Protein 2RO9 (pdb70)

Nearest PDB structures (foldseek):
  2ro9-assembly1_A  TM=9.911E-01  e=2.272E-11  Glycine max
  5hit-assembly1_A  TM=9.517E-01  e=1.088E-09  Gallus gallus
  1j7p-assembly1_A  TM=9.341E-01  e=1.721E-09  Homo sapiens
  1xa5-assembly1_A  TM=9.546E-01  e=4.602E-09  Bos taurus
  2rob-assembly1_A  TM=9.254E-01  e=3.316E-09  Glycine max

Structure (mmCIF, N/CA/C/O backbone):
data_2RO9
#
_entry.id   2RO9
#
loop_
_entity.id
_entity.type
_entity.pdbx_description
1 polymer Calmodulin-2
2 non-polymer 'CALCIUM ION'
#
loop_
_atom_site.group_PDB
_atom_site.id
_atom_site.type_symbol
_atom_site.label_atom_id
_atom_site.label_alt_id
_atom_site.label_comp_id
_atom_site.label_asym_id
_atom_site.label_entity_id
_atom_site.label_seq_id
_atom_site.pdbx_PDB_ins_code
_atom_site.Cartn_x
_atom_site.Cartn_y
_atom_site.Cartn_z
_atom_site.occupancy
_atom_site.B_iso_or_equiv
_atom_site.auth_seq_id
_atom_site.auth_comp_id
_atom_site.auth_asym_id
_atom_site.auth_atom_id
_atom_site.pdbx_PDB_model_num
ATOM 1 N N . ASP A 1 1 ? -20.153 -5.609 0.113 1.00 0.00 80 ASP A N 1
ATOM 2 C CA . ASP A 1 1 ? -19.672 -4.610 -0.882 1.00 0.00 80 ASP A CA 1
ATOM 3 C C . ASP A 1 1 ? -18.187 -4.832 -1.151 1.00 0.00 80 ASP A C 1
ATOM 4 O O . ASP A 1 1 ? -17.352 -4.658 -0.264 1.00 0.00 80 ASP A O 1
ATOM 15 N N . SER A 1 2 ? -17.866 -5.223 -2.381 1.00 0.00 81 SER A N 1
ATOM 16 C CA . SER A 1 2 ? -16.477 -5.470 -2.746 1.00 0.00 81 SER A CA 1
ATOM 17 C C . SER A 1 2 ? -15.638 -4.226 -2.475 1.00 0.00 81 SER A C 1
ATOM 18 O O . SER A 1 2 ? -14.538 -4.316 -1.928 1.00 0.00 81 SER A O 1
ATOM 26 N N . GLU A 1 3 ? -16.159 -3.069 -2.864 1.00 0.00 82 GLU A N 1
ATOM 27 C CA . GLU A 1 3 ? -15.444 -1.815 -2.657 1.00 0.00 82 GLU A CA 1
ATOM 28 C C . GLU A 1 3 ? -15.135 -1.616 -1.174 1.00 0.00 82 GLU A C 1
ATOM 29 O O . GLU A 1 3 ? -14.043 -1.176 -0.813 1.00 0.00 82 GLU A O 1
ATOM 41 N N . GLU A 1 4 ? -16.094 -1.944 -0.317 1.00 0.00 83 GLU A N 1
ATOM 42 C CA . GLU A 1 4 ? -15.892 -1.793 1.118 1.00 0.00 83 GLU A CA 1
ATOM 43 C C . GLU A 1 4 ? -14.752 -2.697 1.579 1.00 0.00 83 GLU A C 1
ATOM 44 O O . GLU A 1 4 ? -13.936 -2.311 2.417 1.00 0.00 83 GLU A O 1
ATOM 56 N N . GLU A 1 5 ? -14.694 -3.894 1.005 1.00 0.00 84 GLU A N 1
ATOM 57 C CA . GLU A 1 5 ? -13.645 -4.845 1.341 1.00 0.00 84 GLU A CA 1
ATOM 58 C C . GLU A 1 5 ? -12.282 -4.292 0.923 1.00 0.00 84 GLU A C 1
ATOM 59 O O . GLU A 1 5 ? -11.285 -4.467 1.624 1.00 0.00 84 GLU A O 1
ATOM 71 N N . LEU A 1 6 ? -12.249 -3.623 -0.216 1.00 0.00 85 LEU A N 1
ATOM 72 C CA . LEU A 1 6 ? -11.008 -3.043 -0.715 1.00 0.00 85 LEU A CA 1
ATOM 73 C C . LEU A 1 6 ? -10.476 -2.019 0.278 1.00 0.00 85 LEU A C 1
ATOM 74 O O . LEU A 1 6 ? -9.285 -1.997 0.592 1.00 0.00 85 LEU A O 1
ATOM 90 N N . LYS A 1 7 ? -11.375 -1.185 0.781 1.00 0.00 86 LYS A N 1
ATOM 91 C CA . LYS A 1 7 ? -11.004 -0.166 1.758 1.00 0.00 86 LYS A CA 1
ATOM 92 C C . LYS A 1 7 ? -10.500 -0.815 3.039 1.00 0.00 86 LYS A C 1
ATOM 93 O O . LYS A 1 7 ? -9.587 -0.301 3.685 1.00 0.00 86 LYS A O 1
ATOM 112 N N . GLU A 1 8 ? -11.058 -1.974 3.383 1.00 0.00 87 GLU A N 1
ATOM 113 C CA . GLU A 1 8 ? -10.585 -2.681 4.567 1.00 0.00 87 GLU A CA 1
ATOM 114 C C . GLU A 1 8 ? -9.135 -3.081 4.329 1.00 0.00 87 GLU A C 1
ATOM 115 O O . GLU A 1 8 ? -8.279 -2.916 5.198 1.00 0.00 87 GLU A O 1
ATOM 127 N N . ALA A 1 9 ? -8.871 -3.583 3.126 1.00 0.00 88 ALA A N 1
ATOM 128 C CA . ALA A 1 9 ? -7.519 -3.980 2.753 1.00 0.00 88 ALA A CA 1
ATOM 129 C C . ALA A 1 9 ? -6.596 -2.767 2.832 1.00 0.00 88 ALA A C 1
ATOM 130 O O . ALA A 1 9 ? -5.479 -2.852 3.337 1.00 0.00 88 ALA A O 1
ATOM 137 N N . PHE A 1 10 ? -7.084 -1.633 2.338 1.00 0.00 89 PHE A N 1
ATOM 138 C CA . PHE A 1 10 ? -6.314 -0.397 2.371 1.00 0.00 89 PHE A CA 1
ATOM 139 C C . PHE A 1 10 ? -5.964 -0.035 3.812 1.00 0.00 89 PHE A C 1
ATOM 140 O O . PHE A 1 10 ? -4.823 0.315 4.118 1.00 0.00 89 PHE A O 1
ATOM 157 N N . ARG A 1 11 ? -6.951 -0.138 4.692 1.00 0.00 90 ARG A N 1
ATOM 158 C CA . ARG A 1 11 ? -6.755 0.155 6.095 1.00 0.00 90 ARG A CA 1
ATOM 159 C C . ARG A 1 11 ? -5.741 -0.804 6.715 1.00 0.00 90 ARG A C 1
ATOM 160 O O . ARG A 1 11 ? -4.963 -0.422 7.590 1.00 0.00 90 ARG A O 1
ATOM 181 N N . VAL A 1 12 ? -5.738 -2.044 6.237 1.00 0.00 91 VAL A N 1
ATOM 182 C CA . VAL A 1 12 ? -4.795 -3.045 6.730 1.00 0.00 91 VAL A CA 1
ATOM 183 C C . VAL A 1 12 ? -3.368 -2.667 6.325 1.00 0.00 91 VAL A C 1
ATOM 184 O O . VAL A 1 12 ? -2.436 -2.766 7.120 1.00 0.00 91 VAL A O 1
ATOM 197 N N . PHE A 1 13 ? -3.214 -2.251 5.070 1.00 0.00 92 PHE A N 1
ATOM 198 C CA . PHE A 1 13 ? -1.906 -1.876 4.540 1.00 0.00 92 PHE A CA 1
ATOM 199 C C . PHE A 1 13 ? -1.331 -0.635 5.235 1.00 0.00 92 PHE A C 1
ATOM 200 O O . PHE A 1 13 ? -0.122 -0.549 5.454 1.00 0.00 92 PHE A O 1
ATOM 217 N N . ASP A 1 14 ? -2.188 0.339 5.537 1.00 0.00 93 ASP A N 1
ATOM 218 C CA . ASP A 1 14 ? -1.728 1.589 6.156 1.00 0.00 93 ASP A CA 1
ATOM 219 C C . ASP A 1 14 ? -1.606 1.485 7.677 1.00 0.00 93 ASP A C 1
ATOM 220 O O . ASP A 1 14 ? -2.543 1.812 8.410 1.00 0.00 93 ASP A O 1
ATOM 229 N N . LYS A 1 15 ? -0.439 1.048 8.149 1.00 0.00 94 LYS A N 1
ATOM 230 C CA . LYS A 1 15 ? -0.200 0.925 9.571 1.00 0.00 94 LYS A CA 1
ATOM 231 C C . LYS A 1 15 ? -0.308 2.294 10.247 1.00 0.00 94 LYS A C 1
ATOM 232 O O . LYS A 1 15 ? -0.973 2.441 11.268 1.00 0.00 94 LYS A O 1
ATOM 251 N N . ASP A 1 16 ? 0.342 3.291 9.656 1.00 0.00 95 ASP A N 1
ATOM 252 C CA . ASP A 1 16 ? 0.308 4.649 10.188 1.00 0.00 95 ASP A CA 1
ATOM 253 C C . ASP A 1 16 ? -1.135 5.116 10.241 1.00 0.00 95 ASP A C 1
ATOM 254 O O . ASP A 1 16 ? -1.532 5.878 11.122 1.00 0.00 95 ASP A O 1
ATOM 263 N N . GLN A 1 17 ? -1.917 4.609 9.301 1.00 0.00 96 GLN A N 1
ATOM 264 C CA . GLN A 1 17 ? -3.332 4.923 9.244 1.00 0.00 96 GLN A CA 1
ATOM 265 C C . GLN A 1 17 ? -3.571 6.430 9.033 1.00 0.00 96 GLN A C 1
ATOM 266 O O . GLN A 1 17 ? -4.438 7.037 9.683 1.00 0.00 96 GLN A O 1
ATOM 280 N N . ASN A 1 18 ? -2.837 7.020 8.094 1.00 0.00 97 ASN A N 1
ATOM 281 C CA . ASN A 1 18 ? -2.998 8.446 7.782 1.00 0.00 97 ASN A CA 1
ATOM 282 C C . ASN A 1 18 ? -3.605 8.638 6.395 1.00 0.00 97 ASN A C 1
ATOM 283 O O . ASN A 1 18 ? -3.690 9.757 5.897 1.00 0.00 97 ASN A O 1
ATOM 294 N N . GLY A 1 19 ? -4.013 7.536 5.779 1.00 0.00 98 GLY A N 1
ATOM 295 C CA . GLY A 1 19 ? -4.601 7.588 4.444 1.00 0.00 98 GLY A CA 1
ATOM 296 C C . GLY A 1 19 ? -3.517 7.472 3.374 1.00 0.00 98 GLY A C 1
ATOM 297 O O . GLY A 1 19 ? -3.703 7.904 2.237 1.00 0.00 98 GLY A O 1
ATOM 301 N N . PHE A 1 20 ? -2.389 6.873 3.750 1.00 0.00 99 PHE A N 1
ATOM 302 C CA . PHE A 1 20 ? -1.271 6.678 2.826 1.00 0.00 99 PHE A CA 1
ATOM 303 C C . PHE A 1 20 ? -0.535 5.389 3.153 1.00 0.00 99 PHE A C 1
ATOM 304 O O . PHE A 1 20 ? -0.422 5.011 4.316 1.00 0.00 99 PHE A O 1
ATOM 321 N N . ILE A 1 21 ? 0.009 4.741 2.124 1.00 0.00 100 ILE A N 1
ATOM 322 C CA . ILE A 1 21 ? 0.786 3.519 2.319 1.00 0.00 100 ILE A CA 1
ATOM 323 C C . ILE A 1 21 ? 2.229 3.804 1.943 1.00 0.00 100 ILE A C 1
ATOM 324 O O . ILE A 1 21 ? 2.517 4.282 0.846 1.00 0.00 100 ILE A O 1
ATOM 340 N N . SER A 1 22 ? 3.126 3.523 2.874 1.00 0.00 101 SER A N 1
ATOM 341 C CA . SER A 1 22 ? 4.551 3.766 2.668 1.00 0.00 101 SER A CA 1
ATOM 342 C C . SER A 1 22 ? 5.283 2.448 2.472 1.00 0.00 101 SER A C 1
ATOM 343 O O . SER A 1 22 ? 4.838 1.406 2.951 1.00 0.00 101 SER A O 1
ATOM 351 N N . ALA A 1 23 ? 6.419 2.500 1.786 1.00 0.00 102 ALA A N 1
ATOM 352 C CA . ALA A 1 23 ? 7.193 1.290 1.573 1.00 0.00 102 ALA A CA 1
ATOM 353 C C . ALA A 1 23 ? 7.502 0.682 2.932 1.00 0.00 102 ALA A C 1
ATOM 354 O O . ALA A 1 23 ? 7.393 -0.528 3.124 1.00 0.00 102 ALA A O 1
ATOM 361 N N . ALA A 1 24 ? 7.866 1.542 3.878 1.00 0.00 103 ALA A N 1
ATOM 362 C CA . ALA A 1 24 ? 8.167 1.097 5.229 1.00 0.00 103 ALA A CA 1
ATOM 363 C C . ALA A 1 24 ? 6.953 0.391 5.823 1.00 0.00 103 ALA A C 1
ATOM 364 O O . ALA A 1 24 ? 7.064 -0.712 6.358 1.00 0.00 103 ALA A O 1
ATOM 371 N N . GLU A 1 25 ? 5.793 1.033 5.717 1.00 0.00 104 GLU A N 1
ATOM 372 C CA . GLU A 1 25 ? 4.563 0.469 6.234 1.00 0.00 104 GLU A CA 1
ATOM 373 C C . GLU A 1 25 ? 4.210 -0.795 5.460 1.00 0.00 104 GLU A C 1
ATOM 374 O O . GLU A 1 25 ? 3.836 -1.813 6.041 1.00 0.00 104 GLU A O 1
ATOM 386 N N . LEU A 1 26 ? 4.352 -0.718 4.142 1.00 0.00 105 LEU A N 1
ATOM 387 C CA . LEU A 1 26 ? 4.066 -1.854 3.276 1.00 0.00 105 LEU A CA 1
ATOM 388 C C . LEU A 1 26 ? 5.054 -2.983 3.567 1.00 0.00 105 LEU A C 1
ATOM 389 O O . LEU A 1 26 ? 4.694 -4.160 3.557 1.00 0.00 105 LEU A O 1
ATOM 405 N N . ARG A 1 27 ? 6.299 -2.602 3.834 1.00 0.00 106 ARG A N 1
ATOM 406 C CA . ARG A 1 27 ? 7.340 -3.578 4.139 1.00 0.00 106 ARG A CA 1
ATOM 407 C C . ARG A 1 27 ? 6.974 -4.351 5.404 1.00 0.00 106 ARG A C 1
ATOM 408 O O . ARG A 1 27 ? 7.131 -5.571 5.466 1.00 0.00 106 ARG A O 1
ATOM 429 N N . HIS A 1 28 ? 6.491 -3.628 6.410 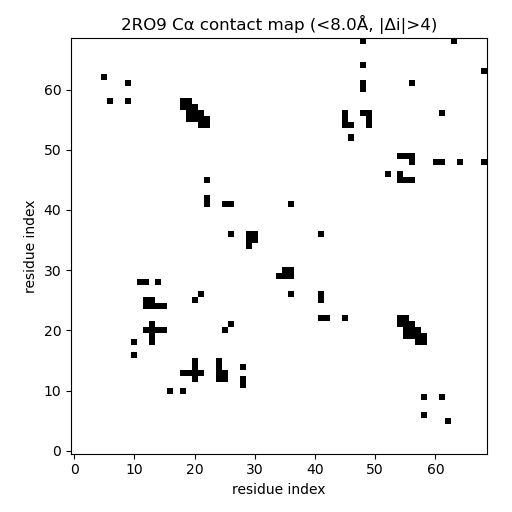1.00 0.00 107 HIS A N 1
ATOM 430 C CA . HIS A 1 28 ? 6.107 -4.247 7.676 1.00 0.00 107 HIS A CA 1
ATOM 431 C C . HIS A 1 28 ? 4.906 -5.170 7.486 1.00 0.00 107 HIS A C 1
ATOM 432 O O . HIS A 1 28 ? 4.862 -6.267 8.044 1.00 0.00 107 HIS A O 1
ATOM 446 N N . VAL A 1 29 ? 3.939 -4.719 6.698 1.00 0.00 108 VAL A N 1
ATOM 447 C CA . VAL A 1 29 ? 2.740 -5.509 6.441 1.00 0.00 108 VAL A CA 1
ATOM 448 C C . VAL A 1 29 ? 3.109 -6.814 5.740 1.00 0.00 108 VAL A C 1
ATOM 449 O O . VAL A 1 29 ? 2.614 -7.883 6.099 1.00 0.00 108 VAL A O 1
ATOM 462 N N . MET A 1 30 ? 3.994 -6.722 4.755 1.00 0.00 109 MET A N 1
ATOM 463 C CA . MET A 1 30 ? 4.448 -7.902 4.023 1.00 0.00 109 MET A CA 1
ATOM 464 C C . MET A 1 30 ? 5.235 -8.817 4.962 1.00 0.00 109 MET A C 1
ATOM 465 O O . MET A 1 30 ? 5.177 -10.037 4.854 1.00 0.00 109 MET A O 1
ATOM 479 N N . THR A 1 31 ? 5.970 -8.211 5.889 1.00 0.00 110 THR A N 1
ATOM 480 C CA . THR A 1 31 ? 6.752 -8.984 6.850 1.00 0.00 110 THR A CA 1
ATOM 481 C C . THR A 1 31 ? 5.824 -9.791 7.759 1.00 0.00 110 THR A C 1
ATOM 482 O O . THR A 1 31 ? 6.047 -10.977 7.997 1.00 0.00 110 THR A O 1
ATOM 493 N N . ASN A 1 32 ? 4.772 -9.135 8.246 1.00 0.00 111 ASN A N 1
ATOM 494 C CA . ASN A 1 32 ? 3.791 -9.792 9.109 1.00 0.00 111 ASN A CA 1
ATOM 495 C C . ASN A 1 32 ? 3.072 -10.878 8.321 1.00 0.00 111 ASN A C 1
ATOM 496 O O . ASN A 1 32 ? 2.786 -11.963 8.828 1.00 0.00 111 ASN A O 1
ATOM 507 N N . LEU A 1 33 ? 2.792 -10.550 7.070 1.00 0.00 112 LEU A N 1
ATOM 508 C CA . LEU A 1 33 ? 2.109 -11.447 6.150 1.00 0.00 112 LEU A CA 1
ATOM 509 C C . LEU A 1 33 ? 2.740 -12.838 6.165 1.00 0.00 112 LEU A C 1
ATOM 510 O O . LEU A 1 33 ? 2.109 -13.819 5.771 1.00 0.00 112 LEU A O 1
ATOM 526 N N . GLY A 1 34 ? 4.002 -12.910 6.578 1.00 0.00 113 GLY A N 1
ATOM 527 C CA . GLY A 1 34 ? 4.723 -14.179 6.587 1.00 0.00 113 GLY A CA 1
ATOM 528 C C . GLY A 1 34 ? 5.428 -14.329 5.252 1.00 0.00 113 GLY A C 1
ATOM 529 O O . GLY A 1 34 ? 5.934 -15.394 4.900 1.00 0.00 113 GLY A O 1
ATOM 533 N N . GLU A 1 35 ? 5.457 -13.214 4.527 1.00 0.00 114 GLU A N 1
ATOM 534 C CA . GLU A 1 35 ? 6.099 -13.133 3.224 1.00 0.00 114 GLU A CA 1
ATOM 535 C C . GLU A 1 35 ? 7.348 -12.274 3.356 1.00 0.00 114 GLU A C 1
ATOM 536 O O . GLU A 1 35 ? 7.341 -11.287 4.091 1.00 0.00 114 GLU A O 1
ATOM 548 N N . LYS A 1 36 ? 8.426 -12.649 2.666 1.00 0.00 115 LYS A N 1
ATOM 549 C CA . LYS A 1 36 ? 9.681 -11.891 2.751 1.00 0.00 115 LYS A CA 1
ATOM 550 C C . LYS A 1 36 ? 10.125 -11.399 1.378 1.00 0.00 115 LYS A C 1
ATOM 551 O O . LYS A 1 36 ? 10.738 -12.138 0.607 1.00 0.00 115 LYS A O 1
ATOM 570 N N . LEU A 1 37 ? 9.817 -10.136 1.088 1.00 0.00 116 LEU A N 1
ATOM 571 C CA . LEU A 1 37 ? 10.188 -9.522 -0.186 1.00 0.00 116 LEU A CA 1
ATOM 572 C C . LEU A 1 37 ? 11.462 -8.703 -0.018 1.00 0.00 116 LEU A C 1
ATOM 573 O O . LEU A 1 37 ? 11.764 -8.226 1.077 1.00 0.00 116 LEU A O 1
ATOM 589 N N . THR A 1 38 ? 12.191 -8.518 -1.111 1.00 0.00 117 THR A N 1
ATOM 590 C CA . THR A 1 38 ? 13.410 -7.736 -1.080 1.00 0.00 117 THR A CA 1
ATOM 591 C C . THR A 1 38 ? 13.063 -6.251 -1.119 1.00 0.00 117 THR A C 1
ATOM 592 O O . THR A 1 38 ? 11.929 -5.881 -1.422 1.00 0.00 117 THR A O 1
ATOM 603 N N . ASP A 1 39 ? 14.039 -5.402 -0.823 1.00 0.00 118 ASP A N 1
ATOM 604 C CA . ASP A 1 39 ? 13.813 -3.969 -0.841 1.00 0.00 118 ASP A CA 1
ATOM 605 C C . ASP A 1 39 ? 13.468 -3.514 -2.252 1.00 0.00 118 ASP A C 1
ATOM 606 O O . ASP A 1 39 ? 12.609 -2.654 -2.449 1.00 0.00 118 ASP A O 1
ATOM 615 N N . GLU A 1 40 ? 14.158 -4.087 -3.229 1.00 0.00 119 GLU A N 1
ATOM 616 C CA . GLU A 1 40 ? 13.944 -3.735 -4.624 1.00 0.00 119 GLU A CA 1
ATOM 617 C C . GLU A 1 40 ? 12.546 -4.128 -5.091 1.00 0.00 119 GLU A C 1
ATOM 618 O O . GLU A 1 40 ? 11.896 -3.370 -5.811 1.00 0.00 119 GLU A O 1
ATOM 630 N N . GLU A 1 41 ? 12.067 -5.299 -4.672 1.00 0.00 120 GLU A N 1
ATOM 631 C CA . GLU A 1 41 ? 10.729 -5.723 -5.066 1.00 0.00 120 GLU A CA 1
ATOM 632 C C . GLU A 1 41 ? 9.711 -4.793 -4.431 1.00 0.00 120 GLU A C 1
ATOM 633 O O . GLU A 1 41 ? 8.756 -4.352 -5.073 1.00 0.00 120 GLU A O 1
ATOM 645 N N . VAL A 1 42 ? 9.937 -4.496 -3.158 1.00 0.00 121 VAL A N 1
ATOM 646 C CA . VAL A 1 42 ? 9.060 -3.610 -2.412 1.00 0.00 121 VAL A CA 1
ATOM 647 C C . VAL A 1 42 ? 9.059 -2.220 -3.045 1.00 0.00 121 VAL A C 1
ATOM 648 O O . VAL A 1 42 ? 8.002 -1.632 -3.272 1.00 0.00 121 VAL A O 1
ATOM 661 N N . ASP A 1 43 ? 10.252 -1.705 -3.334 1.00 0.00 122 ASP A N 1
ATOM 662 C CA . ASP A 1 43 ? 10.382 -0.388 -3.948 1.00 0.00 122 ASP A CA 1
ATOM 663 C C . ASP A 1 43 ? 9.777 -0.377 -5.354 1.00 0.00 122 ASP A C 1
ATOM 664 O O . ASP A 1 43 ? 8.995 0.510 -5.693 1.00 0.00 122 ASP A O 1
ATOM 673 N N . GLU A 1 44 ? 10.157 -1.359 -6.171 1.00 0.00 123 GLU A N 1
ATOM 674 C CA . GLU A 1 44 ? 9.660 -1.439 -7.544 1.00 0.00 123 GLU A CA 1
ATOM 675 C C . GLU A 1 44 ? 8.137 -1.456 -7.565 1.00 0.00 123 GLU A C 1
ATOM 676 O O . GLU A 1 44 ? 7.511 -0.755 -8.361 1.00 0.00 123 GLU A O 1
ATOM 688 N N . MET A 1 45 ? 7.546 -2.242 -6.676 1.00 0.00 124 MET A N 1
ATOM 689 C CA . MET A 1 45 ? 6.096 -2.325 -6.587 1.00 0.00 124 MET A CA 1
ATOM 690 C C . MET A 1 45 ? 5.524 -0.973 -6.187 1.00 0.00 124 MET A C 1
ATOM 691 O O . MET A 1 45 ? 4.513 -0.517 -6.724 1.00 0.00 124 MET A O 1
ATOM 705 N N . ILE A 1 46 ? 6.200 -0.341 -5.246 1.00 0.00 125 ILE A N 1
ATOM 706 C CA . ILE A 1 46 ? 5.797 0.968 -4.757 1.00 0.00 125 ILE A CA 1
ATOM 707 C C . ILE A 1 46 ? 5.964 2.024 -5.854 1.00 0.00 125 ILE A C 1
ATOM 708 O O . ILE A 1 46 ? 5.060 2.819 -6.090 1.00 0.00 125 ILE A O 1
ATOM 724 N N . ARG A 1 47 ? 7.115 2.020 -6.530 1.00 0.00 126 ARG A N 1
ATOM 725 C CA . ARG A 1 47 ? 7.367 2.985 -7.602 1.00 0.00 126 ARG A CA 1
ATOM 726 C C . ARG A 1 47 ? 6.453 2.720 -8.790 1.00 0.00 126 ARG A C 1
ATOM 727 O O . ARG A 1 47 ? 5.962 3.646 -9.433 1.00 0.00 126 ARG A O 1
ATOM 748 N N . GLU A 1 48 ? 6.211 1.443 -9.054 1.00 0.00 127 GLU A N 1
ATOM 749 C CA . GLU A 1 48 ? 5.331 1.064 -10.151 1.00 0.00 127 GLU A CA 1
ATOM 750 C C . GLU A 1 48 ? 3.922 1.551 -9.838 1.00 0.00 127 GLU A C 1
ATOM 751 O O . GLU A 1 48 ? 3.167 1.940 -10.729 1.00 0.00 127 GLU A O 1
ATOM 763 N N . ALA A 1 49 ? 3.596 1.544 -8.540 1.00 0.00 128 ALA A N 1
ATOM 764 C CA . ALA A 1 49 ? 2.292 2.008 -8.072 1.00 0.00 128 ALA A CA 1
ATOM 765 C C . ALA A 1 49 ? 2.339 3.500 -7.765 1.00 0.00 128 ALA A C 1
ATOM 766 O O . ALA A 1 49 ? 1.295 4.117 -7.523 1.00 0.00 128 ALA A O 1
ATOM 773 N N . ASP A 1 50 ? 3.549 4.095 -7.780 1.00 0.00 129 ASP A N 1
ATOM 774 C CA . ASP A 1 50 ? 3.677 5.538 -7.507 1.00 0.00 129 ASP A CA 1
ATOM 775 C C . ASP A 1 50 ? 3.777 6.306 -8.810 1.00 0.00 129 ASP A C 1
ATOM 776 O O . ASP A 1 50 ? 4.783 6.258 -9.525 1.00 0.00 129 ASP A O 1
ATOM 785 N N . VAL A 1 51 ? 2.680 6.944 -9.079 1.00 0.00 130 VAL A N 1
ATOM 786 C CA . VAL A 1 51 ? 2.407 7.712 -10.277 1.00 0.00 130 VAL A CA 1
ATOM 787 C C . VAL A 1 51 ? 2.752 9.167 -10.059 1.00 0.00 130 VAL A C 1
ATOM 788 O O . VAL A 1 51 ? 3.296 9.851 -10.936 1.00 0.00 130 VAL A O 1
ATOM 801 N N . ASP A 1 52 ? 2.506 9.634 -8.872 1.00 0.00 131 ASP A N 1
ATOM 802 C CA . ASP A 1 52 ? 2.838 10.995 -8.558 1.00 0.00 131 ASP A CA 1
ATOM 803 C C . ASP A 1 52 ? 4.220 10.993 -7.983 1.00 0.00 131 ASP A C 1
ATOM 804 O O . ASP A 1 52 ? 4.746 12.032 -7.598 1.00 0.00 131 ASP A O 1
ATOM 813 N N . GLY A 1 53 ? 4.802 9.793 -7.948 1.00 0.00 132 GLY A N 1
ATOM 814 C CA . GLY A 1 53 ? 6.143 9.619 -7.428 1.00 0.00 132 GLY A CA 1
ATOM 815 C C . GLY A 1 53 ? 6.260 10.136 -5.987 1.00 0.00 132 GLY A C 1
ATOM 816 O O . GLY A 1 53 ? 7.326 10.056 -5.381 1.00 0.00 132 GLY A O 1
ATOM 820 N N . ASP A 1 54 ? 5.163 10.692 -5.456 1.00 0.00 133 ASP A N 1
ATOM 821 C CA . ASP A 1 54 ? 5.165 11.250 -4.096 1.00 0.00 133 ASP A CA 1
ATOM 822 C C . ASP A 1 54 ? 5.881 10.328 -3.109 1.00 0.00 133 ASP A C 1
ATOM 823 O O . ASP A 1 54 ? 6.302 10.766 -2.038 1.00 0.00 133 ASP A O 1
ATOM 832 N N . GLY A 1 55 ? 6.022 9.056 -3.469 1.00 0.00 134 GLY A N 1
ATOM 833 C CA . GLY A 1 55 ? 6.694 8.081 -2.606 1.00 0.00 134 GLY A CA 1
ATOM 834 C C . GLY A 1 55 ? 5.697 7.365 -1.703 1.00 0.00 134 GLY A C 1
ATOM 835 O O . GLY A 1 55 ? 6.065 6.490 -0.919 1.00 0.00 134 GLY A O 1
ATOM 839 N N . GLN A 1 56 ? 4.429 7.739 -1.830 1.00 0.00 135 GLN A N 1
ATOM 840 C CA . GLN A 1 56 ? 3.363 7.137 -1.040 1.00 0.00 135 GLN A CA 1
ATOM 841 C C . GLN A 1 56 ? 2.174 6.872 -1.927 1.00 0.00 135 GLN A C 1
ATOM 842 O O . GLN A 1 56 ? 1.995 7.528 -2.955 1.00 0.00 135 GLN A O 1
ATOM 856 N N . ILE A 1 57 ? 1.363 5.906 -1.533 1.00 0.00 136 ILE A N 1
ATOM 857 C CA . ILE A 1 57 ? 0.185 5.552 -2.304 1.00 0.00 136 ILE A CA 1
ATOM 858 C C . ILE A 1 57 ? -1.057 5.894 -1.503 1.00 0.00 136 ILE A C 1
ATOM 859 O O . ILE A 1 57 ? -1.286 5.338 -0.430 1.00 0.00 136 ILE A O 1
ATOM 875 N N . ASN A 1 58 ? -1.870 6.796 -2.037 1.00 0.00 137 ASN A N 1
ATOM 876 C CA . ASN A 1 58 ? -3.098 7.186 -1.366 1.00 0.00 137 ASN A CA 1
ATOM 877 C C . ASN A 1 58 ? -4.178 6.172 -1.711 1.00 0.00 137 ASN A C 1
ATOM 878 O O . ASN A 1 58 ? -3.968 5.314 -2.567 1.00 0.00 137 ASN A O 1
ATOM 889 N N . TYR A 1 59 ? -5.318 6.245 -1.047 1.00 0.00 138 TYR A N 1
ATOM 890 C CA . TYR A 1 59 ? -6.378 5.287 -1.324 1.00 0.00 138 TYR A CA 1
ATOM 891 C C . TYR A 1 59 ? -6.811 5.350 -2.788 1.00 0.00 138 TYR A C 1
ATOM 892 O O . TYR A 1 59 ? -6.898 4.322 -3.454 1.00 0.00 138 TYR A O 1
ATOM 910 N N . GLU A 1 60 ? -7.087 6.551 -3.287 1.00 0.00 139 GLU A N 1
ATOM 911 C CA . GLU A 1 60 ? -7.525 6.700 -4.673 1.00 0.00 139 GLU A CA 1
ATOM 912 C C . GLU A 1 60 ? -6.578 5.956 -5.599 1.00 0.00 139 GLU A C 1
ATOM 913 O O . GLU A 1 60 ? -6.995 5.204 -6.479 1.00 0.00 139 GLU A O 1
ATOM 925 N N . GLU A 1 61 ? -5.298 6.185 -5.388 1.00 0.00 140 GLU A N 1
ATOM 926 C CA . GLU A 1 61 ? -4.258 5.555 -6.180 1.00 0.00 140 GLU A CA 1
ATOM 927 C C . GLU A 1 61 ? -4.209 4.061 -5.910 1.00 0.00 140 GLU A C 1
ATOM 928 O O . GLU A 1 61 ? -4.014 3.257 -6.821 1.00 0.00 140 GLU A O 1
ATOM 940 N N . PHE A 1 62 ? -4.414 3.702 -4.653 1.00 0.00 141 PHE A N 1
ATOM 941 C CA . PHE A 1 62 ? -4.412 2.304 -4.272 1.00 0.00 141 PHE A CA 1
ATOM 942 C C . PHE A 1 62 ? -5.519 1.604 -5.037 1.00 0.00 141 PHE A C 1
ATOM 943 O O . PHE A 1 62 ? -5.344 0.500 -5.553 1.00 0.00 141 PHE A O 1
ATOM 960 N N . VAL A 1 63 ? -6.656 2.281 -5.115 1.00 0.00 142 VAL A N 1
ATOM 961 C CA . VAL A 1 63 ? -7.801 1.753 -5.829 1.00 0.00 142 VAL A CA 1
ATOM 962 C C . VAL A 1 63 ? -7.436 1.533 -7.296 1.00 0.00 142 VAL A C 1
ATOM 963 O O . VAL A 1 63 ? -7.757 0.491 -7.868 1.00 0.00 142 VAL A O 1
ATOM 976 N N . LYS A 1 64 ? -6.758 2.505 -7.904 1.00 0.00 143 LYS A N 1
ATOM 977 C CA . LYS A 1 64 ? -6.361 2.368 -9.301 1.00 0.00 143 LYS A CA 1
ATOM 978 C C . LYS A 1 64 ? -5.386 1.200 -9.475 1.00 0.00 143 LYS A C 1
ATOM 979 O O . LYS A 1 64 ? -5.520 0.409 -10.411 1.00 0.00 143 LYS A O 1
ATOM 998 N N . VAL A 1 65 ? -4.405 1.093 -8.575 1.00 0.00 144 VAL A N 1
ATOM 999 C CA . VAL A 1 65 ? -3.426 0.016 -8.646 1.00 0.00 144 VAL A CA 1
ATOM 1000 C C . VAL A 1 65 ? -4.072 -1.334 -8.324 1.00 0.00 144 VAL A C 1
ATOM 1001 O O . VAL A 1 65 ? -3.825 -2.334 -9.001 1.00 0.00 144 VAL A O 1
ATOM 1014 N N . MET A 1 66 ? -4.897 -1.351 -7.278 1.00 0.00 145 MET A N 1
ATOM 1015 C CA . MET A 1 66 ? -5.579 -2.575 -6.856 1.00 0.00 145 MET A CA 1
ATOM 1016 C C . MET A 1 66 ? -6.592 -3.033 -7.901 1.00 0.00 145 MET A C 1
ATOM 1017 O O . MET A 1 66 ? -6.719 -4.228 -8.172 1.00 0.00 145 MET A O 1
ATOM 1031 N N . MET A 1 67 ? -7.317 -2.082 -8.482 1.00 0.00 146 MET A N 1
ATOM 1032 C CA . MET A 1 67 ? -8.317 -2.411 -9.489 1.00 0.00 146 MET A CA 1
ATOM 1033 C C . MET A 1 67 ? -7.656 -2.991 -10.737 1.00 0.00 146 MET A C 1
ATOM 1034 O O . MET A 1 67 ? -8.136 -3.972 -11.305 1.00 0.00 146 MET A O 1
ATOM 1048 N N . ALA A 1 68 ? -6.549 -2.378 -11.161 1.00 0.00 147 ALA A N 1
ATOM 1049 C CA . ALA A 1 68 ? -5.822 -2.837 -12.350 1.00 0.00 147 ALA A CA 1
ATOM 1050 C C . ALA A 1 68 ? -4.534 -3.551 -11.951 1.00 0.00 147 ALA A C 1
ATOM 1051 O O . ALA A 1 68 ? -4.551 -4.726 -11.586 1.00 0.00 147 ALA A O 1
ATOM 1058 N N . LYS A 1 69 ? -3.418 -2.830 -12.023 1.00 0.00 148 LYS A N 1
ATOM 1059 C CA . LYS A 1 69 ? -2.121 -3.397 -11.670 1.00 0.00 148 LYS A CA 1
ATOM 1060 C C . LYS A 1 69 ? -1.145 -2.289 -11.288 1.00 0.00 148 LYS A C 1
ATOM 1061 O O . LYS A 1 69 ? -0.303 -2.534 -10.438 1.00 0.00 148 LYS A O 1
ATOM 1083 N N . ASP A 1 1 ? -20.419 -2.278 -0.834 1.00 0.00 80 ASP A N 2
ATOM 1084 C CA . ASP A 1 1 ? -20.121 -3.697 -0.492 1.00 0.00 80 ASP A CA 2
ATOM 1085 C C . ASP A 1 1 ? -18.691 -4.031 -0.906 1.00 0.00 80 ASP A C 2
ATOM 1086 O O . ASP A 1 1 ? -17.802 -4.156 -0.060 1.00 0.00 80 ASP A O 2
ATOM 1097 N N . SER A 1 2 ? -18.471 -4.168 -2.209 1.00 0.00 81 SER A N 2
ATOM 1098 C CA . SER A 1 2 ? -17.138 -4.484 -2.708 1.00 0.00 81 SER A CA 2
ATOM 1099 C C . SER A 1 2 ? -16.154 -3.402 -2.285 1.00 0.00 81 SER A C 2
ATOM 1100 O O . SER A 1 2 ? -15.064 -3.696 -1.799 1.00 0.00 81 SER A O 2
ATOM 1108 N N . GLU A 1 3 ? -16.543 -2.147 -2.472 1.00 0.00 82 GLU A N 2
ATOM 1109 C CA . GLU A 1 3 ? -15.679 -1.034 -2.105 1.00 0.00 82 GLU A CA 2
ATOM 1110 C C . GLU A 1 3 ? -15.342 -1.096 -0.618 1.00 0.00 82 GLU A C 2
ATOM 1111 O O . GLU A 1 3 ? -14.211 -0.823 -0.221 1.00 0.00 82 GLU A O 2
ATOM 1123 N N . GLU A 1 4 ? -16.323 -1.459 0.200 1.00 0.00 83 GLU A N 2
ATOM 1124 C CA . GLU A 1 4 ? -16.095 -1.548 1.634 1.00 0.00 83 GLU A CA 2
ATOM 1125 C C . GLU A 1 4 ? -14.993 -2.559 1.927 1.00 0.00 83 GLU A C 2
ATOM 1126 O O . GLU A 1 4 ? -14.135 -2.328 2.778 1.00 0.00 83 GLU A O 2
ATOM 1138 N N . GLU A 1 5 ? -15.003 -3.667 1.197 1.00 0.00 84 GLU A N 2
ATOM 1139 C CA . GLU A 1 5 ? -13.990 -4.696 1.374 1.00 0.00 84 GLU A CA 2
ATOM 1140 C C . GLU A 1 5 ? -12.613 -4.162 0.980 1.00 0.00 84 GLU A C 2
ATOM 1141 O O . GLU A 1 5 ? -11.633 -4.351 1.697 1.00 0.00 84 GLU A O 2
ATOM 1153 N N . LEU A 1 6 ? -12.546 -3.509 -0.169 1.00 0.00 85 LEU A N 2
ATOM 1154 C CA . LEU A 1 6 ? -11.277 -2.966 -0.648 1.00 0.00 85 LEU A CA 2
ATOM 1155 C C . LEU A 1 6 ? -10.692 -2.006 0.382 1.00 0.00 85 LEU A C 2
ATOM 1156 O O . LEU A 1 6 ? -9.503 -2.063 0.696 1.00 0.00 85 LEU A O 2
ATOM 1172 N N . LYS A 1 7 ? -11.534 -1.126 0.896 1.00 0.00 86 LYS A N 2
ATOM 1173 C CA . LYS A 1 7 ? -11.100 -0.150 1.888 1.00 0.00 86 LYS A CA 2
ATOM 1174 C C . LYS A 1 7 ? -10.632 -0.847 3.160 1.00 0.00 86 LYS A C 2
ATOM 1175 O O . LYS A 1 7 ? -9.711 -0.375 3.828 1.00 0.00 86 LYS A O 2
ATOM 1194 N N . GLU A 1 8 ? -11.224 -1.998 3.465 1.00 0.00 87 GLU A N 2
ATOM 1195 C CA . GLU A 1 8 ? -10.786 -2.751 4.635 1.00 0.00 87 GLU A CA 2
ATOM 1196 C C . GLU A 1 8 ? -9.364 -3.245 4.382 1.00 0.00 87 GLU A C 2
ATOM 1197 O O . GLU A 1 8 ? -8.497 -3.161 5.253 1.00 0.00 87 GLU A O 2
ATOM 1209 N N . ALA A 1 9 ? -9.131 -3.729 3.163 1.00 0.00 88 ALA A N 2
ATOM 1210 C CA . ALA A 1 9 ? -7.805 -4.203 2.780 1.00 0.00 88 ALA A CA 2
ATOM 1211 C C . ALA A 1 9 ? -6.812 -3.049 2.875 1.00 0.00 88 ALA A C 2
ATOM 1212 O O . ALA A 1 9 ? -5.705 -3.196 3.386 1.00 0.00 88 ALA A O 2
ATOM 1219 N N . PHE A 1 10 ? -7.227 -1.891 2.383 1.00 0.00 89 PHE A N 2
ATOM 1220 C CA . PHE A 1 10 ? -6.386 -0.705 2.426 1.00 0.00 89 PHE A CA 2
ATOM 1221 C C . PHE A 1 10 ? -6.073 -0.337 3.877 1.00 0.00 89 PHE A C 2
ATOM 1222 O O . PHE A 1 10 ? -4.932 -0.028 4.222 1.00 0.00 89 PHE A O 2
ATOM 1239 N N . ARG A 1 11 ? -7.101 -0.370 4.717 1.00 0.00 90 ARG A N 2
ATOM 1240 C CA . ARG A 1 11 ? -6.952 -0.034 6.129 1.00 0.00 90 ARG A CA 2
ATOM 1241 C C . ARG A 1 11 ? -5.942 -0.971 6.792 1.00 0.00 90 ARG A C 2
ATOM 1242 O O . ARG A 1 11 ? -5.199 -0.566 7.687 1.00 0.00 90 ARG A O 2
ATOM 1263 N N . VAL A 1 12 ? -5.900 -2.217 6.323 1.00 0.00 91 VAL A N 2
ATOM 1264 C CA . VAL A 1 12 ? -4.953 -3.192 6.857 1.00 0.00 91 VAL A CA 2
ATOM 1265 C C . VAL A 1 12 ? -3.530 -2.769 6.502 1.00 0.00 91 VAL A C 2
ATOM 1266 O O . VAL A 1 12 ? -2.623 -2.819 7.333 1.00 0.00 91 VAL A O 2
ATOM 1279 N N . PHE A 1 13 ? -3.352 -2.370 5.247 1.00 0.00 92 PHE A N 2
ATOM 1280 C CA . PHE A 1 13 ? -2.047 -1.954 4.749 1.00 0.00 92 PHE A CA 2
ATOM 1281 C C . PHE A 1 13 ? -1.514 -0.710 5.463 1.00 0.00 92 PHE A C 2
ATOM 1282 O O . PHE A 1 13 ? -0.320 -0.616 5.747 1.00 0.00 92 PHE A O 2
ATOM 1299 N N . ASP A 1 14 ? -2.388 0.258 5.708 1.00 0.00 93 ASP A N 2
ATOM 1300 C CA . ASP A 1 14 ? -1.963 1.510 6.333 1.00 0.00 93 ASP A CA 2
ATOM 1301 C C . ASP A 1 14 ? -1.922 1.406 7.856 1.00 0.00 93 ASP A C 2
ATOM 1302 O O . ASP A 1 14 ? -2.887 1.739 8.541 1.00 0.00 93 ASP A O 2
ATOM 1311 N N . LYS A 1 15 ? -0.788 0.941 8.372 1.00 0.00 94 LYS A N 2
ATOM 1312 C CA . LYS A 1 15 ? -0.631 0.804 9.817 1.00 0.00 94 LYS A CA 2
ATOM 1313 C C . LYS A 1 15 ? -0.778 2.169 10.481 1.00 0.00 94 LYS A C 2
ATOM 1314 O O . LYS A 1 15 ? -1.505 2.324 11.459 1.00 0.00 94 LYS A O 2
ATOM 1333 N N . ASP A 1 16 ? -0.108 3.166 9.907 1.00 0.00 95 ASP A N 2
ATOM 1334 C CA . ASP A 1 16 ? -0.188 4.527 10.422 1.00 0.00 95 ASP A CA 2
ATOM 1335 C C . ASP A 1 16 ? -1.641 5.044 10.317 1.00 0.00 95 ASP A C 2
ATOM 1336 O O . ASP A 1 16 ? -2.165 5.621 11.268 1.00 0.00 95 ASP A O 2
ATOM 1345 N N . GLN A 1 17 ? -2.271 4.800 9.139 1.00 0.00 96 GLN A N 2
ATOM 1346 C CA . GLN A 1 17 ? -3.679 5.210 8.861 1.00 0.00 96 GLN A CA 2
ATOM 1347 C C . GLN A 1 17 ? -3.772 6.721 8.626 1.00 0.00 96 GLN A C 2
ATOM 1348 O O . GLN A 1 17 ? -4.604 7.395 9.225 1.00 0.00 96 GLN A O 2
ATOM 1362 N N . ASN A 1 18 ? -2.925 7.265 7.748 1.00 0.00 97 ASN A N 2
ATOM 1363 C CA . ASN A 1 18 ? -2.964 8.701 7.450 1.00 0.00 97 ASN A CA 2
ATOM 1364 C C . ASN A 1 18 ? -3.590 8.917 6.076 1.00 0.00 97 ASN A C 2
ATOM 1365 O O . ASN A 1 18 ? -3.604 10.031 5.553 1.00 0.00 97 ASN A O 2
ATOM 1376 N N . GLY A 1 19 ? -4.108 7.830 5.494 1.00 0.00 98 GLY A N 2
ATOM 1377 C CA . GLY A 1 19 ? -4.735 7.881 4.170 1.00 0.00 98 GLY A CA 2
ATOM 1378 C C . GLY A 1 19 ? -3.748 7.432 3.100 1.00 0.00 98 GLY A C 2
ATOM 1379 O O . GLY A 1 19 ? -4.115 7.232 1.940 1.00 0.00 98 GLY A O 2
ATOM 1383 N N . PHE A 1 20 ? -2.493 7.280 3.505 1.00 0.00 99 PHE A N 2
ATOM 1384 C CA . PHE A 1 20 ? -1.421 6.857 2.603 1.00 0.00 99 PHE A CA 2
ATOM 1385 C C . PHE A 1 20 ? -0.721 5.622 3.149 1.00 0.00 99 PHE A C 2
ATOM 1386 O O . PHE A 1 20 ? -0.750 5.361 4.353 1.00 0.00 99 PHE A O 2
ATOM 1403 N N . ILE A 1 21 ? -0.058 4.889 2.259 1.00 0.00 100 ILE A N 2
ATOM 1404 C CA . ILE A 1 21 ? 0.698 3.702 2.651 1.00 0.00 100 ILE A CA 2
ATOM 1405 C C . ILE A 1 21 ? 2.160 3.929 2.306 1.00 0.00 100 ILE A C 2
ATOM 1406 O O . ILE A 1 21 ? 2.500 4.283 1.176 1.00 0.00 100 ILE A O 2
ATOM 1422 N N . SER A 1 22 ? 3.013 3.736 3.295 1.00 0.00 101 SER A N 2
ATOM 1423 C CA . SER A 1 22 ? 4.448 3.932 3.115 1.00 0.00 101 SER A CA 2
ATOM 1424 C C . SER A 1 22 ? 5.143 2.597 2.901 1.00 0.00 101 SER A C 2
ATOM 1425 O O . SER A 1 22 ? 4.675 1.563 3.380 1.00 0.00 101 SER A O 2
ATOM 1433 N N . ALA A 1 23 ? 6.275 2.620 2.205 1.00 0.00 102 ALA A N 2
ATOM 1434 C CA . ALA A 1 23 ? 7.020 1.394 1.978 1.00 0.00 102 ALA A CA 2
ATOM 1435 C C . ALA A 1 23 ? 7.304 0.761 3.329 1.00 0.00 102 ALA A C 2
ATOM 1436 O O . ALA A 1 23 ? 7.156 -0.448 3.513 1.00 0.00 102 ALA A O 2
ATOM 1443 N N . ALA A 1 24 ? 7.690 1.605 4.281 1.00 0.00 103 ALA A N 2
ATOM 1444 C CA . ALA A 1 24 ? 7.974 1.152 5.633 1.00 0.00 103 ALA A CA 2
ATOM 1445 C C . ALA A 1 24 ? 6.777 0.382 6.184 1.00 0.00 103 ALA A C 2
ATOM 1446 O O . ALA A 1 24 ? 6.915 -0.744 6.660 1.00 0.00 103 ALA A O 2
ATOM 1453 N N . GLU A 1 25 ? 5.600 0.999 6.108 1.00 0.00 104 GLU A N 2
ATOM 1454 C CA . GLU A 1 25 ? 4.386 0.374 6.590 1.00 0.00 104 GLU A CA 2
ATOM 1455 C C . GLU A 1 25 ? 4.089 -0.875 5.771 1.00 0.00 104 GLU A C 2
ATOM 1456 O O . GLU A 1 25 ? 3.701 -1.910 6.308 1.00 0.00 104 GLU A O 2
ATOM 1468 N N . LEU A 1 26 ? 4.289 -0.764 4.464 1.00 0.00 105 LEU A N 2
ATOM 1469 C CA . LEU A 1 26 ? 4.054 -1.882 3.561 1.00 0.00 105 LEU A CA 2
ATOM 1470 C C . LEU A 1 26 ? 5.031 -3.019 3.860 1.00 0.00 105 LEU A C 2
ATOM 1471 O O . LEU A 1 26 ? 4.665 -4.194 3.823 1.00 0.00 105 LEU A O 2
ATOM 1487 N N . ARG A 1 27 ? 6.275 -2.658 4.168 1.00 0.00 106 ARG A N 2
ATOM 1488 C CA . ARG A 1 27 ? 7.290 -3.644 4.484 1.00 0.00 106 ARG A CA 2
ATOM 1489 C C . ARG A 1 27 ? 6.884 -4.436 5.721 1.00 0.00 106 ARG A C 2
ATOM 1490 O O . ARG A 1 27 ? 7.035 -5.658 5.771 1.00 0.00 106 ARG A O 2
ATOM 1511 N N . HIS A 1 28 ? 6.376 -3.725 6.721 1.00 0.00 107 HIS A N 2
ATOM 1512 C CA . HIS A 1 28 ? 5.953 -4.354 7.965 1.00 0.00 107 HIS A CA 2
ATOM 1513 C C . HIS A 1 28 ? 4.758 -5.276 7.731 1.00 0.00 107 HIS A C 2
ATOM 1514 O O . HIS A 1 28 ? 4.696 -6.377 8.275 1.00 0.00 107 HIS A O 2
ATOM 1528 N N . VAL A 1 29 ? 3.814 -4.817 6.916 1.00 0.00 108 VAL A N 2
ATOM 1529 C CA . VAL A 1 29 ? 2.624 -5.608 6.612 1.00 0.00 108 VAL A CA 2
ATOM 1530 C C . VAL A 1 29 ? 3.020 -6.895 5.896 1.00 0.00 108 VAL A C 2
ATOM 1531 O O . VAL A 1 29 ? 2.516 -7.974 6.211 1.00 0.00 108 VAL A O 2
ATOM 1544 N N . MET A 1 30 ? 3.944 -6.777 4.950 1.00 0.00 109 MET A N 2
ATOM 1545 C CA . MET A 1 30 ? 4.422 -7.940 4.215 1.00 0.00 109 MET A CA 2
ATOM 1546 C C . MET A 1 30 ? 5.128 -8.900 5.172 1.00 0.00 109 MET A C 2
ATOM 1547 O O . MET A 1 30 ? 5.020 -10.117 5.040 1.00 0.00 109 MET A O 2
ATOM 1561 N N . THR A 1 31 ? 5.841 -8.339 6.143 1.00 0.00 110 THR A N 2
ATOM 1562 C CA . THR A 1 31 ? 6.546 -9.152 7.129 1.00 0.00 110 THR A CA 2
ATOM 1563 C C . THR A 1 31 ? 5.545 -9.961 7.955 1.00 0.00 110 THR A C 2
ATOM 1564 O O . THR A 1 31 ? 5.742 -11.151 8.203 1.00 0.00 110 THR A O 2
ATOM 1575 N N . ASN A 1 32 ? 4.464 -9.300 8.367 1.00 0.00 111 ASN A N 2
ATOM 1576 C CA . ASN A 1 32 ? 3.418 -9.953 9.151 1.00 0.00 111 ASN A CA 2
ATOM 1577 C C . ASN A 1 32 ? 2.825 -11.095 8.338 1.00 0.00 111 ASN A C 2
ATOM 1578 O O . ASN A 1 32 ? 2.446 -12.140 8.867 1.00 0.00 111 ASN A O 2
ATOM 1589 N N . LEU A 1 33 ? 2.752 -10.854 7.040 1.00 0.00 112 LEU A N 2
ATOM 1590 C CA . LEU A 1 33 ? 2.206 -11.809 6.088 1.00 0.00 112 LEU A CA 2
ATOM 1591 C C . LEU A 1 33 ? 3.011 -13.110 6.127 1.00 0.00 112 LEU A C 2
ATOM 1592 O O . LEU A 1 33 ? 2.464 -14.209 6.039 1.00 0.00 112 LEU A O 2
ATOM 1608 N N . GLY A 1 34 ? 4.325 -12.955 6.215 1.00 0.00 113 GLY A N 2
ATOM 1609 C CA . GLY A 1 34 ? 5.239 -14.089 6.202 1.00 0.00 113 GLY A CA 2
ATOM 1610 C C . GLY A 1 34 ? 5.878 -14.145 4.826 1.00 0.00 113 GLY A C 2
ATOM 1611 O O . GLY A 1 34 ? 6.492 -15.138 4.435 1.00 0.00 113 GLY A O 2
ATOM 1615 N N . GLU A 1 35 ? 5.744 -13.024 4.116 1.00 0.00 114 GLU A N 2
ATOM 1616 C CA . GLU A 1 35 ? 6.319 -12.866 2.788 1.00 0.00 114 GLU A CA 2
ATOM 1617 C C . GLU A 1 35 ? 7.635 -12.112 2.934 1.00 0.00 114 GLU A C 2
ATOM 1618 O O . GLU A 1 35 ? 7.707 -11.134 3.680 1.00 0.00 114 GLU A O 2
ATOM 1630 N N . LYS A 1 36 ? 8.681 -12.569 2.247 1.00 0.00 115 LYS A N 2
ATOM 1631 C CA . LYS A 1 36 ? 9.994 -11.926 2.343 1.00 0.00 115 LYS A CA 2
ATOM 1632 C C . LYS A 1 36 ? 10.430 -11.345 1.005 1.00 0.00 115 LYS A C 2
ATOM 1633 O O . LYS A 1 36 ? 11.081 -12.019 0.206 1.00 0.00 115 LYS A O 2
ATOM 1652 N N . LEU A 1 37 ? 10.076 -10.084 0.774 1.00 0.00 116 LEU A N 2
ATOM 1653 C CA . LEU A 1 37 ? 10.441 -9.401 -0.464 1.00 0.00 116 LEU A CA 2
ATOM 1654 C C . LEU A 1 37 ? 11.730 -8.616 -0.262 1.00 0.00 116 LEU A C 2
ATOM 1655 O O . LEU A 1 37 ? 12.044 -8.191 0.851 1.00 0.00 116 LEU A O 2
ATOM 1671 N N . THR A 1 38 ? 12.456 -8.401 -1.347 1.00 0.00 117 THR A N 2
ATOM 1672 C CA . THR A 1 38 ? 13.693 -7.635 -1.285 1.00 0.00 117 THR A CA 2
ATOM 1673 C C . THR A 1 38 ? 13.380 -6.152 -1.330 1.00 0.00 117 THR A C 2
ATOM 1674 O O . THR A 1 38 ? 12.251 -5.755 -1.620 1.00 0.00 117 THR A O 2
ATOM 1685 N N . ASP A 1 39 ? 14.382 -5.340 -1.058 1.00 0.00 118 ASP A N 2
ATOM 1686 C CA . ASP A 1 39 ? 14.204 -3.901 -1.084 1.00 0.00 118 ASP A CA 2
ATOM 1687 C C . ASP A 1 39 ? 13.820 -3.459 -2.489 1.00 0.00 118 ASP A C 2
ATOM 1688 O O . ASP A 1 39 ? 12.979 -2.580 -2.670 1.00 0.00 118 ASP A O 2
ATOM 1697 N N . GLU A 1 40 ? 14.460 -4.069 -3.481 1.00 0.00 119 GLU A N 2
ATOM 1698 C CA . GLU A 1 40 ? 14.204 -3.732 -4.873 1.00 0.00 119 GLU A CA 2
ATOM 1699 C C . GLU A 1 40 ? 12.783 -4.104 -5.296 1.00 0.00 119 GLU A C 2
ATOM 1700 O O . GLU A 1 40 ? 12.131 -3.340 -6.008 1.00 0.00 119 GLU A O 2
ATOM 1712 N N . GLU A 1 41 ? 12.283 -5.257 -4.849 1.00 0.00 120 GLU A N 2
ATOM 1713 C CA . GLU A 1 41 ? 10.923 -5.643 -5.206 1.00 0.00 120 GLU A CA 2
ATOM 1714 C C . GLU A 1 41 ? 9.953 -4.665 -4.576 1.00 0.00 120 GLU A C 2
ATOM 1715 O O . GLU A 1 41 ? 9.015 -4.189 -5.215 1.00 0.00 120 GLU A O 2
ATOM 1727 N N . VAL A 1 42 ? 10.207 -4.365 -3.309 1.00 0.00 121 VAL A N 2
ATOM 1728 C CA . VAL A 1 42 ? 9.382 -3.436 -2.562 1.00 0.00 121 VAL A CA 2
ATOM 1729 C C . VAL A 1 42 ? 9.416 -2.060 -3.219 1.00 0.00 121 VAL A C 2
ATOM 1730 O O . VAL A 1 42 ? 8.376 -1.444 -3.442 1.00 0.00 121 VAL A O 2
ATOM 1743 N N . ASP A 1 43 ? 10.618 -1.582 -3.533 1.00 0.00 122 ASP A N 2
ATOM 1744 C CA . ASP A 1 43 ? 10.765 -0.278 -4.171 1.00 0.00 122 ASP A CA 2
ATOM 1745 C C . ASP A 1 43 ? 10.138 -0.269 -5.567 1.00 0.00 122 ASP A C 2
ATOM 1746 O O . ASP A 1 43 ? 9.369 0.630 -5.901 1.00 0.00 122 ASP A O 2
ATOM 1755 N N . GLU A 1 44 ? 10.484 -1.264 -6.383 1.00 0.00 123 GLU A N 2
ATOM 1756 C CA . GLU A 1 44 ? 9.959 -1.343 -7.747 1.00 0.00 123 GLU A CA 2
ATOM 1757 C C . GLU A 1 44 ? 8.437 -1.313 -7.750 1.00 0.00 123 GLU A C 2
ATOM 1758 O O . GLU A 1 44 ? 7.823 -0.607 -8.549 1.00 0.00 123 GLU A O 2
ATOM 1770 N N . MET A 1 45 ? 7.835 -2.073 -6.848 1.00 0.00 124 MET A N 2
ATOM 1771 C CA . MET A 1 45 ? 6.385 -2.116 -6.747 1.00 0.00 124 MET A CA 2
ATOM 1772 C C . MET A 1 45 ? 5.845 -0.757 -6.325 1.00 0.00 124 MET A C 2
ATOM 1773 O O . MET A 1 45 ? 4.842 -0.272 -6.847 1.00 0.00 124 MET A O 2
ATOM 1787 N N . ILE A 1 46 ? 6.539 -0.157 -5.375 1.00 0.00 125 ILE A N 2
ATOM 1788 C CA . ILE A 1 46 ? 6.172 1.152 -4.851 1.00 0.00 125 ILE A CA 2
ATOM 1789 C C . ILE A 1 46 ? 6.336 2.238 -5.921 1.00 0.00 125 ILE A C 2
ATOM 1790 O O . ILE A 1 46 ? 5.452 3.075 -6.104 1.00 0.00 125 ILE A O 2
ATOM 1806 N N . ARG A 1 47 ? 7.460 2.217 -6.632 1.00 0.00 126 ARG A N 2
ATOM 1807 C CA . ARG A 1 47 ? 7.706 3.203 -7.684 1.00 0.00 126 ARG A CA 2
ATOM 1808 C C . ARG A 1 47 ? 6.733 2.982 -8.837 1.00 0.00 126 ARG A C 2
ATOM 1809 O O . ARG A 1 47 ? 6.268 3.930 -9.471 1.00 0.00 126 ARG A O 2
ATOM 1830 N N . GLU A 1 48 ? 6.432 1.715 -9.091 1.00 0.00 127 GLU A N 2
ATOM 1831 C CA . GLU A 1 48 ? 5.512 1.345 -10.160 1.00 0.00 127 GLU A CA 2
ATOM 1832 C C . GLU A 1 48 ? 4.087 1.774 -9.814 1.00 0.00 127 GLU A C 2
ATOM 1833 O O . GLU A 1 48 ? 3.345 2.250 -10.670 1.00 0.00 127 GLU A O 2
ATOM 1845 N N . ALA A 1 49 ? 3.721 1.606 -8.548 1.00 0.00 128 ALA A N 2
ATOM 1846 C CA . ALA A 1 49 ? 2.385 1.989 -8.097 1.00 0.00 128 ALA A CA 2
ATOM 1847 C C . ALA A 1 49 ? 2.290 3.501 -7.931 1.00 0.00 128 ALA A C 2
ATOM 1848 O O . ALA A 1 49 ? 1.196 4.059 -7.938 1.00 0.00 128 ALA A O 2
ATOM 1855 N N . ASP A 1 50 ? 3.442 4.162 -7.797 1.00 0.00 129 ASP A N 2
ATOM 1856 C CA . ASP A 1 50 ? 3.483 5.619 -7.638 1.00 0.00 129 ASP A CA 2
ATOM 1857 C C . ASP A 1 50 ? 3.757 6.292 -8.978 1.00 0.00 129 ASP A C 2
ATOM 1858 O O . ASP A 1 50 ? 4.726 5.966 -9.665 1.00 0.00 129 ASP A O 2
ATOM 1867 N N . VAL A 1 51 ? 2.874 7.212 -9.353 1.00 0.00 130 VAL A N 2
ATOM 1868 C CA . VAL A 1 51 ? 2.981 7.923 -10.622 1.00 0.00 130 VAL A CA 2
ATOM 1869 C C . VAL A 1 51 ? 2.886 9.413 -10.391 1.00 0.00 130 VAL A C 2
ATOM 1870 O O . VAL A 1 51 ? 3.329 10.213 -11.217 1.00 0.00 130 VAL A O 2
ATOM 1883 N N . ASP A 1 52 ? 2.347 9.783 -9.242 1.00 0.00 131 ASP A N 2
ATOM 1884 C CA . ASP A 1 52 ? 2.246 11.182 -8.895 1.00 0.00 131 ASP A CA 2
ATOM 1885 C C . ASP A 1 52 ? 3.619 11.641 -8.449 1.00 0.00 131 ASP A C 2
ATOM 1886 O O . ASP A 1 52 ? 3.886 12.833 -8.303 1.00 0.00 131 ASP A O 2
ATOM 1895 N N . GLY A 1 53 ? 4.489 10.653 -8.240 1.00 0.00 132 GLY A N 2
ATOM 1896 C CA . GLY A 1 53 ? 5.847 10.928 -7.809 1.00 0.00 132 GLY A CA 2
ATOM 1897 C C . GLY A 1 53 ? 5.881 11.403 -6.357 1.00 0.00 132 GLY A C 2
ATOM 1898 O O . GLY A 1 53 ? 6.119 12.579 -6.082 1.00 0.00 132 GLY A O 2
ATOM 1902 N N . ASP A 1 54 ? 5.645 10.473 -5.429 1.00 0.00 133 ASP A N 2
ATOM 1903 C CA . ASP A 1 54 ? 5.653 10.800 -3.998 1.00 0.00 133 ASP A CA 2
ATOM 1904 C C . ASP A 1 54 ? 6.252 9.658 -3.178 1.00 0.00 133 ASP A C 2
ATOM 1905 O O . ASP A 1 54 ? 6.779 9.880 -2.088 1.00 0.00 133 ASP A O 2
ATOM 1914 N N . GLY A 1 55 ? 6.161 8.440 -3.701 1.00 0.00 134 GLY A N 2
ATOM 1915 C CA . GLY A 1 55 ? 6.695 7.274 -2.996 1.00 0.00 134 GLY A CA 2
ATOM 1916 C C . GLY A 1 55 ? 5.686 6.747 -1.982 1.00 0.00 134 GLY A C 2
ATOM 1917 O O . GLY A 1 55 ? 5.977 5.829 -1.217 1.00 0.00 134 GLY A O 2
ATOM 1921 N N . GLN A 1 56 ? 4.488 7.326 -2.001 1.00 0.00 135 GLN A N 2
ATOM 1922 C CA . GLN A 1 56 ? 3.410 6.914 -1.102 1.00 0.00 135 GLN A CA 2
ATOM 1923 C C . GLN A 1 56 ? 2.188 6.544 -1.917 1.00 0.00 135 GLN A C 2
ATOM 1924 O O . GLN A 1 56 ? 1.869 7.203 -2.905 1.00 0.00 135 GLN A O 2
ATOM 1938 N N . ILE A 1 57 ? 1.495 5.494 -1.498 1.00 0.00 136 ILE A N 2
ATOM 1939 C CA . ILE A 1 57 ? 0.300 5.062 -2.204 1.00 0.00 136 ILE A CA 2
ATOM 1940 C C . ILE A 1 57 ? -0.915 5.614 -1.477 1.00 0.00 136 ILE A C 2
ATOM 1941 O O . ILE A 1 57 ? -1.239 5.182 -0.370 1.00 0.00 136 ILE A O 2
ATOM 1957 N N . ASN A 1 58 ? -1.608 6.538 -2.122 1.00 0.00 137 ASN A N 2
ATOM 1958 C CA . ASN A 1 58 ? -2.809 7.103 -1.545 1.00 0.00 137 ASN A CA 2
ATOM 1959 C C . ASN A 1 58 ? -3.943 6.130 -1.815 1.00 0.00 137 ASN A C 2
ATOM 1960 O O . ASN A 1 58 ? -3.797 5.230 -2.643 1.00 0.00 137 ASN A O 2
ATOM 1971 N N . TYR A 1 59 ? -5.054 6.271 -1.118 1.00 0.00 138 TYR A N 2
ATOM 1972 C CA . TYR A 1 59 ? -6.153 5.341 -1.323 1.00 0.00 138 TYR A CA 2
ATOM 1973 C C . TYR A 1 59 ? -6.540 5.271 -2.800 1.00 0.00 138 TYR A C 2
ATOM 1974 O O . TYR A 1 59 ? -6.723 4.184 -3.344 1.00 0.00 138 TYR A O 2
ATOM 1992 N N . GLU A 1 60 ? -6.672 6.422 -3.447 1.00 0.00 139 GLU A N 2
ATOM 1993 C CA . GLU A 1 60 ? -7.049 6.440 -4.856 1.00 0.00 139 GLU A CA 2
ATOM 1994 C C . GLU A 1 60 ? -6.065 5.623 -5.693 1.00 0.00 139 GLU A C 2
ATOM 1995 O O . GLU A 1 60 ? -6.466 4.870 -6.580 1.00 0.00 139 GLU A O 2
ATOM 2007 N N . GLU A 1 61 ? -4.778 5.775 -5.407 1.00 0.00 140 GLU A N 2
ATOM 2008 C CA . GLU A 1 61 ? -3.751 5.045 -6.141 1.00 0.00 140 GLU A CA 2
ATOM 2009 C C . GLU A 1 61 ? -3.825 3.560 -5.804 1.00 0.00 140 GLU A C 2
ATOM 2010 O O . GLU A 1 61 ? -3.668 2.702 -6.674 1.00 0.00 140 GLU A O 2
ATOM 2022 N N . PHE A 1 62 ? -4.099 3.266 -4.536 1.00 0.00 141 PHE A N 2
ATOM 2023 C CA . PHE A 1 62 ? -4.233 1.886 -4.088 1.00 0.00 141 PHE A CA 2
ATOM 2024 C C . PHE A 1 62 ? -5.353 1.226 -4.879 1.00 0.00 141 PHE A C 2
ATOM 2025 O O . PHE A 1 62 ? -5.265 0.068 -5.286 1.00 0.00 141 PHE A O 2
ATOM 2042 N N . VAL A 1 63 ? -6.409 1.991 -5.091 1.00 0.00 142 VAL A N 2
ATOM 2043 C CA . VAL A 1 63 ? -7.558 1.521 -5.843 1.00 0.00 142 VAL A CA 2
ATOM 2044 C C . VAL A 1 63 ? -7.163 1.267 -7.303 1.00 0.00 142 VAL A C 2
ATOM 2045 O O . VAL A 1 63 ? -7.586 0.282 -7.907 1.00 0.00 142 VAL A O 2
ATOM 2058 N N . LYS A 1 64 ? -6.359 2.174 -7.863 1.00 0.00 143 LYS A N 2
ATOM 2059 C CA . LYS A 1 64 ? -5.915 2.062 -9.255 1.00 0.00 143 LYS A CA 2
ATOM 2060 C C . LYS A 1 64 ? -5.101 0.783 -9.485 1.00 0.00 143 LYS A C 2
ATOM 2061 O O . LYS A 1 64 ? -5.350 0.050 -10.442 1.00 0.00 143 LYS A O 2
ATOM 2080 N N . VAL A 1 65 ? -4.126 0.521 -8.614 1.00 0.00 144 VAL A N 2
ATOM 2081 C CA . VAL A 1 65 ? -3.290 -0.671 -8.751 1.00 0.00 144 VAL A CA 2
ATOM 2082 C C . VAL A 1 65 ? -4.058 -1.943 -8.393 1.00 0.00 144 VAL A C 2
ATOM 2083 O O . VAL A 1 65 ? -3.909 -2.974 -9.047 1.00 0.00 144 VAL A O 2
ATOM 2096 N N . MET A 1 66 ? -4.867 -1.862 -7.343 1.00 0.00 145 MET A N 2
ATOM 2097 C CA . MET A 1 66 ? -5.641 -3.017 -6.899 1.00 0.00 145 MET A CA 2
ATOM 2098 C C . MET A 1 66 ? -6.749 -3.347 -7.887 1.00 0.00 145 MET A C 2
ATOM 2099 O O . MET A 1 66 ? -6.953 -4.506 -8.248 1.00 0.00 145 MET A O 2
ATOM 2113 N N . MET A 1 67 ? -7.459 -2.316 -8.314 1.00 0.00 146 MET A N 2
ATOM 2114 C CA . MET A 1 67 ? -8.553 -2.498 -9.263 1.00 0.00 146 MET A CA 2
ATOM 2115 C C . MET A 1 67 ? -8.018 -2.955 -10.617 1.00 0.00 146 MET A C 2
ATOM 2116 O O . MET A 1 67 ? -8.594 -3.835 -11.257 1.00 0.00 146 MET A O 2
ATOM 2130 N N . ALA A 1 68 ? -6.916 -2.350 -11.054 1.00 0.00 147 ALA A N 2
ATOM 2131 C CA . ALA A 1 68 ? -6.320 -2.705 -12.339 1.00 0.00 147 ALA A CA 2
ATOM 2132 C C . ALA A 1 68 ? -5.662 -4.081 -12.268 1.00 0.00 147 ALA A C 2
ATOM 2133 O O . ALA A 1 68 ? -6.063 -5.007 -12.972 1.00 0.00 147 ALA A O 2
ATOM 2140 N N . LYS A 1 69 ? -4.654 -4.201 -11.404 1.00 0.00 148 LYS A N 2
ATOM 2141 C CA . LYS A 1 69 ? -3.927 -5.464 -11.223 1.00 0.00 148 LYS A CA 2
ATOM 2142 C C . LYS A 1 69 ? -3.809 -6.241 -12.533 1.00 0.00 148 LYS A C 2
ATOM 2143 O O . LYS A 1 69 ? -3.700 -5.606 -13.570 1.00 0.00 148 LYS A O 2
ATOM 2165 N N . ASP A 1 1 ? -20.302 -3.923 -1.907 1.00 0.00 80 ASP A N 3
ATOM 2166 C CA . ASP A 1 1 ? -19.626 -4.413 -0.673 1.00 0.00 80 ASP A CA 3
ATOM 2167 C C . ASP A 1 1 ? -18.158 -4.699 -0.975 1.00 0.00 80 ASP A C 3
ATOM 2168 O O . ASP A 1 1 ? -17.310 -4.643 -0.084 1.00 0.00 80 ASP A O 3
ATOM 2179 N N . SER A 1 2 ? -17.860 -5.007 -2.235 1.00 0.00 81 SER A N 3
ATOM 2180 C CA . SER A 1 2 ? -16.485 -5.298 -2.624 1.00 0.00 81 SER A CA 3
ATOM 2181 C C . SER A 1 2 ? -15.592 -4.103 -2.309 1.00 0.00 81 SER A C 3
ATOM 2182 O O . SER A 1 2 ? -14.507 -4.259 -1.749 1.00 0.00 81 SER A O 3
ATOM 2190 N N . GLU A 1 3 ? -16.052 -2.911 -2.678 1.00 0.00 82 GLU A N 3
ATOM 2191 C CA . GLU A 1 3 ? -15.284 -1.698 -2.434 1.00 0.00 82 GLU A CA 3
ATOM 2192 C C . GLU A 1 3 ? -15.004 -1.540 -0.943 1.00 0.00 82 GLU A C 3
ATOM 2193 O O . GLU A 1 3 ? -13.913 -1.127 -0.549 1.00 0.00 82 GLU A O 3
ATOM 2205 N N . GLU A 1 4 ? -15.990 -1.872 -0.113 1.00 0.00 83 GLU A N 3
ATOM 2206 C CA . GLU A 1 4 ? -15.829 -1.763 1.330 1.00 0.00 83 GLU A CA 3
ATOM 2207 C C . GLU A 1 4 ? -14.721 -2.704 1.804 1.00 0.00 83 GLU A C 3
ATOM 2208 O O . GLU A 1 4 ? -13.916 -2.356 2.671 1.00 0.00 83 GLU A O 3
ATOM 2220 N N . GLU A 1 5 ? -14.680 -3.891 1.209 1.00 0.00 84 GLU A N 3
ATOM 2221 C CA . GLU A 1 5 ? -13.665 -4.878 1.548 1.00 0.00 84 GLU A CA 3
ATOM 2222 C C . GLU A 1 5 ? -12.279 -4.363 1.158 1.00 0.00 84 GLU A C 3
ATOM 2223 O O . GLU A 1 5 ? -11.306 -4.546 1.890 1.00 0.00 84 GLU A O 3
ATOM 2235 N N . LEU A 1 6 ? -12.198 -3.721 0.006 1.00 0.00 85 LEU A N 3
ATOM 2236 C CA . LEU A 1 6 ? -10.932 -3.182 -0.471 1.00 0.00 85 LEU A CA 3
ATOM 2237 C C . LEU A 1 6 ? -10.403 -2.140 0.507 1.00 0.00 85 LEU A C 3
ATOM 2238 O O . LEU A 1 6 ? -9.219 -2.123 0.842 1.00 0.00 85 LEU A O 3
ATOM 2254 N N . LYS A 1 7 ? -11.301 -1.279 0.962 1.00 0.00 86 LYS A N 3
ATOM 2255 C CA . LYS A 1 7 ? -10.943 -0.228 1.908 1.00 0.00 86 LYS A CA 3
ATOM 2256 C C . LYS A 1 7 ? -10.476 -0.834 3.225 1.00 0.00 86 LYS A C 3
ATOM 2257 O O . LYS A 1 7 ? -9.595 -0.288 3.890 1.00 0.00 86 LYS A O 3
ATOM 2276 N N . GLU A 1 8 ? -11.033 -1.989 3.578 1.00 0.00 87 GLU A N 3
ATOM 2277 C CA . GLU A 1 8 ? -10.615 -2.665 4.794 1.00 0.00 87 GLU A CA 3
ATOM 2278 C C . GLU A 1 8 ? -9.155 -3.089 4.626 1.00 0.00 87 GLU A C 3
ATOM 2279 O O . GLU A 1 8 ? -8.331 -2.888 5.516 1.00 0.00 87 GLU A O 3
ATOM 2291 N N . ALA A 1 9 ? -8.847 -3.657 3.464 1.00 0.00 88 ALA A N 3
ATOM 2292 C CA . ALA A 1 9 ? -7.483 -4.091 3.172 1.00 0.00 88 ALA A CA 3
ATOM 2293 C C . ALA A 1 9 ? -6.536 -2.895 3.220 1.00 0.00 88 ALA A C 3
ATOM 2294 O O . ALA A 1 9 ? -5.452 -2.965 3.797 1.00 0.00 88 ALA A O 3
ATOM 2301 N N . PHE A 1 10 ? -6.970 -1.792 2.621 1.00 0.00 89 PHE A N 3
ATOM 2302 C CA . PHE A 1 10 ? -6.180 -0.567 2.611 1.00 0.00 89 PHE A CA 3
ATOM 2303 C C . PHE A 1 10 ? -5.968 -0.056 4.038 1.00 0.00 89 PHE A C 3
ATOM 2304 O O . PHE A 1 10 ? -4.860 0.323 4.412 1.00 0.00 89 PHE A O 3
ATOM 2321 N N . ARG A 1 11 ? -7.038 -0.053 4.831 1.00 0.00 90 ARG A N 3
ATOM 2322 C CA . ARG A 1 11 ? -6.966 0.400 6.203 1.00 0.00 90 ARG A CA 3
ATOM 2323 C C . ARG A 1 11 ? -6.011 -0.479 7.003 1.00 0.00 90 ARG A C 3
ATOM 2324 O O . ARG A 1 11 ? -5.290 -0.001 7.877 1.00 0.00 90 ARG A O 3
ATOM 2345 N N . VAL A 1 12 ? -5.991 -1.761 6.665 1.00 0.00 91 VAL A N 3
ATOM 2346 C CA . VAL A 1 12 ? -5.094 -2.708 7.315 1.00 0.00 91 VAL A CA 3
ATOM 2347 C C . VAL A 1 12 ? -3.651 -2.379 6.944 1.00 0.00 91 VAL A C 3
ATOM 2348 O O . VAL A 1 12 ? -2.748 -2.429 7.778 1.00 0.00 91 VAL A O 3
ATOM 2361 N N . PHE A 1 13 ? -3.450 -2.065 5.669 1.00 0.00 92 PHE A N 3
ATOM 2362 C CA . PHE A 1 13 ? -2.128 -1.749 5.143 1.00 0.00 92 PHE A CA 3
ATOM 2363 C C . PHE A 1 13 ? -1.510 -0.523 5.819 1.00 0.00 92 PHE A C 3
ATOM 2364 O O . PHE A 1 13 ? -0.306 -0.492 6.075 1.00 0.00 92 PHE A O 3
ATOM 2381 N N . ASP A 1 14 ? -2.321 0.499 6.067 1.00 0.00 93 ASP A N 3
ATOM 2382 C CA . ASP A 1 14 ? -1.812 1.735 6.664 1.00 0.00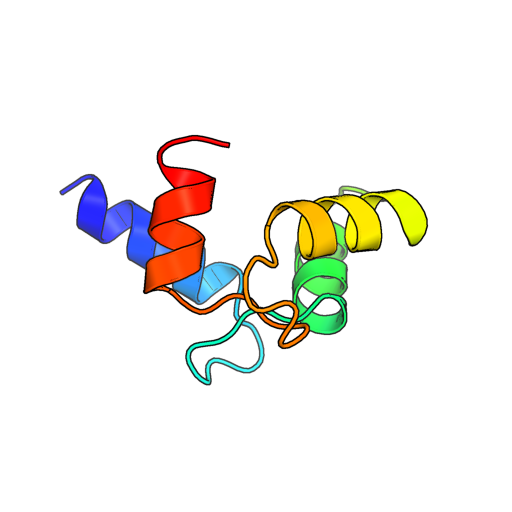 93 ASP A CA 3
ATOM 2383 C C . ASP A 1 14 ? -1.711 1.642 8.186 1.00 0.00 93 ASP A C 3
ATOM 2384 O O . ASP A 1 14 ? -2.667 1.940 8.900 1.00 0.00 93 ASP A O 3
ATOM 2393 N N . LYS A 1 15 ? -0.541 1.240 8.672 1.00 0.00 94 LYS A N 3
ATOM 2394 C CA . LYS A 1 15 ? -0.321 1.120 10.101 1.00 0.00 94 LYS A CA 3
ATOM 2395 C C . LYS A 1 15 ? -0.488 2.487 10.788 1.00 0.00 94 LYS A C 3
ATOM 2396 O O . LYS A 1 15 ? -1.155 2.594 11.814 1.00 0.00 94 LYS A O 3
ATOM 2415 N N . ASP A 1 16 ? 0.146 3.520 10.223 1.00 0.00 95 ASP A N 3
ATOM 2416 C CA . ASP A 1 16 ? 0.092 4.883 10.786 1.00 0.00 95 ASP A CA 3
ATOM 2417 C C . ASP A 1 16 ? -1.328 5.496 10.695 1.00 0.00 95 ASP A C 3
ATOM 2418 O O . ASP A 1 16 ? -1.760 6.235 11.585 1.00 0.00 95 ASP A O 3
ATOM 2427 N N . GLN A 1 17 ? -2.018 5.176 9.593 1.00 0.00 96 GLN A N 3
ATOM 2428 C CA . GLN A 1 17 ? -3.395 5.666 9.313 1.00 0.00 96 GLN A CA 3
ATOM 2429 C C . GLN A 1 17 ? -3.394 7.160 8.881 1.00 0.00 96 GLN A C 3
ATOM 2430 O O . GLN A 1 17 ? -4.226 7.943 9.338 1.00 0.00 96 GLN A O 3
ATOM 2444 N N . ASN A 1 18 ? -2.459 7.557 7.999 1.00 0.00 97 ASN A N 3
ATOM 2445 C CA . ASN A 1 18 ? -2.391 8.961 7.540 1.00 0.00 97 ASN A CA 3
ATOM 2446 C C . ASN A 1 18 ? -3.112 9.137 6.204 1.00 0.00 97 ASN A C 3
ATOM 2447 O O . ASN A 1 18 ? -3.071 10.212 5.605 1.00 0.00 97 ASN A O 3
ATOM 2458 N N . GLY A 1 19 ? -3.772 8.076 5.741 1.00 0.00 98 GLY A N 3
ATOM 2459 C CA . GLY A 1 19 ? -4.497 8.121 4.473 1.00 0.00 98 GLY A CA 3
ATOM 2460 C C . GLY A 1 19 ? -3.598 7.668 3.329 1.00 0.00 98 GLY A C 3
ATOM 2461 O O . GLY A 1 19 ? -4.034 7.558 2.182 1.00 0.00 98 GLY A O 3
ATOM 2465 N N . PHE A 1 20 ? -2.332 7.421 3.656 1.00 0.00 99 PHE A N 3
ATOM 2466 C CA . PHE A 1 20 ? -1.340 6.989 2.674 1.00 0.00 99 PHE A CA 3
ATOM 2467 C C . PHE A 1 20 ? -0.656 5.721 3.152 1.00 0.00 99 PHE A C 3
ATOM 2468 O O . PHE A 1 20 ? -0.629 5.431 4.347 1.00 0.00 99 PHE A O 3
ATOM 2485 N N . ILE A 1 21 ? -0.067 4.989 2.211 1.00 0.00 100 ILE A N 3
ATOM 2486 C CA . ILE A 1 21 ? 0.664 3.771 2.537 1.00 0.00 100 ILE A CA 3
ATOM 2487 C C . ILE A 1 21 ? 2.130 3.976 2.199 1.00 0.00 100 ILE A C 3
ATOM 2488 O O . ILE A 1 21 ? 2.474 4.372 1.085 1.00 0.00 100 ILE A O 3
ATOM 2504 N N . SER A 1 22 ? 2.984 3.715 3.174 1.00 0.00 101 SER A N 3
ATOM 2505 C CA . SER A 1 22 ? 4.425 3.880 2.998 1.00 0.00 101 SER A CA 3
ATOM 2506 C C . SER A 1 22 ? 5.090 2.527 2.830 1.00 0.00 101 SER A C 3
ATOM 2507 O O . SER A 1 22 ? 4.607 1.525 3.358 1.00 0.00 101 SER A O 3
ATOM 2515 N N . ALA A 1 23 ? 6.206 2.494 2.111 1.00 0.00 102 ALA A N 3
ATOM 2516 C CA . ALA A 1 23 ? 6.914 1.237 1.921 1.00 0.00 102 ALA A CA 3
ATOM 2517 C C . ALA A 1 23 ? 7.131 0.605 3.287 1.00 0.00 102 ALA A C 3
ATOM 2518 O O . ALA A 1 23 ? 7.015 -0.608 3.454 1.00 0.00 102 ALA A O 3
ATOM 2525 N N . ALA A 1 24 ? 7.420 1.458 4.267 1.00 0.00 103 ALA A N 3
ATOM 2526 C CA . ALA A 1 24 ? 7.622 0.999 5.631 1.00 0.00 103 ALA A CA 3
ATOM 2527 C C . ALA A 1 24 ? 6.382 0.246 6.105 1.00 0.00 103 ALA A C 3
ATOM 2528 O O . ALA A 1 24 ? 6.479 -0.859 6.634 1.00 0.00 103 ALA A O 3
ATOM 2535 N N . GLU A 1 25 ? 5.215 0.853 5.894 1.00 0.00 104 GLU A N 3
ATOM 2536 C CA . GLU A 1 25 ? 3.964 0.234 6.283 1.00 0.00 104 GLU A CA 3
ATOM 2537 C C . GLU A 1 25 ? 3.709 -1.002 5.429 1.00 0.00 104 GLU A C 3
ATOM 2538 O O . GLU A 1 25 ? 3.333 -2.059 5.938 1.00 0.00 104 GLU A O 3
ATOM 2550 N N . LEU A 1 26 ? 3.927 -0.857 4.126 1.00 0.00 105 LEU A N 3
ATOM 2551 C CA . LEU A 1 26 ? 3.731 -1.960 3.195 1.00 0.00 105 LEU A CA 3
ATOM 2552 C C . LEU A 1 26 ? 4.676 -3.105 3.549 1.00 0.00 105 LEU A C 3
ATOM 2553 O O . LEU A 1 26 ? 4.302 -4.276 3.500 1.00 0.00 105 LEU A O 3
ATOM 2569 N N . ARG A 1 27 ? 5.898 -2.746 3.922 1.00 0.00 106 ARG A N 3
ATOM 2570 C CA . ARG A 1 27 ? 6.890 -3.740 4.306 1.00 0.00 106 ARG A CA 3
ATOM 2571 C C . ARG A 1 27 ? 6.422 -4.483 5.556 1.00 0.00 106 ARG A C 3
ATOM 2572 O O . ARG A 1 27 ? 6.552 -5.701 5.650 1.00 0.00 106 ARG A O 3
ATOM 2593 N N . HIS A 1 28 ? 5.888 -3.731 6.514 1.00 0.00 107 HIS A N 3
ATOM 2594 C CA . HIS A 1 28 ? 5.414 -4.317 7.765 1.00 0.00 107 HIS A CA 3
ATOM 2595 C C . HIS A 1 28 ? 4.243 -5.264 7.520 1.00 0.00 107 HIS A C 3
ATOM 2596 O O . HIS A 1 28 ? 4.207 -6.372 8.055 1.00 0.00 107 HIS A O 3
ATOM 2610 N N . VAL A 1 29 ? 3.285 -4.823 6.712 1.00 0.00 108 VAL A N 3
ATOM 2611 C CA . VAL A 1 29 ? 2.119 -5.645 6.409 1.00 0.00 108 VAL A CA 3
ATOM 2612 C C . VAL A 1 29 ? 2.541 -6.871 5.606 1.00 0.00 108 VAL A C 3
ATOM 2613 O O . VAL A 1 29 ? 2.069 -7.983 5.852 1.00 0.00 108 VAL A O 3
ATOM 2626 N N . MET A 1 30 ? 3.457 -6.667 4.665 1.00 0.00 109 MET A N 3
ATOM 2627 C CA . MET A 1 30 ? 3.957 -7.768 3.856 1.00 0.00 109 MET A CA 3
ATOM 2628 C C . MET A 1 30 ? 4.701 -8.765 4.745 1.00 0.00 109 MET A C 3
ATOM 2629 O O . MET A 1 30 ? 4.587 -9.975 4.567 1.00 0.00 109 MET A O 3
ATOM 2643 N N . THR A 1 31 ? 5.451 -8.246 5.715 1.00 0.00 110 THR A N 3
ATOM 2644 C CA . THR A 1 31 ? 6.191 -9.101 6.639 1.00 0.00 110 THR A CA 3
ATOM 2645 C C . THR A 1 31 ? 5.222 -9.957 7.454 1.00 0.00 110 THR A C 3
ATOM 2646 O O . THR A 1 31 ? 5.455 -11.147 7.669 1.00 0.00 110 THR A O 3
ATOM 2657 N N . ASN A 1 32 ? 4.121 -9.343 7.882 1.00 0.00 111 ASN A N 3
ATOM 2658 C CA . ASN A 1 32 ? 3.101 -10.050 8.651 1.00 0.00 111 ASN A CA 3
ATOM 2659 C C . ASN A 1 32 ? 2.520 -11.173 7.805 1.00 0.00 111 ASN A C 3
ATOM 2660 O O . ASN A 1 32 ? 2.106 -12.215 8.311 1.00 0.00 111 ASN A O 3
ATOM 2671 N N . LEU A 1 33 ? 2.497 -10.924 6.506 1.00 0.00 112 LEU A N 3
ATOM 2672 C CA . LEU A 1 33 ? 1.969 -11.873 5.532 1.00 0.00 112 LEU A CA 3
ATOM 2673 C C . LEU A 1 33 ? 2.745 -13.189 5.607 1.00 0.00 112 LEU A C 3
ATOM 2674 O O . LEU A 1 33 ? 2.183 -14.277 5.480 1.00 0.00 112 LEU A O 3
ATOM 2690 N N . GLY A 1 34 ? 4.052 -13.060 5.779 1.00 0.00 113 GLY A N 3
ATOM 2691 C CA . GLY A 1 34 ? 4.942 -14.213 5.820 1.00 0.00 113 GLY A CA 3
ATOM 2692 C C . GLY A 1 34 ? 5.656 -14.290 4.483 1.00 0.00 113 GLY A C 3
ATOM 2693 O O . GLY A 1 34 ? 6.272 -15.297 4.132 1.00 0.00 113 GLY A O 3
ATOM 2697 N N . GLU A 1 35 ? 5.580 -13.171 3.764 1.00 0.00 114 GLU A N 3
ATOM 2698 C CA . GLU A 1 35 ? 6.227 -13.020 2.470 1.00 0.00 114 GLU A CA 3
ATOM 2699 C C . GLU A 1 35 ? 7.479 -12.177 2.659 1.00 0.00 114 GLU A C 3
ATOM 2700 O O . GLU A 1 35 ? 7.434 -11.152 3.340 1.00 0.00 114 GLU A O 3
ATOM 2712 N N . LYS A 1 36 ? 8.599 -12.606 2.080 1.00 0.00 115 LYS A N 3
ATOM 2713 C CA . LYS A 1 36 ? 9.858 -11.868 2.229 1.00 0.00 115 LYS A CA 3
ATOM 2714 C C . LYS A 1 36 ? 10.286 -11.250 0.904 1.00 0.00 115 LYS A C 3
ATOM 2715 O O . LYS A 1 36 ? 10.976 -11.881 0.106 1.00 0.00 115 LYS A O 3
ATOM 2734 N N . LEU A 1 37 ? 9.879 -10.001 0.691 1.00 0.00 116 LEU A N 3
ATOM 2735 C CA . LEU A 1 37 ? 10.232 -9.284 -0.530 1.00 0.00 116 LEU A CA 3
ATOM 2736 C C . LEU A 1 37 ? 11.546 -8.540 -0.334 1.00 0.00 116 LEU A C 3
ATOM 2737 O O . LEU A 1 37 ? 11.841 -8.063 0.762 1.00 0.00 116 LEU A O 3
ATOM 2753 N N . THR A 1 38 ? 12.317 -8.424 -1.401 1.00 0.00 117 THR A N 3
ATOM 2754 C CA . THR A 1 38 ? 13.580 -7.719 -1.341 1.00 0.00 117 THR A CA 3
ATOM 2755 C C . THR A 1 38 ? 13.325 -6.216 -1.347 1.00 0.00 117 THR A C 3
ATOM 2756 O O . THR A 1 38 ? 12.212 -5.773 -1.626 1.00 0.00 117 THR A O 3
ATOM 2767 N N . ASP A 1 39 ? 14.354 -5.435 -1.052 1.00 0.00 118 ASP A N 3
ATOM 2768 C CA . ASP A 1 39 ? 14.210 -3.986 -1.044 1.00 0.00 118 ASP A CA 3
ATOM 2769 C C . ASP A 1 39 ? 13.846 -3.504 -2.440 1.00 0.00 118 ASP A C 3
ATOM 2770 O O . ASP A 1 39 ? 13.024 -2.602 -2.605 1.00 0.00 118 ASP A O 3
ATOM 2779 N N . GLU A 1 40 ? 14.472 -4.109 -3.439 1.00 0.00 119 GLU A N 3
ATOM 2780 C CA . GLU A 1 40 ? 14.229 -3.743 -4.826 1.00 0.00 119 GLU A CA 3
ATOM 2781 C C . GLU A 1 40 ? 12.809 -4.103 -5.258 1.00 0.00 119 GLU A C 3
ATOM 2782 O O . GLU A 1 40 ? 12.179 -3.351 -6.002 1.00 0.00 119 GLU A O 3
ATOM 2794 N N . GLU A 1 41 ? 12.290 -5.236 -4.785 1.00 0.00 120 GLU A N 3
ATOM 2795 C CA . GLU A 1 41 ? 10.933 -5.620 -5.147 1.00 0.00 120 GLU A CA 3
ATOM 2796 C C . GLU A 1 41 ? 9.963 -4.637 -4.522 1.00 0.00 120 GLU A C 3
ATOM 2797 O O . GLU A 1 41 ? 9.028 -4.160 -5.167 1.00 0.00 120 GLU A O 3
ATOM 2809 N N . VAL A 1 42 ? 10.203 -4.338 -3.252 1.00 0.00 121 VAL A N 3
ATOM 2810 C CA . VAL A 1 42 ? 9.365 -3.409 -2.519 1.00 0.00 121 VAL A CA 3
ATOM 2811 C C . VAL A 1 42 ? 9.405 -2.032 -3.174 1.00 0.00 121 VAL A C 3
ATOM 2812 O O . VAL A 1 42 ? 8.367 -1.436 -3.440 1.00 0.00 121 VAL A O 3
ATOM 2825 N N . ASP A 1 43 ? 10.606 -1.538 -3.449 1.00 0.00 122 ASP A N 3
ATOM 2826 C CA . ASP A 1 43 ? 10.761 -0.237 -4.085 1.00 0.00 122 ASP A CA 3
ATOM 2827 C C . ASP A 1 43 ? 10.137 -0.235 -5.482 1.00 0.00 122 ASP A C 3
ATOM 2828 O O . ASP A 1 43 ? 9.385 0.675 -5.832 1.00 0.00 122 ASP A O 3
ATOM 2837 N N . GLU A 1 44 ? 10.469 -1.246 -6.282 1.00 0.00 123 GLU A N 3
ATOM 2838 C CA . GLU A 1 44 ? 9.951 -1.336 -7.645 1.00 0.00 123 GLU A CA 3
ATOM 2839 C C . GLU A 1 44 ? 8.429 -1.323 -7.646 1.00 0.00 123 GLU A C 3
ATOM 2840 O O . GLU A 1 44 ? 7.807 -0.658 -8.476 1.00 0.00 123 GLU A O 3
ATOM 2852 N N . MET A 1 45 ? 7.831 -2.040 -6.705 1.00 0.00 124 MET A N 3
ATOM 2853 C CA . MET A 1 45 ? 6.381 -2.083 -6.598 1.00 0.00 124 MET A CA 3
ATOM 2854 C C . MET A 1 45 ? 5.842 -0.706 -6.234 1.00 0.00 124 MET A C 3
ATOM 2855 O O . MET A 1 45 ? 4.849 -0.236 -6.791 1.00 0.00 124 MET A O 3
ATOM 2869 N N . ILE A 1 46 ? 6.529 -0.069 -5.300 1.00 0.00 125 ILE A N 3
ATOM 2870 C CA . ILE A 1 46 ? 6.168 1.268 -4.840 1.00 0.00 125 ILE A CA 3
ATOM 2871 C C . ILE A 1 46 ? 6.350 2.310 -5.948 1.00 0.00 125 ILE A C 3
ATOM 2872 O O . ILE A 1 46 ? 5.478 3.154 -6.159 1.00 0.00 125 ILE A O 3
ATOM 2888 N N . ARG A 1 47 ? 7.472 2.245 -6.664 1.00 0.00 126 ARG A N 3
ATOM 2889 C CA . ARG A 1 47 ? 7.726 3.186 -7.756 1.00 0.00 126 ARG A CA 3
ATOM 2890 C C . ARG A 1 47 ? 6.756 2.912 -8.903 1.00 0.00 126 ARG A C 3
ATOM 2891 O O . ARG A 1 47 ? 6.320 3.824 -9.594 1.00 0.00 126 ARG A O 3
ATOM 2912 N N . GLU A 1 48 ? 6.429 1.643 -9.090 1.00 0.00 127 GLU A N 3
ATOM 2913 C CA . GLU A 1 48 ? 5.505 1.249 -10.144 1.00 0.00 127 GLU A CA 3
ATOM 2914 C C . GLU A 1 48 ? 4.085 1.695 -9.793 1.00 0.00 127 GLU A C 3
ATOM 2915 O O . GLU A 1 48 ? 3.348 2.188 -10.649 1.00 0.00 127 GLU A O 3
ATOM 2927 N N . ALA A 1 49 ? 3.712 1.524 -8.524 1.00 0.00 128 ALA A N 3
ATOM 2928 C CA . ALA A 1 49 ? 2.379 1.915 -8.066 1.00 0.00 128 ALA A CA 3
ATOM 2929 C C . ALA A 1 49 ? 2.309 3.422 -7.848 1.00 0.00 128 ALA A C 3
ATOM 2930 O O . ALA A 1 49 ? 1.231 4.011 -7.899 1.00 0.00 128 ALA A O 3
ATOM 2937 N N . ASP A 1 50 ? 3.474 4.043 -7.678 1.00 0.00 129 ASP A N 3
ATOM 2938 C CA . ASP A 1 50 ? 3.574 5.485 -7.530 1.00 0.00 129 ASP A CA 3
ATOM 2939 C C . ASP A 1 50 ? 4.001 6.055 -8.872 1.00 0.00 129 ASP A C 3
ATOM 2940 O O . ASP A 1 50 ? 5.035 5.662 -9.397 1.00 0.00 129 ASP A O 3
ATOM 2949 N N . VAL A 1 51 ? 3.238 6.991 -9.392 1.00 0.00 130 VAL A N 3
ATOM 2950 C CA . VAL A 1 51 ? 3.568 7.648 -10.643 1.00 0.00 130 VAL A CA 3
ATOM 2951 C C . VAL A 1 51 ? 3.410 9.156 -10.427 1.00 0.00 130 VAL A C 3
ATOM 2952 O O . VAL A 1 51 ? 3.898 9.944 -11.248 1.00 0.00 130 VAL A O 3
ATOM 2965 N N . ASP A 1 52 ? 2.794 9.551 -9.284 1.00 0.00 131 ASP A N 3
ATOM 2966 C CA . ASP A 1 52 ? 2.663 10.989 -8.918 1.00 0.00 131 ASP A CA 3
ATOM 2967 C C . ASP A 1 52 ? 3.979 11.350 -8.250 1.00 0.00 131 ASP A C 3
ATOM 2968 O O . ASP A 1 52 ? 4.309 12.518 -8.017 1.00 0.00 131 ASP A O 3
ATOM 2977 N N . GLY A 1 53 ? 4.720 10.276 -7.958 1.00 0.00 132 GLY A N 3
ATOM 2978 C CA . GLY A 1 53 ? 6.034 10.345 -7.324 1.00 0.00 132 GLY A CA 3
ATOM 2979 C C . GLY A 1 53 ? 5.967 10.764 -5.857 1.00 0.00 132 GLY A C 3
ATOM 2980 O O . GLY A 1 53 ? 6.992 10.842 -5.178 1.00 0.00 132 GLY A O 3
ATOM 2984 N N . ASP A 1 54 ? 4.766 11.036 -5.374 1.00 0.00 133 ASP A N 3
ATOM 2985 C CA . ASP A 1 54 ? 4.584 11.456 -3.985 1.00 0.00 133 ASP A CA 3
ATOM 2986 C C . ASP A 1 54 ? 5.456 10.626 -3.040 1.00 0.00 133 ASP A C 3
ATOM 2987 O O . ASP A 1 54 ? 5.830 11.091 -1.964 1.00 0.00 133 ASP A O 3
ATOM 2996 N N . GLY A 1 55 ? 5.775 9.398 -3.449 1.00 0.00 134 GLY A N 3
ATOM 2997 C CA . GLY A 1 55 ? 6.602 8.508 -2.628 1.00 0.00 134 GLY A CA 3
ATOM 2998 C C . GLY A 1 55 ? 5.729 7.631 -1.741 1.00 0.00 134 GLY A C 3
ATOM 2999 O O . GLY A 1 55 ? 6.226 6.810 -0.970 1.00 0.00 134 GLY A O 3
ATOM 3003 N N . GLN A 1 56 ? 4.419 7.800 -1.882 1.00 0.00 135 GLN A N 3
ATOM 3004 C CA . GLN A 1 56 ? 3.450 7.017 -1.119 1.00 0.00 135 GLN A CA 3
ATOM 3005 C C . GLN A 1 56 ? 2.276 6.654 -2.005 1.00 0.00 135 GLN A C 3
ATOM 3006 O O . GLN A 1 56 ? 2.027 7.303 -3.023 1.00 0.00 135 GLN A O 3
ATOM 3020 N N . ILE A 1 57 ? 1.539 5.627 -1.603 1.00 0.00 136 ILE A N 3
ATOM 3021 C CA . ILE A 1 57 ? 0.370 5.200 -2.358 1.00 0.00 136 ILE A CA 3
ATOM 3022 C C . ILE A 1 57 ? -0.872 5.672 -1.618 1.00 0.00 136 ILE A C 3
ATOM 3023 O O . ILE A 1 57 ? -1.162 5.215 -0.514 1.00 0.00 136 ILE A O 3
ATOM 3039 N N . ASN A 1 58 ? -1.615 6.570 -2.249 1.00 0.00 137 ASN A N 3
ATOM 3040 C CA . ASN A 1 58 ? -2.838 7.074 -1.658 1.00 0.00 137 ASN A CA 3
ATOM 3041 C C . ASN A 1 58 ? -3.940 6.065 -1.935 1.00 0.00 137 ASN A C 3
ATOM 3042 O O . ASN A 1 58 ? -3.746 5.144 -2.728 1.00 0.00 137 ASN A O 3
ATOM 3053 N N . TYR A 1 59 ? -5.077 6.201 -1.279 1.00 0.00 138 TYR A N 3
ATOM 3054 C CA . TYR A 1 59 ? -6.149 5.239 -1.489 1.00 0.00 138 TYR A CA 3
ATOM 3055 C C . TYR A 1 59 ? -6.520 5.159 -2.970 1.00 0.00 138 TYR A C 3
ATOM 3056 O O . TYR A 1 59 ? -6.621 4.068 -3.527 1.00 0.00 138 TYR A O 3
ATOM 3074 N N . GLU A 1 60 ? -6.720 6.307 -3.606 1.00 0.00 139 GLU A N 3
ATOM 3075 C CA . GLU A 1 60 ? -7.085 6.319 -5.020 1.00 0.00 139 GLU A CA 3
ATOM 3076 C C . GLU A 1 60 ? -6.072 5.524 -5.841 1.00 0.00 139 GLU A C 3
ATOM 3077 O O . GLU A 1 60 ? -6.447 4.722 -6.697 1.00 0.00 139 GLU A O 3
ATOM 3089 N N . GLU A 1 61 ? -4.790 5.747 -5.572 1.00 0.00 140 GLU A N 3
ATOM 3090 C CA . GLU A 1 61 ? -3.737 5.038 -6.288 1.00 0.00 140 GLU A CA 3
ATOM 3091 C C . GLU A 1 61 ? -3.751 3.562 -5.899 1.00 0.00 140 GLU A C 3
ATOM 3092 O O . GLU A 1 61 ? -3.530 2.685 -6.735 1.00 0.00 140 GLU A O 3
ATOM 3104 N N . PHE A 1 62 ? -4.040 3.298 -4.625 1.00 0.00 141 PHE A N 3
ATOM 3105 C CA . PHE A 1 62 ? -4.110 1.924 -4.136 1.00 0.00 141 PHE A CA 3
ATOM 3106 C C . PHE A 1 62 ? -5.190 1.186 -4.907 1.00 0.00 141 PHE A C 3
ATOM 3107 O O . PHE A 1 62 ? -5.018 0.041 -5.323 1.00 0.00 141 PHE A O 3
ATOM 3124 N N . VAL A 1 63 ? -6.306 1.875 -5.098 1.00 0.00 142 VAL A N 3
ATOM 3125 C CA . VAL A 1 63 ? -7.433 1.323 -5.828 1.00 0.00 142 VAL A CA 3
ATOM 3126 C C . VAL A 1 63 ? -7.031 1.058 -7.277 1.00 0.00 142 VAL A C 3
ATOM 3127 O O . VAL A 1 63 ? -7.422 0.048 -7.862 1.00 0.00 142 VAL A O 3
ATOM 3140 N N . LYS A 1 64 ? -6.258 1.975 -7.854 1.00 0.00 143 LYS A N 3
ATOM 3141 C CA . LYS A 1 64 ? -5.820 1.836 -9.239 1.00 0.00 143 LYS A CA 3
ATOM 3142 C C . LYS A 1 64 ? -5.036 0.540 -9.451 1.00 0.00 143 LYS A C 3
ATOM 3143 O O . LYS A 1 64 ? -5.311 -0.208 -10.389 1.00 0.00 143 LYS A O 3
ATOM 3162 N N . VAL A 1 65 ? -4.061 0.274 -8.581 1.00 0.00 144 VAL A N 3
ATOM 3163 C CA . VAL A 1 65 ? -3.261 -0.941 -8.705 1.00 0.00 144 VAL A CA 3
ATOM 3164 C C . VAL A 1 65 ? -4.063 -2.177 -8.304 1.00 0.00 144 VAL A C 3
ATOM 3165 O O . VAL A 1 65 ? -3.953 -3.231 -8.930 1.00 0.00 144 VAL A O 3
ATOM 3178 N N . MET A 1 66 ? -4.866 -2.041 -7.255 1.00 0.00 145 MET A N 3
ATOM 3179 C CA . MET A 1 66 ? -5.677 -3.159 -6.783 1.00 0.00 145 MET A CA 3
ATOM 3180 C C . MET A 1 66 ? -6.799 -3.473 -7.771 1.00 0.00 145 MET A C 3
ATOM 3181 O O . MET A 1 66 ? -7.035 -4.635 -8.103 1.00 0.00 145 MET A O 3
ATOM 3195 N N . MET A 1 67 ? -7.486 -2.437 -8.234 1.00 0.00 146 MET A N 3
ATOM 3196 C CA . MET A 1 67 ? -8.580 -2.625 -9.180 1.00 0.00 146 MET A CA 3
ATOM 3197 C C . MET A 1 67 ? -8.051 -3.133 -10.519 1.00 0.00 146 MET A C 3
ATOM 3198 O O . MET A 1 67 ? -8.663 -3.993 -11.152 1.00 0.00 146 MET A O 3
ATOM 3212 N N . ALA A 1 68 ? -6.912 -2.595 -10.944 1.00 0.00 147 ALA A N 3
ATOM 3213 C CA . ALA A 1 68 ? -6.313 -3.001 -12.211 1.00 0.00 147 ALA A CA 3
ATOM 3214 C C . ALA A 1 68 ? -5.965 -4.486 -12.185 1.00 0.00 147 ALA A C 3
ATOM 3215 O O . ALA A 1 68 ? -6.507 -5.273 -12.962 1.00 0.00 147 ALA A O 3
ATOM 3222 N N . LYS A 1 69 ? -5.057 -4.859 -11.285 1.00 0.00 148 LYS A N 3
ATOM 3223 C CA . LYS A 1 69 ? -4.632 -6.247 -11.153 1.00 0.00 148 LYS A CA 3
ATOM 3224 C C . LYS A 1 69 ? -4.002 -6.747 -12.450 1.00 0.00 148 LYS A C 3
ATOM 3225 O O . LYS A 1 69 ? -4.612 -6.567 -13.491 1.00 0.00 148 LYS A O 3
ATOM 3247 N N . ASP A 1 1 ? -20.489 -3.390 -1.828 1.00 0.00 80 ASP A N 4
ATOM 3248 C CA . ASP A 1 1 ? -19.829 -3.915 -0.600 1.00 0.00 80 ASP A CA 4
ATOM 3249 C C . ASP A 1 1 ? -18.361 -4.208 -0.898 1.00 0.00 80 ASP A C 4
ATOM 3250 O O . ASP A 1 1 ? -17.507 -4.116 -0.015 1.00 0.00 80 ASP A O 4
ATOM 3261 N N . SER A 1 2 ? -18.073 -4.555 -2.148 1.00 0.00 81 SER A N 4
ATOM 3262 C CA . SER A 1 2 ? -16.702 -4.856 -2.542 1.00 0.00 81 SER A CA 4
ATOM 3263 C C . SER A 1 2 ? -15.807 -3.660 -2.248 1.00 0.00 81 SER A C 4
ATOM 3264 O O . SER A 1 2 ? -14.704 -3.809 -1.724 1.00 0.00 81 SER A O 4
ATOM 3272 N N . GLU A 1 3 ? -16.284 -2.472 -2.594 1.00 0.00 82 GLU A N 4
ATOM 3273 C CA . GLU A 1 3 ? -15.515 -1.259 -2.367 1.00 0.00 82 GLU A CA 4
ATOM 3274 C C . GLU A 1 3 ? -15.161 -1.125 -0.886 1.00 0.00 82 GLU A C 4
ATOM 3275 O O . GLU A 1 3 ? -14.047 -0.730 -0.542 1.00 0.00 82 GLU A O 4
ATOM 3287 N N . GLU A 1 4 ? -16.108 -1.465 -0.014 1.00 0.00 83 GLU A N 4
ATOM 3288 C CA . GLU A 1 4 ? -15.867 -1.382 1.424 1.00 0.00 83 GLU A CA 4
ATOM 3289 C C . GLU A 1 4 ? -14.768 -2.364 1.824 1.00 0.00 83 GLU A C 4
ATOM 3290 O O . GLU A 1 4 ? -13.929 -2.066 2.678 1.00 0.00 83 GLU A O 4
ATOM 3302 N N . GLU A 1 5 ? -14.770 -3.527 1.182 1.00 0.00 84 GLU A N 4
ATOM 3303 C CA . GLU A 1 5 ? -13.767 -4.545 1.455 1.00 0.00 84 GLU A CA 4
ATOM 3304 C C . GLU A 1 5 ? -12.381 -4.052 1.029 1.00 0.00 84 GLU A C 4
ATOM 3305 O O . GLU A 1 5 ? -11.395 -4.260 1.734 1.00 0.00 84 GLU A O 4
ATOM 3317 N N . LEU A 1 6 ? -12.320 -3.393 -0.117 1.00 0.00 85 LEU A N 4
ATOM 3318 C CA . LEU A 1 6 ? -11.052 -2.871 -0.617 1.00 0.00 85 LEU A CA 4
ATOM 3319 C C . LEU A 1 6 ? -10.481 -1.862 0.374 1.00 0.00 85 LEU A C 4
ATOM 3320 O O . LEU A 1 6 ? -9.290 -1.883 0.686 1.00 0.00 85 LEU A O 4
ATOM 3336 N N . LYS A 1 7 ? -11.349 -0.993 0.868 1.00 0.00 86 LYS A N 4
ATOM 3337 C CA . LYS A 1 7 ? -10.946 0.025 1.835 1.00 0.00 86 LYS A CA 4
ATOM 3338 C C . LYS A 1 7 ? -10.469 -0.622 3.130 1.00 0.00 86 LYS A C 4
ATOM 3339 O O . LYS A 1 7 ? -9.567 -0.107 3.791 1.00 0.00 86 LYS A O 4
ATOM 3358 N N . GLU A 1 8 ? -11.041 -1.773 3.469 1.00 0.00 87 GLU A N 4
ATOM 3359 C CA . GLU A 1 8 ? -10.611 -2.478 4.655 1.00 0.00 87 GLU A CA 4
ATOM 3360 C C . GLU A 1 8 ? -9.167 -2.919 4.445 1.00 0.00 87 GLU A C 4
ATOM 3361 O O . GLU A 1 8 ? -8.319 -2.766 5.321 1.00 0.00 87 GLU A O 4
ATOM 3373 N N . ALA A 1 9 ? -8.901 -3.447 3.251 1.00 0.00 88 ALA A N 4
ATOM 3374 C CA . ALA A 1 9 ? -7.558 -3.889 2.898 1.00 0.00 88 ALA A CA 4
ATOM 3375 C C . ALA A 1 9 ? -6.601 -2.703 2.954 1.00 0.00 88 ALA A C 4
ATOM 3376 O O . ALA A 1 9 ? -5.488 -2.806 3.457 1.00 0.00 88 ALA A O 4
ATOM 3383 N N . PHE A 1 10 ? -7.060 -1.572 2.440 1.00 0.00 89 PHE A N 4
ATOM 3384 C CA . PHE A 1 10 ? -6.258 -0.358 2.442 1.00 0.00 89 PHE A CA 4
ATOM 3385 C C . PHE A 1 10 ? -5.881 0.024 3.868 1.00 0.00 89 PHE A C 4
ATOM 3386 O O . PHE A 1 10 ? -4.728 0.350 4.154 1.00 0.00 89 PHE A O 4
ATOM 3403 N N . ARG A 1 11 ? -6.865 -0.010 4.752 1.00 0.00 90 ARG A N 4
ATOM 3404 C CA . ARG A 1 11 ? -6.645 0.333 6.146 1.00 0.00 90 ARG A CA 4
ATOM 3405 C C . ARG A 1 11 ? -5.691 -0.662 6.804 1.00 0.00 90 ARG A C 4
ATOM 3406 O O . ARG A 1 11 ? -4.909 -0.299 7.684 1.00 0.00 90 ARG A O 4
ATOM 3427 N N . VAL A 1 12 ? -5.740 -1.911 6.347 1.00 0.00 91 VAL A N 4
ATOM 3428 C CA . VAL A 1 12 ? -4.854 -2.946 6.870 1.00 0.00 91 VAL A CA 4
ATOM 3429 C C . VAL A 1 12 ? -3.411 -2.639 6.474 1.00 0.00 91 VAL A C 4
ATOM 3430 O O . VAL A 1 12 ? -2.488 -2.761 7.279 1.00 0.00 91 VAL A O 4
ATOM 3443 N N . PHE A 1 13 ? -3.238 -2.258 5.212 1.00 0.00 92 PHE A N 4
ATOM 3444 C CA . PHE A 1 13 ? -1.920 -1.952 4.666 1.00 0.00 92 PHE A CA 4
ATOM 3445 C C . PHE A 1 13 ? -1.273 -0.748 5.350 1.00 0.00 92 PHE A C 4
ATOM 3446 O O . PHE A 1 13 ? -0.059 -0.721 5.550 1.00 0.00 92 PHE A O 4
ATOM 3463 N N . ASP A 1 14 ? -2.078 0.255 5.674 1.00 0.00 93 ASP A N 4
ATOM 3464 C CA . ASP A 1 14 ? -1.560 1.477 6.297 1.00 0.00 93 ASP A CA 4
ATOM 3465 C C . ASP A 1 14 ? -1.746 1.469 7.810 1.00 0.00 93 ASP A C 4
ATOM 3466 O O . ASP A 1 14 ? -2.676 2.082 8.336 1.00 0.00 93 ASP A O 4
ATOM 3475 N N . LYS A 1 15 ? -0.851 0.779 8.506 1.00 0.00 94 LYS A N 4
ATOM 3476 C CA . LYS A 1 15 ? -0.932 0.715 9.961 1.00 0.00 94 LYS A CA 4
ATOM 3477 C C . LYS A 1 15 ? -0.827 2.127 10.539 1.00 0.00 94 LYS A C 4
ATOM 3478 O O . LYS A 1 15 ? -1.490 2.466 11.522 1.00 0.00 94 LYS A O 4
ATOM 3497 N N . ASP A 1 16 ? 0.043 2.934 9.916 1.00 0.00 95 ASP A N 4
ATOM 3498 C CA . ASP A 1 16 ? 0.295 4.315 10.346 1.00 0.00 95 ASP A CA 4
ATOM 3499 C C . ASP A 1 16 ? -0.972 5.110 10.397 1.00 0.00 95 ASP A C 4
ATOM 3500 O O . ASP A 1 16 ? -1.065 6.077 11.149 1.00 0.00 95 ASP A O 4
ATOM 3509 N N . GLN A 1 17 ? -1.963 4.681 9.644 1.00 0.00 96 GLN A N 4
ATOM 3510 C CA . GLN A 1 17 ? -3.262 5.341 9.691 1.00 0.00 96 GLN A CA 4
ATOM 3511 C C . GLN A 1 17 ? -3.248 6.791 9.276 1.00 0.00 96 GLN A C 4
ATOM 3512 O O . GLN A 1 17 ? -4.049 7.585 9.761 1.00 0.00 96 GLN A O 4
ATOM 3526 N N . ASN A 1 18 ? -2.369 7.131 8.379 1.00 0.00 97 ASN A N 4
ATOM 3527 C CA . ASN A 1 18 ? -2.281 8.492 7.908 1.00 0.00 97 ASN A CA 4
ATOM 3528 C C . ASN A 1 18 ? -3.020 8.621 6.571 1.00 0.00 97 ASN A C 4
ATOM 3529 O O . ASN A 1 18 ? -3.138 9.715 6.022 1.00 0.00 97 ASN A O 4
ATOM 3540 N N . GLY A 1 19 ? -3.512 7.496 6.052 1.00 0.00 98 GLY A N 4
ATOM 3541 C CA . GLY A 1 19 ? -4.224 7.510 4.775 1.00 0.00 98 GLY A CA 4
ATOM 3542 C C . GLY A 1 19 ? -3.241 7.361 3.619 1.00 0.00 98 GLY A C 4
ATOM 3543 O O . GLY A 1 19 ? -3.488 7.836 2.510 1.00 0.00 98 GLY A O 4
ATOM 3547 N N . PHE A 1 20 ? -2.130 6.687 3.891 1.00 0.00 99 PHE A N 4
ATOM 3548 C CA . PHE A 1 20 ? -1.105 6.452 2.879 1.00 0.00 99 PHE A CA 4
ATOM 3549 C C . PHE A 1 20 ? -0.339 5.176 3.190 1.00 0.00 99 PHE A C 4
ATOM 3550 O O . PHE A 1 20 ? 0.108 4.973 4.317 1.00 0.00 99 PHE A O 4
ATOM 3567 N N . ILE A 1 21 ? -0.153 4.332 2.184 1.00 0.00 100 ILE A N 4
ATOM 3568 C CA . ILE A 1 21 ? 0.606 3.107 2.383 1.00 0.00 100 ILE A CA 4
ATOM 3569 C C . ILE A 1 21 ? 2.061 3.399 2.054 1.00 0.00 100 ILE A C 4
ATOM 3570 O O . ILE A 1 21 ? 2.384 3.862 0.958 1.00 0.00 100 ILE A O 4
ATOM 3586 N N . SER A 1 22 ? 2.927 3.147 3.024 1.00 0.00 101 SER A N 4
ATOM 3587 C CA . SER A 1 22 ? 4.357 3.402 2.858 1.00 0.00 101 SER A CA 4
ATOM 3588 C C . SER A 1 22 ? 5.113 2.090 2.735 1.00 0.00 101 SER A C 4
ATOM 3589 O O . SER A 1 22 ? 4.642 1.047 3.191 1.00 0.00 101 SER A O 4
ATOM 3597 N N . ALA A 1 23 ? 6.300 2.146 2.146 1.00 0.00 102 ALA A N 4
ATOM 3598 C CA . ALA A 1 23 ? 7.106 0.948 2.014 1.00 0.00 102 ALA A CA 4
ATOM 3599 C C . ALA A 1 23 ? 7.329 0.379 3.401 1.00 0.00 102 ALA A C 4
ATOM 3600 O O . ALA A 1 23 ? 7.234 -0.827 3.620 1.00 0.00 102 ALA A O 4
ATOM 3607 N N . ALA A 1 24 ? 7.606 1.277 4.340 1.00 0.00 103 ALA A N 4
ATOM 3608 C CA . ALA A 1 24 ? 7.822 0.889 5.722 1.00 0.00 103 ALA A CA 4
ATOM 3609 C C . ALA A 1 24 ? 6.599 0.152 6.250 1.00 0.00 103 ALA A C 4
ATOM 3610 O O . ALA A 1 24 ? 6.708 -0.942 6.802 1.00 0.00 103 ALA A O 4
ATOM 3617 N N . GLU A 1 25 ? 5.431 0.759 6.068 1.00 0.00 104 GLU A N 4
ATOM 3618 C CA . GLU A 1 25 ? 4.192 0.165 6.514 1.00 0.00 104 GLU A CA 4
ATOM 3619 C C . GLU A 1 25 ? 3.925 -1.107 5.723 1.00 0.00 104 GLU A C 4
ATOM 3620 O O . GLU A 1 25 ? 3.526 -2.129 6.278 1.00 0.00 104 GLU A O 4
ATOM 3632 N N . LEU A 1 26 ? 4.173 -1.033 4.422 1.00 0.00 105 LEU A N 4
ATOM 3633 C CA . LEU A 1 26 ? 3.983 -2.180 3.543 1.00 0.00 105 LEU A CA 4
ATOM 3634 C C . LEU A 1 26 ? 4.966 -3.297 3.911 1.00 0.00 105 LEU A C 4
ATOM 3635 O O . LEU A 1 26 ? 4.626 -4.480 3.869 1.00 0.00 105 LEU A O 4
ATOM 3651 N N . ARG A 1 27 ? 6.180 -2.900 4.289 1.00 0.00 106 ARG A N 4
ATOM 3652 C CA . ARG A 1 27 ? 7.202 -3.854 4.677 1.00 0.00 106 ARG A CA 4
ATOM 3653 C C . ARG A 1 27 ? 6.765 -4.607 5.930 1.00 0.00 106 ARG A C 4
ATOM 3654 O O . ARG A 1 27 ? 6.929 -5.822 6.029 1.00 0.00 106 ARG A O 4
ATOM 3675 N N . HIS A 1 28 ? 6.208 -3.868 6.884 1.00 0.00 107 HIS A N 4
ATOM 3676 C CA . HIS A 1 28 ? 5.752 -4.460 8.138 1.00 0.00 107 HIS A CA 4
ATOM 3677 C C . HIS A 1 28 ? 4.586 -5.420 7.895 1.00 0.00 107 HIS A C 4
ATOM 3678 O O . HIS A 1 28 ? 4.522 -6.497 8.489 1.00 0.00 107 HIS A O 4
ATOM 3692 N N . VAL A 1 29 ? 3.669 -5.022 7.025 1.00 0.00 108 VAL A N 4
ATOM 3693 C CA . VAL A 1 29 ? 2.509 -5.851 6.707 1.00 0.00 108 VAL A CA 4
ATOM 3694 C C . VAL A 1 29 ? 2.943 -7.110 5.956 1.00 0.00 108 VAL A C 4
ATOM 3695 O O . VAL A 1 29 ? 2.442 -8.205 6.214 1.00 0.00 108 VAL A O 4
ATOM 3708 N N . MET A 1 30 ? 3.891 -6.943 5.037 1.00 0.00 109 MET A N 4
ATOM 3709 C CA . MET A 1 30 ? 4.410 -8.063 4.256 1.00 0.00 109 MET A CA 4
ATOM 3710 C C . MET A 1 30 ? 5.177 -9.032 5.160 1.00 0.00 109 MET A C 4
ATOM 3711 O O . MET A 1 30 ? 5.188 -10.238 4.920 1.00 0.00 109 MET A O 4
ATOM 3725 N N . THR A 1 31 ? 5.804 -8.498 6.208 1.00 0.00 110 THR A N 4
ATOM 3726 C CA . THR A 1 31 ? 6.549 -9.322 7.145 1.00 0.00 110 THR A CA 4
ATOM 3727 C C . THR A 1 31 ? 5.591 -10.091 8.057 1.00 0.00 110 THR A C 4
ATOM 3728 O O . THR A 1 31 ? 5.818 -11.259 8.373 1.00 0.00 110 THR A O 4
ATOM 3739 N N . ASN A 1 32 ? 4.508 -9.428 8.454 1.00 0.00 111 ASN A N 4
ATOM 3740 C CA . ASN A 1 32 ? 3.495 -10.050 9.306 1.00 0.00 111 ASN A CA 4
ATOM 3741 C C . ASN A 1 32 ? 2.832 -11.183 8.536 1.00 0.00 111 ASN A C 4
ATOM 3742 O O . ASN A 1 32 ? 2.508 -12.239 9.079 1.00 0.00 111 ASN A O 4
ATOM 3753 N N . LEU A 1 33 ? 2.638 -10.910 7.260 1.00 0.00 112 LEU A N 4
ATOM 3754 C CA . LEU A 1 33 ? 2.018 -11.832 6.323 1.00 0.00 112 LEU A CA 4
ATOM 3755 C C . LEU A 1 33 ? 2.838 -13.115 6.196 1.00 0.00 112 LEU A C 4
ATOM 3756 O O . LEU A 1 33 ? 2.291 -14.211 6.061 1.00 0.00 112 LEU A O 4
ATOM 3772 N N . GLY A 1 34 ? 4.154 -12.958 6.213 1.00 0.00 113 GLY A N 4
ATOM 3773 C CA . GLY A 1 34 ? 5.073 -14.086 6.066 1.00 0.00 113 GLY A CA 4
ATOM 3774 C C . GLY A 1 34 ? 5.692 -14.021 4.682 1.00 0.00 113 GLY A C 4
ATOM 3775 O O . GLY A 1 34 ? 6.254 -14.992 4.176 1.00 0.00 113 GLY A O 4
ATOM 3779 N N . GLU A 1 35 ? 5.605 -12.826 4.108 1.00 0.00 114 GLU A N 4
ATOM 3780 C CA . GLU A 1 35 ? 6.174 -12.536 2.803 1.00 0.00 114 GLU A CA 4
ATOM 3781 C C . GLU A 1 35 ? 7.497 -11.821 3.014 1.00 0.00 114 GLU A C 4
ATOM 3782 O O . GLU A 1 35 ? 7.574 -10.894 3.820 1.00 0.00 114 GLU A O 4
ATOM 3794 N N . LYS A 1 36 ? 8.540 -12.254 2.312 1.00 0.00 115 LYS A N 4
ATOM 3795 C CA . LYS A 1 36 ? 9.861 -11.636 2.463 1.00 0.00 115 LYS A CA 4
ATOM 3796 C C . LYS A 1 36 ? 10.323 -11.013 1.154 1.00 0.00 115 LYS A C 4
ATOM 3797 O O . LYS A 1 36 ? 10.952 -11.670 0.326 1.00 0.00 115 LYS A O 4
ATOM 3816 N N . LEU A 1 37 ? 10.010 -9.730 0.983 1.00 0.00 116 LEU A N 4
ATOM 3817 C CA . LEU A 1 37 ? 10.400 -8.999 -0.221 1.00 0.00 116 LEU A CA 4
ATOM 3818 C C . LEU A 1 37 ? 11.646 -8.172 0.056 1.00 0.00 116 LEU A C 4
ATOM 3819 O O . LEU A 1 37 ? 11.867 -7.714 1.177 1.00 0.00 116 LEU A O 4
ATOM 3835 N N . THR A 1 38 ? 12.439 -7.963 -0.981 1.00 0.00 117 THR A N 4
ATOM 3836 C CA . THR A 1 38 ? 13.649 -7.162 -0.862 1.00 0.00 117 THR A CA 4
ATOM 3837 C C . THR A 1 38 ? 13.301 -5.690 -0.974 1.00 0.00 117 THR A C 4
ATOM 3838 O O . THR A 1 38 ? 12.165 -5.332 -1.282 1.00 0.00 117 THR A O 4
ATOM 3849 N N . ASP A 1 39 ? 14.285 -4.843 -0.740 1.00 0.00 118 ASP A N 4
ATOM 3850 C CA . ASP A 1 39 ? 14.076 -3.411 -0.837 1.00 0.00 118 ASP A CA 4
ATOM 3851 C C . ASP A 1 39 ? 13.700 -3.040 -2.265 1.00 0.00 118 ASP A C 4
ATOM 3852 O O . ASP A 1 39 ? 12.883 -2.148 -2.494 1.00 0.00 118 ASP A O 4
ATOM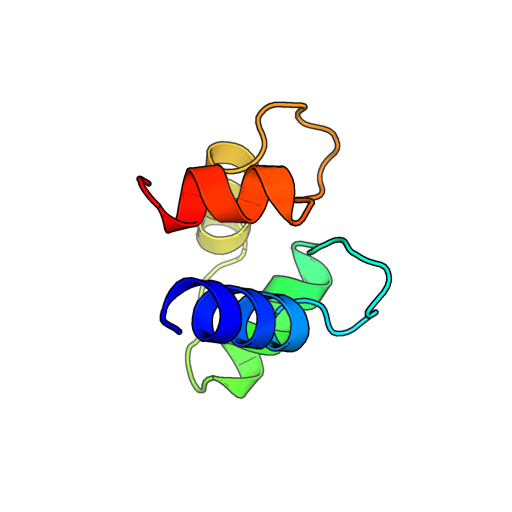 3861 N N . GLU A 1 40 ? 14.322 -3.722 -3.221 1.00 0.00 119 GLU A N 4
ATOM 3862 C CA . GLU A 1 40 ? 14.071 -3.460 -4.632 1.00 0.00 119 GLU A CA 4
ATOM 3863 C C . GLU A 1 40 ? 12.664 -3.883 -5.054 1.00 0.00 119 GLU A C 4
ATOM 3864 O O . GLU A 1 40 ? 12.005 -3.170 -5.813 1.00 0.00 119 GLU A O 4
ATOM 3876 N N . GLU A 1 41 ? 12.184 -5.022 -4.551 1.00 0.00 120 GLU A N 4
ATOM 3877 C CA . GLU A 1 41 ? 10.839 -5.461 -4.900 1.00 0.00 120 GLU A CA 4
ATOM 3878 C C . GLU A 1 41 ? 9.843 -4.474 -4.324 1.00 0.00 120 GLU A C 4
ATOM 3879 O O . GLU A 1 41 ? 8.891 -4.060 -4.985 1.00 0.00 120 GLU A O 4
ATOM 3891 N N . VAL A 1 42 ? 10.089 -4.101 -3.075 1.00 0.00 121 VAL A N 4
ATOM 3892 C CA . VAL A 1 42 ? 9.237 -3.157 -2.377 1.00 0.00 121 VAL A CA 4
ATOM 3893 C C . VAL A 1 42 ? 9.224 -1.818 -3.111 1.00 0.00 121 VAL A C 4
ATOM 3894 O O . VAL A 1 42 ? 8.160 -1.260 -3.385 1.00 0.00 121 VAL A O 4
ATOM 3907 N N . ASP A 1 43 ? 10.410 -1.317 -3.438 1.00 0.00 122 ASP A N 4
ATOM 3908 C CA . ASP A 1 43 ? 10.524 -0.050 -4.151 1.00 0.00 122 ASP A CA 4
ATOM 3909 C C . ASP A 1 43 ? 9.925 -0.157 -5.555 1.00 0.00 122 ASP A C 4
ATOM 3910 O O . ASP A 1 43 ? 9.141 0.698 -5.968 1.00 0.00 122 ASP A O 4
ATOM 3919 N N . GLU A 1 44 ? 10.305 -1.204 -6.288 1.00 0.00 123 GLU A N 4
ATOM 3920 C CA . GLU A 1 44 ? 9.804 -1.396 -7.648 1.00 0.00 123 GLU A CA 4
ATOM 3921 C C . GLU A 1 44 ? 8.282 -1.427 -7.665 1.00 0.00 123 GLU A C 4
ATOM 3922 O O . GLU A 1 44 ? 7.648 -0.788 -8.502 1.00 0.00 123 GLU A O 4
ATOM 3934 N N . MET A 1 45 ? 7.699 -2.156 -6.726 1.00 0.00 124 MET A N 4
ATOM 3935 C CA . MET A 1 45 ? 6.250 -2.245 -6.632 1.00 0.00 124 MET A CA 4
ATOM 3936 C C . MET A 1 45 ? 5.658 -0.878 -6.311 1.00 0.00 124 MET A C 4
ATOM 3937 O O . MET A 1 45 ? 4.649 -0.463 -6.882 1.00 0.00 124 MET A O 4
ATOM 3951 N N . ILE A 1 46 ? 6.315 -0.191 -5.396 1.00 0.00 125 ILE A N 4
ATOM 3952 C CA . ILE A 1 46 ? 5.903 1.140 -4.970 1.00 0.00 125 ILE A CA 4
ATOM 3953 C C . ILE A 1 46 ? 6.090 2.175 -6.089 1.00 0.00 125 ILE A C 4
ATOM 3954 O O . ILE A 1 46 ? 5.212 3.004 -6.329 1.00 0.00 125 ILE A O 4
ATOM 3970 N N . ARG A 1 47 ? 7.229 2.117 -6.773 1.00 0.00 126 ARG A N 4
ATOM 3971 C CA . ARG A 1 47 ? 7.504 3.054 -7.866 1.00 0.00 126 ARG A CA 4
ATOM 3972 C C . ARG A 1 47 ? 6.524 2.813 -9.013 1.00 0.00 126 ARG A C 4
ATOM 3973 O O . ARG A 1 47 ? 6.095 3.747 -9.690 1.00 0.00 126 ARG A O 4
ATOM 3994 N N . GLU A 1 48 ? 6.170 1.547 -9.204 1.00 0.00 127 GLU A N 4
ATOM 3995 C CA . GLU A 1 48 ? 5.229 1.163 -10.249 1.00 0.00 127 GLU A CA 4
ATOM 3996 C C . GLU A 1 48 ? 3.815 1.631 -9.903 1.00 0.00 127 GLU A C 4
ATOM 3997 O O . GLU A 1 48 ? 3.080 2.106 -10.766 1.00 0.00 127 GLU A O 4
ATOM 4009 N N . ALA A 1 49 ? 3.450 1.497 -8.631 1.00 0.00 128 ALA A N 4
ATOM 4010 C CA . ALA A 1 49 ? 2.122 1.916 -8.183 1.00 0.00 128 ALA A CA 4
ATOM 4011 C C . ALA A 1 49 ? 2.068 3.431 -8.014 1.00 0.00 128 ALA A C 4
ATOM 4012 O O . ALA A 1 49 ? 0.987 4.013 -7.913 1.00 0.00 128 ALA A O 4
ATOM 4019 N N . ASP A 1 50 ? 3.239 4.070 -7.992 1.00 0.00 129 ASP A N 4
ATOM 4020 C CA . ASP A 1 50 ? 3.321 5.528 -7.846 1.00 0.00 129 ASP A CA 4
ATOM 4021 C C . ASP A 1 50 ? 3.490 6.189 -9.210 1.00 0.00 129 ASP A C 4
ATOM 4022 O O . ASP A 1 50 ? 4.495 5.971 -9.887 1.00 0.00 129 ASP A O 4
ATOM 4031 N N . VAL A 1 51 ? 2.509 7.005 -9.609 1.00 0.00 130 VAL A N 4
ATOM 4032 C CA . VAL A 1 51 ? 2.570 7.702 -10.898 1.00 0.00 130 VAL A CA 4
ATOM 4033 C C . VAL A 1 51 ? 2.779 9.188 -10.683 1.00 0.00 130 VAL A C 4
ATOM 4034 O O . VAL A 1 51 ? 3.296 9.886 -11.556 1.00 0.00 130 VAL A O 4
ATOM 4047 N N . ASP A 1 52 ? 2.423 9.655 -9.500 1.00 0.00 131 ASP A N 4
ATOM 4048 C CA . ASP A 1 52 ? 2.625 11.047 -9.153 1.00 0.00 131 ASP A CA 4
ATOM 4049 C C . ASP A 1 52 ? 3.946 11.129 -8.421 1.00 0.00 131 ASP A C 4
ATOM 4050 O O . ASP A 1 52 ? 4.410 12.202 -8.038 1.00 0.00 131 ASP A O 4
ATOM 4059 N N . GLY A 1 53 ? 4.547 9.953 -8.251 1.00 0.00 132 GLY A N 4
ATOM 4060 C CA . GLY A 1 53 ? 5.829 9.842 -7.581 1.00 0.00 132 GLY A CA 4
ATOM 4061 C C . GLY A 1 53 ? 5.753 10.359 -6.147 1.00 0.00 132 GLY A C 4
ATOM 4062 O O . GLY A 1 53 ? 6.776 10.538 -5.485 1.00 0.00 132 GLY A O 4
ATOM 4066 N N . ASP A 1 54 ? 4.535 10.615 -5.682 1.00 0.00 133 ASP A N 4
ATOM 4067 C CA . ASP A 1 54 ? 4.338 11.131 -4.327 1.00 0.00 133 ASP A CA 4
ATOM 4068 C C . ASP A 1 54 ? 5.220 10.375 -3.333 1.00 0.00 133 ASP A C 4
ATOM 4069 O O . ASP A 1 54 ? 5.502 10.866 -2.241 1.00 0.00 133 ASP A O 4
ATOM 4078 N N . GLY A 1 55 ? 5.653 9.178 -3.724 1.00 0.00 134 GLY A N 4
ATOM 4079 C CA . GLY A 1 55 ? 6.505 8.356 -2.864 1.00 0.00 134 GLY A CA 4
ATOM 4080 C C . GLY A 1 55 ? 5.666 7.504 -1.920 1.00 0.00 134 GLY A C 4
ATOM 4081 O O . GLY A 1 55 ? 6.195 6.717 -1.138 1.00 0.00 134 GLY A O 4
ATOM 4085 N N . GLN A 1 56 ? 4.352 7.660 -2.019 1.00 0.00 135 GLN A N 4
ATOM 4086 C CA . GLN A 1 56 ? 3.418 6.902 -1.193 1.00 0.00 135 GLN A CA 4
ATOM 4087 C C . GLN A 1 56 ? 2.216 6.511 -2.024 1.00 0.00 135 GLN A C 4
ATOM 4088 O O . GLN A 1 56 ? 1.921 7.146 -3.037 1.00 0.00 135 GLN A O 4
ATOM 4102 N N . ILE A 1 57 ? 1.514 5.472 -1.593 1.00 0.00 136 ILE A N 4
ATOM 4103 C CA . ILE A 1 57 ? 0.331 5.024 -2.310 1.00 0.00 136 ILE A CA 4
ATOM 4104 C C . ILE A 1 57 ? -0.892 5.497 -1.545 1.00 0.00 136 ILE A C 4
ATOM 4105 O O . ILE A 1 57 ? -1.195 4.991 -0.463 1.00 0.00 136 ILE A O 4
ATOM 4121 N N . ASN A 1 58 ? -1.612 6.442 -2.125 1.00 0.00 137 ASN A N 4
ATOM 4122 C CA . ASN A 1 58 ? -2.819 6.941 -1.502 1.00 0.00 137 ASN A CA 4
ATOM 4123 C C . ASN A 1 58 ? -3.931 5.958 -1.822 1.00 0.00 137 ASN A C 4
ATOM 4124 O O . ASN A 1 58 ? -3.781 5.128 -2.718 1.00 0.00 137 ASN A O 4
ATOM 4135 N N . TYR A 1 59 ? -5.027 6.015 -1.092 1.00 0.00 138 TYR A N 4
ATOM 4136 C CA . TYR A 1 59 ? -6.107 5.074 -1.338 1.00 0.00 138 TYR A CA 4
ATOM 4137 C C . TYR A 1 59 ? -6.504 5.075 -2.815 1.00 0.00 138 TYR A C 4
ATOM 4138 O O . TYR A 1 59 ? -6.665 4.014 -3.414 1.00 0.00 138 TYR A O 4
ATOM 4156 N N . GLU A 1 60 ? -6.668 6.255 -3.393 1.00 0.00 139 GLU A N 4
ATOM 4157 C CA . GLU A 1 60 ? -7.059 6.351 -4.797 1.00 0.00 139 GLU A CA 4
ATOM 4158 C C . GLU A 1 60 ? -6.062 5.627 -5.702 1.00 0.00 139 GLU A C 4
ATOM 4159 O O . GLU A 1 60 ? -6.455 4.916 -6.624 1.00 0.00 139 GLU A O 4
ATOM 4171 N N . GLU A 1 61 ? -4.777 5.819 -5.445 1.00 0.00 140 GLU A N 4
ATOM 4172 C CA . GLU A 1 61 ? -3.748 5.184 -6.253 1.00 0.00 140 GLU A CA 4
ATOM 4173 C C . GLU A 1 61 ? -3.792 3.674 -6.056 1.00 0.00 140 GLU A C 4
ATOM 4174 O O . GLU A 1 61 ? -3.623 2.906 -7.003 1.00 0.00 140 GLU A O 4
ATOM 4186 N N . PHE A 1 62 ? -4.042 3.263 -4.816 1.00 0.00 141 PHE A N 4
ATOM 4187 C CA . PHE A 1 62 ? -4.137 1.848 -4.488 1.00 0.00 141 PHE A CA 4
ATOM 4188 C C . PHE A 1 62 ? -5.296 1.231 -5.258 1.00 0.00 141 PHE A C 4
ATOM 4189 O O . PHE A 1 62 ? -5.230 0.096 -5.731 1.00 0.00 141 PHE A O 4
ATOM 4206 N N . VAL A 1 63 ? -6.362 2.007 -5.377 1.00 0.00 142 VAL A N 4
ATOM 4207 C CA . VAL A 1 63 ? -7.549 1.575 -6.094 1.00 0.00 142 VAL A CA 4
ATOM 4208 C C . VAL A 1 63 ? -7.228 1.425 -7.581 1.00 0.00 142 VAL A C 4
ATOM 4209 O O . VAL A 1 63 ? -7.661 0.470 -8.227 1.00 0.00 142 VAL A O 4
ATOM 4222 N N . LYS A 1 64 ? -6.472 2.381 -8.119 1.00 0.00 143 LYS A N 4
ATOM 4223 C CA . LYS A 1 64 ? -6.102 2.364 -9.534 1.00 0.00 143 LYS A CA 4
ATOM 4224 C C . LYS A 1 64 ? -5.258 1.132 -9.886 1.00 0.00 143 LYS A C 4
ATOM 4225 O O . LYS A 1 64 ? -5.532 0.450 -10.875 1.00 0.00 143 LYS A O 4
ATOM 4244 N N . VAL A 1 65 ? -4.235 0.855 -9.080 1.00 0.00 144 VAL A N 4
ATOM 4245 C CA . VAL A 1 65 ? -3.361 -0.295 -9.325 1.00 0.00 144 VAL A CA 4
ATOM 4246 C C . VAL A 1 65 ? -4.058 -1.610 -8.987 1.00 0.00 144 VAL A C 4
ATOM 4247 O O . VAL A 1 65 ? -3.980 -2.578 -9.743 1.00 0.00 144 VAL A O 4
ATOM 4260 N N . MET A 1 66 ? -4.725 -1.641 -7.839 1.00 0.00 145 MET A N 4
ATOM 4261 C CA . MET A 1 66 ? -5.416 -2.850 -7.398 1.00 0.00 145 MET A CA 4
ATOM 4262 C C . MET A 1 66 ? -6.542 -3.207 -8.354 1.00 0.00 145 MET A C 4
ATOM 4263 O O . MET A 1 66 ? -6.693 -4.362 -8.754 1.00 0.00 145 MET A O 4
ATOM 4277 N N . MET A 1 67 ? -7.329 -2.206 -8.715 1.00 0.00 146 MET A N 4
ATOM 4278 C CA . MET A 1 67 ? -8.447 -2.421 -9.629 1.00 0.00 146 MET A CA 4
ATOM 4279 C C . MET A 1 67 ? -7.936 -2.831 -11.009 1.00 0.00 146 MET A C 4
ATOM 4280 O O . MET A 1 67 ? -8.498 -3.717 -11.652 1.00 0.00 146 MET A O 4
ATOM 4294 N N . ALA A 1 68 ? -6.864 -2.181 -11.456 1.00 0.00 147 ALA A N 4
ATOM 4295 C CA . ALA A 1 68 ? -6.283 -2.487 -12.761 1.00 0.00 147 ALA A CA 4
ATOM 4296 C C . ALA A 1 68 ? -5.748 -3.917 -12.785 1.00 0.00 147 ALA A C 4
ATOM 4297 O O . ALA A 1 68 ? -6.142 -4.750 -11.970 1.00 0.00 147 ALA A O 4
ATOM 4304 N N . LYS A 1 69 ? -4.847 -4.195 -13.725 1.00 0.00 148 LYS A N 4
ATOM 4305 C CA . LYS A 1 69 ? -4.263 -5.528 -13.844 1.00 0.00 148 LYS A CA 4
ATOM 4306 C C . LYS A 1 69 ? -5.338 -6.604 -13.703 1.00 0.00 148 LYS A C 4
ATOM 4307 O O . LYS A 1 69 ? -6.288 -6.569 -14.465 1.00 0.00 148 LYS A O 4
ATOM 4329 N N . ASP A 1 1 ? -20.254 -3.633 -1.748 1.00 0.00 80 ASP A N 5
ATOM 4330 C CA . ASP A 1 1 ? -19.596 -4.328 -0.606 1.00 0.00 80 ASP A CA 5
ATOM 4331 C C . ASP A 1 1 ? -18.117 -4.530 -0.916 1.00 0.00 80 ASP A C 5
ATOM 4332 O O . ASP A 1 1 ? -17.273 -4.476 -0.021 1.00 0.00 80 ASP A O 5
ATOM 4343 N N . SER A 1 2 ? -17.807 -4.768 -2.187 1.00 0.00 81 SER A N 5
ATOM 4344 C CA . SER A 1 2 ? -16.420 -4.980 -2.588 1.00 0.00 81 SER A CA 5
ATOM 4345 C C . SER A 1 2 ? -15.582 -3.765 -2.217 1.00 0.00 81 SER A C 5
ATOM 4346 O O . SER A 1 2 ? -14.494 -3.894 -1.654 1.00 0.00 81 SER A O 5
ATOM 4354 N N . GLU A 1 3 ? -16.096 -2.583 -2.542 1.00 0.00 82 GLU A N 5
ATOM 4355 C CA . GLU A 1 3 ? -15.388 -1.345 -2.250 1.00 0.00 82 GLU A CA 5
ATOM 4356 C C . GLU A 1 3 ? -15.119 -1.231 -0.753 1.00 0.00 82 GLU A C 5
ATOM 4357 O O . GLU A 1 3 ? -14.036 -0.815 -0.339 1.00 0.00 82 GLU A O 5
ATOM 4369 N N . GLU A 1 4 ? -16.103 -1.607 0.057 1.00 0.00 83 GLU A N 5
ATOM 4370 C CA . GLU A 1 4 ? -15.946 -1.545 1.504 1.00 0.00 83 GLU A CA 5
ATOM 4371 C C . GLU A 1 4 ? -14.818 -2.474 1.944 1.00 0.00 83 GLU A C 5
ATOM 4372 O O . GLU A 1 4 ? -14.008 -2.127 2.805 1.00 0.00 83 GLU A O 5
ATOM 4384 N N . GLU A 1 5 ? -14.759 -3.648 1.325 1.00 0.00 84 GLU A N 5
ATOM 4385 C CA . GLU A 1 5 ? -13.722 -4.622 1.637 1.00 0.00 84 GLU A CA 5
ATOM 4386 C C . GLU A 1 5 ? -12.355 -4.065 1.245 1.00 0.00 84 GLU A C 5
ATOM 4387 O O . GLU A 1 5 ? -11.381 -4.184 1.983 1.00 0.00 84 GLU A O 5
ATOM 4399 N N . LEU A 1 6 ? -12.295 -3.469 0.070 1.00 0.00 85 LEU A N 5
ATOM 4400 C CA . LEU A 1 6 ? -11.045 -2.906 -0.419 1.00 0.00 85 LEU A CA 5
ATOM 4401 C C . LEU A 1 6 ? -10.516 -1.882 0.576 1.00 0.00 85 LEU A C 5
ATOM 4402 O O . LEU A 1 6 ? -9.328 -1.868 0.901 1.00 0.00 85 LEU A O 5
ATOM 4418 N N . LYS A 1 7 ? -11.412 -1.037 1.064 1.00 0.00 86 LYS A N 5
ATOM 4419 C CA . LYS A 1 7 ? -11.042 -0.017 2.037 1.00 0.00 86 LYS A CA 5
ATOM 4420 C C . LYS A 1 7 ? -10.565 -0.663 3.334 1.00 0.00 86 LYS A C 5
ATOM 4421 O O . LYS A 1 7 ? -9.676 -0.136 4.005 1.00 0.00 86 LYS A O 5
ATOM 4440 N N . GLU A 1 8 ? -11.113 -1.831 3.657 1.00 0.00 87 GLU A N 5
ATOM 4441 C CA . GLU A 1 8 ? -10.662 -2.540 4.850 1.00 0.00 87 GLU A CA 5
ATOM 4442 C C . GLU A 1 8 ? -9.220 -2.981 4.625 1.00 0.00 87 GLU A C 5
ATOM 4443 O O . GLU A 1 8 ? -8.371 -2.854 5.505 1.00 0.00 87 GLU A O 5
ATOM 4455 N N . ALA A 1 9 ? -8.952 -3.477 3.417 1.00 0.00 88 ALA A N 5
ATOM 4456 C CA . ALA A 1 9 ? -7.606 -3.910 3.054 1.00 0.00 88 ALA A CA 5
ATOM 4457 C C . ALA A 1 9 ? -6.653 -2.721 3.122 1.00 0.00 88 ALA A C 5
ATOM 4458 O O . ALA A 1 9 ? -5.552 -2.817 3.660 1.00 0.00 88 ALA A O 5
ATOM 4465 N N . PHE A 1 10 ? -7.096 -1.594 2.579 1.00 0.00 89 PHE A N 5
ATOM 4466 C CA . PHE A 1 10 ? -6.297 -0.378 2.590 1.00 0.00 89 PHE A CA 5
ATOM 4467 C C . PHE A 1 10 ? -6.003 0.055 4.024 1.00 0.00 89 PHE A C 5
ATOM 4468 O O . PHE A 1 10 ? -4.865 0.366 4.374 1.00 0.00 89 PHE A O 5
ATOM 4485 N N . ARG A 1 11 ? -7.045 0.074 4.843 1.00 0.00 90 ARG A N 5
ATOM 4486 C CA . ARG A 1 11 ? -6.909 0.471 6.237 1.00 0.00 90 ARG A CA 5
ATOM 4487 C C . ARG A 1 11 ? -5.960 -0.477 6.963 1.00 0.00 90 ARG A C 5
ATOM 4488 O O . ARG A 1 11 ? -5.204 -0.069 7.845 1.00 0.00 90 ARG A O 5
ATOM 4509 N N . VAL A 1 12 ? -5.982 -1.740 6.550 1.00 0.00 91 VAL A N 5
ATOM 4510 C CA . VAL A 1 12 ? -5.097 -2.751 7.126 1.00 0.00 91 VAL A CA 5
ATOM 4511 C C . VAL A 1 12 ? -3.647 -2.464 6.729 1.00 0.00 91 VAL A C 5
ATOM 4512 O O . VAL A 1 12 ? -2.734 -2.553 7.552 1.00 0.00 91 VAL A O 5
ATOM 4525 N N . PHE A 1 13 ? -3.452 -2.139 5.454 1.00 0.00 92 PHE A N 5
ATOM 4526 C CA . PHE A 1 13 ? -2.121 -1.861 4.923 1.00 0.00 92 PHE A CA 5
ATOM 4527 C C . PHE A 1 13 ? -1.476 -0.646 5.592 1.00 0.00 92 PHE A C 5
ATOM 4528 O O . PHE A 1 13 ? -0.274 -0.645 5.859 1.00 0.00 92 PHE A O 5
ATOM 4545 N N . ASP A 1 14 ? -2.265 0.399 5.829 1.00 0.00 93 ASP A N 5
ATOM 4546 C CA . ASP A 1 14 ? -1.732 1.626 6.430 1.00 0.00 93 ASP A CA 5
ATOM 4547 C C . ASP A 1 14 ? -1.821 1.610 7.953 1.00 0.00 93 ASP A C 5
ATOM 4548 O O . ASP A 1 14 ? -2.808 2.058 8.535 1.00 0.00 93 ASP A O 5
ATOM 4557 N N . LYS A 1 15 ? -0.775 1.093 8.586 1.00 0.00 94 LYS A N 5
ATOM 4558 C CA . LYS A 1 15 ? -0.739 1.027 10.046 1.00 0.00 94 LYS A CA 5
ATOM 4559 C C . LYS A 1 15 ? -0.926 2.425 10.635 1.00 0.00 94 LYS A C 5
ATOM 4560 O O . LYS A 1 15 ? -1.647 2.613 11.615 1.00 0.00 94 LYS A O 5
ATOM 4579 N N . ASP A 1 16 ? -0.265 3.401 10.018 1.00 0.00 95 ASP A N 5
ATOM 4580 C CA . ASP A 1 16 ? -0.354 4.783 10.464 1.00 0.00 95 ASP A CA 5
ATOM 4581 C C . ASP A 1 16 ? -1.775 5.307 10.245 1.00 0.00 95 ASP A C 5
ATOM 4582 O O . ASP A 1 16 ? -2.213 6.252 10.900 1.00 0.00 95 ASP A O 5
ATOM 4591 N N . GLN A 1 17 ? -2.473 4.680 9.304 1.00 0.00 96 GLN A N 5
ATOM 4592 C CA . GLN A 1 17 ? -3.842 5.059 8.946 1.00 0.00 96 GLN A CA 5
ATOM 4593 C C . GLN A 1 17 ? -3.998 6.576 8.791 1.00 0.00 96 GLN A C 5
ATOM 4594 O O . GLN A 1 17 ? -4.941 7.181 9.297 1.00 0.00 96 GLN A O 5
ATOM 4608 N N . ASN A 1 18 ? -3.085 7.173 8.025 1.00 0.00 97 ASN A N 5
ATOM 4609 C CA . ASN A 1 18 ? -3.131 8.611 7.745 1.00 0.00 97 ASN A CA 5
ATOM 4610 C C . ASN A 1 18 ? -3.746 8.847 6.370 1.00 0.00 97 ASN A C 5
ATOM 4611 O O . ASN A 1 18 ? -3.854 9.980 5.905 1.00 0.00 97 ASN A O 5
ATOM 4622 N N . GLY A 1 19 ? -4.138 7.751 5.729 1.00 0.00 98 GLY A N 5
ATOM 4623 C CA . GLY A 1 19 ? -4.737 7.813 4.397 1.00 0.00 98 GLY A CA 5
ATOM 46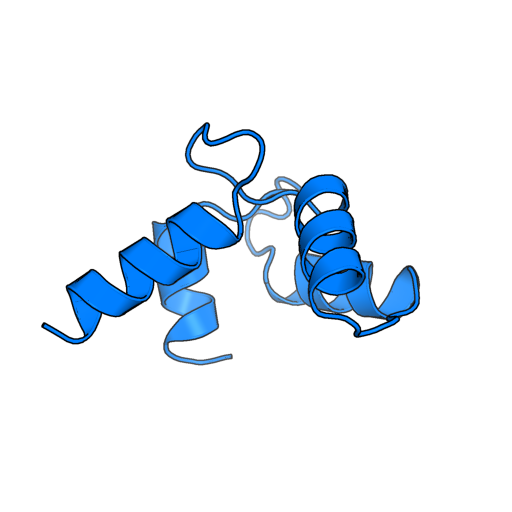24 C C . GLY A 1 19 ? -3.672 7.650 3.317 1.00 0.00 98 GLY A C 5
ATOM 4625 O O . GLY A 1 19 ? -3.831 8.128 2.194 1.00 0.00 98 GLY A O 5
ATOM 4629 N N . PHE A 1 20 ? -2.590 6.956 3.665 1.00 0.00 99 PHE A N 5
ATOM 4630 C CA . PHE A 1 20 ? -1.499 6.710 2.723 1.00 0.00 99 PHE A CA 5
ATOM 4631 C C . PHE A 1 20 ? -0.790 5.403 3.052 1.00 0.00 99 PHE A C 5
ATOM 4632 O O . PHE A 1 20 ? -0.711 5.008 4.213 1.00 0.00 99 PHE A O 5
ATOM 4649 N N . ILE A 1 21 ? -0.230 4.760 2.028 1.00 0.00 100 ILE A N 5
ATOM 4650 C CA . ILE A 1 21 ? 0.527 3.524 2.225 1.00 0.00 100 ILE A CA 5
ATOM 4651 C C . ILE A 1 21 ? 1.971 3.790 1.842 1.00 0.00 100 ILE A C 5
ATOM 4652 O O . ILE A 1 21 ? 2.251 4.334 0.774 1.00 0.00 100 ILE A O 5
ATOM 4668 N N . SER A 1 22 ? 2.882 3.422 2.729 1.00 0.00 101 SER A N 5
ATOM 4669 C CA . SER A 1 22 ? 4.308 3.640 2.497 1.00 0.00 101 SER A CA 5
ATOM 4670 C C . SER A 1 22 ? 5.030 2.310 2.410 1.00 0.00 101 SER A C 5
ATOM 4671 O O . SER A 1 22 ? 4.580 1.315 2.977 1.00 0.00 101 SER A O 5
ATOM 4679 N N . ALA A 1 23 ? 6.165 2.293 1.719 1.00 0.00 102 ALA A N 5
ATOM 4680 C CA . ALA A 1 23 ? 6.932 1.063 1.605 1.00 0.00 102 ALA A CA 5
ATOM 4681 C C . ALA A 1 23 ? 7.157 0.519 3.006 1.00 0.00 102 ALA A C 5
ATOM 4682 O O . ALA A 1 23 ? 7.051 -0.682 3.247 1.00 0.00 102 ALA A O 5
ATOM 4689 N N . ALA A 1 24 ? 7.442 1.432 3.928 1.00 0.00 103 ALA A N 5
ATOM 4690 C CA . ALA A 1 24 ? 7.658 1.059 5.315 1.00 0.00 103 ALA A CA 5
ATOM 4691 C C . ALA A 1 24 ? 6.487 0.218 5.808 1.00 0.00 103 ALA A C 5
ATOM 4692 O O . ALA A 1 24 ? 6.670 -0.901 6.282 1.00 0.00 103 ALA A O 5
ATOM 4699 N N . GLU A 1 25 ? 5.283 0.763 5.682 1.00 0.00 104 GLU A N 5
ATOM 4700 C CA . GLU A 1 25 ? 4.092 0.061 6.108 1.00 0.00 104 GLU A CA 5
ATOM 4701 C C . GLU A 1 25 ? 3.922 -1.210 5.292 1.00 0.00 104 GLU A C 5
ATOM 4702 O O . GLU A 1 25 ? 3.583 -2.267 5.825 1.00 0.00 104 GLU A O 5
ATOM 4714 N N . LEU A 1 26 ? 4.166 -1.097 3.995 1.00 0.00 105 LEU A N 5
ATOM 4715 C CA . LEU A 1 26 ? 4.046 -2.236 3.101 1.00 0.00 105 LEU A CA 5
ATOM 4716 C C . LEU A 1 26 ? 5.051 -3.315 3.505 1.00 0.00 105 LEU A C 5
ATOM 4717 O O . LEU A 1 26 ? 4.739 -4.503 3.507 1.00 0.00 105 LEU A O 5
ATOM 4733 N N . ARG A 1 27 ? 6.252 -2.879 3.863 1.00 0.00 106 ARG A N 5
ATOM 4734 C CA . ARG A 1 27 ? 7.295 -3.810 4.286 1.00 0.00 106 ARG A CA 5
ATOM 4735 C C . ARG A 1 27 ? 6.895 -4.485 5.596 1.00 0.00 106 ARG A C 5
ATOM 4736 O O . ARG A 1 27 ? 7.061 -5.692 5.759 1.00 0.00 106 ARG A O 5
ATOM 4757 N N . HIS A 1 28 ? 6.370 -3.692 6.525 1.00 0.00 107 HIS A N 5
ATOM 4758 C CA . HIS A 1 28 ? 5.950 -4.215 7.822 1.00 0.00 107 HIS A CA 5
ATOM 4759 C C . HIS A 1 28 ? 4.751 -5.151 7.678 1.00 0.00 107 HIS A C 5
ATOM 4760 O O . HIS A 1 28 ? 4.720 -6.228 8.271 1.00 0.00 107 HIS A O 5
ATOM 4774 N N . VAL A 1 29 ? 3.767 -4.736 6.886 1.00 0.00 108 VAL A N 5
ATOM 4775 C CA . VAL A 1 29 ? 2.574 -5.549 6.674 1.00 0.00 108 VAL A CA 5
ATOM 4776 C C . VAL A 1 29 ? 2.943 -6.849 5.966 1.00 0.00 108 VAL A C 5
ATOM 4777 O O . VAL A 1 29 ? 2.486 -7.926 6.347 1.00 0.00 108 VAL A O 5
ATOM 4790 N N . MET A 1 30 ? 3.788 -6.742 4.946 1.00 0.00 109 MET A N 5
ATOM 4791 C CA . MET A 1 30 ? 4.231 -7.914 4.208 1.00 0.00 109 MET A CA 5
ATOM 4792 C C . MET A 1 30 ? 5.058 -8.820 5.119 1.00 0.00 109 MET A C 5
ATOM 4793 O O . MET A 1 30 ? 4.991 -10.046 5.022 1.00 0.00 109 MET A O 5
ATOM 4807 N N . THR A 1 31 ? 5.822 -8.205 6.020 1.00 0.00 110 THR A N 5
ATOM 4808 C CA . THR A 1 31 ? 6.643 -8.962 6.962 1.00 0.00 110 THR A CA 5
ATOM 4809 C C . THR A 1 31 ? 5.748 -9.799 7.872 1.00 0.00 110 THR A C 5
ATOM 4810 O O . THR A 1 31 ? 6.002 -10.983 8.095 1.00 0.00 110 THR A O 5
ATOM 4821 N N . ASN A 1 32 ? 4.683 -9.178 8.374 1.00 0.00 111 ASN A N 5
ATOM 4822 C CA . ASN A 1 32 ? 3.731 -9.869 9.239 1.00 0.00 111 ASN A CA 5
ATOM 4823 C C . ASN A 1 32 ? 3.113 -11.025 8.464 1.00 0.00 111 ASN A C 5
ATOM 4824 O O . ASN A 1 32 ? 2.852 -12.100 9.003 1.00 0.00 111 ASN A O 5
ATOM 4835 N N . LEU A 1 33 ? 2.884 -10.761 7.189 1.00 0.00 112 LEU A N 5
ATOM 4836 C CA . LEU A 1 33 ? 2.289 -11.725 6.274 1.00 0.00 112 LEU A CA 5
ATOM 4837 C C . LEU A 1 33 ? 3.178 -12.968 6.166 1.00 0.00 112 LEU A C 5
ATOM 4838 O O . LEU A 1 33 ? 2.696 -14.100 6.117 1.00 0.00 112 LEU A O 5
ATOM 4854 N N . GLY A 1 34 ? 4.482 -12.728 6.092 1.00 0.00 113 GLY A N 5
ATOM 4855 C CA . GLY A 1 34 ? 5.455 -13.805 5.932 1.00 0.00 113 GLY A CA 5
ATOM 4856 C C . GLY A 1 34 ? 5.800 -13.896 4.456 1.00 0.00 113 GLY A C 5
ATOM 4857 O O . GLY A 1 34 ? 6.532 -14.780 4.010 1.00 0.00 113 GLY A O 5
ATOM 4861 N N . GLU A 1 35 ? 5.270 -12.921 3.722 1.00 0.00 114 GLU A N 5
ATOM 4862 C CA . GLU A 1 35 ? 5.496 -12.786 2.290 1.00 0.00 114 GLU A CA 5
ATOM 4863 C C . GLU A 1 35 ? 6.351 -11.550 2.051 1.00 0.00 114 GLU A C 5
ATOM 4864 O O . GLU A 1 35 ? 5.847 -10.507 1.638 1.00 0.00 114 GLU A O 5
ATOM 4876 N N . LYS A 1 36 ? 7.648 -11.666 2.330 1.00 0.00 115 LYS A N 5
ATOM 4877 C CA . LYS A 1 36 ? 8.570 -10.540 2.158 1.00 0.00 115 LYS A CA 5
ATOM 4878 C C . LYS A 1 36 ? 9.420 -10.726 0.913 1.00 0.00 115 LYS A C 5
ATOM 4879 O O . LYS A 1 36 ? 9.875 -11.831 0.613 1.00 0.00 115 LYS A O 5
ATOM 4898 N N . LEU A 1 37 ? 9.636 -9.630 0.189 1.00 0.00 116 LEU A N 5
ATOM 4899 C CA . LEU A 1 37 ? 10.433 -9.653 -1.038 1.00 0.00 116 LEU A CA 5
ATOM 4900 C C . LEU A 1 37 ? 11.735 -8.894 -0.818 1.00 0.00 116 LEU A C 5
ATOM 4901 O O . LEU A 1 37 ? 12.024 -8.436 0.287 1.00 0.00 116 LEU A O 5
ATOM 4917 N N . THR A 1 38 ? 12.504 -8.745 -1.888 1.00 0.00 117 THR A N 5
ATOM 4918 C CA . THR A 1 38 ? 13.756 -8.016 -1.812 1.00 0.00 117 THR A CA 5
ATOM 4919 C C . THR A 1 38 ? 13.473 -6.528 -1.718 1.00 0.00 117 THR A C 5
ATOM 4920 O O . THR A 1 38 ? 12.344 -6.086 -1.930 1.00 0.00 117 THR A O 5
ATOM 4931 N N . ASP A 1 39 ? 14.499 -5.761 -1.407 1.00 0.00 118 ASP A N 5
ATOM 4932 C CA . ASP A 1 39 ? 14.352 -4.322 -1.300 1.00 0.00 118 ASP A CA 5
ATOM 4933 C C . ASP A 1 39 ? 13.943 -3.746 -2.647 1.00 0.00 118 ASP A C 5
ATOM 4934 O O . ASP A 1 39 ? 13.114 -2.838 -2.723 1.00 0.00 118 ASP A O 5
ATOM 4943 N N . GLU A 1 40 ? 14.544 -4.272 -3.704 1.00 0.00 119 GLU A N 5
ATOM 4944 C CA . GLU A 1 40 ? 14.262 -3.806 -5.052 1.00 0.00 119 GLU A CA 5
ATOM 4945 C C . GLU A 1 40 ? 12.837 -4.147 -5.486 1.00 0.00 119 GLU A C 5
ATOM 4946 O O . GLU A 1 40 ? 12.193 -3.353 -6.171 1.00 0.00 119 GLU A O 5
ATOM 4958 N N . GLU A 1 41 ? 12.328 -5.307 -5.074 1.00 0.00 120 GLU A N 5
ATOM 4959 C CA . GLU A 1 41 ? 10.963 -5.678 -5.433 1.00 0.00 120 GLU A CA 5
ATOM 4960 C C . GLU A 1 41 ? 9.995 -4.768 -4.702 1.00 0.00 120 GLU A C 5
ATOM 4961 O O . GLU A 1 41 ? 9.045 -4.244 -5.285 1.00 0.00 120 GLU A O 5
ATOM 4973 N N . VAL A 1 42 ? 10.252 -4.587 -3.413 1.00 0.00 121 VAL A N 5
ATOM 4974 C CA . VAL A 1 42 ? 9.415 -3.742 -2.586 1.00 0.00 121 VAL A CA 5
ATOM 4975 C C . VAL A 1 42 ? 9.413 -2.313 -3.133 1.00 0.00 121 VAL A C 5
ATOM 4976 O O . VAL A 1 42 ? 8.356 -1.712 -3.319 1.00 0.00 121 VAL A O 5
ATOM 4989 N N . ASP A 1 43 ? 10.604 -1.779 -3.397 1.00 0.00 122 ASP A N 5
ATOM 4990 C CA . ASP A 1 43 ? 10.725 -0.424 -3.929 1.00 0.00 122 ASP A CA 5
ATOM 4991 C C . ASP A 1 43 ? 10.140 -0.339 -5.342 1.00 0.00 122 ASP A C 5
ATOM 4992 O O . ASP A 1 43 ? 9.359 0.563 -5.644 1.00 0.00 122 ASP A O 5
ATOM 5001 N N . GLU A 1 44 ? 10.539 -1.269 -6.212 1.00 0.00 123 GLU A N 5
ATOM 5002 C CA . GLU A 1 44 ? 10.063 -1.267 -7.594 1.00 0.00 123 GLU A CA 5
ATOM 5003 C C . GLU A 1 44 ? 8.542 -1.306 -7.638 1.00 0.00 123 GLU A C 5
ATOM 5004 O O . GLU A 1 44 ? 7.914 -0.590 -8.418 1.00 0.00 123 GLU A O 5
ATOM 5016 N N . MET A 1 45 ? 7.953 -2.128 -6.782 1.00 0.00 124 MET A N 5
ATOM 5017 C CA . MET A 1 45 ? 6.504 -2.234 -6.714 1.00 0.00 124 MET A CA 5
ATOM 5018 C C . MET A 1 45 ? 5.901 -0.913 -6.252 1.00 0.00 124 MET A C 5
ATOM 5019 O O . MET A 1 45 ? 4.883 -0.456 -6.773 1.00 0.00 124 MET A O 5
ATOM 5033 N N . ILE A 1 46 ? 6.554 -0.316 -5.272 1.00 0.00 125 ILE A N 5
ATOM 5034 C CA . ILE A 1 46 ? 6.117 0.957 -4.711 1.00 0.00 125 ILE A CA 5
ATOM 5035 C C . ILE A 1 46 ? 6.266 2.092 -5.734 1.00 0.00 125 ILE A C 5
ATOM 5036 O O . ILE A 1 46 ? 5.349 2.892 -5.914 1.00 0.00 125 ILE A O 5
ATOM 5052 N N . ARG A 1 47 ? 7.412 2.147 -6.408 1.00 0.00 126 ARG A N 5
ATOM 5053 C CA . ARG A 1 47 ? 7.643 3.182 -7.416 1.00 0.00 126 ARG A CA 5
ATOM 5054 C C . ARG A 1 47 ? 6.712 2.970 -8.606 1.00 0.00 126 ARG A C 5
ATOM 5055 O O . ARG A 1 47 ? 6.253 3.922 -9.235 1.00 0.00 126 ARG A O 5
ATOM 5076 N N . GLU A 1 48 ? 6.435 1.706 -8.891 1.00 0.00 127 GLU A N 5
ATOM 5077 C CA . GLU A 1 48 ? 5.551 1.340 -9.992 1.00 0.00 127 GLU A CA 5
ATOM 5078 C C . GLU A 1 48 ? 4.108 1.729 -9.665 1.00 0.00 127 GLU A C 5
ATOM 5079 O O . GLU A 1 48 ? 3.342 2.110 -10.550 1.00 0.00 127 GLU A O 5
ATOM 5091 N N . ALA A 1 49 ? 3.751 1.634 -8.381 1.00 0.00 128 ALA A N 5
ATOM 5092 C CA . ALA A 1 49 ? 2.398 1.983 -7.937 1.00 0.00 128 ALA A CA 5
ATOM 5093 C C . ALA A 1 49 ? 2.305 3.474 -7.647 1.00 0.00 128 ALA A C 5
ATOM 5094 O O . ALA A 1 49 ? 1.212 4.040 -7.590 1.00 0.00 128 ALA A O 5
ATOM 5101 N N . ASP A 1 50 ? 3.459 4.117 -7.523 1.00 0.00 129 ASP A N 5
ATOM 5102 C CA . ASP A 1 50 ? 3.523 5.552 -7.313 1.00 0.00 129 ASP A CA 5
ATOM 5103 C C . ASP A 1 50 ? 3.869 6.171 -8.644 1.00 0.00 129 ASP A C 5
ATOM 5104 O O . ASP A 1 50 ? 4.897 5.836 -9.228 1.00 0.00 129 ASP A O 5
ATOM 5113 N N . VAL A 1 51 ? 3.046 7.084 -9.117 1.00 0.00 130 VAL A N 5
ATOM 5114 C CA . VAL A 1 51 ? 3.308 7.756 -10.375 1.00 0.00 130 VAL A CA 5
ATOM 5115 C C . VAL A 1 51 ? 3.310 9.278 -10.130 1.00 0.00 130 VAL A C 5
ATOM 5116 O O . VAL A 1 51 ? 3.767 10.042 -10.984 1.00 0.00 130 VAL A O 5
ATOM 5129 N N . ASP A 1 52 ? 2.898 9.694 -8.907 1.00 0.00 131 ASP A N 5
ATOM 5130 C CA . ASP A 1 52 ? 2.980 11.128 -8.498 1.00 0.00 131 ASP A CA 5
ATOM 5131 C C . ASP A 1 52 ? 4.341 11.273 -7.837 1.00 0.00 131 ASP A C 5
ATOM 5132 O O . ASP A 1 52 ? 4.757 12.357 -7.420 1.00 0.00 131 ASP A O 5
ATOM 5141 N N . GLY A 1 53 ? 5.014 10.127 -7.765 1.00 0.00 132 GLY A N 5
ATOM 5142 C CA . GLY A 1 53 ? 6.345 10.010 -7.186 1.00 0.00 132 GLY A CA 5
ATOM 5143 C C . GLY A 1 53 ? 6.395 10.453 -5.724 1.00 0.00 132 GLY A C 5
ATOM 5144 O O . GLY A 1 53 ? 7.443 10.393 -5.084 1.00 0.00 132 GLY A O 5
ATOM 5148 N N . ASP A 1 54 ? 5.264 10.910 -5.215 1.00 0.00 133 ASP A N 5
ATOM 5149 C CA . ASP A 1 54 ? 5.190 11.377 -3.834 1.00 0.00 133 ASP A CA 5
ATOM 5150 C C . ASP A 1 54 ? 5.880 10.398 -2.882 1.00 0.00 133 ASP A C 5
ATOM 5151 O O . ASP A 1 54 ? 6.328 10.783 -1.800 1.00 0.00 133 ASP A O 5
ATOM 5160 N N . GLY A 1 55 ? 5.963 9.134 -3.288 1.00 0.00 134 GLY A N 5
ATOM 5161 C CA . GLY A 1 55 ? 6.598 8.104 -2.465 1.00 0.00 134 GLY A CA 5
ATOM 5162 C C . GLY A 1 55 ? 5.562 7.389 -1.613 1.00 0.00 134 GLY A C 5
ATOM 5163 O O . GLY A 1 55 ? 5.888 6.500 -0.825 1.00 0.00 134 GLY A O 5
ATOM 5167 N N . GLN A 1 56 ? 4.305 7.779 -1.792 1.00 0.00 135 GLN A N 5
ATOM 5168 C CA . GLN A 1 56 ? 3.195 7.177 -1.057 1.00 0.00 135 GLN A CA 5
ATOM 5169 C C . GLN A 1 56 ? 2.038 6.911 -1.997 1.00 0.00 135 GLN A C 5
ATOM 5170 O O . GLN A 1 56 ? 1.870 7.603 -3.001 1.00 0.00 135 GLN A O 5
ATOM 5184 N N . ILE A 1 57 ? 1.231 5.914 -1.660 1.00 0.00 136 ILE A N 5
ATOM 5185 C CA . ILE A 1 57 ? 0.074 5.568 -2.469 1.00 0.00 136 ILE A CA 5
ATOM 5186 C C . ILE A 1 57 ? -1.180 5.950 -1.714 1.00 0.00 136 ILE A C 5
ATOM 5187 O O . ILE A 1 57 ? -1.442 5.438 -0.625 1.00 0.00 136 ILE A O 5
ATOM 5203 N N . ASN A 1 58 ? -1.966 6.839 -2.300 1.00 0.00 137 ASN A N 5
ATOM 5204 C CA . ASN A 1 58 ? -3.206 7.262 -1.673 1.00 0.00 137 ASN A CA 5
ATOM 5205 C C . ASN A 1 58 ? -4.253 6.189 -1.949 1.00 0.00 137 ASN A C 5
ATOM 5206 O O . ASN A 1 58 ? -4.021 5.296 -2.765 1.00 0.00 137 ASN A O 5
ATOM 5217 N N . TYR A 1 59 ? -5.386 6.253 -1.273 1.00 0.00 138 TYR A N 5
ATOM 5218 C CA . TYR A 1 59 ? -6.408 5.240 -1.484 1.00 0.00 138 TYR A CA 5
ATOM 5219 C C . TYR A 1 59 ? -6.737 5.096 -2.969 1.00 0.00 138 TYR A C 5
ATOM 5220 O O . TYR A 1 59 ? -6.479 4.053 -3.567 1.00 0.00 138 TYR A O 5
ATOM 5238 N N . GLU A 1 60 ? -7.308 6.144 -3.553 1.00 0.00 139 GLU A N 5
ATOM 5239 C CA . GLU A 1 60 ? -7.679 6.114 -4.967 1.00 0.00 139 GLU A CA 5
ATOM 5240 C C . GLU A 1 60 ? -6.584 5.464 -5.807 1.00 0.00 139 GLU A C 5
ATOM 5241 O O . GLU A 1 60 ? -6.862 4.626 -6.663 1.00 0.00 139 GLU A O 5
ATOM 5253 N N . GLU A 1 61 ? -5.343 5.854 -5.562 1.00 0.00 140 GLU A N 5
ATOM 5254 C CA . GLU A 1 61 ? -4.226 5.295 -6.308 1.00 0.00 140 GLU A CA 5
ATOM 5255 C C . GLU A 1 61 ? -4.054 3.820 -5.953 1.00 0.00 140 GLU A C 5
ATOM 5256 O O . GLU A 1 61 ? -3.744 2.993 -6.813 1.00 0.00 140 GLU A O 5
ATOM 5268 N N . PHE A 1 62 ? -4.286 3.498 -4.682 1.00 0.00 141 PHE A N 5
ATOM 5269 C CA . PHE A 1 62 ? -4.180 2.118 -4.222 1.00 0.00 141 PHE A CA 5
ATOM 5270 C C . PHE A 1 62 ? -5.217 1.278 -4.957 1.00 0.00 141 PHE A C 5
ATOM 5271 O O . PHE A 1 62 ? -4.977 0.124 -5.310 1.00 0.00 141 PHE A O 5
ATOM 5288 N N . VAL A 1 63 ? -6.374 1.886 -5.180 1.00 0.00 142 VAL A N 5
ATOM 5289 C CA . VAL A 1 63 ? -7.463 1.225 -5.879 1.00 0.00 142 VAL A CA 5
ATOM 5290 C C . VAL A 1 63 ? -7.069 0.970 -7.336 1.00 0.00 142 VAL A C 5
ATOM 5291 O O . VAL A 1 63 ? -7.370 -0.085 -7.894 1.00 0.00 142 VAL A O 5
ATOM 5304 N N . LYS A 1 64 ? -6.408 1.953 -7.949 1.00 0.00 143 LYS A N 5
ATOM 5305 C CA . LYS A 1 64 ? -5.985 1.849 -9.346 1.00 0.00 143 LYS A CA 5
ATOM 5306 C C . LYS A 1 64 ? -5.028 0.666 -9.560 1.00 0.00 143 LYS A C 5
ATOM 5307 O O . LYS A 1 64 ? -5.222 -0.137 -10.471 1.00 0.00 143 LYS A O 5
ATOM 5326 N N . VAL A 1 65 ? -4.005 0.553 -8.712 1.00 0.00 144 VAL A N 5
ATOM 5327 C CA . VAL A 1 65 ? -3.043 -0.541 -8.835 1.00 0.00 144 VAL A CA 5
ATOM 5328 C C . VAL A 1 65 ? -3.635 -1.874 -8.381 1.00 0.00 144 VAL A C 5
ATOM 5329 O O . VAL A 1 65 ? -3.381 -2.915 -8.987 1.00 0.00 144 VAL A O 5
ATOM 5342 N N . MET A 1 66 ? -4.415 -1.837 -7.306 1.00 0.00 145 MET A N 5
ATOM 5343 C CA . MET A 1 66 ? -5.023 -3.055 -6.775 1.00 0.00 145 MET A CA 5
ATOM 5344 C C . MET A 1 66 ? -6.099 -3.573 -7.717 1.00 0.00 145 MET A C 5
ATOM 5345 O O . MET A 1 66 ? -6.172 -4.767 -8.005 1.00 0.00 145 MET A O 5
ATOM 5359 N N . MET A 1 67 ? -6.927 -2.660 -8.194 1.00 0.00 146 MET A N 5
ATOM 5360 C CA . MET A 1 67 ? -8.003 -3.022 -9.112 1.00 0.00 146 MET A CA 5
ATOM 5361 C C . MET A 1 67 ? -7.433 -3.476 -10.455 1.00 0.00 146 MET A C 5
ATOM 5362 O O . MET A 1 67 ? -7.936 -4.420 -11.066 1.00 0.00 146 MET A O 5
ATOM 5376 N N . ALA A 1 68 ? -6.386 -2.795 -10.910 1.00 0.00 147 ALA A N 5
ATOM 5377 C CA . ALA A 1 68 ? -5.763 -3.134 -12.186 1.00 0.00 147 ALA A CA 5
ATOM 5378 C C . ALA A 1 68 ? -5.386 -4.612 -12.222 1.00 0.00 147 ALA A C 5
ATOM 5379 O O . ALA A 1 68 ? -5.918 -5.377 -13.026 1.00 0.00 147 ALA A O 5
ATOM 5386 N N . LYS A 1 69 ? -4.462 -5.008 -11.349 1.00 0.00 148 LYS A N 5
ATOM 5387 C CA . LYS A 1 69 ? -4.013 -6.399 -11.286 1.00 0.00 148 LYS A CA 5
ATOM 5388 C C . LYS A 1 69 ? -3.738 -6.805 -9.842 1.00 0.00 148 LYS A C 5
ATOM 5389 O O . LYS A 1 69 ? -4.104 -7.912 -9.481 1.00 0.00 148 LYS A O 5
ATOM 5411 N N . ASP A 1 1 ? -20.778 -3.646 -2.150 1.00 0.00 80 ASP A N 6
ATOM 5412 C CA . ASP A 1 1 ? -20.001 -3.495 -0.888 1.00 0.00 80 ASP A CA 6
ATOM 5413 C C . ASP A 1 1 ? -18.528 -3.790 -1.160 1.00 0.00 80 ASP A C 6
ATOM 5414 O O . ASP A 1 1 ? -17.682 -3.623 -0.278 1.00 0.00 80 ASP A O 6
ATOM 5425 N N . SER A 1 2 ? -18.230 -4.218 -2.387 1.00 0.00 81 SER A N 6
ATOM 5426 C CA . SER A 1 2 ? -16.856 -4.538 -2.757 1.00 0.00 81 SER A CA 6
ATOM 5427 C C . SER A 1 2 ? -15.926 -3.410 -2.327 1.00 0.00 81 SER A C 6
ATOM 5428 O O . SER A 1 2 ? -14.837 -3.649 -1.803 1.00 0.00 81 SER A O 6
ATOM 5436 N N . GLU A 1 3 ? -16.362 -2.179 -2.563 1.00 0.00 82 GLU A N 6
ATOM 5437 C CA . GLU A 1 3 ? -15.568 -1.011 -2.207 1.00 0.00 82 GLU A CA 6
ATOM 5438 C C . GLU A 1 3 ? -15.262 -1.006 -0.712 1.00 0.00 82 GLU A C 6
ATOM 5439 O O . GLU A 1 3 ? -14.156 -0.661 -0.304 1.00 0.00 82 GLU A O 6
ATOM 5451 N N . GLU A 1 4 ? -16.240 -1.384 0.098 1.00 0.00 83 GLU A N 6
ATOM 5452 C CA . GLU A 1 4 ? -16.043 -1.406 1.537 1.00 0.00 83 GLU A CA 6
ATOM 5453 C C . GLU A 1 4 ? -14.925 -2.374 1.901 1.00 0.00 83 GLU A C 6
ATOM 5454 O O . GLU A 1 4 ? -14.078 -2.081 2.747 1.00 0.00 83 GLU A O 6
ATOM 5466 N N . GLU A 1 5 ? -14.922 -3.528 1.245 1.00 0.00 84 GLU A N 6
ATOM 5467 C CA . GLU A 1 5 ? -13.899 -4.541 1.502 1.00 0.00 84 GLU A CA 6
ATOM 5468 C C . GLU A 1 5 ? -12.529 -4.028 1.078 1.00 0.00 84 GLU A C 6
ATOM 5469 O O . GLU A 1 5 ? -11.536 -4.229 1.775 1.00 0.00 84 GLU A O 6
ATOM 5481 N N . LEU A 1 6 ? -12.483 -3.357 -0.058 1.00 0.00 85 LEU A N 6
ATOM 5482 C CA . LEU A 1 6 ? -11.211 -2.815 -0.554 1.00 0.00 85 LEU A CA 6
ATOM 5483 C C . LEU A 1 6 ? -10.634 -1.833 0.461 1.00 0.00 85 LEU A C 6
ATOM 5484 O O . LEU A 1 6 ? -9.436 -1.844 0.747 1.00 0.00 85 LEU A O 6
ATOM 5500 N N . LYS A 1 7 ? -11.499 -0.990 1.000 1.00 0.00 86 LYS A N 6
ATOM 5501 C CA . LYS A 1 7 ? -11.087 0.002 1.990 1.00 0.00 86 LYS A CA 6
ATOM 5502 C C . LYS A 1 7 ? -10.574 -0.682 3.254 1.00 0.00 86 LYS A C 6
ATOM 5503 O O . LYS A 1 7 ? -9.652 -0.190 3.903 1.00 0.00 86 LYS A O 6
ATOM 5522 N N . GLU A 1 8 ? -11.141 -1.843 3.571 1.00 0.00 87 GLU A N 6
ATOM 5523 C CA . GLU A 1 8 ? -10.671 -2.593 4.733 1.00 0.00 87 GLU A CA 6
ATOM 5524 C C . GLU A 1 8 ? -9.240 -3.045 4.465 1.00 0.00 87 GLU A C 6
ATOM 5525 O O . GLU A 1 8 ? -8.369 -2.943 5.327 1.00 0.00 87 GLU A O 6
ATOM 5537 N N . ALA A 1 9 ? -9.010 -3.520 3.243 1.00 0.00 88 ALA A N 6
ATOM 5538 C CA . ALA A 1 9 ? -7.680 -3.959 2.835 1.00 0.00 88 ALA A CA 6
ATOM 5539 C C . ALA A 1 9 ? -6.710 -2.790 2.920 1.00 0.00 88 ALA A C 6
ATOM 5540 O O . ALA A 1 9 ? -5.610 -2.911 3.456 1.00 0.00 88 ALA A O 6
ATOM 5547 N N . PHE A 1 10 ? -7.136 -1.650 2.396 1.00 0.00 89 PHE A N 6
ATOM 5548 C CA . PHE A 1 10 ? -6.322 -0.447 2.427 1.00 0.00 89 PHE A CA 6
ATOM 5549 C C . PHE A 1 10 ? -6.023 -0.039 3.865 1.00 0.00 89 PHE A C 6
ATOM 5550 O O . PHE A 1 10 ? -4.881 0.267 4.211 1.00 0.00 89 PHE A O 6
ATOM 5567 N N . ARG A 1 11 ? -7.058 -0.039 4.690 1.00 0.00 90 ARG A N 6
ATOM 5568 C CA . ARG A 1 11 ? -6.916 0.329 6.090 1.00 0.00 90 ARG A CA 6
ATOM 5569 C C . ARG A 1 11 ? -5.958 -0.626 6.794 1.00 0.00 90 ARG A C 6
ATOM 5570 O O . ARG A 1 11 ? -5.170 -0.218 7.647 1.00 0.00 90 ARG A O 6
ATOM 5591 N N . VAL A 1 12 ? -6.008 -1.894 6.394 1.00 0.00 91 VAL A N 6
ATOM 5592 C CA . VAL A 1 12 ? -5.116 -2.906 6.955 1.00 0.00 91 VAL A CA 6
ATOM 5593 C C . VAL A 1 12 ? -3.673 -2.600 6.557 1.00 0.00 91 VAL A C 6
ATOM 5594 O O . VAL A 1 12 ? -2.759 -2.653 7.380 1.00 0.00 91 VAL A O 6
ATOM 5607 N N . PHE A 1 13 ? -3.496 -2.297 5.274 1.00 0.00 92 PHE A N 6
ATOM 5608 C CA . PHE A 1 13 ? -2.183 -2.005 4.715 1.00 0.00 92 PHE A CA 6
ATOM 5609 C C . PHE A 1 13 ? -1.525 -0.802 5.387 1.00 0.00 92 PHE A C 6
ATOM 5610 O O . PHE A 1 13 ? -0.320 -0.798 5.628 1.00 0.00 92 PHE A O 6
ATOM 5627 N N . ASP A 1 14 ? -2.309 0.232 5.638 1.00 0.00 93 ASP A N 6
ATOM 5628 C CA . ASP A 1 14 ? -1.779 1.456 6.229 1.00 0.00 93 ASP A CA 6
ATOM 5629 C C . ASP A 1 14 ? -1.637 1.332 7.747 1.00 0.00 93 ASP A C 6
ATOM 5630 O O . ASP A 1 14 ? -2.577 1.617 8.488 1.00 0.00 93 ASP A O 6
ATOM 5639 N N . LYS A 1 15 ? -0.453 0.912 8.201 1.00 0.00 94 LYS A N 6
ATOM 5640 C CA . LYS A 1 15 ? -0.211 0.756 9.622 1.00 0.00 94 LYS A CA 6
ATOM 5641 C C . LYS A 1 15 ? -0.475 2.079 10.330 1.00 0.00 94 LYS A C 6
ATOM 5642 O O . LYS A 1 15 ? -1.133 2.120 11.369 1.00 0.00 94 LYS A O 6
ATOM 5661 N N . ASP A 1 16 ? 0.064 3.153 9.767 1.00 0.00 95 ASP A N 6
ATOM 5662 C CA . ASP A 1 16 ? -0.103 4.479 10.347 1.00 0.00 95 ASP A CA 6
ATOM 5663 C C . ASP A 1 16 ? -1.557 4.933 10.244 1.00 0.00 95 ASP A C 6
ATOM 5664 O O . ASP A 1 16 ? -2.088 5.555 11.165 1.00 0.00 95 ASP A O 6
ATOM 5673 N N . GLN A 1 17 ? -2.180 4.625 9.110 1.00 0.00 96 GLN A N 6
ATOM 5674 C CA . GLN A 1 17 ? -3.574 4.990 8.862 1.00 0.00 96 GLN A CA 6
ATOM 5675 C C . GLN A 1 17 ? -3.734 6.501 8.670 1.00 0.00 96 GLN A C 6
ATOM 5676 O O . GLN A 1 17 ? -4.574 7.124 9.319 1.00 0.00 96 GLN A O 6
ATOM 5690 N N . ASN A 1 18 ? -2.937 7.090 7.773 1.00 0.00 97 ASN A N 6
ATOM 5691 C CA . ASN A 1 18 ? -3.021 8.535 7.503 1.00 0.00 97 ASN A CA 6
ATOM 5692 C C . ASN A 1 18 ? -3.613 8.777 6.114 1.00 0.00 97 ASN A C 6
ATOM 5693 O O . ASN A 1 18 ? -3.703 9.913 5.651 1.00 0.00 97 ASN A O 6
ATOM 5704 N N . GLY A 1 19 ? -3.998 7.689 5.456 1.00 0.00 98 GLY A N 6
ATOM 5705 C CA . GLY A 1 19 ? -4.565 7.765 4.111 1.00 0.00 98 GLY A CA 6
ATOM 5706 C C . GLY A 1 19 ? -3.475 7.578 3.061 1.00 0.00 98 GLY A C 6
ATOM 5707 O O . GLY A 1 19 ? -3.562 8.105 1.951 1.00 0.00 98 GLY A O 6
ATOM 5711 N N . PHE A 1 20 ? -2.448 6.815 3.426 1.00 0.00 99 PHE A N 6
ATOM 5712 C CA . PHE A 1 20 ? -1.336 6.543 2.524 1.00 0.00 99 PHE A CA 6
ATOM 5713 C C . PHE A 1 20 ? -0.646 5.249 2.924 1.00 0.00 99 PHE A C 6
ATOM 5714 O O . PHE A 1 20 ? -0.661 4.868 4.093 1.00 0.00 99 PHE A O 6
ATOM 5731 N N . ILE A 1 21 ? 0.012 4.604 1.962 1.00 0.00 100 ILE A N 6
ATOM 5732 C CA . ILE A 1 21 ? 0.764 3.385 2.244 1.00 0.00 100 ILE A CA 6
ATOM 5733 C C . ILE A 1 21 ? 2.216 3.641 1.890 1.00 0.00 100 ILE A C 6
ATOM 5734 O O . ILE A 1 21 ? 2.524 4.133 0.804 1.00 0.00 100 ILE A O 6
ATOM 5750 N N . SER A 1 22 ? 3.096 3.321 2.819 1.00 0.00 101 SER A N 6
ATOM 5751 C CA . SER A 1 22 ? 4.526 3.534 2.620 1.00 0.00 101 SER A CA 6
ATOM 5752 C C . SER A 1 22 ? 5.238 2.202 2.503 1.00 0.00 101 SER A C 6
ATOM 5753 O O . SER A 1 22 ? 4.779 1.194 3.041 1.00 0.00 101 SER A O 6
ATOM 5761 N N . ALA A 1 23 ? 6.373 2.199 1.818 1.00 0.00 102 ALA A N 6
ATOM 5762 C CA . ALA A 1 23 ? 7.141 0.975 1.675 1.00 0.00 102 ALA A CA 6
ATOM 5763 C C . ALA A 1 23 ? 7.355 0.394 3.059 1.00 0.00 102 ALA A C 6
ATOM 5764 O O . ALA A 1 23 ? 7.238 -0.813 3.276 1.00 0.00 102 ALA A O 6
ATOM 5771 N N . ALA A 1 24 ? 7.644 1.287 3.997 1.00 0.00 103 ALA A N 6
ATOM 5772 C CA . ALA A 1 24 ? 7.854 0.903 5.380 1.00 0.00 103 ALA A CA 6
ATOM 5773 C C . ALA A 1 24 ? 6.631 0.159 5.891 1.00 0.00 103 ALA A C 6
ATOM 5774 O O . ALA A 1 24 ? 6.732 -0.945 6.426 1.00 0.00 103 ALA A O 6
ATOM 5781 N N . GLU A 1 25 ? 5.474 0.773 5.700 1.00 0.00 104 GLU A N 6
ATOM 5782 C CA . GLU A 1 25 ? 4.228 0.180 6.118 1.00 0.00 104 GLU A CA 6
ATOM 5783 C C . GLU A 1 25 ? 4.005 -1.121 5.360 1.00 0.00 104 GLU A C 6
ATOM 5784 O O . GLU A 1 25 ? 3.625 -2.138 5.940 1.00 0.00 104 GLU A O 6
ATOM 5796 N N . LEU A 1 26 ? 4.263 -1.078 4.058 1.00 0.00 105 LEU A N 6
ATOM 5797 C CA . LEU A 1 26 ? 4.105 -2.252 3.208 1.00 0.00 105 LEU A CA 6
ATOM 5798 C C . LEU A 1 26 ? 5.085 -3.343 3.644 1.00 0.00 105 LEU A C 6
ATOM 5799 O O . LEU A 1 26 ? 4.758 -4.529 3.648 1.00 0.00 105 LEU A O 6
ATOM 5815 N N . ARG A 1 27 ? 6.285 -2.919 4.025 1.00 0.00 106 ARG A N 6
ATOM 5816 C CA . ARG A 1 27 ? 7.307 -3.854 4.483 1.00 0.00 106 ARG A CA 6
ATOM 5817 C C . ARG A 1 27 ? 6.858 -4.524 5.778 1.00 0.00 106 ARG A C 6
ATOM 5818 O O . ARG A 1 27 ? 7.031 -5.729 5.964 1.00 0.00 106 ARG A O 6
ATOM 5839 N N . HIS A 1 28 ? 6.289 -3.722 6.674 1.00 0.00 107 HIS A N 6
ATOM 5840 C CA . HIS A 1 28 ? 5.819 -4.224 7.960 1.00 0.00 107 HIS A CA 6
ATOM 5841 C C . HIS A 1 28 ? 4.635 -5.178 7.786 1.00 0.00 107 HIS A C 6
ATOM 5842 O O . HIS A 1 28 ? 4.577 -6.230 8.423 1.00 0.00 107 HIS A O 6
ATOM 5856 N N . VAL A 1 29 ? 3.696 -4.801 6.924 1.00 0.00 108 VAL A N 6
ATOM 5857 C CA . VAL A 1 29 ? 2.518 -5.627 6.673 1.00 0.00 108 VAL A CA 6
ATOM 5858 C C . VAL A 1 29 ? 2.927 -6.947 6.017 1.00 0.00 108 VAL A C 6
ATOM 5859 O O . VAL A 1 29 ? 2.450 -8.021 6.400 1.00 0.00 108 VAL A O 6
ATOM 5872 N N . MET A 1 30 ? 3.833 -6.865 5.044 1.00 0.00 109 MET A N 6
ATOM 5873 C CA . MET A 1 30 ? 4.323 -8.049 4.355 1.00 0.00 109 MET A CA 6
ATOM 5874 C C . MET A 1 30 ? 5.105 -8.931 5.331 1.00 0.00 109 MET A C 6
ATOM 5875 O O . MET A 1 30 ? 5.079 -10.154 5.240 1.00 0.00 109 MET A O 6
ATOM 5889 N N . THR A 1 31 ? 5.791 -8.297 6.272 1.00 0.00 110 THR A N 6
ATOM 5890 C CA . THR A 1 31 ? 6.563 -9.030 7.273 1.00 0.00 110 THR A CA 6
ATOM 5891 C C . THR A 1 31 ? 5.626 -9.843 8.168 1.00 0.00 110 THR A C 6
ATOM 5892 O O . THR A 1 31 ? 5.871 -11.021 8.437 1.00 0.00 110 THR A O 6
ATOM 5903 N N . ASN A 1 32 ? 4.545 -9.205 8.614 1.00 0.00 111 ASN A N 6
ATOM 5904 C CA . ASN A 1 32 ? 3.559 -9.869 9.465 1.00 0.00 111 ASN A CA 6
ATOM 5905 C C . ASN A 1 32 ? 3.031 -11.098 8.740 1.00 0.00 111 ASN A C 6
ATOM 5906 O O . ASN A 1 32 ? 2.805 -12.154 9.330 1.00 0.00 111 ASN A O 6
ATOM 5917 N N . LEU A 1 33 ? 2.853 -10.917 7.443 1.00 0.00 112 LEU A N 6
ATOM 5918 C CA . LEU A 1 33 ? 2.353 -11.952 6.547 1.00 0.00 112 LEU A CA 6
ATOM 5919 C C . LEU A 1 33 ? 3.245 -13.192 6.614 1.00 0.00 112 LEU A C 6
ATOM 5920 O O . LEU A 1 33 ? 2.768 -14.324 6.598 1.00 0.00 112 LEU A O 6
ATOM 5936 N N . GLY A 1 34 ? 4.550 -12.956 6.646 1.00 0.00 113 GLY A N 6
ATOM 5937 C CA . GLY A 1 34 ? 5.525 -14.041 6.656 1.00 0.00 113 GLY A CA 6
ATOM 5938 C C . GLY A 1 34 ? 6.118 -14.138 5.264 1.00 0.00 113 GLY A C 6
ATOM 5939 O O . GLY A 1 34 ? 6.716 -15.145 4.884 1.00 0.00 113 GLY A O 6
ATOM 5943 N N . GLU A 1 35 ? 5.970 -13.035 4.532 1.00 0.00 114 GLU A N 6
ATOM 5944 C CA . GLU A 1 35 ? 6.509 -12.909 3.186 1.00 0.00 114 GLU A CA 6
ATOM 5945 C C . GLU A 1 35 ? 7.808 -12.117 3.280 1.00 0.00 114 GLU A C 6
ATOM 5946 O O . GLU A 1 35 ? 7.881 -11.146 4.032 1.00 0.00 114 GLU A O 6
ATOM 5958 N N . LYS A 1 36 ? 8.841 -12.538 2.550 1.00 0.00 115 LYS A N 6
ATOM 5959 C CA . LYS A 1 36 ? 10.139 -11.845 2.605 1.00 0.00 115 LYS A CA 6
ATOM 5960 C C . LYS A 1 36 ? 10.505 -11.260 1.250 1.00 0.00 115 LYS A C 6
ATOM 5961 O O . LYS A 1 36 ? 11.181 -11.897 0.443 1.00 0.00 115 LYS A O 6
ATOM 5980 N N . LEU A 1 37 ? 10.061 -10.031 1.020 1.00 0.00 116 LEU A N 6
ATOM 5981 C CA . LEU A 1 37 ? 10.350 -9.337 -0.228 1.00 0.00 116 LEU A CA 6
ATOM 5982 C C . LEU A 1 37 ? 11.678 -8.607 -0.118 1.00 0.00 116 LEU A C 6
ATOM 5983 O O . LEU A 1 37 ? 12.208 -8.418 0.975 1.00 0.00 116 LEU A O 6
ATOM 5999 N N . THR A 1 38 ? 12.198 -8.180 -1.260 1.00 0.00 117 THR A N 6
ATOM 6000 C CA . THR A 1 38 ? 13.458 -7.445 -1.298 1.00 0.00 117 THR A CA 6
ATOM 6001 C C . THR A 1 38 ? 13.179 -5.963 -1.506 1.00 0.00 117 THR A C 6
ATOM 6002 O O . THR A 1 38 ? 12.049 -5.568 -1.789 1.00 0.00 117 THR A O 6
ATOM 6013 N N . ASP A 1 39 ? 14.209 -5.151 -1.366 1.00 0.00 118 ASP A N 6
ATOM 6014 C CA . ASP A 1 39 ? 14.058 -3.723 -1.544 1.00 0.00 118 ASP A CA 6
ATOM 6015 C C . ASP A 1 39 ? 13.582 -3.414 -2.961 1.00 0.00 118 ASP A C 6
ATOM 6016 O O . ASP A 1 39 ? 12.762 -2.520 -3.171 1.00 0.00 118 ASP A O 6
ATOM 6025 N N . GLU A 1 40 ? 14.129 -4.143 -3.930 1.00 0.00 119 GLU A N 6
ATOM 6026 C CA . GLU A 1 40 ? 13.795 -3.935 -5.335 1.00 0.00 119 GLU A CA 6
ATOM 6027 C C . GLU A 1 40 ? 12.326 -4.240 -5.637 1.00 0.00 119 GLU A C 6
ATOM 6028 O O . GLU A 1 40 ? 11.667 -3.468 -6.336 1.00 0.00 119 GLU A O 6
ATOM 6040 N N . GLU A 1 41 ? 11.800 -5.341 -5.098 1.00 0.00 120 GLU A N 6
ATOM 6041 C CA . GLU A 1 41 ? 10.398 -5.669 -5.324 1.00 0.00 120 GLU A CA 6
ATOM 6042 C C . GLU A 1 41 ? 9.548 -4.611 -4.659 1.00 0.00 120 GLU A C 6
ATOM 6043 O O . GLU A 1 41 ? 8.600 -4.082 -5.242 1.00 0.00 120 GLU A O 6
ATOM 6055 N N . VAL A 1 42 ? 9.908 -4.311 -3.421 1.00 0.00 121 VAL A N 6
ATOM 6056 C CA . VAL A 1 42 ? 9.196 -3.316 -2.641 1.00 0.00 121 VAL A CA 6
ATOM 6057 C C . VAL A 1 42 ? 9.239 -1.963 -3.349 1.00 0.00 121 VAL A C 6
ATOM 6058 O O . VAL A 1 42 ? 8.212 -1.307 -3.513 1.00 0.00 121 VAL A O 6
ATOM 6071 N N . ASP A 1 43 ? 10.432 -1.564 -3.774 1.00 0.00 122 ASP A N 6
ATOM 6072 C CA . ASP A 1 43 ? 10.600 -0.296 -4.472 1.00 0.00 122 ASP A CA 6
ATOM 6073 C C . ASP A 1 43 ? 9.903 -0.325 -5.833 1.00 0.00 122 ASP A C 6
ATOM 6074 O O . ASP A 1 43 ? 9.154 0.590 -6.174 1.00 0.00 122 ASP A O 6
ATOM 6083 N N . GLU A 1 44 ? 10.169 -1.371 -6.616 1.00 0.00 123 GLU A N 6
ATOM 6084 C CA . GLU A 1 44 ? 9.576 -1.492 -7.947 1.00 0.00 123 GLU A CA 6
ATOM 6085 C C . GLU A 1 44 ? 8.058 -1.408 -7.871 1.00 0.00 123 GLU A C 6
ATOM 6086 O O . GLU A 1 44 ? 7.426 -0.696 -8.649 1.00 0.00 123 GLU A O 6
ATOM 6098 N N . MET A 1 45 ? 7.480 -2.125 -6.917 1.00 0.00 124 MET A N 6
ATOM 6099 C CA . MET A 1 45 ? 6.035 -2.110 -6.732 1.00 0.00 124 MET A CA 6
ATOM 6100 C C . MET A 1 45 ? 5.570 -0.716 -6.328 1.00 0.00 124 MET A C 6
ATOM 6101 O O . MET A 1 45 ? 4.560 -0.210 -6.817 1.00 0.00 124 MET A O 6
ATOM 6115 N N . ILE A 1 46 ? 6.323 -0.119 -5.422 1.00 0.00 125 ILE A N 6
ATOM 6116 C CA . ILE A 1 46 ? 6.020 1.213 -4.915 1.00 0.00 125 ILE A CA 6
ATOM 6117 C C . ILE A 1 46 ? 6.203 2.276 -6.004 1.00 0.00 125 ILE A C 6
ATOM 6118 O O . ILE A 1 46 ? 5.345 3.141 -6.180 1.00 0.00 125 ILE A O 6
ATOM 6134 N N . ARG A 1 47 ? 7.307 2.204 -6.742 1.00 0.00 126 ARG A N 6
ATOM 6135 C CA . ARG A 1 47 ? 7.555 3.167 -7.814 1.00 0.00 126 ARG A CA 6
ATOM 6136 C C . ARG A 1 47 ? 6.532 2.989 -8.928 1.00 0.00 126 ARG A C 6
ATOM 6137 O O . ARG A 1 47 ? 6.101 3.954 -9.560 1.00 0.00 126 ARG A O 6
ATOM 6158 N N . GLU A 1 48 ? 6.149 1.739 -9.154 1.00 0.00 127 GLU A N 6
ATOM 6159 C CA . GLU A 1 48 ? 5.173 1.407 -10.184 1.00 0.00 127 GLU A CA 6
ATOM 6160 C C . GLU A 1 48 ? 3.780 1.904 -9.784 1.00 0.00 127 GLU A C 6
ATOM 6161 O O . GLU A 1 48 ? 3.020 2.395 -10.620 1.00 0.00 127 GLU A O 6
ATOM 6173 N N . ALA A 1 49 ? 3.463 1.781 -8.499 1.00 0.00 128 ALA A N 6
ATOM 6174 C CA . ALA A 1 49 ? 2.166 2.230 -7.995 1.00 0.00 128 ALA A CA 6
ATOM 6175 C C . ALA A 1 49 ? 2.188 3.743 -7.769 1.00 0.00 128 ALA A C 6
ATOM 6176 O O . ALA A 1 49 ? 1.139 4.350 -7.578 1.00 0.00 128 ALA A O 6
ATOM 6183 N N . ASP A 1 50 ? 3.393 4.343 -7.791 1.00 0.00 129 ASP A N 6
ATOM 6184 C CA . ASP A 1 50 ? 3.559 5.794 -7.581 1.00 0.00 129 ASP A CA 6
ATOM 6185 C C . ASP A 1 50 ? 3.969 6.493 -8.890 1.00 0.00 129 ASP A C 6
ATOM 6186 O O . ASP A 1 50 ? 4.877 6.055 -9.595 1.00 0.00 129 ASP A O 6
ATOM 6195 N N . VAL A 1 51 ? 3.230 7.521 -9.226 1.00 0.00 130 VAL A N 6
ATOM 6196 C CA . VAL A 1 51 ? 3.383 8.277 -10.471 1.00 0.00 130 VAL A CA 6
ATOM 6197 C C . VAL A 1 51 ? 3.387 9.777 -10.163 1.00 0.00 130 VAL A C 6
ATOM 6198 O O . VAL A 1 51 ? 3.764 10.611 -10.987 1.00 0.00 130 VAL A O 6
ATOM 6211 N N . ASP A 1 52 ? 2.987 10.096 -8.923 1.00 0.00 131 ASP A N 6
ATOM 6212 C CA . ASP A 1 52 ? 2.987 11.471 -8.456 1.00 0.00 131 ASP A CA 6
ATOM 6213 C C . ASP A 1 52 ? 4.307 11.662 -7.742 1.00 0.00 131 ASP A C 6
ATOM 6214 O O . ASP A 1 52 ? 4.703 12.774 -7.396 1.00 0.00 131 ASP A O 6
ATOM 6223 N N . GLY A 1 53 ? 4.976 10.529 -7.540 1.00 0.00 132 GLY A N 6
ATOM 6224 C CA . GLY A 1 53 ? 6.271 10.517 -6.876 1.00 0.00 132 GLY A CA 6
ATOM 6225 C C . GLY A 1 53 ? 6.154 10.898 -5.399 1.00 0.00 132 GLY A C 6
ATOM 6226 O O . GLY A 1 53 ? 7.156 11.173 -4.740 1.00 0.00 132 GLY A O 6
ATOM 6230 N N . ASP A 1 54 ? 4.924 10.936 -4.900 1.00 0.00 133 ASP A N 6
ATOM 6231 C CA . ASP A 1 54 ? 4.691 11.304 -3.501 1.00 0.00 133 ASP A CA 6
ATOM 6232 C C . ASP A 1 54 ? 5.514 10.413 -2.577 1.00 0.00 133 ASP A C 6
ATOM 6233 O O . ASP A 1 54 ? 5.980 10.855 -1.527 1.00 0.00 133 ASP A O 6
ATOM 6242 N N . GLY A 1 55 ? 5.695 9.157 -2.980 1.00 0.00 134 GLY A N 6
ATOM 6243 C CA . GLY A 1 55 ? 6.475 8.199 -2.191 1.00 0.00 134 GLY A CA 6
ATOM 6244 C C . GLY A 1 55 ? 5.560 7.265 -1.412 1.00 0.00 134 GLY A C 6
ATOM 6245 O O . GLY A 1 55 ? 6.025 6.389 -0.681 1.00 0.00 134 GLY A O 6
ATOM 6249 N N . GLN A 1 56 ? 4.259 7.450 -1.584 1.00 0.00 135 GLN A N 6
ATOM 6250 C CA . GLN A 1 56 ? 3.271 6.618 -0.908 1.00 0.00 135 GLN A CA 6
ATOM 6251 C C . GLN A 1 56 ? 2.102 6.375 -1.838 1.00 0.00 135 GLN A C 6
ATOM 6252 O O . GLN A 1 56 ? 1.897 7.114 -2.797 1.00 0.00 135 GLN A O 6
ATOM 6266 N N . ILE A 1 57 ? 1.322 5.348 -1.547 1.00 0.00 136 ILE A N 6
ATOM 6267 C CA . ILE A 1 57 ? 0.159 5.044 -2.367 1.00 0.00 136 ILE A CA 6
ATOM 6268 C C . ILE A 1 57 ? -1.060 5.605 -1.664 1.00 0.00 136 ILE A C 6
ATOM 6269 O O . ILE A 1 57 ? -1.399 5.177 -0.558 1.00 0.00 136 ILE A O 6
ATOM 6285 N N . ASN A 1 58 ? -1.729 6.550 -2.308 1.00 0.00 137 ASN A N 6
ATOM 6286 C CA . ASN A 1 58 ? -2.920 7.134 -1.734 1.00 0.00 137 ASN A CA 6
ATOM 6287 C C . ASN A 1 58 ? -4.049 6.142 -1.955 1.00 0.00 137 ASN A C 6
ATOM 6288 O O . ASN A 1 58 ? -3.900 5.217 -2.752 1.00 0.00 137 ASN A O 6
ATOM 6299 N N . TYR A 1 59 ? -5.152 6.284 -1.249 1.00 0.00 138 TYR A N 6
ATOM 6300 C CA . TYR A 1 59 ? -6.232 5.324 -1.414 1.00 0.00 138 TYR A CA 6
ATOM 6301 C C . TYR A 1 59 ? -6.641 5.198 -2.881 1.00 0.00 138 TYR A C 6
ATOM 6302 O O . TYR A 1 59 ? -6.721 4.091 -3.409 1.00 0.00 138 TYR A O 6
ATOM 6320 N N . GLU A 1 60 ? -6.897 6.323 -3.537 1.00 0.00 139 GLU A N 6
ATOM 6321 C CA . GLU A 1 60 ? -7.304 6.291 -4.939 1.00 0.00 139 GLU A CA 6
ATOM 6322 C C . GLU A 1 60 ? -6.255 5.583 -5.794 1.00 0.00 139 GLU A C 6
ATOM 6323 O O . GLU A 1 60 ? -6.588 4.777 -6.656 1.00 0.00 139 GLU A O 6
ATOM 6335 N N . GLU A 1 61 ? -4.989 5.892 -5.564 1.00 0.00 140 GLU A N 6
ATOM 6336 C CA . GLU A 1 61 ? -3.919 5.276 -6.335 1.00 0.00 140 GLU A CA 6
ATOM 6337 C C . GLU A 1 61 ? -3.882 3.779 -6.060 1.00 0.00 140 GLU A C 6
ATOM 6338 O O . GLU A 1 61 ? -3.613 2.971 -6.950 1.00 0.00 140 GLU A O 6
ATOM 6350 N N . PHE A 1 62 ? -4.185 3.424 -4.818 1.00 0.00 141 PHE A N 6
ATOM 6351 C CA . PHE A 1 62 ? -4.223 2.029 -4.407 1.00 0.00 141 PHE A CA 6
ATOM 6352 C C . PHE A 1 62 ? -5.322 1.308 -5.169 1.00 0.00 141 PHE A C 6
ATOM 6353 O O . PHE A 1 62 ? -5.156 0.172 -5.616 1.00 0.00 141 PHE A O 6
ATOM 6370 N N . VAL A 1 63 ? -6.445 2.001 -5.312 1.00 0.00 142 VAL A N 6
ATOM 6371 C CA . VAL A 1 63 ? -7.586 1.460 -6.015 1.00 0.00 142 VAL A CA 6
ATOM 6372 C C . VAL A 1 63 ? -7.184 1.166 -7.456 1.00 0.00 142 VAL A C 6
ATOM 6373 O O . VAL A 1 63 ? -7.502 0.107 -7.997 1.00 0.00 142 VAL A O 6
ATOM 6386 N N . LYS A 1 64 ? -6.460 2.101 -8.059 1.00 0.00 143 LYS A N 6
ATOM 6387 C CA . LYS A 1 64 ? -5.995 1.936 -9.434 1.00 0.00 143 LYS A CA 6
ATOM 6388 C C . LYS A 1 64 ? -5.072 0.709 -9.543 1.00 0.00 143 LYS A C 6
ATOM 6389 O O . LYS A 1 64 ? -5.218 -0.105 -10.457 1.00 0.00 143 LYS A O 6
ATOM 6408 N N . VAL A 1 65 ? -4.128 0.582 -8.609 1.00 0.00 144 VAL A N 6
ATOM 6409 C CA . VAL A 1 65 ? -3.199 -0.541 -8.614 1.00 0.00 144 VAL A CA 6
ATOM 6410 C C . VAL A 1 65 ? -3.908 -1.851 -8.269 1.00 0.00 144 VAL A C 6
ATOM 6411 O O . VAL A 1 65 ? -3.675 -2.879 -8.902 1.00 0.00 144 VAL A O 6
ATOM 6424 N N . MET A 1 66 ? -4.761 -1.800 -7.251 1.00 0.00 145 MET A N 6
ATOM 6425 C CA . MET A 1 66 ? -5.491 -2.989 -6.813 1.00 0.00 145 MET A CA 6
ATOM 6426 C C . MET A 1 66 ? -6.457 -3.456 -7.899 1.00 0.00 145 MET A C 6
ATOM 6427 O O . MET A 1 66 ? -6.573 -4.653 -8.163 1.00 0.00 145 MET A O 6
ATOM 6441 N N . MET A 1 67 ? -7.150 -2.507 -8.522 1.00 0.00 146 MET A N 6
ATOM 6442 C CA . MET A 1 67 ? -8.105 -2.839 -9.574 1.00 0.00 146 MET A CA 6
ATOM 6443 C C . MET A 1 67 ? -7.391 -3.469 -10.767 1.00 0.00 146 MET A C 6
ATOM 6444 O O . MET A 1 67 ? -7.881 -4.432 -11.356 1.00 0.00 146 MET A O 6
ATOM 6458 N N . ALA A 1 68 ? -6.229 -2.919 -11.118 1.00 0.00 147 ALA A N 6
ATOM 6459 C CA . ALA A 1 68 ? -5.458 -3.436 -12.243 1.00 0.00 147 ALA A CA 6
ATOM 6460 C C . ALA A 1 68 ? -5.008 -4.868 -11.976 1.00 0.00 147 ALA A C 6
ATOM 6461 O O . ALA A 1 68 ? -4.393 -5.503 -12.830 1.00 0.00 147 ALA A O 6
ATOM 6468 N N . LYS A 1 69 ? -5.316 -5.369 -10.779 1.00 0.00 148 LYS A N 6
ATOM 6469 C CA . LYS A 1 69 ? -4.940 -6.733 -10.395 1.00 0.00 148 LYS A CA 6
ATOM 6470 C C . LYS A 1 69 ? -6.175 -7.543 -10.027 1.00 0.00 148 LYS A C 6
ATOM 6471 O O . LYS A 1 69 ? -6.835 -8.020 -10.936 1.00 0.00 148 LYS A O 6
ATOM 6493 N N . ASP A 1 1 ? -20.490 -3.519 -1.840 1.00 0.00 80 ASP A N 7
ATOM 6494 C CA . ASP A 1 1 ? -19.793 -4.108 -0.663 1.00 0.00 80 ASP A CA 7
ATOM 6495 C C . ASP A 1 1 ? -18.322 -4.329 -0.997 1.00 0.00 80 ASP A C 7
ATOM 6496 O O . ASP A 1 1 ? -17.463 -4.283 -0.115 1.00 0.00 80 ASP A O 7
ATOM 6507 N N . SER A 1 2 ? -18.035 -4.570 -2.273 1.00 0.00 81 SER A N 7
ATOM 6508 C CA . SER A 1 2 ? -16.661 -4.798 -2.698 1.00 0.00 81 SER A CA 7
ATOM 6509 C C . SER A 1 2 ? -15.798 -3.589 -2.358 1.00 0.00 81 SER A C 7
ATOM 6510 O O . SER A 1 2 ? -14.703 -3.729 -1.814 1.00 0.00 81 SER A O 7
ATOM 6518 N N . GLU A 1 3 ? -16.296 -2.403 -2.687 1.00 0.00 82 GLU A N 7
ATOM 6519 C CA . GLU A 1 3 ? -15.559 -1.173 -2.420 1.00 0.00 82 GLU A CA 7
ATOM 6520 C C . GLU A 1 3 ? -15.239 -1.063 -0.929 1.00 0.00 82 GLU A C 7
ATOM 6521 O O . GLU A 1 3 ? -14.129 -0.690 -0.551 1.00 0.00 82 GLU A O 7
ATOM 6533 N N . GLU A 1 4 ? -16.211 -1.392 -0.089 1.00 0.00 83 GLU A N 7
ATOM 6534 C CA . GLU A 1 4 ? -16.009 -1.330 1.346 1.00 0.00 83 GLU A CA 7
ATOM 6535 C C . GLU A 1 4 ? -14.927 -2.322 1.756 1.00 0.00 83 GLU A C 7
ATOM 6536 O O . GLU A 1 4 ? -14.084 -2.028 2.606 1.00 0.00 83 GLU A O 7
ATOM 6548 N N . GLU A 1 5 ? -14.937 -3.488 1.123 1.00 0.00 84 GLU A N 7
ATOM 6549 C CA . GLU A 1 5 ? -13.943 -4.512 1.401 1.00 0.00 84 GLU A CA 7
ATOM 6550 C C . GLU A 1 5 ? -12.551 -4.027 0.990 1.00 0.00 84 GLU A C 7
ATOM 6551 O O . GLU A 1 5 ? -11.569 -4.260 1.692 1.00 0.00 84 GLU A O 7
ATOM 6563 N N . LEU A 1 6 ? -12.478 -3.353 -0.145 1.00 0.00 85 LEU A N 7
ATOM 6564 C CA . LEU A 1 6 ? -11.202 -2.837 -0.629 1.00 0.00 85 LEU A CA 7
ATOM 6565 C C . LEU A 1 6 ? -10.628 -1.840 0.372 1.00 0.00 85 LEU A C 7
ATOM 6566 O O . LEU A 1 6 ? -9.437 -1.862 0.682 1.00 0.00 85 LEU A O 7
ATOM 6582 N N . LYS A 1 7 ? -11.494 -0.969 0.872 1.00 0.00 86 LYS A N 7
ATOM 6583 C CA . LYS A 1 7 ? -11.090 0.041 1.843 1.00 0.00 86 LYS A CA 7
ATOM 6584 C C . LYS A 1 7 ? -10.613 -0.619 3.132 1.00 0.00 86 LYS A C 7
ATOM 6585 O O . LYS A 1 7 ? -9.697 -0.122 3.789 1.00 0.00 86 LYS A O 7
ATOM 6604 N N . GLU A 1 8 ? -11.197 -1.766 3.463 1.00 0.00 87 GLU A N 7
ATOM 6605 C CA . GLU A 1 8 ? -10.758 -2.491 4.650 1.00 0.00 87 GLU A CA 7
ATOM 6606 C C . GLU A 1 8 ? -9.324 -2.952 4.422 1.00 0.00 87 GLU A C 7
ATOM 6607 O O . GLU A 1 8 ? -8.469 -2.828 5.297 1.00 0.00 87 GLU A O 7
ATOM 6619 N N . ALA A 1 9 ? -9.073 -3.461 3.218 1.00 0.00 88 ALA A N 7
ATOM 6620 C CA . ALA A 1 9 ? -7.737 -3.915 2.849 1.00 0.00 88 ALA A CA 7
ATOM 6621 C C . ALA A 1 9 ? -6.764 -2.743 2.929 1.00 0.00 88 ALA A C 7
ATOM 6622 O O . ALA A 1 9 ? -5.660 -2.867 3.451 1.00 0.00 88 ALA A O 7
ATOM 6629 N N . PHE A 1 10 ? -7.196 -1.601 2.421 1.00 0.00 89 PHE A N 7
ATOM 6630 C CA . PHE A 1 10 ? -6.378 -0.397 2.449 1.00 0.00 89 PHE A CA 7
ATOM 6631 C C . PHE A 1 10 ? -6.053 -0.008 3.890 1.00 0.00 89 PHE A C 7
ATOM 6632 O O . PHE A 1 10 ? -4.914 0.318 4.219 1.00 0.00 89 PHE A O 7
ATOM 6649 N N . ARG A 1 11 ? -7.072 -0.042 4.739 1.00 0.00 90 ARG A N 7
ATOM 6650 C CA . ARG A 1 11 ? -6.909 0.309 6.140 1.00 0.00 90 ARG A CA 7
ATOM 6651 C C . ARG A 1 11 ? -5.927 -0.644 6.819 1.00 0.00 90 ARG A C 7
ATOM 6652 O O . ARG A 1 11 ? -5.164 -0.247 7.700 1.00 0.00 90 ARG A O 7
ATOM 6673 N N . VAL A 1 12 ? -5.934 -1.901 6.377 1.00 0.00 91 VAL A N 7
ATOM 6674 C CA . VAL A 1 12 ? -5.021 -2.904 6.918 1.00 0.00 91 VAL A CA 7
ATOM 6675 C C . VAL A 1 12 ? -3.583 -2.555 6.539 1.00 0.00 91 VAL A C 7
ATOM 6676 O O . VAL A 1 12 ? -2.671 -2.619 7.362 1.00 0.00 91 VAL A O 7
ATOM 6689 N N . PHE A 1 13 ? -3.402 -2.202 5.270 1.00 0.00 92 PHE A N 7
ATOM 6690 C CA . PHE A 1 13 ? -2.087 -1.860 4.737 1.00 0.00 92 PHE A CA 7
ATOM 6691 C C . PHE A 1 13 ? -1.487 -0.628 5.415 1.00 0.00 92 PHE A C 7
ATOM 6692 O O . PHE A 1 13 ? -0.283 -0.572 5.660 1.00 0.00 92 PHE A O 7
ATOM 6709 N N . ASP A 1 14 ? -2.321 0.367 5.672 1.00 0.00 93 ASP A N 7
ATOM 6710 C CA . ASP A 1 14 ? -1.849 1.614 6.274 1.00 0.00 93 ASP A CA 7
ATOM 6711 C C . ASP A 1 14 ? -1.741 1.524 7.796 1.00 0.00 93 ASP A C 7
ATOM 6712 O O . ASP A 1 14 ? -2.686 1.851 8.514 1.00 0.00 93 ASP A O 7
ATOM 6721 N N . LYS A 1 15 ? -0.580 1.090 8.286 1.00 0.00 94 LYS A N 7
ATOM 6722 C CA . LYS A 1 15 ? -0.372 0.978 9.711 1.00 0.00 94 LYS A CA 7
ATOM 6723 C C . LYS A 1 15 ? -0.481 2.352 10.357 1.00 0.00 94 LYS A C 7
ATOM 6724 O O . LYS A 1 15 ? -1.162 2.527 11.365 1.00 0.00 94 LYS A O 7
ATOM 6743 N N . ASP A 1 16 ? 0.201 3.323 9.768 1.00 0.00 95 ASP A N 7
ATOM 6744 C CA . ASP A 1 16 ? 0.181 4.679 10.292 1.00 0.00 95 ASP A CA 7
ATOM 6745 C C . ASP A 1 16 ? -1.240 5.251 10.234 1.00 0.00 95 ASP A C 7
ATOM 6746 O O . ASP A 1 16 ? -1.559 6.218 10.930 1.00 0.00 95 ASP A O 7
ATOM 6755 N N . GLN A 1 17 ? -2.095 4.641 9.401 1.00 0.00 96 GLN A N 7
ATOM 6756 C CA . GLN A 1 17 ? -3.485 5.103 9.259 1.00 0.00 96 GLN A CA 7
ATOM 6757 C C . GLN A 1 17 ? -3.524 6.605 8.936 1.00 0.00 96 GLN A C 7
ATOM 6758 O O . GLN A 1 17 ? -4.363 7.316 9.484 1.00 0.00 96 GLN A O 7
ATOM 6772 N N . ASN A 1 18 ? -2.651 7.104 8.057 1.00 0.00 97 ASN A N 7
ATOM 6773 C CA . ASN A 1 18 ? -2.686 8.540 7.736 1.00 0.00 97 ASN A CA 7
ATOM 6774 C C . ASN A 1 18 ? -3.344 8.757 6.385 1.00 0.00 97 ASN A C 7
ATOM 6775 O O . ASN A 1 18 ? -3.372 9.874 5.867 1.00 0.00 97 ASN A O 7
ATOM 6786 N N . GLY A 1 19 ? -3.872 7.673 5.837 1.00 0.00 98 GLY A N 7
ATOM 6787 C CA . GLY A 1 19 ? -4.534 7.720 4.540 1.00 0.00 98 GLY A CA 7
ATOM 6788 C C . GLY A 1 19 ? -3.504 7.560 3.427 1.00 0.00 98 GLY A C 7
ATOM 6789 O O . GLY A 1 19 ? -3.699 8.029 2.307 1.00 0.00 98 GLY A O 7
ATOM 6793 N N . PHE A 1 20 ? -2.408 6.878 3.753 1.00 0.00 99 PHE A N 7
ATOM 6794 C CA . PHE A 1 20 ? -1.338 6.633 2.792 1.00 0.00 99 PHE A CA 7
ATOM 6795 C C . PHE A 1 20 ? -0.619 5.334 3.121 1.00 0.00 99 PHE A C 7
ATOM 6796 O O . PHE A 1 20 ? -0.517 4.953 4.287 1.00 0.00 99 PHE A O 7
ATOM 6813 N N . ILE A 1 21 ? -0.073 4.687 2.094 1.00 0.00 100 ILE A N 7
ATOM 6814 C CA . ILE A 1 21 ? 0.696 3.460 2.290 1.00 0.00 100 ILE A CA 7
ATOM 6815 C C . ILE A 1 21 ? 2.137 3.747 1.918 1.00 0.00 100 ILE A C 7
ATOM 6816 O O . ILE A 1 21 ? 2.423 4.265 0.840 1.00 0.00 100 ILE A O 7
ATOM 6832 N N . SER A 1 22 ? 3.034 3.421 2.832 1.00 0.00 101 SER A N 7
ATOM 6833 C CA . SER A 1 22 ? 4.461 3.657 2.622 1.00 0.00 101 SER A CA 7
ATOM 6834 C C . SER A 1 22 ? 5.191 2.335 2.491 1.00 0.00 101 SER A C 7
ATOM 6835 O O . SER A 1 22 ? 4.727 1.309 2.989 1.00 0.00 101 SER A O 7
ATOM 6843 N N . ALA A 1 23 ? 6.348 2.359 1.841 1.00 0.00 102 ALA A N 7
ATOM 6844 C CA . ALA A 1 23 ? 7.128 1.143 1.692 1.00 0.00 102 ALA A CA 7
ATOM 6845 C C . ALA A 1 23 ? 7.338 0.551 3.072 1.00 0.00 102 ALA A C 7
ATOM 6846 O O . ALA A 1 23 ? 7.216 -0.657 3.277 1.00 0.00 102 ALA A O 7
ATOM 6853 N N . ALA A 1 24 ? 7.633 1.432 4.022 1.00 0.00 103 ALA A N 7
ATOM 6854 C CA . ALA A 1 24 ? 7.838 1.024 5.398 1.00 0.00 103 ALA A CA 7
ATOM 6855 C C . ALA A 1 24 ? 6.663 0.176 5.860 1.00 0.00 103 ALA A C 7
ATOM 6856 O O . ALA A 1 24 ? 6.837 -0.941 6.347 1.00 0.00 103 ALA A O 7
ATOM 6863 N N . GLU A 1 25 ? 5.464 0.718 5.688 1.00 0.00 104 GLU A N 7
ATOM 6864 C CA . GLU A 1 25 ? 4.259 0.019 6.071 1.00 0.00 104 GLU A CA 7
ATOM 6865 C C . GLU A 1 25 ? 4.100 -1.231 5.218 1.00 0.00 104 GLU A C 7
ATOM 6866 O O . GLU A 1 25 ? 3.727 -2.292 5.711 1.00 0.00 104 GLU A O 7
ATOM 6878 N N . LEU A 1 26 ? 4.392 -1.091 3.931 1.00 0.00 105 LEU A N 7
ATOM 6879 C CA . LEU A 1 26 ? 4.284 -2.208 3.004 1.00 0.00 105 LEU A CA 7
ATOM 6880 C C . LEU A 1 26 ? 5.238 -3.325 3.428 1.00 0.00 105 LEU A C 7
ATOM 6881 O O . LEU A 1 26 ? 4.889 -4.503 3.398 1.00 0.00 105 LEU A O 7
ATOM 6897 N N . ARG A 1 27 ? 6.437 -2.936 3.843 1.00 0.00 106 ARG A N 7
ATOM 6898 C CA . ARG A 1 27 ? 7.428 -3.908 4.294 1.00 0.00 106 ARG A CA 7
ATOM 6899 C C . ARG A 1 27 ? 6.949 -4.581 5.579 1.00 0.00 106 ARG A C 7
ATOM 6900 O O . ARG A 1 27 ? 7.086 -5.792 5.749 1.00 0.00 106 ARG A O 7
ATOM 6921 N N . HIS A 1 28 ? 6.395 -3.776 6.480 1.00 0.00 107 HIS A N 7
ATOM 6922 C CA . HIS A 1 28 ? 5.902 -4.281 7.757 1.00 0.00 107 HIS A CA 7
ATOM 6923 C C . HIS A 1 28 ? 4.707 -5.215 7.565 1.00 0.00 107 HIS A C 7
ATOM 6924 O O . HIS A 1 28 ? 4.648 -6.291 8.159 1.00 0.00 107 HIS A O 7
ATOM 6938 N N . VAL A 1 29 ? 3.760 -4.796 6.731 1.00 0.00 108 VAL A N 7
ATOM 6939 C CA . VAL A 1 29 ? 2.570 -5.603 6.467 1.00 0.00 108 VAL A CA 7
ATOM 6940 C C . VAL A 1 29 ? 2.961 -6.909 5.776 1.00 0.00 108 VAL A C 7
ATOM 6941 O O . VAL A 1 29 ? 2.474 -7.986 6.133 1.00 0.00 108 VAL A O 7
ATOM 6954 N N . MET A 1 30 ? 3.867 -6.813 4.809 1.00 0.00 109 MET A N 7
ATOM 6955 C CA . MET A 1 30 ? 4.343 -7.988 4.098 1.00 0.00 109 MET A CA 7
ATOM 6956 C C . MET A 1 30 ? 5.087 -8.912 5.064 1.00 0.00 109 MET A C 7
ATOM 6957 O O . MET A 1 30 ? 5.022 -10.131 4.949 1.00 0.00 109 MET A O 7
ATOM 6971 N N . THR A 1 31 ? 5.785 -8.318 6.024 1.00 0.00 110 THR A N 7
ATOM 6972 C CA . THR A 1 31 ? 6.517 -9.097 7.018 1.00 0.00 110 THR A CA 7
ATOM 6973 C C . THR A 1 31 ? 5.540 -9.884 7.892 1.00 0.00 110 THR A C 7
ATOM 6974 O O . THR A 1 31 ? 5.754 -11.062 8.181 1.00 0.00 110 THR A O 7
ATOM 6985 N N . ASN A 1 32 ? 4.458 -9.219 8.297 1.00 0.00 111 ASN A N 7
ATOM 6986 C CA . ASN A 1 32 ? 3.436 -9.851 9.127 1.00 0.00 111 ASN A CA 7
ATOM 6987 C C . ASN A 1 32 ? 2.897 -11.073 8.400 1.00 0.00 111 ASN A C 7
ATOM 6988 O O . ASN A 1 32 ? 2.587 -12.103 9.001 1.00 0.00 111 ASN A O 7
ATOM 6999 N N . LEU A 1 33 ? 2.791 -10.919 7.092 1.00 0.00 112 LEU A N 7
ATOM 7000 C CA . LEU A 1 33 ? 2.289 -11.959 6.207 1.00 0.00 112 LEU A CA 7
ATOM 7001 C C . LEU A 1 33 ? 3.127 -13.232 6.354 1.00 0.00 112 LEU A C 7
ATOM 7002 O O . LEU A 1 33 ? 2.606 -14.349 6.357 1.00 0.00 112 LEU A O 7
ATOM 7018 N N . GLY A 1 34 ? 4.438 -13.042 6.428 1.00 0.00 113 GLY A N 7
ATOM 7019 C CA . GLY A 1 34 ? 5.379 -14.155 6.511 1.00 0.00 113 GLY A CA 7
ATOM 7020 C C . GLY A 1 34 ? 6.043 -14.303 5.154 1.00 0.00 113 GLY A C 7
ATOM 7021 O O . GLY A 1 34 ? 6.613 -15.342 4.821 1.00 0.00 113 GLY A O 7
ATOM 7025 N N . GLU A 1 35 ? 5.985 -13.210 4.393 1.00 0.00 114 GLU A N 7
ATOM 7026 C CA . GLU A 1 35 ? 6.599 -13.138 3.075 1.00 0.00 114 GLU A CA 7
ATOM 7027 C C . GLU A 1 35 ? 7.889 -12.342 3.208 1.00 0.00 114 GLU A C 7
ATOM 7028 O O . GLU A 1 35 ? 7.929 -11.359 3.949 1.00 0.00 114 GLU A O 7
ATOM 7040 N N . LYS A 1 36 ? 8.947 -12.764 2.519 1.00 0.00 115 LYS A N 7
ATOM 7041 C CA . LYS A 1 36 ? 10.235 -12.065 2.608 1.00 0.00 115 LYS A CA 7
ATOM 7042 C C . LYS A 1 36 ? 10.610 -11.425 1.279 1.00 0.00 115 LYS A C 7
ATOM 7043 O O . LYS A 1 36 ? 11.282 -12.036 0.448 1.00 0.00 115 LYS A O 7
ATOM 7062 N N . LEU A 1 37 ? 10.180 -10.178 1.095 1.00 0.00 116 LEU A N 7
ATOM 7063 C CA . LEU A 1 37 ? 10.483 -9.439 -0.126 1.00 0.00 116 LEU A CA 7
ATOM 7064 C C . LEU A 1 37 ? 11.753 -8.624 0.062 1.00 0.00 116 LEU A C 7
ATOM 7065 O O . LEU A 1 37 ? 12.082 -8.210 1.174 1.00 0.00 116 LEU A O 7
ATOM 7081 N N . THR A 1 38 ? 12.452 -8.376 -1.037 1.00 0.00 117 THR A N 7
ATOM 7082 C CA . THR A 1 38 ? 13.674 -7.586 -0.995 1.00 0.00 117 THR A CA 7
ATOM 7083 C C . THR A 1 38 ? 13.338 -6.111 -1.163 1.00 0.00 117 THR A C 7
ATOM 7084 O O . THR A 1 38 ? 12.200 -5.755 -1.465 1.00 0.00 117 THR A O 7
ATOM 7095 N N . ASP A 1 39 ? 14.333 -5.259 -0.972 1.00 0.00 118 ASP A N 7
ATOM 7096 C CA . ASP A 1 39 ? 14.129 -3.827 -1.111 1.00 0.00 118 ASP A CA 7
ATOM 7097 C C . ASP A 1 39 ? 13.732 -3.491 -2.546 1.00 0.00 118 ASP A C 7
ATOM 7098 O O . ASP A 1 39 ? 12.882 -2.632 -2.781 1.00 0.00 118 ASP A O 7
ATOM 7107 N N . GLU A 1 40 ? 14.378 -4.157 -3.499 1.00 0.00 119 GLU A N 7
ATOM 7108 C CA . GLU A 1 40 ? 14.124 -3.915 -4.915 1.00 0.00 119 GLU A CA 7
ATOM 7109 C C . GLU A 1 40 ? 12.687 -4.259 -5.318 1.00 0.00 119 GLU A C 7
ATOM 7110 O O . GLU A 1 40 ? 12.049 -3.492 -6.040 1.00 0.00 119 GLU A O 7
ATOM 7122 N N . GLU A 1 41 ? 12.163 -5.386 -4.840 1.00 0.00 120 GLU A N 7
ATOM 7123 C CA . GLU A 1 41 ? 10.790 -5.751 -5.166 1.00 0.00 120 GLU A CA 7
ATOM 7124 C C . GLU A 1 41 ? 9.867 -4.744 -4.520 1.00 0.00 120 GLU A C 7
ATOM 7125 O O . GLU A 1 41 ? 8.917 -4.255 -5.134 1.00 0.00 120 GLU A O 7
ATOM 7137 N N . VAL A 1 42 ? 10.163 -4.443 -3.263 1.00 0.00 121 VAL A N 7
ATOM 7138 C CA . VAL A 1 42 ? 9.371 -3.492 -2.504 1.00 0.00 121 VAL A CA 7
ATOM 7139 C C . VAL A 1 42 ? 9.379 -2.129 -3.194 1.00 0.00 121 VAL A C 7
ATOM 7140 O O . VAL A 1 42 ? 8.333 -1.536 -3.426 1.00 0.00 121 VAL A O 7
ATOM 7153 N N . ASP A 1 43 ? 10.566 -1.648 -3.532 1.00 0.00 122 ASP A N 7
ATOM 7154 C CA . ASP A 1 43 ? 10.697 -0.360 -4.202 1.00 0.00 122 ASP A CA 7
ATOM 7155 C C . ASP A 1 43 ? 10.025 -0.386 -5.575 1.00 0.00 122 ASP A C 7
ATOM 7156 O O . ASP A 1 43 ? 9.261 0.515 -5.917 1.00 0.00 122 ASP A O 7
ATOM 7165 N N . GLU A 1 44 ? 10.325 -1.418 -6.361 1.00 0.00 123 GLU A N 7
ATOM 7166 C CA . GLU A 1 44 ? 9.754 -1.539 -7.701 1.00 0.00 123 GLU A CA 7
ATOM 7167 C C . GLU A 1 44 ? 8.233 -1.476 -7.653 1.00 0.00 123 GLU A C 7
ATOM 7168 O O . GLU A 1 44 ? 7.608 -0.790 -8.458 1.00 0.00 123 GLU A O 7
ATOM 7180 N N . MET A 1 45 ? 7.643 -2.180 -6.698 1.00 0.00 124 MET A N 7
ATOM 7181 C CA . MET A 1 45 ? 6.195 -2.182 -6.545 1.00 0.00 124 MET A CA 7
ATOM 7182 C C . MET A 1 45 ? 5.699 -0.800 -6.140 1.00 0.00 124 MET A C 7
ATOM 7183 O O . MET A 1 45 ? 4.701 -0.298 -6.658 1.00 0.00 124 MET A O 7
ATOM 7197 N N . ILE A 1 46 ? 6.424 -0.198 -5.213 1.00 0.00 125 ILE A N 7
ATOM 7198 C CA . ILE A 1 46 ? 6.101 1.135 -4.712 1.00 0.00 125 ILE A CA 7
ATOM 7199 C C . ILE A 1 46 ? 6.275 2.204 -5.798 1.00 0.00 125 ILE A C 7
ATOM 7200 O O . ILE A 1 46 ? 5.417 3.071 -5.960 1.00 0.00 125 ILE A O 7
ATOM 7216 N N . ARG A 1 47 ? 7.371 2.135 -6.541 1.00 0.00 126 ARG A N 7
ATOM 7217 C CA . ARG A 1 47 ? 7.617 3.105 -7.606 1.00 0.00 126 ARG A CA 7
ATOM 7218 C C . ARG A 1 47 ? 6.622 2.897 -8.746 1.00 0.00 126 ARG A C 7
ATOM 7219 O O . ARG A 1 47 ? 6.196 3.848 -9.402 1.00 0.00 126 ARG A O 7
ATOM 7240 N N . GLU A 1 48 ? 6.263 1.639 -8.966 1.00 0.00 127 GLU A N 7
ATOM 7241 C CA . GLU A 1 48 ? 5.318 1.283 -10.020 1.00 0.00 127 GLU A CA 7
ATOM 7242 C C . GLU A 1 48 ? 3.907 1.756 -9.664 1.00 0.00 127 GLU A C 7
ATOM 7243 O O . GLU A 1 48 ? 3.168 2.239 -10.520 1.00 0.00 127 GLU A O 7
ATOM 7255 N N . ALA A 1 49 ? 3.548 1.618 -8.390 1.00 0.00 128 ALA A N 7
ATOM 7256 C CA . ALA A 1 49 ? 2.225 2.040 -7.931 1.00 0.00 128 ALA A CA 7
ATOM 7257 C C . ALA A 1 49 ? 2.203 3.540 -7.685 1.00 0.00 128 ALA A C 7
ATOM 7258 O O . ALA A 1 49 ? 1.138 4.134 -7.517 1.00 0.00 128 ALA A O 7
ATOM 7265 N N . ASP A 1 50 ? 3.383 4.162 -7.674 1.00 0.00 129 ASP A N 7
ATOM 7266 C CA . ASP A 1 50 ? 3.480 5.604 -7.459 1.00 0.00 129 ASP A CA 7
ATOM 7267 C C . ASP A 1 50 ? 3.605 6.351 -8.788 1.00 0.00 129 ASP A C 7
ATOM 7268 O O . ASP A 1 50 ? 4.593 6.200 -9.507 1.00 0.00 129 ASP A O 7
ATOM 7277 N N . VAL A 1 51 ? 2.581 7.168 -9.091 1.00 0.00 130 VAL A N 7
ATOM 7278 C CA . VAL A 1 51 ? 2.544 7.964 -10.328 1.00 0.00 130 VAL A CA 7
ATOM 7279 C C . VAL A 1 51 ? 2.821 9.408 -10.026 1.00 0.00 130 VAL A C 7
ATOM 7280 O O . VAL A 1 51 ? 3.283 10.154 -10.885 1.00 0.00 130 VAL A O 7
ATOM 7293 N N . ASP A 1 52 ? 2.517 9.801 -8.805 1.00 0.00 131 ASP A N 7
ATOM 7294 C CA . ASP A 1 52 ? 2.695 11.175 -8.392 1.00 0.00 131 ASP A CA 7
ATOM 7295 C C . ASP A 1 52 ? 4.078 11.320 -7.828 1.00 0.00 131 ASP A C 7
ATOM 7296 O O . ASP A 1 52 ? 4.519 12.410 -7.466 1.00 0.00 131 ASP A O 7
ATOM 7305 N N . GLY A 1 53 ? 4.757 10.189 -7.768 1.00 0.00 132 GLY A N 7
ATOM 7306 C CA . GLY A 1 53 ? 6.105 10.152 -7.255 1.00 0.00 132 GLY A CA 7
ATOM 7307 C C . GLY A 1 53 ? 6.160 10.593 -5.788 1.00 0.00 132 GLY A C 7
ATOM 7308 O O . GLY A 1 53 ? 7.213 10.536 -5.154 1.00 0.00 132 GLY A O 7
ATOM 7312 N N . ASP A 1 54 ? 5.022 11.048 -5.259 1.00 0.00 133 ASP A N 7
ATOM 7313 C CA . ASP A 1 54 ? 4.963 11.502 -3.870 1.00 0.00 133 ASP A CA 7
ATOM 7314 C C . ASP A 1 54 ? 5.723 10.544 -2.957 1.00 0.00 133 ASP A C 7
ATOM 7315 O O . ASP A 1 54 ? 6.172 10.925 -1.877 1.00 0.00 133 ASP A O 7
ATOM 7324 N N . GLY A 1 55 ? 5.866 9.296 -3.400 1.00 0.00 134 GLY A N 7
ATOM 7325 C CA . GLY A 1 55 ? 6.578 8.283 -2.619 1.00 0.00 134 GLY A CA 7
ATOM 7326 C C . GLY A 1 55 ? 5.614 7.504 -1.736 1.00 0.00 134 GLY A C 7
ATOM 7327 O O . GLY A 1 55 ? 6.019 6.634 -0.966 1.00 0.00 134 GLY A O 7
ATOM 7331 N N . GLN A 1 56 ? 4.331 7.817 -1.868 1.00 0.00 135 GLN A N 7
ATOM 7332 C CA . GLN A 1 56 ? 3.287 7.144 -1.101 1.00 0.00 135 GLN A CA 7
ATOM 7333 C C . GLN A 1 56 ? 2.107 6.845 -2.003 1.00 0.00 135 GLN A C 7
ATOM 7334 O O . GLN A 1 56 ? 1.894 7.525 -3.009 1.00 0.00 135 GLN A O 7
ATOM 7348 N N . ILE A 1 57 ? 1.330 5.833 -1.635 1.00 0.00 136 ILE A N 7
ATOM 7349 C CA . ILE A 1 57 ? 0.157 5.460 -2.412 1.00 0.00 136 ILE A CA 7
ATOM 7350 C C . ILE A 1 57 ? -1.080 5.851 -1.635 1.00 0.00 136 ILE A C 7
ATOM 7351 O O . ILE A 1 57 ? -1.351 5.307 -0.563 1.00 0.00 136 ILE A O 7
ATOM 7367 N N . ASN A 1 58 ? -1.850 6.777 -2.189 1.00 0.00 137 ASN A N 7
ATOM 7368 C CA . ASN A 1 58 ? -3.075 7.204 -1.544 1.00 0.00 137 ASN A CA 7
ATOM 7369 C C . ASN A 1 58 ? -4.137 6.172 -1.875 1.00 0.00 137 ASN A C 7
ATOM 7370 O O . ASN A 1 58 ? -3.916 5.313 -2.729 1.00 0.00 137 ASN A O 7
ATOM 7381 N N . TYR A 1 59 ? -5.271 6.216 -1.203 1.00 0.00 138 TYR A N 7
ATOM 7382 C CA . TYR A 1 59 ? -6.303 5.228 -1.470 1.00 0.00 138 TYR A CA 7
ATOM 7383 C C . TYR A 1 59 ? -6.664 5.191 -2.956 1.00 0.00 138 TYR A C 7
ATOM 7384 O O . TYR A 1 59 ? -6.485 4.167 -3.613 1.00 0.00 138 TYR A O 7
ATOM 7402 N N . GLU A 1 60 ? -7.168 6.306 -3.478 1.00 0.00 139 GLU A N 7
ATOM 7403 C CA . GLU A 1 60 ? -7.561 6.375 -4.887 1.00 0.00 139 GLU A CA 7
ATOM 7404 C C . GLU A 1 60 ? -6.555 5.646 -5.777 1.00 0.00 139 GLU A C 7
ATOM 7405 O O . GLU A 1 60 ? -6.927 4.876 -6.658 1.00 0.00 139 GLU A O 7
ATOM 7417 N N . GLU A 1 61 ? -5.281 5.892 -5.549 1.00 0.00 140 GLU A N 7
ATOM 7418 C CA . GLU A 1 61 ? -4.250 5.245 -6.341 1.00 0.00 140 GLU A CA 7
ATOM 7419 C C . GLU A 1 61 ? -4.201 3.760 -6.015 1.00 0.00 140 GLU A C 7
ATOM 7420 O O . GLU A 1 61 ? -4.048 2.925 -6.903 1.00 0.00 140 GLU A O 7
ATOM 7432 N N . PHE A 1 62 ? -4.364 3.448 -4.737 1.00 0.00 141 PHE A N 7
ATOM 7433 C CA . PHE A 1 62 ? -4.358 2.060 -4.296 1.00 0.00 141 PHE A CA 7
ATOM 7434 C C . PHE A 1 62 ? -5.479 1.310 -4.996 1.00 0.00 141 PHE A C 7
ATOM 7435 O O . PHE A 1 62 ? -5.412 0.102 -5.193 1.00 0.00 141 PHE A O 7
ATOM 7452 N N . VAL A 1 63 ? -6.503 2.054 -5.379 1.00 0.00 142 VAL A N 7
ATOM 7453 C CA . VAL A 1 63 ? -7.635 1.482 -6.084 1.00 0.00 142 VAL A CA 7
ATOM 7454 C C . VAL A 1 63 ? -7.247 1.219 -7.537 1.00 0.00 142 VAL A C 7
ATOM 7455 O O . VAL A 1 63 ? -7.623 0.201 -8.119 1.00 0.00 142 VAL A O 7
ATOM 7468 N N . LYS A 1 64 ? -6.491 2.152 -8.117 1.00 0.00 143 LYS A N 7
ATOM 7469 C CA . LYS A 1 64 ? -6.058 2.018 -9.505 1.00 0.00 143 LYS A CA 7
ATOM 7470 C C . LYS A 1 64 ? -5.229 0.743 -9.703 1.00 0.00 143 LYS A C 7
ATOM 7471 O O . LYS A 1 64 ? -5.461 -0.009 -10.651 1.00 0.00 143 LYS A O 7
ATOM 7490 N N . VAL A 1 65 ? -4.267 0.497 -8.807 1.00 0.00 144 VAL A N 7
ATOM 7491 C CA . VAL A 1 65 ? -3.426 -0.699 -8.911 1.00 0.00 144 VAL A CA 7
ATOM 7492 C C . VAL A 1 65 ? -4.182 -1.963 -8.484 1.00 0.00 144 VAL A C 7
ATOM 7493 O O . VAL A 1 65 ? -4.073 -3.007 -9.129 1.00 0.00 144 VAL A O 7
ATOM 7506 N N . MET A 1 66 ? -4.921 -1.869 -7.383 1.00 0.00 145 MET A N 7
ATOM 7507 C CA . MET A 1 66 ? -5.661 -3.022 -6.871 1.00 0.00 145 MET A CA 7
ATOM 7508 C C . MET A 1 66 ? -6.685 -3.496 -7.896 1.00 0.00 145 MET A C 7
ATOM 7509 O O . MET A 1 66 ? -6.803 -4.693 -8.160 1.00 0.00 145 MET A O 7
ATOM 7523 N N . MET A 1 67 ? -7.416 -2.555 -8.480 1.00 0.00 146 MET A N 7
ATOM 7524 C CA . MET A 1 67 ? -8.417 -2.900 -9.481 1.00 0.00 146 MET A CA 7
ATOM 7525 C C . MET A 1 67 ? -7.755 -3.433 -10.751 1.00 0.00 146 MET A C 7
ATOM 7526 O O . MET A 1 67 ? -8.151 -4.473 -11.278 1.00 0.00 146 MET A O 7
ATOM 7540 N N . ALA A 1 68 ? -6.742 -2.713 -11.238 1.00 0.00 147 ALA A N 7
ATOM 7541 C CA . ALA A 1 68 ? -6.016 -3.116 -12.447 1.00 0.00 147 ALA A CA 7
ATOM 7542 C C . ALA A 1 68 ? -4.514 -3.120 -12.182 1.00 0.00 147 ALA A C 7
ATOM 7543 O O . ALA A 1 68 ? -4.018 -2.319 -11.400 1.00 0.00 147 ALA A O 7
ATOM 7550 N N . LYS A 1 69 ? -3.796 -4.022 -12.841 1.00 0.00 148 LYS A N 7
ATOM 7551 C CA . LYS A 1 69 ? -2.346 -4.122 -12.676 1.00 0.00 148 LYS A CA 7
ATOM 7552 C C . LYS A 1 69 ? -1.673 -4.359 -14.026 1.00 0.00 148 LYS A C 7
ATOM 7553 O O . LYS A 1 69 ? -1.062 -3.434 -14.531 1.00 0.00 148 LYS A O 7
ATOM 7575 N N . ASP A 1 1 ? -20.113 -5.676 0.214 1.00 0.00 80 ASP A N 8
ATOM 7576 C CA . ASP A 1 1 ? -19.596 -4.560 -0.627 1.00 0.00 80 ASP A CA 8
ATOM 7577 C C . ASP A 1 1 ? -18.112 -4.776 -0.903 1.00 0.00 80 ASP A C 8
ATOM 7578 O O . ASP A 1 1 ? -17.277 -4.626 -0.009 1.00 0.00 80 ASP A O 8
ATOM 7589 N N . SER A 1 2 ? -17.789 -5.132 -2.142 1.00 0.00 81 SER A N 8
ATOM 7590 C CA . SER A 1 2 ? -16.398 -5.367 -2.514 1.00 0.00 81 SER A CA 8
ATOM 7591 C C . SER A 1 2 ? -15.567 -4.123 -2.233 1.00 0.00 81 SER A C 8
ATOM 7592 O O . SER A 1 2 ? -14.478 -4.204 -1.666 1.00 0.00 81 SER A O 8
ATOM 7600 N N . GLU A 1 3 ? -16.082 -2.971 -2.643 1.00 0.00 82 GLU A N 8
ATOM 7601 C CA . GLU A 1 3 ? -15.372 -1.716 -2.439 1.00 0.00 82 GLU A CA 8
ATOM 7602 C C . GLU A 1 3 ? -15.072 -1.512 -0.953 1.00 0.00 82 GLU A C 8
ATOM 7603 O O . GLU A 1 3 ? -13.984 -1.067 -0.586 1.00 0.00 82 GLU A O 8
ATOM 7615 N N . GLU A 1 4 ? -16.038 -1.843 -0.104 1.00 0.00 83 GLU A N 8
ATOM 7616 C CA . GLU A 1 4 ? -15.855 -1.692 1.333 1.00 0.00 83 GLU A CA 8
ATOM 7617 C C . GLU A 1 4 ? -14.724 -2.599 1.809 1.00 0.00 83 GLU A C 8
ATOM 7618 O O . GLU A 1 4 ? -13.914 -2.214 2.654 1.00 0.00 83 GLU A O 8
ATOM 7630 N N . GLU A 1 5 ? -14.665 -3.800 1.242 1.00 0.00 84 GLU A N 8
ATOM 7631 C CA . GLU A 1 5 ? -13.628 -4.755 1.592 1.00 0.00 84 GLU A CA 8
ATOM 7632 C C . GLU A 1 5 ? -12.252 -4.226 1.184 1.00 0.00 84 GLU A C 8
ATOM 7633 O O . GLU A 1 5 ? -11.276 -4.373 1.919 1.00 0.00 84 GLU A O 8
ATOM 7645 N N . LEU A 1 6 ? -12.183 -3.612 0.016 1.00 0.00 85 LEU A N 8
ATOM 7646 C CA . LEU A 1 6 ? -10.920 -3.065 -0.469 1.00 0.00 85 LEU A CA 8
ATOM 7647 C C . LEU A 1 6 ? -10.404 -2.005 0.496 1.00 0.00 85 LEU A C 8
ATOM 7648 O O . LEU A 1 6 ? -9.218 -1.968 0.825 1.00 0.00 85 LEU A O 8
ATOM 7664 N N . LYS A 1 7 ? -11.311 -1.153 0.944 1.00 0.00 86 LYS A N 8
ATOM 7665 C CA . LYS A 1 7 ? -10.964 -0.090 1.879 1.00 0.00 86 LYS A CA 8
ATOM 7666 C C . LYS A 1 7 ? -10.475 -0.681 3.197 1.00 0.00 86 LYS A C 8
ATOM 7667 O O . LYS A 1 7 ? -9.581 -0.129 3.838 1.00 0.00 86 LYS A O 8
ATOM 7686 N N . GLU A 1 8 ? -11.027 -1.833 3.577 1.00 0.00 87 GLU A N 8
ATOM 7687 C CA . GLU A 1 8 ? -10.571 -2.491 4.794 1.00 0.00 87 GLU A CA 8
ATOM 7688 C C . GLU A 1 8 ? -9.122 -2.918 4.592 1.00 0.00 87 GLU A C 8
ATOM 7689 O O . GLU A 1 8 ? -8.278 -2.747 5.471 1.00 0.00 87 GLU A O 8
ATOM 7701 N N . ALA A 1 9 ? -8.845 -3.451 3.403 1.00 0.00 88 ALA A N 8
ATOM 7702 C CA . ALA A 1 9 ? -7.495 -3.878 3.054 1.00 0.00 88 ALA A CA 8
ATOM 7703 C C . ALA A 1 9 ? -6.556 -2.676 3.103 1.00 0.00 88 ALA A C 8
ATOM 7704 O O . ALA A 1 9 ? -5.454 -2.749 3.646 1.00 0.00 88 ALA A O 8
ATOM 7711 N N . PHE A 1 10 ? -7.012 -1.567 2.539 1.00 0.00 89 PHE A N 8
ATOM 7712 C CA . PHE A 1 10 ? -6.230 -0.341 2.528 1.00 0.00 89 PHE A CA 8
ATOM 7713 C C . PHE A 1 10 ? -5.927 0.101 3.957 1.00 0.00 89 PHE A C 8
ATOM 7714 O O . PHE A 1 10 ? -4.792 0.459 4.283 1.00 0.00 89 PHE A O 8
ATOM 7731 N N . ARG A 1 11 ? -6.946 0.069 4.803 1.00 0.00 90 ARG A N 8
ATOM 7732 C CA . ARG A 1 11 ? -6.796 0.462 6.196 1.00 0.00 90 ARG A CA 8
ATOM 7733 C C . ARG A 1 11 ? -5.823 -0.475 6.912 1.00 0.00 90 ARG A C 8
ATOM 7734 O O . ARG A 1 11 ? -5.059 -0.049 7.779 1.00 0.00 90 ARG A O 8
ATOM 7755 N N . VAL A 1 12 ? -5.840 -1.747 6.518 1.00 0.00 91 VAL A N 8
ATOM 7756 C CA . VAL A 1 12 ? -4.934 -2.736 7.099 1.00 0.00 91 VAL A CA 8
ATOM 7757 C C . VAL A 1 12 ? -3.493 -2.404 6.713 1.00 0.00 91 VAL A C 8
ATOM 7758 O O . VAL A 1 12 ? -2.585 -2.446 7.545 1.00 0.00 91 VAL A O 8
ATOM 7771 N N . PHE A 1 13 ? -3.304 -2.097 5.436 1.00 0.00 92 PHE A N 8
ATOM 7772 C CA . PHE A 1 13 ? -1.983 -1.781 4.902 1.00 0.00 92 PHE A CA 8
ATOM 7773 C C . PHE A 1 13 ? -1.383 -0.532 5.543 1.00 0.00 92 PHE A C 8
ATOM 7774 O O . PHE A 1 13 ? -0.184 -0.477 5.817 1.00 0.00 92 PHE A O 8
ATOM 7791 N N . ASP A 1 14 ? -2.215 0.476 5.745 1.00 0.00 93 ASP A N 8
ATOM 7792 C CA . ASP A 1 14 ? -1.750 1.741 6.310 1.00 0.00 93 ASP A CA 8
ATOM 7793 C C . ASP A 1 14 ? -1.764 1.726 7.836 1.00 0.00 93 ASP A C 8
ATOM 7794 O O . ASP A 1 14 ? -2.709 2.203 8.463 1.00 0.00 93 ASP A O 8
ATOM 7803 N N . LYS A 1 15 ? -0.699 1.187 8.426 1.00 0.00 94 LYS A N 8
ATOM 7804 C CA . LYS A 1 15 ? -0.602 1.138 9.880 1.00 0.00 94 LYS A CA 8
ATOM 7805 C C . LYS A 1 15 ? -0.617 2.553 10.442 1.00 0.00 94 LYS A C 8
ATOM 7806 O O . LYS A 1 15 ? -1.260 2.826 11.451 1.00 0.00 94 LYS A O 8
ATOM 7825 N N . ASP A 1 16 ? 0.120 3.448 9.790 1.00 0.00 95 ASP A N 8
ATOM 7826 C CA . ASP A 1 16 ? 0.207 4.848 10.224 1.00 0.00 95 ASP A CA 8
ATOM 7827 C C . ASP A 1 16 ? -1.157 5.516 10.130 1.00 0.00 95 ASP A C 8
ATOM 7828 O O . ASP A 1 16 ? -1.404 6.523 10.792 1.00 0.00 95 ASP A O 8
ATOM 7837 N N . GLN A 1 17 ? -2.047 4.919 9.336 1.00 0.00 96 GLN A N 8
ATOM 7838 C CA . GLN A 1 17 ? -3.416 5.430 9.198 1.00 0.00 96 GLN A CA 8
ATOM 7839 C C . GLN A 1 17 ? -3.416 6.928 8.829 1.00 0.00 96 GLN A C 8
ATOM 7840 O O . GLN A 1 17 ? -4.247 7.681 9.318 1.00 0.00 96 GLN A O 8
ATOM 7854 N N . ASN A 1 18 ? -2.511 7.369 7.965 1.00 0.00 97 ASN A N 8
ATOM 7855 C CA . ASN A 1 18 ? -2.492 8.774 7.573 1.00 0.00 97 ASN A CA 8
ATOM 7856 C C . ASN A 1 18 ? -3.134 8.916 6.205 1.00 0.00 97 ASN A C 8
ATOM 7857 O O . ASN A 1 18 ? -3.144 9.993 5.611 1.00 0.00 97 ASN A O 8
ATOM 7868 N N . GLY A 1 19 ? -3.694 7.809 5.723 1.00 0.00 98 GLY A N 8
ATOM 7869 C CA . GLY A 1 19 ? -4.350 7.796 4.428 1.00 0.00 98 GLY A CA 8
ATOM 7870 C C . GLY A 1 19 ? -3.321 7.543 3.341 1.00 0.00 98 GLY A C 8
ATOM 7871 O O . GLY A 1 19 ? -3.480 7.977 2.201 1.00 0.00 98 GLY A O 8
ATOM 7875 N N . PHE A 1 20 ? -2.262 6.824 3.710 1.00 0.00 99 PHE A N 8
ATOM 7876 C CA . PHE A 1 20 ? -1.195 6.495 2.770 1.00 0.00 99 PHE A CA 8
ATOM 7877 C C . PHE A 1 20 ? -0.527 5.187 3.157 1.00 0.00 99 PHE A C 8
ATOM 7878 O O . PHE A 1 20 ? -0.457 4.843 4.335 1.00 0.00 99 PHE A O 8
ATOM 7895 N N . ILE A 1 21 ? 0.014 4.483 2.164 1.00 0.00 100 ILE A N 8
ATOM 7896 C CA . ILE A 1 21 ? 0.735 3.239 2.421 1.00 0.00 100 ILE A CA 8
ATOM 7897 C C . ILE A 1 21 ? 2.192 3.450 2.052 1.00 0.00 100 ILE A C 8
ATOM 7898 O O . ILE A 1 21 ? 2.509 3.896 0.950 1.00 0.00 100 ILE A O 8
ATOM 7914 N N . SER A 1 22 ? 3.068 3.138 2.988 1.00 0.00 101 SER A N 8
ATOM 7915 C CA . SER A 1 22 ? 4.504 3.303 2.778 1.00 0.00 101 SER A CA 8
ATOM 7916 C C . SER A 1 22 ? 5.168 1.946 2.620 1.00 0.00 101 SER A C 8
ATOM 7917 O O . SER A 1 22 ? 4.683 0.945 3.145 1.00 0.00 101 SER A O 8
ATOM 7925 N N . ALA A 1 23 ? 6.300 1.913 1.918 1.00 0.00 102 ALA A N 8
ATOM 7926 C CA . ALA A 1 23 ? 7.020 0.661 1.740 1.00 0.00 102 ALA A CA 8
ATOM 7927 C C . ALA A 1 23 ? 7.251 0.062 3.119 1.00 0.00 102 ALA A C 8
ATOM 7928 O O . ALA A 1 23 ? 7.123 -1.143 3.329 1.00 0.00 102 ALA A O 8
ATOM 7935 N N . ALA A 1 24 ? 7.577 0.943 4.056 1.00 0.00 103 ALA A N 8
ATOM 7936 C CA . ALA A 1 24 ? 7.814 0.539 5.432 1.00 0.00 103 ALA A CA 8
ATOM 7937 C C . ALA A 1 24 ? 6.609 -0.231 5.956 1.00 0.00 103 ALA A C 8
ATOM 7938 O O . ALA A 1 24 ? 6.743 -1.335 6.486 1.00 0.00 103 ALA A O 8
ATOM 7945 N N . GLU A 1 25 ? 5.431 0.359 5.790 1.00 0.00 104 GLU A N 8
ATOM 7946 C CA . GLU A 1 25 ? 4.206 -0.271 6.227 1.00 0.00 104 GLU A CA 8
ATOM 7947 C C . GLU A 1 25 ? 3.954 -1.525 5.407 1.00 0.00 104 GLU A C 8
ATOM 7948 O O . GLU A 1 25 ? 3.583 -2.566 5.938 1.00 0.00 104 GLU A O 8
ATOM 7960 N N . LEU A 1 26 ? 4.171 -1.416 4.103 1.00 0.00 105 LEU A N 8
ATOM 7961 C CA . LEU A 1 26 ? 3.976 -2.547 3.207 1.00 0.00 105 LEU A CA 8
ATOM 7962 C C . LEU A 1 26 ? 4.950 -3.675 3.556 1.00 0.00 105 LEU A C 8
ATOM 7963 O O . LEU A 1 26 ? 4.583 -4.850 3.560 1.00 0.00 105 LEU A O 8
ATOM 7979 N N . ARG A 1 27 ? 6.190 -3.305 3.864 1.00 0.00 106 ARG A N 8
ATOM 7980 C CA . ARG A 1 27 ? 7.197 -4.281 4.228 1.00 0.00 106 ARG A CA 8
ATOM 7981 C C . ARG A 1 27 ? 6.783 -5.007 5.504 1.00 0.00 106 ARG A C 8
ATOM 7982 O O . ARG A 1 27 ? 6.912 -6.226 5.610 1.00 0.00 106 ARG A O 8
ATOM 8003 N N . HIS A 1 28 ? 6.287 -4.239 6.467 1.00 0.00 107 HIS A N 8
ATOM 8004 C CA . HIS A 1 28 ? 5.854 -4.799 7.741 1.00 0.00 107 HIS A CA 8
ATOM 8005 C C . HIS A 1 28 ? 4.616 -5.682 7.563 1.00 0.00 107 HIS A C 8
ATOM 8006 O O . HIS A 1 28 ? 4.527 -6.762 8.146 1.00 0.00 107 HIS A O 8
ATOM 8020 N N . VAL A 1 29 ? 3.664 -5.212 6.758 1.00 0.00 108 VAL A N 8
ATOM 8021 C CA . VAL A 1 29 ? 2.433 -5.964 6.514 1.00 0.00 108 VAL A CA 8
ATOM 8022 C C . VAL A 1 29 ? 2.757 -7.295 5.834 1.00 0.00 108 VAL A C 8
ATOM 8023 O O . VAL A 1 29 ? 2.236 -8.341 6.218 1.00 0.00 108 VAL A O 8
ATOM 8036 N N . MET A 1 30 ? 3.640 -7.249 4.843 1.00 0.00 109 MET A N 8
ATOM 8037 C CA . MET A 1 30 ? 4.058 -8.452 4.134 1.00 0.00 109 MET A CA 8
ATOM 8038 C C . MET A 1 30 ? 4.830 -9.368 5.087 1.00 0.00 109 MET A C 8
ATOM 8039 O O . MET A 1 30 ? 4.750 -10.592 4.994 1.00 0.00 109 MET A O 8
ATOM 8053 N N . THR A 1 31 ? 5.571 -8.760 6.009 1.00 0.00 110 THR A N 8
ATOM 8054 C CA . THR A 1 31 ? 6.342 -9.522 6.990 1.00 0.00 110 THR A CA 8
ATOM 8055 C C . THR A 1 31 ? 5.406 -10.217 7.980 1.00 0.00 110 THR A C 8
ATOM 8056 O O . THR A 1 31 ? 5.588 -11.389 8.307 1.00 0.00 110 THR A O 8
ATOM 8067 N N . ASN A 1 32 ? 4.396 -9.481 8.441 1.00 0.00 111 ASN A N 8
ATOM 8068 C CA . ASN A 1 32 ? 3.417 -10.023 9.382 1.00 0.00 111 ASN A CA 8
ATOM 8069 C C . ASN A 1 32 ? 2.678 -11.181 8.726 1.00 0.00 111 ASN A C 8
ATOM 8070 O O . ASN A 1 32 ? 2.398 -12.209 9.344 1.00 0.00 111 ASN A O 8
ATOM 8081 N N . LEU A 1 33 ? 2.383 -10.978 7.455 1.00 0.00 112 LEU A N 8
ATOM 8082 C CA . LEU A 1 33 ? 1.684 -11.948 6.626 1.00 0.00 112 LEU A CA 8
ATOM 8083 C C . LEU A 1 33 ? 2.489 -13.240 6.501 1.00 0.00 112 LEU A C 8
ATOM 8084 O O . LEU A 1 33 ? 1.935 -14.339 6.492 1.00 0.00 112 LEU A O 8
ATOM 8100 N N . GLY A 1 34 ? 3.804 -13.086 6.374 1.00 0.00 113 GLY A N 8
ATOM 8101 C CA . GLY A 1 34 ? 4.714 -14.218 6.211 1.00 0.00 113 GLY A CA 8
ATOM 8102 C C . GLY A 1 34 ? 5.327 -14.134 4.824 1.00 0.00 113 GLY A C 8
ATOM 8103 O O . GLY A 1 34 ? 5.965 -15.068 4.337 1.00 0.00 113 GLY A O 8
ATOM 8107 N N . GLU A 1 35 ? 5.145 -12.962 4.223 1.00 0.00 114 GLU A N 8
ATOM 8108 C CA . GLU A 1 35 ? 5.688 -12.650 2.911 1.00 0.00 114 GLU A CA 8
ATOM 8109 C C . GLU A 1 35 ? 6.896 -11.753 3.100 1.00 0.00 114 GLU A C 8
ATOM 8110 O O . GLU A 1 35 ? 6.803 -10.728 3.775 1.00 0.00 114 GLU A O 8
ATOM 8122 N N . LYS A 1 36 ? 8.032 -12.137 2.526 1.00 0.00 115 LYS A N 8
ATOM 8123 C CA . LYS A 1 36 ? 9.257 -11.349 2.670 1.00 0.00 115 LYS A CA 8
ATOM 8124 C C . LYS A 1 36 ? 9.764 -10.879 1.316 1.00 0.00 115 LYS A C 8
ATOM 8125 O O . LYS A 1 36 ? 10.381 -11.640 0.570 1.00 0.00 115 LYS A O 8
ATOM 8144 N N . LEU A 1 37 ? 9.494 -9.612 1.008 1.00 0.00 116 LEU A N 8
ATOM 8145 C CA . LEU A 1 37 ? 9.922 -9.018 -0.254 1.00 0.00 116 LEU A CA 8
ATOM 8146 C C . LEU A 1 37 ? 11.220 -8.248 -0.055 1.00 0.00 116 LEU A C 8
ATOM 8147 O O . LEU A 1 37 ? 11.485 -7.725 1.027 1.00 0.00 116 LEU A O 8
ATOM 8163 N N . THR A 1 38 ? 12.014 -8.168 -1.111 1.00 0.00 117 THR A N 8
ATOM 8164 C CA . THR A 1 38 ? 13.265 -7.442 -1.055 1.00 0.00 117 THR A CA 8
ATOM 8165 C C . THR A 1 38 ? 12.995 -5.946 -1.118 1.00 0.00 117 THR A C 8
ATOM 8166 O O . THR A 1 38 ? 11.881 -5.519 -1.421 1.00 0.00 117 THR A O 8
ATOM 8177 N N . ASP A 1 39 ? 14.015 -5.156 -0.832 1.00 0.00 118 ASP A N 8
ATOM 8178 C CA . ASP A 1 39 ? 13.879 -3.705 -0.876 1.00 0.00 118 ASP A CA 8
ATOM 8179 C C . ASP A 1 39 ? 13.565 -3.249 -2.296 1.00 0.00 118 ASP A C 8
ATOM 8180 O O . ASP A 1 39 ? 12.766 -2.338 -2.505 1.00 0.00 118 ASP A O 8
ATOM 8189 N N . GLU A 1 40 ? 14.212 -3.887 -3.262 1.00 0.00 119 GLU A N 8
ATOM 8190 C CA . GLU A 1 40 ? 14.026 -3.546 -4.667 1.00 0.00 119 GLU A CA 8
ATOM 8191 C C . GLU A 1 40 ? 12.616 -3.880 -5.155 1.00 0.00 119 GLU A C 8
ATOM 8192 O O . GLU A 1 40 ? 12.018 -3.098 -5.894 1.00 0.00 119 GLU A O 8
ATOM 8204 N N . GLU A 1 41 ? 12.070 -5.019 -4.731 1.00 0.00 120 GLU A N 8
ATOM 8205 C CA . GLU A 1 41 ? 10.719 -5.375 -5.145 1.00 0.00 120 GLU A CA 8
ATOM 8206 C C . GLU A 1 41 ? 9.748 -4.382 -4.537 1.00 0.00 120 GLU A C 8
ATOM 8207 O O . GLU A 1 41 ? 8.832 -3.889 -5.196 1.00 0.00 120 GLU A O 8
ATOM 8219 N N . VAL A 1 42 ? 9.978 -4.096 -3.263 1.00 0.00 121 VAL A N 8
ATOM 8220 C CA . VAL A 1 42 ? 9.151 -3.159 -2.525 1.00 0.00 121 VAL A CA 8
ATOM 8221 C C . VAL A 1 42 ? 9.215 -1.776 -3.169 1.00 0.00 121 VAL A C 8
ATOM 8222 O O . VAL A 1 42 ? 8.191 -1.154 -3.430 1.00 0.00 121 VAL A O 8
ATOM 8235 N N . ASP A 1 43 ? 10.427 -1.308 -3.434 1.00 0.00 122 ASP A N 8
ATOM 8236 C CA . ASP A 1 43 ? 10.611 -0.004 -4.056 1.00 0.00 122 ASP A CA 8
ATOM 8237 C C . ASP A 1 43 ? 10.001 0.023 -5.459 1.00 0.00 122 ASP A C 8
ATOM 8238 O O . ASP A 1 43 ? 9.292 0.963 -5.815 1.00 0.00 122 ASP A O 8
ATOM 8247 N N . GLU A 1 44 ? 10.293 -1.003 -6.255 1.00 0.00 123 GLU A N 8
ATOM 8248 C CA . GLU A 1 44 ? 9.781 -1.072 -7.623 1.00 0.00 123 GLU A CA 8
ATOM 8249 C C . GLU A 1 44 ? 8.260 -1.006 -7.633 1.00 0.00 123 GLU A C 8
ATOM 8250 O O . GLU A 1 44 ? 7.665 -0.322 -8.464 1.00 0.00 123 GLU A O 8
ATOM 8262 N N . MET A 1 45 ? 7.634 -1.703 -6.697 1.00 0.00 124 MET A N 8
ATOM 8263 C CA . MET A 1 45 ? 6.182 -1.699 -6.601 1.00 0.00 124 MET A CA 8
ATOM 8264 C C . MET A 1 45 ? 5.682 -0.296 -6.281 1.00 0.00 124 MET A C 8
ATOM 8265 O O . MET A 1 45 ? 4.695 0.178 -6.844 1.00 0.00 124 MET A O 8
ATOM 8279 N N . ILE A 1 46 ? 6.394 0.357 -5.380 1.00 0.00 125 ILE A N 8
ATOM 8280 C CA . ILE A 1 46 ? 6.064 1.715 -4.967 1.00 0.00 125 ILE A CA 8
ATOM 8281 C C . ILE A 1 46 ? 6.278 2.718 -6.110 1.00 0.00 125 ILE A C 8
ATOM 8282 O O . ILE A 1 46 ? 5.416 3.553 -6.375 1.00 0.00 125 ILE A O 8
ATOM 8298 N N . ARG A 1 47 ? 7.416 2.631 -6.786 1.00 0.00 126 ARG A N 8
ATOM 8299 C CA . ARG A 1 47 ? 7.701 3.538 -7.893 1.00 0.00 126 ARG A CA 8
ATOM 8300 C C . ARG A 1 47 ? 6.731 3.283 -9.044 1.00 0.00 126 ARG A C 8
ATOM 8301 O O . ARG A 1 47 ? 6.305 4.209 -9.735 1.00 0.00 126 ARG A O 8
ATOM 8322 N N . GLU A 1 48 ? 6.378 2.018 -9.223 1.00 0.00 127 GLU A N 8
ATOM 8323 C CA . GLU A 1 48 ? 5.444 1.626 -10.270 1.00 0.00 127 GLU A CA 8
ATOM 8324 C C . GLU A 1 48 ? 4.029 2.097 -9.933 1.00 0.00 127 GLU A C 8
ATOM 8325 O O . GLU A 1 48 ? 3.310 2.602 -10.795 1.00 0.00 127 GLU A O 8
ATOM 8337 N N . ALA A 1 49 ? 3.645 1.936 -8.671 1.00 0.00 128 ALA A N 8
ATOM 8338 C CA . ALA A 1 49 ? 2.321 2.359 -8.228 1.00 0.00 128 ALA A CA 8
ATOM 8339 C C . ALA A 1 49 ? 2.261 3.882 -8.116 1.00 0.00 128 ALA A C 8
ATOM 8340 O O . ALA A 1 49 ? 1.183 4.468 -8.150 1.00 0.00 128 ALA A O 8
ATOM 8347 N N . ASP A 1 50 ? 3.427 4.522 -7.990 1.00 0.00 129 ASP A N 8
ATOM 8348 C CA . ASP A 1 50 ? 3.490 5.981 -7.877 1.00 0.00 129 ASP A CA 8
ATOM 8349 C C . ASP A 1 50 ? 3.656 6.616 -9.255 1.00 0.00 129 ASP A C 8
ATOM 8350 O O . ASP A 1 50 ? 4.636 6.358 -9.953 1.00 0.00 129 ASP A O 8
ATOM 8359 N N . VAL A 1 51 ? 2.683 7.439 -9.644 1.00 0.00 130 VAL A N 8
ATOM 8360 C CA . VAL A 1 51 ? 2.706 8.111 -10.943 1.00 0.00 130 VAL A CA 8
ATOM 8361 C C . VAL A 1 51 ? 2.654 9.608 -10.749 1.00 0.00 130 VAL A C 8
ATOM 8362 O O . VAL A 1 51 ? 3.110 10.372 -11.600 1.00 0.00 130 VAL A O 8
ATOM 8375 N N . ASP A 1 52 ? 2.139 10.027 -9.602 1.00 0.00 131 ASP A N 8
ATOM 8376 C CA . ASP A 1 52 ? 2.087 11.442 -9.288 1.00 0.00 131 ASP A CA 8
ATOM 8377 C C . ASP A 1 52 ? 3.434 11.827 -8.711 1.00 0.00 131 ASP A C 8
ATOM 8378 O O . ASP A 1 52 ? 3.748 13.004 -8.537 1.00 0.00 131 ASP A O 8
ATOM 8387 N N . GLY A 1 53 ? 4.229 10.795 -8.414 1.00 0.00 132 GLY A N 8
ATOM 8388 C CA . GLY A 1 53 ? 5.557 11.009 -7.855 1.00 0.00 132 GLY A CA 8
ATOM 8389 C C . GLY A 1 53 ? 5.481 11.571 -6.432 1.00 0.00 132 GLY A C 8
ATOM 8390 O O . GLY A 1 53 ? 5.734 12.754 -6.205 1.00 0.00 132 GLY A O 8
ATOM 8394 N N . ASP A 1 54 ? 5.133 10.704 -5.479 1.00 0.00 133 ASP A N 8
ATOM 8395 C CA . ASP A 1 54 ? 5.025 11.105 -4.067 1.00 0.00 133 ASP A CA 8
ATOM 8396 C C . ASP A 1 54 ? 5.822 10.165 -3.162 1.00 0.00 133 ASP A C 8
ATOM 8397 O O . ASP A 1 54 ? 6.276 10.563 -2.088 1.00 0.00 133 ASP A O 8
ATOM 8406 N N . GLY A 1 55 ? 5.985 8.917 -3.594 1.00 0.00 134 GLY A N 8
ATOM 8407 C CA . GLY A 1 55 ? 6.726 7.926 -2.807 1.00 0.00 134 GLY A CA 8
ATOM 8408 C C . GLY A 1 55 ? 5.794 7.178 -1.858 1.00 0.00 134 GLY A C 8
ATOM 8409 O O . GLY A 1 55 ? 6.233 6.342 -1.068 1.00 0.00 134 GLY A O 8
ATOM 8413 N N . GLN A 1 56 ? 4.504 7.476 -1.959 1.00 0.00 135 GLN A N 8
ATOM 8414 C CA . GLN A 1 56 ? 3.489 6.828 -1.129 1.00 0.00 135 GLN A CA 8
ATOM 8415 C C . GLN A 1 56 ? 2.303 6.455 -1.990 1.00 0.00 135 GLN A C 8
ATOM 8416 O O . GLN A 1 56 ? 2.036 7.100 -3.004 1.00 0.00 135 GLN A O 8
ATOM 8430 N N . ILE A 1 57 ? 1.579 5.421 -1.584 1.00 0.00 136 ILE A N 8
ATOM 8431 C CA . ILE A 1 57 ? 0.410 4.991 -2.333 1.00 0.00 136 ILE A CA 8
ATOM 8432 C C . ILE A 1 57 ? -0.820 5.452 -1.582 1.00 0.00 136 ILE A C 8
ATOM 8433 O O . ILE A 1 57 ? -1.111 4.966 -0.488 1.00 0.00 136 ILE A O 8
ATOM 8449 N N . ASN A 1 58 ? -1.551 6.382 -2.176 1.00 0.00 137 ASN A N 8
ATOM 8450 C CA . ASN A 1 58 ? -2.757 6.884 -1.555 1.00 0.00 137 ASN A CA 8
ATOM 8451 C C . ASN A 1 58 ? -3.864 5.877 -1.831 1.00 0.00 137 ASN A C 8
ATOM 8452 O O . ASN A 1 58 ? -3.679 4.970 -2.640 1.00 0.00 137 ASN A O 8
ATOM 8463 N N . TYR A 1 59 ? -4.993 6.003 -1.161 1.00 0.00 138 TYR A N 8
ATOM 8464 C CA . TYR A 1 59 ? -6.065 5.043 -1.377 1.00 0.00 138 TYR A CA 8
ATOM 8465 C C . TYR A 1 59 ? -6.452 4.982 -2.855 1.00 0.00 138 TYR A C 8
ATOM 8466 O O . TYR A 1 59 ? -6.544 3.899 -3.433 1.00 0.00 138 TYR A O 8
ATOM 8484 N N . GLU A 1 60 ? -6.677 6.140 -3.460 1.00 0.00 139 GLU A N 8
ATOM 8485 C CA . GLU A 1 60 ? -7.057 6.188 -4.868 1.00 0.00 139 GLU A CA 8
ATOM 8486 C C . GLU A 1 60 ? -6.019 5.481 -5.737 1.00 0.00 139 GLU A C 8
ATOM 8487 O O . GLU A 1 60 ? -6.362 4.665 -6.591 1.00 0.00 139 GLU A O 8
ATOM 8499 N N . GLU A 1 61 ? -4.752 5.800 -5.522 1.00 0.00 140 GLU A N 8
ATOM 8500 C CA . GLU A 1 61 ? -3.680 5.187 -6.293 1.00 0.00 140 GLU A CA 8
ATOM 8501 C C . GLU A 1 61 ? -3.637 3.694 -6.003 1.00 0.00 140 GLU A C 8
ATOM 8502 O O . GLU A 1 61 ? -3.391 2.880 -6.894 1.00 0.00 140 GLU A O 8
ATOM 8514 N N . PHE A 1 62 ? -3.904 3.351 -4.748 1.00 0.00 141 PHE A N 8
ATOM 8515 C CA . PHE A 1 62 ? -3.928 1.956 -4.334 1.00 0.00 141 PHE A CA 8
ATOM 8516 C C . PHE A 1 62 ? -5.038 1.237 -5.081 1.00 0.00 141 PHE A C 8
ATOM 8517 O O . PHE A 1 62 ? -4.859 0.128 -5.578 1.00 0.00 141 PHE A O 8
ATOM 8534 N N . VAL A 1 63 ? -6.189 1.893 -5.148 1.00 0.00 142 VAL A N 8
ATOM 8535 C CA . VAL A 1 63 ? -7.344 1.333 -5.825 1.00 0.00 142 VAL A CA 8
ATOM 8536 C C . VAL A 1 63 ? -6.993 1.044 -7.277 1.00 0.00 142 VAL A C 8
ATOM 8537 O O . VAL A 1 63 ? -7.301 -0.025 -7.796 1.00 0.00 142 VAL A O 8
ATOM 8550 N N . LYS A 1 64 ? -6.335 1.995 -7.927 1.00 0.00 143 LYS A N 8
ATOM 8551 C CA . LYS A 1 64 ? -5.943 1.815 -9.314 1.00 0.00 143 LYS A CA 8
ATOM 8552 C C . LYS A 1 64 ? -4.968 0.640 -9.458 1.00 0.00 143 LYS A C 8
ATOM 8553 O O . LYS A 1 64 ? -5.104 -0.176 -10.368 1.00 0.00 143 LYS A O 8
ATOM 8572 N N . VAL A 1 65 ? -3.990 0.558 -8.551 1.00 0.00 144 VAL A N 8
ATOM 8573 C CA . VAL A 1 65 ? -3.002 -0.519 -8.584 1.00 0.00 144 VAL A CA 8
ATOM 8574 C C . VAL A 1 65 ? -3.619 -1.877 -8.242 1.00 0.00 144 VAL A C 8
ATOM 8575 O O . VAL A 1 65 ? -3.323 -2.883 -8.883 1.00 0.00 144 VAL A O 8
ATOM 8588 N N . MET A 1 66 ? -4.458 -1.900 -7.214 1.00 0.00 145 MET A N 8
ATOM 8589 C CA . MET A 1 66 ? -5.086 -3.146 -6.779 1.00 0.00 145 MET A CA 8
ATOM 8590 C C . MET A 1 66 ? -6.231 -3.543 -7.715 1.00 0.00 145 MET A C 8
ATOM 8591 O O . MET A 1 66 ? -6.413 -4.721 -8.022 1.00 0.00 145 MET A O 8
ATOM 8605 N N . MET A 1 67 ? -6.999 -2.555 -8.156 1.00 0.00 146 MET A N 8
ATOM 8606 C CA . MET A 1 67 ? -8.126 -2.821 -9.041 1.00 0.00 146 MET A CA 8
ATOM 8607 C C . MET A 1 67 ? -7.647 -3.262 -10.421 1.00 0.00 146 MET A C 8
ATOM 8608 O O . MET A 1 67 ? -8.141 -4.247 -10.970 1.00 0.00 146 MET A O 8
ATOM 8622 N N . ALA A 1 68 ? -6.690 -2.526 -10.983 1.00 0.00 147 ALA A N 8
ATOM 8623 C CA . ALA A 1 68 ? -6.161 -2.848 -12.313 1.00 0.00 147 ALA A CA 8
ATOM 8624 C C . ALA A 1 68 ? -4.769 -3.467 -12.211 1.00 0.00 147 ALA A C 8
ATOM 8625 O O . ALA A 1 68 ? -4.626 -4.658 -11.933 1.00 0.00 147 ALA A O 8
ATOM 8632 N N . LYS A 1 69 ? -3.748 -2.649 -12.446 1.00 0.00 148 LYS A N 8
ATOM 8633 C CA . LYS A 1 69 ? -2.368 -3.121 -12.389 1.00 0.00 148 LYS A CA 8
ATOM 8634 C C . LYS A 1 69 ? -2.048 -3.680 -11.007 1.00 0.00 148 LYS A C 8
ATOM 8635 O O . LYS A 1 69 ? -1.245 -3.075 -10.317 1.00 0.00 148 LYS A O 8
ATOM 8657 N N . ASP A 1 1 ? -20.375 -3.596 0.196 1.00 0.00 80 ASP A N 9
ATOM 8658 C CA . ASP A 1 1 ? -19.985 -3.595 -1.242 1.00 0.00 80 ASP A CA 9
ATOM 8659 C C . ASP A 1 1 ? -18.480 -3.824 -1.361 1.00 0.00 80 ASP A C 9
ATOM 8660 O O . ASP A 1 1 ? -17.705 -3.433 -0.485 1.00 0.00 80 ASP A O 9
ATOM 8671 N N . SER A 1 2 ? -18.063 -4.454 -2.455 1.00 0.00 81 SER A N 9
ATOM 8672 C CA . SER A 1 2 ? -16.643 -4.721 -2.666 1.00 0.00 81 SER A CA 9
ATOM 8673 C C . SER A 1 2 ? -15.815 -3.504 -2.263 1.00 0.00 81 SER A C 9
ATOM 8674 O O . SER A 1 2 ? -14.712 -3.630 -1.733 1.00 0.00 81 SER A O 9
ATOM 8682 N N . GLU A 1 3 ? -16.355 -2.323 -2.528 1.00 0.00 82 GLU A N 9
ATOM 8683 C CA . GLU A 1 3 ? -15.661 -1.085 -2.197 1.00 0.00 82 GLU A CA 9
ATOM 8684 C C . GLU A 1 3 ? -15.284 -1.072 -0.716 1.00 0.00 82 GLU A C 9
ATOM 8685 O O . GLU A 1 3 ? -14.146 -0.765 -0.357 1.00 0.00 82 GLU A O 9
ATOM 8697 N N . GLU A 1 4 ? -16.238 -1.410 0.139 1.00 0.00 83 GLU A N 9
ATOM 8698 C CA . GLU A 1 4 ? -15.979 -1.431 1.569 1.00 0.00 83 GLU A CA 9
ATOM 8699 C C . GLU A 1 4 ? -14.858 -2.419 1.875 1.00 0.00 83 GLU A C 9
ATOM 8700 O O . GLU A 1 4 ? -14.009 -2.174 2.732 1.00 0.00 83 GLU A O 9
ATOM 8712 N N . GLU A 1 5 ? -14.871 -3.538 1.162 1.00 0.00 84 GLU A N 9
ATOM 8713 C CA . GLU A 1 5 ? -13.870 -4.568 1.362 1.00 0.00 84 GLU A CA 9
ATOM 8714 C C . GLU A 1 5 ? -12.504 -4.041 0.956 1.00 0.00 84 GLU A C 9
ATOM 8715 O O . GLU A 1 5 ? -11.511 -4.248 1.651 1.00 0.00 84 GLU A O 9
ATOM 8727 N N . LEU A 1 6 ? -12.458 -3.369 -0.178 1.00 0.00 85 LEU A N 9
ATOM 8728 C CA . LEU A 1 6 ? -11.200 -2.824 -0.662 1.00 0.00 85 LEU A CA 9
ATOM 8729 C C . LEU A 1 6 ? -10.615 -1.878 0.380 1.00 0.00 85 LEU A C 9
ATOM 8730 O O . LEU A 1 6 ? -9.422 -1.922 0.674 1.00 0.00 85 LEU A O 9
ATOM 8746 N N . LYS A 1 7 ? -11.465 -1.023 0.922 1.00 0.00 86 LYS A N 9
ATOM 8747 C CA . LYS A 1 7 ? -11.033 -0.058 1.924 1.00 0.00 86 LYS A CA 9
ATOM 8748 C C . LYS A 1 7 ? -10.544 -0.767 3.181 1.00 0.00 86 LYS A C 9
ATOM 8749 O O . LYS A 1 7 ? -9.597 -0.320 3.825 1.00 0.00 86 LYS A O 9
ATOM 8768 N N . GLU A 1 8 ? -11.150 -1.902 3.501 1.00 0.00 87 GLU A N 9
ATOM 8769 C CA . GLU A 1 8 ? -10.698 -2.665 4.658 1.00 0.00 87 GLU A CA 9
ATOM 8770 C C . GLU A 1 8 ? -9.254 -3.088 4.419 1.00 0.00 87 GLU A C 9
ATOM 8771 O O . GLU A 1 8 ? -8.397 -2.950 5.292 1.00 0.00 87 GLU A O 9
ATOM 8783 N N . ALA A 1 9 ? -8.994 -3.580 3.210 1.00 0.00 88 ALA A N 9
ATOM 8784 C CA . ALA A 1 9 ? -7.651 -3.998 2.831 1.00 0.00 88 ALA A CA 9
ATOM 8785 C C . ALA A 1 9 ? -6.709 -2.803 2.923 1.00 0.00 88 ALA A C 9
ATOM 8786 O O . ALA A 1 9 ? -5.584 -2.908 3.401 1.00 0.00 88 ALA A O 9
ATOM 8793 N N . PHE A 1 10 ? -7.182 -1.662 2.455 1.00 0.00 89 PHE A N 9
ATOM 8794 C CA . PHE A 1 10 ? -6.388 -0.448 2.493 1.00 0.00 89 PHE A CA 9
ATOM 8795 C C . PHE A 1 10 ? -6.019 -0.099 3.934 1.00 0.00 89 PHE A C 9
ATOM 8796 O O . PHE A 1 10 ? -4.873 0.242 4.231 1.00 0.00 89 PHE A O 9
ATOM 8813 N N . ARG A 1 11 ? -7.003 -0.187 4.826 1.00 0.00 90 ARG A N 9
ATOM 8814 C CA . ARG A 1 11 ? -6.790 0.112 6.226 1.00 0.00 90 ARG A CA 9
ATOM 8815 C C . ARG A 1 11 ? -5.783 -0.860 6.837 1.00 0.00 90 ARG A C 9
ATOM 8816 O O . ARG A 1 11 ? -5.001 -0.487 7.711 1.00 0.00 90 ARG A O 9
ATOM 8837 N N . VAL A 1 12 ? -5.790 -2.094 6.346 1.00 0.00 91 VAL A N 9
ATOM 8838 C CA . VAL A 1 12 ? -4.852 -3.108 6.820 1.00 0.00 91 VAL A CA 9
ATOM 8839 C C . VAL A 1 12 ? -3.427 -2.695 6.454 1.00 0.00 91 VAL A C 9
ATOM 8840 O O . VAL A 1 12 ? -2.506 -2.797 7.261 1.00 0.00 91 VAL A O 9
ATOM 8853 N N . PHE A 1 13 ? -3.274 -2.244 5.212 1.00 0.00 92 PHE A N 9
ATOM 8854 C CA . PHE A 1 13 ? -1.977 -1.824 4.688 1.00 0.00 92 PHE A CA 9
ATOM 8855 C C . PHE A 1 13 ? -1.413 -0.611 5.422 1.00 0.00 92 PHE A C 9
ATOM 8856 O O . PHE A 1 13 ? -0.205 -0.514 5.638 1.00 0.00 92 PHE A O 9
ATOM 8873 N N . ASP A 1 14 ? -2.280 0.334 5.749 1.00 0.00 93 ASP A N 9
ATOM 8874 C CA . ASP A 1 14 ? -1.842 1.566 6.399 1.00 0.00 93 ASP A CA 9
ATOM 8875 C C . ASP A 1 14 ? -1.713 1.406 7.914 1.00 0.00 93 ASP A C 9
ATOM 8876 O O . ASP A 1 14 ? -2.657 1.677 8.657 1.00 0.00 93 ASP A O 9
ATOM 8885 N N . LYS A 1 15 ? -0.533 0.978 8.364 1.00 0.00 94 LYS A N 9
ATOM 8886 C CA . LYS A 1 15 ? -0.293 0.801 9.785 1.00 0.00 94 LYS A CA 9
ATOM 8887 C C . LYS A 1 15 ? -0.524 2.120 10.507 1.00 0.00 94 LYS A C 9
ATOM 8888 O O . LYS A 1 15 ? -1.191 2.170 11.541 1.00 0.00 94 LYS A O 9
ATOM 8907 N N . ASP A 1 16 ? 0.043 3.186 9.952 1.00 0.00 95 ASP A N 9
ATOM 8908 C CA . ASP A 1 16 ? -0.092 4.514 10.535 1.00 0.00 95 ASP A CA 9
ATOM 8909 C C . ASP A 1 16 ? -1.533 4.997 10.453 1.00 0.00 95 ASP A C 9
ATOM 8910 O O . ASP A 1 16 ? -2.038 5.606 11.395 1.00 0.00 95 ASP A O 9
ATOM 8919 N N . GLN A 1 17 ? -2.181 4.714 9.317 1.00 0.00 96 GLN A N 9
ATOM 8920 C CA . GLN A 1 17 ? -3.575 5.106 9.092 1.00 0.00 96 GLN A CA 9
ATOM 8921 C C . GLN A 1 17 ? -3.710 6.604 8.832 1.00 0.00 96 GLN A C 9
ATOM 8922 O O . GLN A 1 17 ? -4.547 7.264 9.445 1.00 0.00 96 GLN A O 9
ATOM 8936 N N . ASN A 1 18 ? -2.896 7.137 7.919 1.00 0.00 97 ASN A N 9
ATOM 8937 C CA . ASN A 1 18 ? -2.953 8.566 7.582 1.00 0.00 97 ASN A CA 9
ATOM 8938 C C . ASN A 1 18 ? -3.527 8.748 6.180 1.00 0.00 97 ASN A C 9
ATOM 8939 O O . ASN A 1 18 ? -3.569 9.857 5.649 1.00 0.00 97 ASN A O 9
ATOM 8950 N N . GLY A 1 19 ? -3.964 7.640 5.594 1.00 0.00 98 GLY A N 9
ATOM 8951 C CA . GLY A 1 19 ? -4.533 7.660 4.249 1.00 0.00 98 GLY A CA 9
ATOM 8952 C C . GLY A 1 19 ? -3.440 7.474 3.201 1.00 0.00 98 GLY A C 9
ATOM 8953 O O . GLY A 1 19 ? -3.586 7.885 2.051 1.00 0.00 98 GLY A O 9
ATOM 8957 N N . PHE A 1 20 ? -2.347 6.845 3.618 1.00 0.00 99 PHE A N 9
ATOM 8958 C CA . PHE A 1 20 ? -1.220 6.585 2.726 1.00 0.00 99 PHE A CA 9
ATOM 8959 C C . PHE A 1 20 ? -0.523 5.295 3.125 1.00 0.00 99 PHE A C 9
ATOM 8960 O O . PHE A 1 20 ? -0.436 4.968 4.308 1.00 0.00 99 PHE A O 9
ATOM 8977 N N . ILE A 1 21 ? 0.028 4.592 2.138 1.00 0.00 100 ILE A N 9
ATOM 8978 C CA . ILE A 1 21 ? 0.777 3.369 2.405 1.00 0.00 100 ILE A CA 9
ATOM 8979 C C . ILE A 1 21 ? 2.225 3.622 2.042 1.00 0.00 100 ILE A C 9
ATOM 8980 O O . ILE A 1 21 ? 2.540 4.039 0.927 1.00 0.00 100 ILE A O 9
ATOM 8996 N N . SER A 1 22 ? 3.099 3.389 3.003 1.00 0.00 101 SER A N 9
ATOM 8997 C CA . SER A 1 22 ? 4.526 3.609 2.807 1.00 0.00 101 SER A CA 9
ATOM 8998 C C . SER A 1 22 ? 5.244 2.284 2.640 1.00 0.00 101 SER A C 9
ATOM 8999 O O . SER A 1 22 ? 4.784 1.253 3.132 1.00 0.00 101 SER A O 9
ATOM 9007 N N . ALA A 1 23 ? 6.388 2.311 1.966 1.00 0.00 102 ALA A N 9
ATOM 9008 C CA . ALA A 1 23 ? 7.158 1.094 1.781 1.00 0.00 102 ALA A CA 9
ATOM 9009 C C . ALA A 1 23 ? 7.388 0.481 3.149 1.00 0.00 102 ALA A C 9
ATOM 9010 O O . ALA A 1 23 ? 7.291 -0.731 3.336 1.00 0.00 102 ALA A O 9
ATOM 9017 N N . ALA A 1 24 ? 7.673 1.354 4.108 1.00 0.00 103 ALA A N 9
ATOM 9018 C CA . ALA A 1 24 ? 7.894 0.936 5.479 1.00 0.00 103 ALA A CA 9
ATOM 9019 C C . ALA A 1 24 ? 6.701 0.129 5.962 1.00 0.00 103 ALA A C 9
ATOM 9020 O O . ALA A 1 24 ? 6.847 -0.975 6.485 1.00 0.00 103 ALA A O 9
ATOM 9027 N N . GLU A 1 25 ? 5.516 0.692 5.765 1.00 0.00 104 GLU A N 9
ATOM 9028 C CA . GLU A 1 25 ? 4.295 0.033 6.156 1.00 0.00 104 GLU A CA 9
ATOM 9029 C C . GLU A 1 25 ? 4.092 -1.216 5.309 1.00 0.00 104 GLU A C 9
ATOM 9030 O O . GLU A 1 25 ? 3.725 -2.274 5.815 1.00 0.00 104 GLU A O 9
ATOM 9042 N N . LEU A 1 26 ? 4.347 -1.079 4.013 1.00 0.00 105 LEU A N 9
ATOM 9043 C CA . LEU A 1 26 ? 4.201 -2.195 3.087 1.00 0.00 105 LEU A CA 9
ATOM 9044 C C . LEU A 1 26 ? 5.157 -3.322 3.472 1.00 0.00 105 LEU A C 9
ATOM 9045 O O . LEU A 1 26 ? 4.795 -4.498 3.446 1.00 0.00 105 LEU A O 9
ATOM 9061 N N . ARG A 1 27 ? 6.373 -2.942 3.851 1.00 0.00 106 ARG A N 9
ATOM 9062 C CA . ARG A 1 27 ? 7.371 -3.921 4.266 1.00 0.00 106 ARG A CA 9
ATOM 9063 C C . ARG A 1 27 ? 6.912 -4.621 5.541 1.00 0.00 106 ARG A C 9
ATOM 9064 O O . ARG A 1 27 ? 7.039 -5.838 5.677 1.00 0.00 106 ARG A O 9
ATOM 9085 N N . HIS A 1 28 ? 6.383 -3.834 6.473 1.00 0.00 107 HIS A N 9
ATOM 9086 C CA . HIS A 1 28 ? 5.912 -4.369 7.747 1.00 0.00 107 HIS A CA 9
ATOM 9087 C C . HIS A 1 28 ? 4.709 -5.293 7.546 1.00 0.00 107 HIS A C 9
ATOM 9088 O O . HIS A 1 28 ? 4.622 -6.354 8.160 1.00 0.00 107 HIS A O 9
ATOM 9102 N N . VAL A 1 29 ? 3.786 -4.879 6.684 1.00 0.00 108 VAL A N 9
ATOM 9103 C CA . VAL A 1 29 ? 2.591 -5.674 6.406 1.00 0.00 108 VAL A CA 9
ATOM 9104 C C . VAL A 1 29 ? 2.978 -6.995 5.739 1.00 0.00 108 VAL A C 9
ATOM 9105 O O . VAL A 1 29 ? 2.464 -8.058 6.094 1.00 0.00 108 VAL A O 9
ATOM 9118 N N . MET A 1 30 ? 3.905 -6.918 4.790 1.00 0.00 109 MET A N 9
ATOM 9119 C CA . MET A 1 30 ? 4.381 -8.107 4.089 1.00 0.00 109 MET A CA 9
ATOM 9120 C C . MET A 1 30 ? 5.109 -9.033 5.067 1.00 0.00 109 MET A C 9
ATOM 9121 O O . MET A 1 30 ? 5.040 -10.255 4.954 1.00 0.00 109 MET A O 9
ATOM 9135 N N . THR A 1 31 ? 5.795 -8.432 6.035 1.00 0.00 110 THR A N 9
ATOM 9136 C CA . THR A 1 31 ? 6.520 -9.197 7.047 1.00 0.00 110 THR A CA 9
ATOM 9137 C C . THR A 1 31 ? 5.536 -9.939 7.953 1.00 0.00 110 THR A C 9
ATOM 9138 O O . THR A 1 31 ? 5.733 -11.112 8.279 1.00 0.00 110 THR A O 9
ATOM 9149 N N . ASN A 1 32 ? 4.468 -9.247 8.343 1.00 0.00 111 ASN A N 9
ATOM 9150 C CA . ASN A 1 32 ? 3.439 -9.839 9.194 1.00 0.00 111 ASN A CA 9
ATOM 9151 C C . ASN A 1 32 ? 2.873 -11.066 8.497 1.00 0.00 111 ASN A C 9
ATOM 9152 O O . ASN A 1 32 ? 2.568 -12.085 9.118 1.00 0.00 111 ASN A O 9
ATOM 9163 N N . LEU A 1 33 ? 2.744 -10.925 7.190 1.00 0.00 112 LEU A N 9
ATOM 9164 C CA . LEU A 1 33 ? 2.217 -11.969 6.322 1.00 0.00 112 LEU A CA 9
ATOM 9165 C C . LEU A 1 33 ? 2.996 -13.277 6.517 1.00 0.00 112 LEU A C 9
ATOM 9166 O O . LEU A 1 33 ? 2.419 -14.336 6.762 1.00 0.00 112 LEU A O 9
ATOM 9182 N N . GLY A 1 34 ? 4.311 -13.176 6.365 1.00 0.00 113 GLY A N 9
ATOM 9183 C CA . GLY A 1 34 ? 5.204 -14.335 6.470 1.00 0.00 113 GLY A CA 9
ATOM 9184 C C . GLY A 1 34 ? 5.822 -14.593 5.103 1.00 0.00 113 GLY A C 9
ATOM 9185 O O . GLY A 1 34 ? 6.310 -15.682 4.807 1.00 0.00 113 GLY A O 9
ATOM 9189 N N . GLU A 1 35 ? 5.799 -13.539 4.295 1.00 0.00 114 GLU A N 9
ATOM 9190 C CA . GLU A 1 35 ? 6.358 -13.551 2.950 1.00 0.00 114 GLU A CA 9
ATOM 9191 C C . GLU A 1 35 ? 6.884 -12.150 2.642 1.00 0.00 114 GLU A C 9
ATOM 9192 O O . GLU A 1 35 ? 6.171 -11.312 2.093 1.00 0.00 114 GLU A O 9
ATOM 9204 N N . LYS A 1 36 ? 8.134 -11.889 3.021 1.00 0.00 115 LYS A N 9
ATOM 9205 C CA . LYS A 1 36 ? 8.727 -10.571 2.798 1.00 0.00 115 LYS A CA 9
ATOM 9206 C C . LYS A 1 36 ? 9.480 -10.523 1.477 1.00 0.00 115 LYS A C 9
ATOM 9207 O O . LYS A 1 36 ? 9.903 -11.551 0.949 1.00 0.00 115 LYS A O 9
ATOM 9226 N N . LEU A 1 37 ? 9.624 -9.311 0.947 1.00 0.00 116 LEU A N 9
ATOM 9227 C CA . LEU A 1 37 ? 10.308 -9.088 -0.330 1.00 0.00 116 LEU A CA 9
ATOM 9228 C C . LEU A 1 37 ? 11.596 -8.313 -0.095 1.00 0.00 116 LEU A C 9
ATOM 9229 O O . LEU A 1 37 ? 11.844 -7.806 1.001 1.00 0.00 116 LEU A O 9
ATOM 9245 N N . THR A 1 38 ? 12.393 -8.200 -1.145 1.00 0.00 117 THR A N 9
ATOM 9246 C CA . THR A 1 38 ? 13.635 -7.457 -1.070 1.00 0.00 117 THR A CA 9
ATOM 9247 C C . THR A 1 38 ? 13.350 -5.969 -1.158 1.00 0.00 117 THR A C 9
ATOM 9248 O O . THR A 1 38 ? 12.222 -5.554 -1.423 1.00 0.00 117 THR A O 9
ATOM 9259 N N . ASP A 1 39 ? 14.376 -5.169 -0.945 1.00 0.00 118 ASP A N 9
ATOM 9260 C CA . ASP A 1 39 ? 14.227 -3.727 -1.017 1.00 0.00 118 ASP A CA 9
ATOM 9261 C C . ASP A 1 39 ? 13.828 -3.318 -2.428 1.00 0.00 118 ASP A C 9
ATOM 9262 O O . ASP A 1 39 ? 13.027 -2.403 -2.618 1.00 0.00 118 ASP A O 9
ATOM 9271 N N . GLU A 1 40 ? 14.414 -3.990 -3.412 1.00 0.00 119 GLU A N 9
ATOM 9272 C CA . GLU A 1 40 ? 14.145 -3.689 -4.811 1.00 0.00 119 GLU A CA 9
ATOM 9273 C C . GLU A 1 40 ? 12.719 -4.068 -5.217 1.00 0.00 119 GLU A C 9
ATOM 9274 O O . GLU A 1 40 ? 12.072 -3.338 -5.967 1.00 0.00 119 GLU A O 9
ATOM 9286 N N . GLU A 1 41 ? 12.217 -5.194 -4.712 1.00 0.00 120 GLU A N 9
ATOM 9287 C CA . GLU A 1 41 ? 10.857 -5.602 -5.041 1.00 0.00 120 GLU A CA 9
ATOM 9288 C C . GLU A 1 41 ? 9.908 -4.584 -4.443 1.00 0.00 120 GLU A C 9
ATOM 9289 O O . GLU A 1 41 ? 8.953 -4.139 -5.082 1.00 0.00 120 GLU A O 9
ATOM 9301 N N . VAL A 1 42 ? 10.196 -4.222 -3.202 1.00 0.00 121 VAL A N 9
ATOM 9302 C CA . VAL A 1 42 ? 9.394 -3.253 -2.488 1.00 0.00 121 VAL A CA 9
ATOM 9303 C C . VAL A 1 42 ? 9.398 -1.925 -3.233 1.00 0.00 121 VAL A C 9
ATOM 9304 O O . VAL A 1 42 ? 8.347 -1.347 -3.490 1.00 0.00 121 VAL A O 9
ATOM 9317 N N . ASP A 1 43 ? 10.585 -1.452 -3.589 1.00 0.00 122 ASP A N 9
ATOM 9318 C CA . ASP A 1 43 ? 10.707 -0.191 -4.311 1.00 0.00 122 ASP A CA 9
ATOM 9319 C C . ASP A 1 43 ? 10.037 -0.270 -5.685 1.00 0.00 122 ASP A C 9
ATOM 9320 O O . ASP A 1 43 ? 9.277 0.621 -6.064 1.00 0.00 122 ASP A O 9
ATOM 9329 N N . GLU A 1 44 ? 10.341 -1.328 -6.434 1.00 0.00 123 GLU A N 9
ATOM 9330 C CA . GLU A 1 44 ? 9.781 -1.496 -7.774 1.00 0.00 123 GLU A CA 9
ATOM 9331 C C . GLU A 1 44 ? 8.259 -1.442 -7.738 1.00 0.00 123 GLU A C 9
ATOM 9332 O O . GLU A 1 44 ? 7.634 -0.782 -8.564 1.00 0.00 123 GLU A O 9
ATOM 9344 N N . MET A 1 45 ? 7.669 -2.125 -6.766 1.00 0.00 124 MET A N 9
ATOM 9345 C CA . MET A 1 45 ? 6.220 -2.132 -6.616 1.00 0.00 124 MET A CA 9
ATOM 9346 C C . MET A 1 45 ? 5.718 -0.740 -6.249 1.00 0.00 124 MET A C 9
ATOM 9347 O O . MET A 1 45 ? 4.715 -0.257 -6.779 1.00 0.00 124 MET A O 9
ATOM 9361 N N . ILE A 1 46 ? 6.440 -0.110 -5.341 1.00 0.00 125 ILE A N 9
ATOM 9362 C CA . ILE A 1 46 ? 6.113 1.233 -4.875 1.00 0.00 125 ILE A CA 9
ATOM 9363 C C . ILE A 1 46 ? 6.293 2.274 -5.983 1.00 0.00 125 ILE A C 9
ATOM 9364 O O . ILE A 1 46 ? 5.439 3.139 -6.167 1.00 0.00 125 ILE A O 9
ATOM 9380 N N . ARG A 1 47 ? 7.393 2.185 -6.720 1.00 0.00 126 ARG A N 9
ATOM 9381 C CA . ARG A 1 47 ? 7.648 3.129 -7.808 1.00 0.00 126 ARG A CA 9
ATOM 9382 C C . ARG A 1 47 ? 6.682 2.891 -8.959 1.00 0.00 126 ARG A C 9
ATOM 9383 O O . ARG A 1 47 ? 6.260 3.825 -9.641 1.00 0.00 126 ARG A O 9
ATOM 9404 N N . GLU A 1 48 ? 6.342 1.629 -9.158 1.00 0.00 127 GLU A N 9
ATOM 9405 C CA . GLU A 1 48 ? 5.424 1.244 -10.219 1.00 0.00 127 GLU A CA 9
ATOM 9406 C C . GLU A 1 48 ? 3.998 1.671 -9.876 1.00 0.00 127 GLU A C 9
ATOM 9407 O O . GLU A 1 48 ? 3.258 2.153 -10.735 1.00 0.00 127 GLU A O 9
ATOM 9419 N N . ALA A 1 49 ? 3.623 1.495 -8.615 1.00 0.00 128 ALA A N 9
ATOM 9420 C CA . ALA A 1 49 ? 2.285 1.874 -8.171 1.00 0.00 128 ALA A CA 9
ATOM 9421 C C . ALA A 1 49 ? 2.193 3.389 -7.985 1.00 0.00 128 ALA A C 9
ATOM 9422 O O . ALA A 1 49 ? 1.097 3.945 -7.961 1.00 0.00 128 ALA A O 9
ATOM 9429 N N . ASP A 1 50 ? 3.350 4.050 -7.852 1.00 0.00 129 ASP A N 9
ATOM 9430 C CA . ASP A 1 50 ? 3.392 5.513 -7.653 1.00 0.00 129 ASP A CA 9
ATOM 9431 C C . ASP A 1 50 ? 3.484 6.267 -8.978 1.00 0.00 129 ASP A C 9
ATOM 9432 O O . ASP A 1 50 ? 4.431 6.088 -9.744 1.00 0.00 129 ASP A O 9
ATOM 9441 N N . VAL A 1 51 ? 2.482 7.097 -9.261 1.00 0.00 130 VAL A N 9
ATOM 9442 C CA . VAL A 1 51 ? 2.440 7.842 -10.525 1.00 0.00 130 VAL A CA 9
ATOM 9443 C C . VAL A 1 51 ? 2.516 9.318 -10.272 1.00 0.00 130 VAL A C 9
ATOM 9444 O O . VAL A 1 51 ? 2.921 10.090 -11.133 1.00 0.00 130 VAL A O 9
ATOM 9457 N N . ASP A 1 52 ? 2.243 9.681 -9.057 1.00 0.00 131 ASP A N 9
ATOM 9458 C CA . ASP A 1 52 ? 2.422 11.046 -8.654 1.00 0.00 131 ASP A CA 9
ATOM 9459 C C . ASP A 1 52 ? 3.819 11.129 -8.051 1.00 0.00 131 ASP A C 9
ATOM 9460 O O . ASP A 1 52 ? 4.306 12.202 -7.704 1.00 0.00 131 ASP A O 9
ATOM 9469 N N . GLY A 1 53 ? 4.463 9.962 -7.944 1.00 0.00 132 GLY A N 9
ATOM 9470 C CA . GLY A 1 53 ? 5.808 9.881 -7.394 1.00 0.00 132 GLY A CA 9
ATOM 9471 C C . GLY A 1 53 ? 5.846 10.383 -5.950 1.00 0.00 132 GLY A C 9
ATOM 9472 O O . GLY A 1 53 ? 6.903 10.408 -5.320 1.00 0.00 132 GLY A O 9
ATOM 9476 N N . ASP A 1 54 ? 4.687 10.799 -5.443 1.00 0.00 133 ASP A N 9
ATOM 9477 C CA . ASP A 1 54 ? 4.602 11.318 -4.073 1.00 0.00 133 ASP A CA 9
ATOM 9478 C C . ASP A 1 54 ? 5.456 10.478 -3.125 1.00 0.00 133 ASP A C 9
ATOM 9479 O O . ASP A 1 54 ? 5.852 10.941 -2.054 1.00 0.00 133 ASP A O 9
ATOM 9488 N N . GLY A 1 55 ? 5.741 9.245 -3.532 1.00 0.00 134 GLY A N 9
ATOM 9489 C CA . GLY A 1 55 ? 6.556 8.339 -2.721 1.00 0.00 134 GLY A CA 9
ATOM 9490 C C . GLY A 1 55 ? 5.683 7.505 -1.796 1.00 0.00 134 GLY A C 9
ATOM 9491 O O . GLY A 1 55 ? 6.177 6.690 -1.019 1.00 0.00 134 GLY A O 9
ATOM 9495 N N . GLN A 1 56 ? 4.378 7.708 -1.901 1.00 0.00 135 GLN A N 9
ATOM 9496 C CA . GLN A 1 56 ? 3.415 6.971 -1.094 1.00 0.00 135 GLN A CA 9
ATOM 9497 C C . GLN A 1 56 ? 2.210 6.626 -1.944 1.00 0.00 135 GLN A C 9
ATOM 9498 O O . GLN A 1 56 ? 1.945 7.275 -2.958 1.00 0.00 135 GLN A O 9
ATOM 9512 N N . ILE A 1 57 ? 1.466 5.612 -1.523 1.00 0.00 136 ILE A N 9
ATOM 9513 C CA . ILE A 1 57 ? 0.275 5.205 -2.250 1.00 0.00 136 ILE A CA 9
ATOM 9514 C C . ILE A 1 57 ? -0.937 5.742 -1.512 1.00 0.00 136 ILE A C 9
ATOM 9515 O O . ILE A 1 57 ? -1.244 5.312 -0.399 1.00 0.00 136 ILE A O 9
ATOM 9531 N N . ASN A 1 58 ? -1.646 6.654 -2.156 1.00 0.00 137 ASN A N 9
ATOM 9532 C CA . ASN A 1 58 ? -2.848 7.207 -1.569 1.00 0.00 137 ASN A CA 9
ATOM 9533 C C . ASN A 1 58 ? -3.973 6.230 -1.855 1.00 0.00 137 ASN A C 9
ATOM 9534 O O . ASN A 1 58 ? -3.813 5.337 -2.688 1.00 0.00 137 ASN A O 9
ATOM 9545 N N . TYR A 1 59 ? -5.089 6.356 -1.168 1.00 0.00 138 TYR A N 9
ATOM 9546 C CA . TYR A 1 59 ? -6.176 5.418 -1.390 1.00 0.00 138 TYR A CA 9
ATOM 9547 C C . TYR A 1 59 ? -6.556 5.357 -2.870 1.00 0.00 138 TYR A C 9
ATOM 9548 O O . TYR A 1 59 ? -6.721 4.273 -3.427 1.00 0.00 138 TYR A O 9
ATOM 9566 N N . GLU A 1 60 ? -6.698 6.513 -3.502 1.00 0.00 139 GLU A N 9
ATOM 9567 C CA . GLU A 1 60 ? -7.070 6.552 -4.912 1.00 0.00 139 GLU A CA 9
ATOM 9568 C C . GLU A 1 60 ? -6.100 5.722 -5.753 1.00 0.00 139 GLU A C 9
ATOM 9569 O O . GLU A 1 60 ? -6.514 4.980 -6.642 1.00 0.00 139 GLU A O 9
ATOM 9581 N N . GLU A 1 61 ? -4.809 5.858 -5.480 1.00 0.00 140 GLU A N 9
ATOM 9582 C CA . GLU A 1 61 ? -3.803 5.117 -6.228 1.00 0.00 140 GLU A CA 9
ATOM 9583 C C . GLU A 1 61 ? -3.888 3.634 -5.887 1.00 0.00 140 GLU A C 9
ATOM 9584 O O . GLU A 1 61 ? -3.805 2.773 -6.764 1.00 0.00 140 GLU A O 9
ATOM 9596 N N . PHE A 1 62 ? -4.087 3.356 -4.603 1.00 0.00 141 PHE A N 9
ATOM 9597 C CA . PHE A 1 62 ? -4.215 1.985 -4.129 1.00 0.00 141 PHE A CA 9
ATOM 9598 C C . PHE A 1 62 ? -5.354 1.307 -4.874 1.00 0.00 141 PHE A C 9
ATOM 9599 O O . PHE A 1 62 ? -5.304 0.116 -5.185 1.00 0.00 141 PHE A O 9
ATOM 9616 N N . VAL A 1 63 ? -6.380 2.094 -5.148 1.00 0.00 142 VAL A N 9
ATOM 9617 C CA . VAL A 1 63 ? -7.541 1.610 -5.864 1.00 0.00 142 VAL A CA 9
ATOM 9618 C C . VAL A 1 63 ? -7.168 1.336 -7.322 1.00 0.00 142 VAL A C 9
ATOM 9619 O O . VAL A 1 63 ? -7.587 0.336 -7.905 1.00 0.00 142 VAL A O 9
ATOM 9632 N N . LYS A 1 64 ? -6.381 2.246 -7.902 1.00 0.00 143 LYS A N 9
ATOM 9633 C CA . LYS A 1 64 ? -5.947 2.123 -9.295 1.00 0.00 143 LYS A CA 9
ATOM 9634 C C . LYS A 1 64 ? -5.062 0.887 -9.511 1.00 0.00 143 LYS A C 9
ATOM 9635 O O . LYS A 1 64 ? -5.279 0.120 -10.448 1.00 0.00 143 LYS A O 9
ATOM 9654 N N . VAL A 1 65 ? -4.069 0.704 -8.644 1.00 0.00 144 VAL A N 9
ATOM 9655 C CA . VAL A 1 65 ? -3.155 -0.434 -8.756 1.00 0.00 144 VAL A CA 9
ATOM 9656 C C . VAL A 1 65 ? -3.846 -1.754 -8.410 1.00 0.00 144 VAL A C 9
ATOM 9657 O O . VAL A 1 65 ? -3.634 -2.768 -9.075 1.00 0.00 144 VAL A O 9
ATOM 9670 N N . MET A 1 66 ? -4.662 -1.735 -7.360 1.00 0.00 145 MET A N 9
ATOM 9671 C CA . MET A 1 66 ? -5.362 -2.941 -6.924 1.00 0.00 145 MET A CA 9
ATOM 9672 C C . MET A 1 66 ? -6.434 -3.334 -7.927 1.00 0.00 145 MET A C 9
ATOM 9673 O O . MET A 1 66 ? -6.620 -4.511 -8.225 1.00 0.00 145 MET A O 9
ATOM 9687 N N . MET A 1 67 ? -7.142 -2.338 -8.432 1.00 0.00 146 MET A N 9
ATOM 9688 C CA . MET A 1 67 ? -8.202 -2.587 -9.409 1.00 0.00 146 MET A CA 9
ATOM 9689 C C . MET A 1 67 ? -7.620 -3.140 -10.708 1.00 0.00 146 MET A C 9
ATOM 9690 O O . MET A 1 67 ? -8.175 -4.062 -11.307 1.00 0.00 146 MET A O 9
ATOM 9704 N N . ALA A 1 68 ? -6.501 -2.563 -11.147 1.00 0.00 147 ALA A N 9
ATOM 9705 C CA . ALA A 1 68 ? -5.852 -2.996 -12.385 1.00 0.00 147 ALA A CA 9
ATOM 9706 C C . ALA A 1 68 ? -4.866 -4.125 -12.112 1.00 0.00 147 ALA A C 9
ATOM 9707 O O . ALA A 1 68 ? -4.973 -5.199 -12.700 1.00 0.00 147 ALA A O 9
ATOM 9714 N N . LYS A 1 69 ? -3.907 -3.866 -11.223 1.00 0.00 148 LYS A N 9
ATOM 9715 C CA . LYS A 1 69 ? -2.900 -4.860 -10.867 1.00 0.00 148 LYS A CA 9
ATOM 9716 C C . LYS A 1 69 ? -1.978 -5.140 -12.048 1.00 0.00 148 LYS A C 9
ATOM 9717 O O . LYS A 1 69 ? -2.489 -5.412 -13.120 1.00 0.00 148 LYS A O 9
ATOM 9739 N N . ASP A 1 1 ? -19.978 -2.422 0.164 1.00 0.00 80 ASP A N 10
ATOM 9740 C CA . ASP A 1 1 ? -19.933 -3.795 -0.417 1.00 0.00 80 ASP A CA 10
ATOM 9741 C C . ASP A 1 1 ? -18.502 -4.118 -0.841 1.00 0.00 80 ASP A C 10
ATOM 9742 O O . ASP A 1 1 ? -17.602 -4.212 -0.002 1.00 0.00 80 ASP A O 10
ATOM 9753 N N . SER A 1 2 ? -18.290 -4.289 -2.144 1.00 0.00 81 SER A N 10
ATOM 9754 C CA . SER A 1 2 ? -16.958 -4.602 -2.646 1.00 0.00 81 SER A CA 10
ATOM 9755 C C . SER A 1 2 ? -15.985 -3.491 -2.277 1.00 0.00 81 SER A C 10
ATOM 9756 O O . SER A 1 2 ? -14.885 -3.751 -1.789 1.00 0.00 81 SER A O 10
ATOM 9764 N N . GLU A 1 3 ? -16.390 -2.251 -2.524 1.00 0.00 82 GLU A N 10
ATOM 9765 C CA . GLU A 1 3 ? -15.540 -1.108 -2.225 1.00 0.00 82 GLU A CA 10
ATOM 9766 C C . GLU A 1 3 ? -15.186 -1.081 -0.742 1.00 0.00 82 GLU A C 10
ATOM 9767 O O . GLU A 1 3 ? -14.067 -0.729 -0.370 1.00 0.00 82 GLU A O 10
ATOM 9779 N N . GLU A 1 4 ? -16.143 -1.457 0.102 1.00 0.00 83 GLU A N 10
ATOM 9780 C CA . GLU A 1 4 ? -15.908 -1.473 1.539 1.00 0.00 83 GLU A CA 10
ATOM 9781 C C . GLU A 1 4 ? -14.805 -2.475 1.874 1.00 0.00 83 GLU A C 10
ATOM 9782 O O . GLU A 1 4 ? -13.956 -2.221 2.730 1.00 0.00 83 GLU A O 10
ATOM 9794 N N . GLU A 1 5 ? -14.817 -3.607 1.179 1.00 0.00 84 GLU A N 10
ATOM 9795 C CA . GLU A 1 5 ? -13.810 -4.638 1.391 1.00 0.00 84 GLU A CA 10
ATOM 9796 C C . GLU A 1 5 ? -12.435 -4.118 0.971 1.00 0.00 84 GLU A C 10
ATOM 9797 O O . GLU A 1 5 ? -11.452 -4.267 1.694 1.00 0.00 84 GLU A O 10
ATOM 9809 N N . LEU A 1 6 ? -12.378 -3.515 -0.206 1.00 0.00 85 LEU A N 10
ATOM 9810 C CA . LEU A 1 6 ? -11.119 -2.983 -0.714 1.00 0.00 85 LEU A CA 10
ATOM 9811 C C . LEU A 1 6 ? -10.547 -1.975 0.272 1.00 0.00 85 LEU A C 10
ATOM 9812 O O . LEU A 1 6 ? -9.358 -1.998 0.587 1.00 0.00 85 LEU A O 10
ATOM 9828 N N . LYS A 1 7 ? -11.412 -1.104 0.766 1.00 0.00 86 LYS A N 10
ATOM 9829 C CA . LYS A 1 7 ? -11.003 -0.093 1.733 1.00 0.00 86 LYS A CA 10
ATOM 9830 C C . LYS A 1 7 ? -10.541 -0.747 3.030 1.00 0.00 86 LYS A C 10
ATOM 9831 O O . LYS A 1 7 ? -9.643 -0.241 3.699 1.00 0.00 86 LYS A O 10
ATOM 9850 N N . GLU A 1 8 ? -11.121 -1.899 3.363 1.00 0.00 87 GLU A N 10
ATOM 9851 C CA . GLU A 1 8 ? -10.706 -2.606 4.554 1.00 0.00 87 GLU A CA 10
ATOM 9852 C C . GLU A 1 8 ? -9.256 -3.034 4.364 1.00 0.00 87 GLU A C 10
ATOM 9853 O O . GLU A 1 8 ? -8.417 -2.866 5.251 1.00 0.00 87 GLU A O 10
ATOM 9865 N N . ALA A 1 9 ? -8.975 -3.566 3.178 1.00 0.00 88 ALA A N 10
ATOM 9866 C CA . ALA A 1 9 ? -7.626 -3.998 2.839 1.00 0.00 88 ALA A CA 10
ATOM 9867 C C . ALA A 1 9 ? -6.681 -2.805 2.923 1.00 0.00 88 ALA A C 10
ATOM 9868 O O . ALA A 1 9 ? -5.575 -2.906 3.449 1.00 0.00 88 ALA A O 10
ATOM 9875 N N . PHE A 1 10 ? -7.139 -1.670 2.416 1.00 0.00 89 PHE A N 10
ATOM 9876 C CA . PHE A 1 10 ? -6.345 -0.451 2.453 1.00 0.00 89 PHE A CA 10
ATOM 9877 C C . PHE A 1 10 ? -6.032 -0.067 3.901 1.00 0.00 89 PHE A C 10
ATOM 9878 O O . PHE A 1 10 ? -4.894 0.265 4.233 1.00 0.00 89 PHE A O 10
ATOM 9895 N N . ARG A 1 11 ? -7.046 -0.130 4.758 1.00 0.00 90 ARG A N 10
ATOM 9896 C CA . ARG A 1 11 ? -6.882 0.195 6.159 1.00 0.00 90 ARG A CA 10
ATOM 9897 C C . ARG A 1 11 ? -5.887 -0.754 6.822 1.00 0.00 90 ARG A C 10
ATOM 9898 O O . ARG A 1 11 ? -5.127 -0.357 7.706 1.00 0.00 90 ARG A O 10
ATOM 9919 N N . VAL A 1 12 ? -5.875 -2.002 6.365 1.00 0.00 91 VAL A N 10
ATOM 9920 C CA . VAL A 1 12 ? -4.944 -2.994 6.897 1.00 0.00 91 VAL A CA 10
ATOM 9921 C C . VAL A 1 12 ? -3.512 -2.611 6.521 1.00 0.00 91 VAL A C 10
ATOM 9922 O O . VAL A 1 12 ? -2.596 -2.693 7.339 1.00 0.00 91 VAL A O 10
ATOM 9935 N N . PHE A 1 13 ? -3.340 -2.207 5.266 1.00 0.00 92 PHE A N 10
ATOM 9936 C CA . PHE A 1 13 ? -2.027 -1.824 4.749 1.00 0.00 92 PHE A CA 10
ATOM 9937 C C . PHE A 1 13 ? -1.461 -0.590 5.452 1.00 0.00 92 PHE A C 10
ATOM 9938 O O . PHE A 1 13 ? -0.256 -0.507 5.694 1.00 0.00 92 PHE A O 10
ATOM 9955 N N . ASP A 1 14 ? -2.318 0.383 5.736 1.00 0.00 93 ASP A N 10
ATOM 9956 C CA . ASP A 1 14 ? -1.865 1.629 6.362 1.00 0.00 93 ASP A CA 10
ATOM 9957 C C . ASP A 1 14 ? -1.814 1.519 7.885 1.00 0.00 93 ASP A C 10
ATOM 9958 O O . ASP A 1 14 ? -2.765 1.888 8.576 1.00 0.00 93 ASP A O 10
ATOM 9967 N N . LYS A 1 15 ? -0.693 1.020 8.400 1.00 0.00 94 LYS A N 10
ATOM 9968 C CA . LYS A 1 15 ? -0.525 0.883 9.846 1.00 0.00 94 LYS A CA 10
ATOM 9969 C C . LYS A 1 15 ? -0.539 2.257 10.510 1.00 0.00 94 LYS A C 10
ATOM 9970 O O . LYS A 1 15 ? -1.225 2.468 11.510 1.00 0.00 94 LYS A O 10
ATOM 9989 N N . ASP A 1 16 ? 0.229 3.189 9.951 1.00 0.00 95 ASP A N 10
ATOM 9990 C CA . ASP A 1 16 ? 0.304 4.541 10.501 1.00 0.00 95 ASP A CA 10
ATOM 9991 C C . ASP A 1 16 ? -1.063 5.217 10.411 1.00 0.00 95 ASP A C 10
ATOM 9992 O O . ASP A 1 16 ? -1.447 5.994 11.282 1.00 0.00 95 ASP A O 10
ATOM 10001 N N . GLN A 1 17 ? -1.792 4.883 9.356 1.00 0.00 96 GLN A N 10
ATOM 10002 C CA . GLN A 1 17 ? -3.134 5.427 9.154 1.00 0.00 96 GLN A CA 10
ATOM 10003 C C . GLN A 1 17 ? -3.085 6.915 8.792 1.00 0.00 96 GLN A C 10
ATOM 10004 O O . GLN A 1 17 ? -3.881 7.703 9.299 1.00 0.00 96 GLN A O 10
ATOM 10018 N N . ASN A 1 18 ? -2.163 7.301 7.919 1.00 0.00 97 ASN A N 10
ATOM 10019 C CA . ASN A 1 18 ? -2.052 8.704 7.519 1.00 0.00 97 ASN A CA 10
ATOM 10020 C C . ASN A 1 18 ? -2.828 8.936 6.230 1.00 0.00 97 ASN A C 10
ATOM 10021 O O . ASN A 1 18 ? -2.779 10.015 5.642 1.00 0.00 97 ASN A O 10
ATOM 10032 N N . GLY A 1 19 ? -3.547 7.902 5.803 1.00 0.00 98 GLY A N 10
ATOM 10033 C CA . GLY A 1 19 ? -4.339 7.978 4.583 1.00 0.00 98 GLY A CA 10
ATOM 10034 C C . GLY A 1 19 ? -3.494 7.581 3.385 1.00 0.00 98 GLY A C 10
ATOM 10035 O O . GLY A 1 19 ? -3.990 7.509 2.261 1.00 0.00 98 GLY A O 10
ATOM 10039 N N . PHE A 1 20 ? -2.205 7.335 3.633 1.00 0.00 99 PHE A N 10
ATOM 10040 C CA . PHE A 1 20 ? -1.275 6.949 2.571 1.00 0.00 99 PHE A CA 10
ATOM 10041 C C . PHE A 1 20 ? -0.465 5.730 3.003 1.00 0.00 99 PHE A C 10
ATOM 10042 O O . PHE A 1 20 ? 0.056 5.690 4.117 1.00 0.00 99 PHE A O 10
ATOM 10059 N N . ILE A 1 21 ? -0.329 4.755 2.111 1.00 0.00 100 ILE A N 10
ATOM 10060 C CA . ILE A 1 21 ? 0.461 3.572 2.423 1.00 0.00 100 ILE A CA 10
ATOM 10061 C C . ILE A 1 21 ? 1.921 3.871 2.119 1.00 0.00 100 ILE A C 10
ATOM 10062 O O . ILE A 1 21 ? 2.255 4.382 1.052 1.00 0.00 100 ILE A O 10
ATOM 10078 N N . SER A 1 22 ? 2.781 3.563 3.076 1.00 0.00 101 SER A N 10
ATOM 10079 C CA . SER A 1 22 ? 4.214 3.813 2.927 1.00 0.00 101 SER A CA 10
ATOM 10080 C C . SER A 1 22 ? 4.959 2.508 2.720 1.00 0.00 101 SER A C 10
ATOM 10081 O O . SER A 1 22 ? 4.510 1.451 3.163 1.00 0.00 101 SER A O 10
ATOM 10089 N N . ALA A 1 23 ? 6.111 2.582 2.061 1.00 0.00 102 ALA A N 10
ATOM 10090 C CA . ALA A 1 23 ? 6.902 1.385 1.838 1.00 0.00 102 ALA A CA 10
ATOM 10091 C C . ALA A 1 23 ? 7.163 0.735 3.183 1.00 0.00 102 ALA A C 10
ATOM 10092 O O . ALA A 1 23 ? 7.123 -0.488 3.322 1.00 0.00 102 ALA A O 10
ATOM 10099 N N . ALA A 1 24 ? 7.402 1.578 4.182 1.00 0.00 103 ALA A N 10
ATOM 10100 C CA . ALA A 1 24 ? 7.638 1.102 5.534 1.00 0.00 103 ALA A CA 10
ATOM 10101 C C . ALA A 1 24 ? 6.438 0.289 6.005 1.00 0.00 103 ALA A C 10
ATOM 10102 O O . ALA A 1 24 ? 6.587 -0.825 6.504 1.00 0.00 103 ALA A O 10
ATOM 10109 N N . GLU A 1 25 ? 5.246 0.851 5.821 1.00 0.00 104 GLU A N 10
ATOM 10110 C CA . GLU A 1 25 ? 4.029 0.172 6.208 1.00 0.00 104 GLU A CA 10
ATOM 10111 C C . GLU A 1 25 ? 3.868 -1.100 5.390 1.00 0.00 104 GLU A C 10
ATOM 10112 O O . GLU A 1 25 ? 3.488 -2.146 5.911 1.00 0.00 104 GLU A O 10
ATOM 10124 N N . LEU A 1 26 ? 4.172 -0.999 4.103 1.00 0.00 105 LEU A N 10
ATOM 10125 C CA . LEU A 1 26 ? 4.072 -2.144 3.212 1.00 0.00 105 LEU A CA 10
ATOM 10126 C C . LEU A 1 26 ? 5.055 -3.227 3.657 1.00 0.00 105 LEU A C 10
ATOM 10127 O O . LEU A 1 26 ? 4.749 -4.419 3.624 1.00 0.00 105 LEU A O 10
ATOM 10143 N N . ARG A 1 27 ? 6.236 -2.787 4.083 1.00 0.00 106 ARG A N 10
ATOM 10144 C CA . ARG A 1 27 ? 7.268 -3.708 4.549 1.00 0.00 106 ARG A CA 10
ATOM 10145 C C . ARG A 1 27 ? 6.793 -4.447 5.800 1.00 0.00 106 ARG A C 10
ATOM 10146 O O . ARG A 1 27 ? 6.956 -5.662 5.919 1.00 0.00 106 ARG A O 10
ATOM 10167 N N . HIS A 1 28 ? 6.211 -3.695 6.730 1.00 0.00 107 HIS A N 10
ATOM 10168 C CA . HIS A 1 28 ? 5.717 -4.266 7.981 1.00 0.00 107 HIS A CA 10
ATOM 10169 C C . HIS A 1 28 ? 4.551 -5.220 7.728 1.00 0.00 107 HIS A C 10
ATOM 10170 O O . HIS A 1 28 ? 4.479 -6.299 8.314 1.00 0.00 107 HIS A O 10
ATOM 10184 N N . VAL A 1 29 ? 3.643 -4.811 6.853 1.00 0.00 108 VAL A N 10
ATOM 10185 C CA . VAL A 1 29 ? 2.483 -5.632 6.523 1.00 0.00 108 VAL A CA 10
ATOM 10186 C C . VAL A 1 29 ? 2.938 -6.929 5.858 1.00 0.00 108 VAL A C 10
ATOM 10187 O O . VAL A 1 29 ? 2.448 -8.014 6.178 1.00 0.00 108 VAL A O 10
ATOM 10200 N N . MET A 1 30 ? 3.902 -6.809 4.950 1.00 0.00 109 MET A N 10
ATOM 10201 C CA . MET A 1 30 ? 4.450 -7.971 4.262 1.00 0.00 109 MET A CA 10
ATOM 10202 C C . MET A 1 30 ? 5.199 -8.860 5.258 1.00 0.00 109 MET A C 10
ATOM 10203 O O . MET A 1 30 ? 5.233 -10.082 5.119 1.00 0.00 109 MET A O 10
ATOM 10217 N N . THR A 1 31 ? 5.780 -8.229 6.275 1.00 0.00 110 THR A N 10
ATOM 10218 C CA . THR A 1 31 ? 6.507 -8.964 7.311 1.00 0.00 110 THR A CA 10
ATOM 10219 C C . THR A 1 31 ? 5.537 -9.816 8.130 1.00 0.00 110 THR A C 10
ATOM 10220 O O . THR A 1 31 ? 5.805 -10.981 8.419 1.00 0.00 110 THR A O 10
ATOM 10231 N N . ASN A 1 32 ? 4.399 -9.222 8.483 1.00 0.00 111 ASN A N 10
ATOM 10232 C CA . ASN A 1 32 ? 3.370 -9.922 9.250 1.00 0.00 111 ASN A CA 10
ATOM 10233 C C . ASN A 1 32 ? 2.851 -11.097 8.437 1.00 0.00 111 ASN A C 10
ATOM 10234 O O . ASN A 1 32 ? 2.498 -12.149 8.973 1.00 0.00 111 ASN A O 10
ATOM 10245 N N . LEU A 1 33 ? 2.807 -10.881 7.136 1.00 0.00 112 LEU A N 10
ATOM 10246 C CA . LEU A 1 33 ? 2.330 -11.873 6.185 1.00 0.00 112 LEU A CA 10
ATOM 10247 C C . LEU A 1 33 ? 3.173 -13.148 6.281 1.00 0.00 112 LEU A C 10
ATOM 10248 O O . LEU A 1 33 ? 2.661 -14.266 6.218 1.00 0.00 112 LEU A O 10
ATOM 10264 N N . GLY A 1 34 ? 4.478 -12.948 6.393 1.00 0.00 113 GLY A N 10
ATOM 10265 C CA . GLY A 1 34 ? 5.426 -14.055 6.439 1.00 0.00 113 GLY A CA 10
ATOM 10266 C C . GLY A 1 34 ? 6.038 -14.201 5.056 1.00 0.00 113 GLY A C 10
ATOM 10267 O O . GLY A 1 34 ? 6.521 -15.265 4.668 1.00 0.00 113 GLY A O 10
ATOM 10271 N N . GLU A 1 35 ? 6.044 -13.077 4.342 1.00 0.00 114 GLU A N 10
ATOM 10272 C CA . GLU A 1 35 ? 6.626 -12.992 3.010 1.00 0.00 114 GLU A CA 10
ATOM 10273 C C . GLU A 1 35 ? 7.996 -12.339 3.125 1.00 0.00 114 GLU A C 10
ATOM 10274 O O . GLU A 1 35 ? 8.185 -11.448 3.951 1.00 0.00 114 GLU A O 10
ATOM 10286 N N . LYS A 1 36 ? 8.951 -12.782 2.312 1.00 0.00 115 LYS A N 10
ATOM 10287 C CA . LYS A 1 36 ? 10.307 -12.223 2.358 1.00 0.00 115 LYS A CA 10
ATOM 10288 C C . LYS A 1 36 ? 10.659 -11.517 1.056 1.00 0.00 115 LYS A C 10
ATOM 10289 O O . LYS A 1 36 ? 11.346 -12.073 0.198 1.00 0.00 115 LYS A O 10
ATOM 10308 N N . LEU A 1 37 ? 10.199 -10.275 0.928 1.00 0.00 116 LEU A N 10
ATOM 10309 C CA . LEU A 1 37 ? 10.480 -9.473 -0.257 1.00 0.00 116 LEU A CA 10
ATOM 10310 C C . LEU A 1 37 ? 11.793 -8.723 -0.075 1.00 0.00 116 LEU A C 10
ATOM 10311 O O . LEU A 1 37 ? 12.315 -8.620 1.035 1.00 0.00 116 LEU A O 10
ATOM 10327 N N . THR A 1 38 ? 12.309 -8.184 -1.173 1.00 0.00 117 THR A N 10
ATOM 10328 C CA . THR A 1 38 ? 13.552 -7.418 -1.145 1.00 0.00 117 THR A CA 10
ATOM 10329 C C . THR A 1 38 ? 13.249 -5.939 -1.334 1.00 0.00 117 THR A C 10
ATOM 10330 O O . THR A 1 38 ? 12.115 -5.561 -1.627 1.00 0.00 117 THR A O 10
ATOM 10341 N N . ASP A 1 39 ? 14.263 -5.107 -1.168 1.00 0.00 118 ASP A N 10
ATOM 10342 C CA . ASP A 1 39 ? 14.087 -3.673 -1.330 1.00 0.00 118 ASP A CA 10
ATOM 10343 C C . ASP A 1 39 ? 13.667 -3.355 -2.762 1.00 0.00 118 ASP A C 10
ATOM 10344 O O . ASP A 1 39 ? 12.850 -2.464 -2.997 1.00 0.00 118 ASP A O 10
ATOM 10353 N N . GLU A 1 40 ? 14.250 -4.078 -3.715 1.00 0.00 119 GLU A N 10
ATOM 10354 C CA . GLU A 1 40 ? 13.958 -3.859 -5.128 1.00 0.00 119 GLU A CA 10
ATOM 10355 C C . GLU A 1 40 ? 12.507 -4.201 -5.478 1.00 0.00 119 GLU A C 10
ATOM 10356 O O . GLU A 1 40 ? 11.857 -3.453 -6.208 1.00 0.00 119 GLU A O 10
ATOM 10368 N N . GLU A 1 41 ? 11.985 -5.307 -4.948 1.00 0.00 120 GLU A N 10
ATOM 10369 C CA . GLU A 1 41 ? 10.599 -5.668 -5.226 1.00 0.00 120 GLU A CA 10
ATOM 10370 C C . GLU A 1 41 ? 9.697 -4.636 -4.584 1.00 0.00 120 GLU A C 10
ATOM 10371 O O . GLU A 1 41 ? 8.751 -4.142 -5.197 1.00 0.00 120 GLU A O 10
ATOM 10383 N N . VAL A 1 42 ? 10.011 -4.315 -3.336 1.00 0.00 121 VAL A N 10
ATOM 10384 C CA . VAL A 1 42 ? 9.240 -3.336 -2.588 1.00 0.00 121 VAL A CA 10
ATOM 10385 C C . VAL A 1 42 ? 9.276 -1.985 -3.304 1.00 0.00 121 VAL A C 10
ATOM 10386 O O . VAL A 1 42 ? 8.240 -1.360 -3.521 1.00 0.00 121 VAL A O 10
ATOM 10399 N N . ASP A 1 43 ? 10.472 -1.550 -3.676 1.00 0.00 122 ASP A N 10
ATOM 10400 C CA . ASP A 1 43 ? 10.630 -0.281 -4.376 1.00 0.00 122 ASP A CA 10
ATOM 10401 C C . ASP A 1 43 ? 9.949 -0.326 -5.742 1.00 0.00 122 ASP A C 10
ATOM 10402 O O . ASP A 1 43 ? 9.215 0.591 -6.109 1.00 0.00 122 ASP A O 10
ATOM 10411 N N . GLU A 1 44 ? 10.207 -1.391 -6.499 1.00 0.00 123 GLU A N 10
ATOM 10412 C CA . GLU A 1 44 ? 9.627 -1.532 -7.831 1.00 0.00 123 GLU A CA 10
ATOM 10413 C C . GLU A 1 44 ? 8.107 -1.474 -7.764 1.00 0.00 123 GLU A C 10
ATOM 10414 O O . GLU A 1 44 ? 7.466 -0.803 -8.573 1.00 0.00 123 GLU A O 10
ATOM 10426 N N . MET A 1 45 ? 7.535 -2.162 -6.784 1.00 0.00 124 MET A N 10
ATOM 10427 C CA . MET A 1 45 ? 6.090 -2.163 -6.608 1.00 0.00 124 MET A CA 10
ATOM 10428 C C . MET A 1 45 ? 5.605 -0.771 -6.222 1.00 0.00 124 MET A C 10
ATOM 10429 O O . MET A 1 45 ? 4.609 -0.271 -6.744 1.00 0.00 124 MET A O 10
ATOM 10443 N N . ILE A 1 46 ? 6.339 -0.162 -5.306 1.00 0.00 125 ILE A N 10
ATOM 10444 C CA . ILE A 1 46 ? 6.027 1.182 -4.826 1.00 0.00 125 ILE A CA 10
ATOM 10445 C C . ILE A 1 46 ? 6.235 2.230 -5.927 1.00 0.00 125 ILE A C 10
ATOM 10446 O O . ILE A 1 46 ? 5.397 3.111 -6.118 1.00 0.00 125 ILE A O 10
ATOM 10462 N N . ARG A 1 47 ? 7.345 2.125 -6.651 1.00 0.00 126 ARG A N 10
ATOM 10463 C CA . ARG A 1 47 ? 7.631 3.066 -7.732 1.00 0.00 126 ARG A CA 10
ATOM 10464 C C . ARG A 1 47 ? 6.625 2.883 -8.862 1.00 0.00 126 ARG A C 10
ATOM 10465 O O . ARG A 1 47 ? 6.215 3.841 -9.512 1.00 0.00 126 ARG A O 10
ATOM 10486 N N . GLU A 1 48 ? 6.230 1.634 -9.076 1.00 0.00 127 GLU A N 10
ATOM 10487 C CA . GLU A 1 48 ? 5.262 1.306 -10.114 1.00 0.00 127 GLU A CA 10
ATOM 10488 C C . GLU A 1 48 ? 3.864 1.782 -9.713 1.00 0.00 127 GLU A C 10
ATOM 10489 O O . GLU A 1 48 ? 3.156 2.400 -10.509 1.00 0.00 127 GLU A O 10
ATOM 10501 N N . ALA A 1 49 ? 3.480 1.492 -8.469 1.00 0.00 128 ALA A N 10
ATOM 10502 C CA . ALA A 1 49 ? 2.165 1.896 -7.963 1.00 0.00 128 ALA A CA 10
ATOM 10503 C C . ALA A 1 49 ? 2.141 3.391 -7.688 1.00 0.00 128 ALA A C 10
ATOM 10504 O O . ALA A 1 49 ? 1.083 4.020 -7.728 1.00 0.00 128 ALA A O 10
ATOM 10511 N N . ASP A 1 50 ? 3.317 3.968 -7.471 1.00 0.00 129 ASP A N 10
ATOM 10512 C CA . ASP A 1 50 ? 3.436 5.401 -7.261 1.00 0.00 129 ASP A CA 10
ATOM 10513 C C . ASP A 1 50 ? 3.808 6.028 -8.584 1.00 0.00 129 ASP A C 10
ATOM 10514 O O . ASP A 1 50 ? 4.829 5.669 -9.169 1.00 0.00 129 ASP A O 10
ATOM 10523 N N . VAL A 1 51 ? 3.022 6.979 -9.033 1.00 0.00 130 VAL A N 10
ATOM 10524 C CA . VAL A 1 51 ? 3.317 7.687 -10.260 1.00 0.00 130 VAL A CA 10
ATOM 10525 C C . VAL A 1 51 ? 3.176 9.199 -9.981 1.00 0.00 130 VAL A C 10
ATOM 10526 O O . VAL A 1 51 ? 3.658 10.012 -10.771 1.00 0.00 130 VAL A O 10
ATOM 10539 N N . ASP A 1 52 ? 2.601 9.554 -8.802 1.00 0.00 131 ASP A N 10
ATOM 10540 C CA . ASP A 1 52 ? 2.529 10.981 -8.382 1.00 0.00 131 ASP A CA 10
ATOM 10541 C C . ASP A 1 52 ? 3.866 11.266 -7.721 1.00 0.00 131 ASP A C 10
ATOM 10542 O O . ASP A 1 52 ? 4.203 12.402 -7.376 1.00 0.00 131 ASP A O 10
ATOM 10551 N N . GLY A 1 53 ? 4.608 10.170 -7.558 1.00 0.00 132 GLY A N 10
ATOM 10552 C CA . GLY A 1 53 ? 5.937 10.182 -6.957 1.00 0.00 132 GLY A CA 10
ATOM 10553 C C . GLY A 1 53 ? 5.913 10.619 -5.497 1.00 0.00 132 GLY A C 10
ATOM 10554 O O . GLY A 1 53 ? 6.951 10.676 -4.838 1.00 0.00 132 GLY A O 10
ATOM 10558 N N . ASP A 1 54 ? 4.728 10.935 -5.000 1.00 0.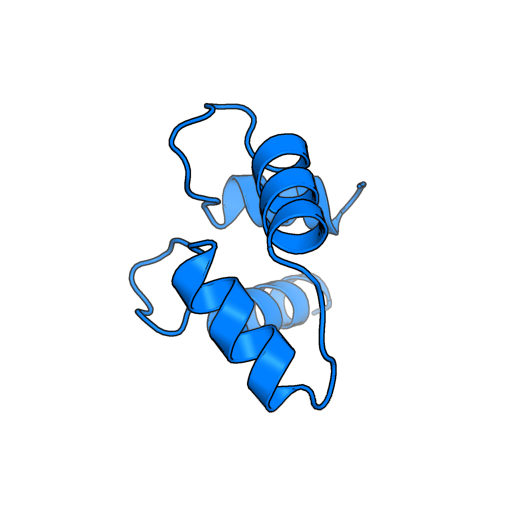00 133 ASP A N 10
ATOM 10559 C CA . ASP A 1 54 ? 4.582 11.374 -3.617 1.00 0.00 133 ASP A CA 10
ATOM 10560 C C . ASP A 1 54 ? 5.419 10.506 -2.676 1.00 0.00 133 ASP A C 10
ATOM 10561 O O . ASP A 1 54 ? 5.817 10.953 -1.600 1.00 0.00 133 ASP A O 10
ATOM 10570 N N . GLY A 1 55 ? 5.687 9.267 -3.088 1.00 0.00 134 GLY A N 10
ATOM 10571 C CA . GLY A 1 55 ? 6.481 8.340 -2.274 1.00 0.00 134 GLY A CA 10
ATOM 10572 C C . GLY A 1 55 ? 5.576 7.442 -1.441 1.00 0.00 134 GLY A C 10
ATOM 10573 O O . GLY A 1 55 ? 6.047 6.583 -0.695 1.00 0.00 134 GLY A O 10
ATOM 10577 N N . GLN A 1 56 ? 4.273 7.638 -1.593 1.00 0.00 135 GLN A N 10
ATOM 10578 C CA . GLN A 1 56 ? 3.281 6.842 -0.879 1.00 0.00 135 GLN A CA 10
ATOM 10579 C C . GLN A 1 56 ? 2.119 6.533 -1.805 1.00 0.00 135 GLN A C 10
ATOM 10580 O O . GLN A 1 56 ? 1.868 7.263 -2.764 1.00 0.00 135 GLN A O 10
ATOM 10594 N N . ILE A 1 57 ? 1.399 5.461 -1.506 1.00 0.00 136 ILE A N 10
ATOM 10595 C CA . ILE A 1 57 ? 0.248 5.082 -2.310 1.00 0.00 136 ILE A CA 10
ATOM 10596 C C . ILE A 1 57 ? -1.013 5.582 -1.623 1.00 0.00 136 ILE A C 10
ATOM 10597 O O . ILE A 1 57 ? -1.363 5.129 -0.535 1.00 0.00 136 ILE A O 10
ATOM 10613 N N . ASN A 1 58 ? -1.712 6.495 -2.286 1.00 0.00 137 ASN A N 10
ATOM 10614 C CA . ASN A 1 58 ? -2.951 7.017 -1.746 1.00 0.00 137 ASN A CA 10
ATOM 10615 C C . ASN A 1 58 ? -4.039 5.995 -2.027 1.00 0.00 137 ASN A C 10
ATOM 10616 O O . ASN A 1 58 ? -3.877 5.148 -2.906 1.00 0.00 137 ASN A O 10
ATOM 10627 N N . TYR A 1 59 ? -5.129 6.039 -1.282 1.00 0.00 138 TYR A N 10
ATOM 10628 C CA . TYR A 1 59 ? -6.185 5.063 -1.495 1.00 0.00 138 TYR A CA 10
ATOM 10629 C C . TYR A 1 59 ? -6.585 5.009 -2.969 1.00 0.00 138 TYR A C 10
ATOM 10630 O O . TYR A 1 59 ? -6.715 3.927 -3.539 1.00 0.00 138 TYR A O 10
ATOM 10648 N N . GLU A 1 60 ? -6.785 6.167 -3.578 1.00 0.00 139 GLU A N 10
ATOM 10649 C CA . GLU A 1 60 ? -7.180 6.209 -4.980 1.00 0.00 139 GLU A CA 10
ATOM 10650 C C . GLU A 1 60 ? -6.146 5.503 -5.852 1.00 0.00 139 GLU A C 10
ATOM 10651 O O . GLU A 1 60 ? -6.496 4.749 -6.759 1.00 0.00 139 GLU A O 10
ATOM 10663 N N . GLU A 1 61 ? -4.875 5.752 -5.578 1.00 0.00 140 GLU A N 10
ATOM 10664 C CA . GLU A 1 61 ? -3.808 5.135 -6.349 1.00 0.00 140 GLU A CA 10
ATOM 10665 C C . GLU A 1 61 ? -3.816 3.628 -6.130 1.00 0.00 140 GLU A C 10
ATOM 10666 O O . GLU A 1 61 ? -3.604 2.853 -7.063 1.00 0.00 140 GLU A O 10
ATOM 10678 N N . PHE A 1 62 ? -4.088 3.219 -4.894 1.00 0.00 141 PHE A N 10
ATOM 10679 C CA . PHE A 1 62 ? -4.152 1.799 -4.571 1.00 0.00 141 PHE A CA 10
ATOM 10680 C C . PHE A 1 62 ? -5.260 1.157 -5.382 1.00 0.00 141 PHE A C 10
ATOM 10681 O O . PHE A 1 62 ? -5.089 0.083 -5.955 1.00 0.00 141 PHE A O 10
ATOM 10698 N N . VAL A 1 63 ? -6.394 1.842 -5.432 1.00 0.00 142 VAL A N 10
ATOM 10699 C CA . VAL A 1 63 ? -7.545 1.363 -6.176 1.00 0.00 142 VAL A CA 10
ATOM 10700 C C . VAL A 1 63 ? -7.157 1.168 -7.635 1.00 0.00 142 VAL A C 10
ATOM 10701 O O . VAL A 1 63 ? -7.512 0.167 -8.254 1.00 0.00 142 VAL A O 10
ATOM 10714 N N . LYS A 1 64 ? -6.415 2.128 -8.175 1.00 0.00 143 LYS A N 10
ATOM 10715 C CA . LYS A 1 64 ? -5.973 2.052 -9.562 1.00 0.00 143 LYS A CA 10
ATOM 10716 C C . LYS A 1 64 ? -5.111 0.803 -9.777 1.00 0.00 143 LYS A C 10
ATOM 10717 O O . LYS A 1 64 ? -5.311 0.064 -10.743 1.00 0.00 143 LYS A O 10
ATOM 10736 N N . VAL A 1 65 ? -4.156 0.565 -8.874 1.00 0.00 144 VAL A N 10
ATOM 10737 C CA . VAL A 1 65 ? -3.285 -0.601 -8.983 1.00 0.00 144 VAL A CA 10
ATOM 10738 C C . VAL A 1 65 ? -4.052 -1.900 -8.723 1.00 0.00 144 VAL A C 10
ATOM 10739 O O . VAL A 1 65 ? -3.913 -2.872 -9.467 1.00 0.00 144 VAL A O 10
ATOM 10752 N N . MET A 1 66 ? -4.849 -1.910 -7.658 1.00 0.00 145 MET A N 10
ATOM 10753 C CA . MET A 1 66 ? -5.622 -3.098 -7.302 1.00 0.00 145 MET A CA 10
ATOM 10754 C C . MET A 1 66 ? -6.723 -3.359 -8.331 1.00 0.00 145 MET A C 10
ATOM 10755 O O . MET A 1 66 ? -6.928 -4.495 -8.757 1.00 0.00 145 MET A O 10
ATOM 10769 N N . MET A 1 67 ? -7.434 -2.307 -8.719 1.00 0.00 146 MET A N 10
ATOM 10770 C CA . MET A 1 67 ? -8.514 -2.445 -9.689 1.00 0.00 146 MET A CA 10
ATOM 10771 C C . MET A 1 67 ? -7.964 -2.929 -11.029 1.00 0.00 146 MET A C 10
ATOM 10772 O O . MET A 1 67 ? -8.587 -3.749 -11.706 1.00 0.00 146 MET A O 10
ATOM 10786 N N . ALA A 1 68 ? -6.798 -2.416 -11.408 1.00 0.00 147 ALA A N 10
ATOM 10787 C CA . ALA A 1 68 ? -6.175 -2.800 -12.671 1.00 0.00 147 ALA A CA 10
ATOM 10788 C C . ALA A 1 68 ? -5.502 -4.164 -12.549 1.00 0.00 147 ALA A C 10
ATOM 10789 O O . ALA A 1 68 ? -4.874 -4.642 -13.495 1.00 0.00 147 ALA A O 10
ATOM 10796 N N . LYS A 1 69 ? -5.634 -4.786 -11.378 1.00 0.00 148 LYS A N 10
ATOM 10797 C CA . LYS A 1 69 ? -5.034 -6.101 -11.136 1.00 0.00 148 LYS A CA 10
ATOM 10798 C C . LYS A 1 69 ? -5.978 -6.978 -10.319 1.00 0.00 148 LYS A C 10
ATOM 10799 O O . LYS A 1 69 ? -5.513 -7.599 -9.377 1.00 0.00 148 LYS A O 10
ATOM 10821 N N . ASP A 1 1 ? -20.242 -4.276 -1.725 1.00 0.00 80 ASP A N 11
ATOM 10822 C CA . ASP A 1 1 ? -19.555 -4.814 -0.517 1.00 0.00 80 ASP A CA 11
ATOM 10823 C C . ASP A 1 1 ? -18.069 -4.982 -0.813 1.00 0.00 80 ASP A C 11
ATOM 10824 O O . ASP A 1 1 ? -17.230 -4.806 0.070 1.00 0.00 80 ASP A O 11
ATOM 10835 N N . SER A 1 2 ? -17.749 -5.319 -2.057 1.00 0.00 81 SER A N 11
ATOM 10836 C CA . SER A 1 2 ? -16.355 -5.503 -2.445 1.00 0.00 81 SER A CA 11
ATOM 10837 C C . SER A 1 2 ? -15.573 -4.217 -2.203 1.00 0.00 81 SER A C 11
ATOM 10838 O O . SER A 1 2 ? -14.478 -4.239 -1.645 1.00 0.00 81 SER A O 11
ATOM 10846 N N . GLU A 1 3 ? -16.140 -3.097 -2.636 1.00 0.00 82 GLU A N 11
ATOM 10847 C CA . GLU A 1 3 ? -15.484 -1.807 -2.471 1.00 0.00 82 GLU A CA 11
ATOM 10848 C C . GLU A 1 3 ? -15.180 -1.551 -0.997 1.00 0.00 82 GLU A C 11
ATOM 10849 O O . GLU A 1 3 ? -14.097 -1.073 -0.649 1.00 0.00 82 GLU A O 11
ATOM 10861 N N . GLU A 1 4 ? -16.133 -1.881 -0.130 1.00 0.00 83 GLU A N 11
ATOM 10862 C CA . GLU A 1 4 ? -15.942 -1.690 1.298 1.00 0.00 83 GLU A CA 11
ATOM 10863 C C . GLU A 1 4 ? -14.801 -2.575 1.792 1.00 0.00 83 GLU A C 11
ATOM 10864 O O . GLU A 1 4 ? -13.998 -2.165 2.632 1.00 0.00 83 GLU A O 11
ATOM 10876 N N . GLU A 1 5 ? -14.723 -3.781 1.244 1.00 0.00 84 GLU A N 11
ATOM 10877 C CA . GLU A 1 5 ? -13.673 -4.716 1.611 1.00 0.00 84 GLU A CA 11
ATOM 10878 C C . GLU A 1 5 ? -12.305 -4.176 1.184 1.00 0.00 84 GLU A C 11
ATOM 10879 O O . GLU A 1 5 ? -11.318 -4.321 1.901 1.00 0.00 84 GLU A O 11
ATOM 10891 N N . LEU A 1 6 ? -12.261 -3.549 0.023 1.00 0.00 85 LEU A N 11
ATOM 10892 C CA . LEU A 1 6 ? -11.012 -2.981 -0.479 1.00 0.00 85 LEU A CA 11
ATOM 10893 C C . LEU A 1 6 ? -10.500 -1.920 0.484 1.00 0.00 85 LEU A C 11
ATOM 10894 O O . LEU A 1 6 ? -9.311 -1.873 0.803 1.00 0.00 85 LEU A O 11
ATOM 10910 N N . LYS A 1 7 ? -11.411 -1.077 0.946 1.00 0.00 86 LYS A N 11
ATOM 10911 C CA . LYS A 1 7 ? -11.057 -0.016 1.881 1.00 0.00 86 LYS A CA 11
ATOM 10912 C C . LYS A 1 7 ? -10.570 -0.605 3.200 1.00 0.00 86 LYS A C 11
ATOM 10913 O O . LYS A 1 7 ? -9.678 -0.052 3.843 1.00 0.00 86 LYS A O 11
ATOM 10932 N N . GLU A 1 8 ? -11.120 -1.756 3.580 1.00 0.00 87 GLU A N 11
ATOM 10933 C CA . GLU A 1 8 ? -10.665 -2.412 4.800 1.00 0.00 87 GLU A CA 11
ATOM 10934 C C . GLU A 1 8 ? -9.207 -2.805 4.611 1.00 0.00 87 GLU A C 11
ATOM 10935 O O . GLU A 1 8 ? -8.369 -2.592 5.487 1.00 0.00 87 GLU A O 11
ATOM 10947 N N . ALA A 1 9 ? -8.915 -3.361 3.438 1.00 0.00 88 ALA A N 11
ATOM 10948 C CA . ALA A 1 9 ? -7.554 -3.762 3.107 1.00 0.00 88 ALA A CA 11
ATOM 10949 C C . ALA A 1 9 ? -6.642 -2.540 3.150 1.00 0.00 88 ALA A C 11
ATOM 10950 O O . ALA A 1 9 ? -5.535 -2.591 3.679 1.00 0.00 88 ALA A O 11
ATOM 10957 N N . PHE A 1 10 ? -7.134 -1.437 2.602 1.00 0.00 89 PHE A N 11
ATOM 10958 C CA . PHE A 1 10 ? -6.377 -0.195 2.587 1.00 0.00 89 PHE A CA 11
ATOM 10959 C C . PHE A 1 10 ? -6.032 0.236 4.011 1.00 0.00 89 PHE A C 11
ATOM 10960 O O . PHE A 1 10 ? -4.889 0.587 4.306 1.00 0.00 89 PHE A O 11
ATOM 10977 N N . ARG A 1 11 ? -7.026 0.195 4.888 1.00 0.00 90 ARG A N 11
ATOM 10978 C CA . ARG A 1 11 ? -6.831 0.563 6.272 1.00 0.00 90 ARG A CA 11
ATOM 10979 C C . ARG A 1 11 ? -5.871 -0.413 6.952 1.00 0.00 90 ARG A C 11
ATOM 10980 O O . ARG A 1 11 ? -5.087 -0.028 7.820 1.00 0.00 90 ARG A O 11
ATOM 11001 N N . VAL A 1 12 ? -5.921 -1.673 6.523 1.00 0.00 91 VAL A N 11
ATOM 11002 C CA . VAL A 1 12 ? -5.032 -2.701 7.064 1.00 0.00 91 VAL A CA 11
ATOM 11003 C C . VAL A 1 12 ? -3.591 -2.413 6.650 1.00 0.00 91 VAL A C 11
ATOM 11004 O O . VAL A 1 12 ? -2.664 -2.513 7.455 1.00 0.00 91 VAL A O 11
ATOM 11017 N N . PHE A 1 13 ? -3.423 -2.079 5.375 1.00 0.00 92 PHE A N 11
ATOM 11018 C CA . PHE A 1 13 ? -2.107 -1.800 4.808 1.00 0.00 92 PHE A CA 11
ATOM 11019 C C . PHE A 1 13 ? -1.418 -0.625 5.497 1.00 0.00 92 PHE A C 11
ATOM 11020 O O . PHE A 1 13 ? -0.203 -0.635 5.687 1.00 0.00 92 PHE A O 11
ATOM 11037 N N . ASP A 1 14 ? -2.187 0.396 5.831 1.00 0.00 93 ASP A N 11
ATOM 11038 C CA . ASP A 1 14 ? -1.625 1.590 6.454 1.00 0.00 93 ASP A CA 11
ATOM 11039 C C . ASP A 1 14 ? -1.476 1.436 7.968 1.00 0.00 93 ASP A C 11
ATOM 11040 O O . ASP A 1 14 ? -2.420 1.668 8.723 1.00 0.00 93 ASP A O 11
ATOM 11049 N N . LYS A 1 15 ? -0.279 1.039 8.401 1.00 0.00 94 LYS A N 11
ATOM 11050 C CA . LYS A 1 15 ? -0.014 0.859 9.820 1.00 0.00 94 LYS A CA 11
ATOM 11051 C C . LYS A 1 15 ? -0.227 2.186 10.554 1.00 0.00 94 LYS A C 11
ATOM 11052 O O . LYS A 1 15 ? -0.905 2.241 11.579 1.00 0.00 94 LYS A O 11
ATOM 11071 N N . ASP A 1 16 ? 0.363 3.258 9.999 1.00 0.00 95 ASP A N 11
ATOM 11072 C CA . ASP A 1 16 ? 0.244 4.593 10.587 1.00 0.00 95 ASP A CA 11
ATOM 11073 C C . ASP A 1 16 ? -1.186 5.046 10.509 1.00 0.00 95 ASP A C 11
ATOM 11074 O O . ASP A 1 16 ? -1.730 5.561 11.487 1.00 0.00 95 ASP A O 11
ATOM 11083 N N . GLN A 1 17 ? -1.819 4.794 9.338 1.00 0.00 96 GLN A N 11
ATOM 11084 C CA . GLN A 1 17 ? -3.231 5.121 9.142 1.00 0.00 96 GLN A CA 11
ATOM 11085 C C . GLN A 1 17 ? -3.459 6.618 8.953 1.00 0.00 96 GLN A C 11
ATOM 11086 O O . GLN A 1 17 ? -4.299 7.223 9.612 1.00 0.00 96 GLN A O 11
ATOM 11100 N N . ASN A 1 18 ? -2.706 7.208 8.032 1.00 0.00 97 ASN A N 11
ATOM 11101 C CA . ASN A 1 18 ? -2.830 8.635 7.740 1.00 0.00 97 ASN A CA 11
ATOM 11102 C C . ASN A 1 18 ? -3.474 8.816 6.372 1.00 0.00 97 ASN A C 11
ATOM 11103 O O . ASN A 1 18 ? -3.513 9.918 5.828 1.00 0.00 97 ASN A O 11
ATOM 11114 N N . GLY A 1 19 ? -3.974 7.709 5.821 1.00 0.00 98 GLY A N 11
ATOM 11115 C CA . GLY A 1 19 ? -4.609 7.732 4.508 1.00 0.00 98 GLY A CA 11
ATOM 11116 C C . GLY A 1 19 ? -3.566 7.537 3.416 1.00 0.00 98 GLY A C 11
ATOM 11117 O O . GLY A 1 19 ? -3.749 7.973 2.278 1.00 0.00 98 GLY A O 11
ATOM 11121 N N . PHE A 1 20 ? -2.473 6.871 3.774 1.00 0.00 99 PHE A N 11
ATOM 11122 C CA . PHE A 1 20 ? -1.393 6.604 2.828 1.00 0.00 99 PHE A CA 11
ATOM 11123 C C . PHE A 1 20 ? -0.669 5.321 3.200 1.00 0.00 99 PHE A C 11
ATOM 11124 O O . PHE A 1 20 ? -0.581 4.972 4.374 1.00 0.00 99 PHE A O 11
ATOM 11141 N N . ILE A 1 21 ? -0.104 4.648 2.203 1.00 0.00 100 ILE A N 11
ATOM 11142 C CA . ILE A 1 21 ? 0.670 3.433 2.453 1.00 0.00 100 ILE A CA 11
ATOM 11143 C C . ILE A 1 21 ? 2.116 3.717 2.090 1.00 0.00 100 ILE A C 11
ATOM 11144 O O . ILE A 1 21 ? 2.415 4.179 0.989 1.00 0.00 100 ILE A O 11
ATOM 11160 N N . SER A 1 22 ? 3.002 3.456 3.035 1.00 0.00 101 SER A N 11
ATOM 11161 C CA . SER A 1 22 ? 4.427 3.699 2.833 1.00 0.00 101 SER A CA 11
ATOM 11162 C C . SER A 1 22 ? 5.163 2.384 2.666 1.00 0.00 101 SER A C 11
ATOM 11163 O O . SER A 1 22 ? 4.706 1.344 3.142 1.00 0.00 101 SER A O 11
ATOM 11171 N N . ALA A 1 23 ? 6.318 2.429 2.009 1.00 0.00 102 ALA A N 11
ATOM 11172 C CA . ALA A 1 23 ? 7.102 1.219 1.827 1.00 0.00 102 ALA A CA 11
ATOM 11173 C C . ALA A 1 23 ? 7.335 0.604 3.195 1.00 0.00 102 ALA A C 11
ATOM 11174 O O . ALA A 1 23 ? 7.229 -0.609 3.380 1.00 0.00 102 ALA A O 11
ATOM 11181 N N . ALA A 1 24 ? 7.627 1.474 4.156 1.00 0.00 103 ALA A N 11
ATOM 11182 C CA . ALA A 1 24 ? 7.853 1.048 5.526 1.00 0.00 103 ALA A CA 11
ATOM 11183 C C . ALA A 1 24 ? 6.657 0.243 6.009 1.00 0.00 103 ALA A C 11
ATOM 11184 O O . ALA A 1 24 ? 6.802 -0.866 6.523 1.00 0.00 103 ALA A O 11
ATOM 11191 N N . GLU A 1 25 ? 5.471 0.811 5.822 1.00 0.00 104 GLU A N 11
ATOM 11192 C CA . GLU A 1 25 ? 4.249 0.150 6.218 1.00 0.00 104 GLU A CA 11
ATOM 11193 C C . GLU A 1 25 ? 4.064 -1.120 5.400 1.00 0.00 104 GLU A C 11
ATOM 11194 O O . GLU A 1 25 ? 3.680 -2.163 5.926 1.00 0.00 104 GLU A O 11
ATOM 11206 N N . LEU A 1 26 ? 4.348 -1.018 4.107 1.00 0.00 105 LEU A N 11
ATOM 11207 C CA . LEU A 1 26 ? 4.222 -2.157 3.210 1.00 0.00 105 LEU A CA 11
ATOM 11208 C C . LEU A 1 26 ? 5.191 -3.266 3.630 1.00 0.00 105 LEU A C 11
ATOM 11209 O O . LEU A 1 26 ? 4.845 -4.446 3.610 1.00 0.00 105 LEU A O 11
ATOM 11225 N N . ARG A 1 27 ? 6.400 -2.870 4.026 1.00 0.00 106 ARG A N 11
ATOM 11226 C CA . ARG A 1 27 ? 7.397 -3.826 4.467 1.00 0.00 106 ARG A CA 11
ATOM 11227 C C . ARG A 1 27 ? 6.903 -4.559 5.709 1.00 0.00 106 ARG A C 11
ATOM 11228 O O . ARG A 1 27 ? 7.050 -5.775 5.827 1.00 0.00 106 ARG A O 11
ATOM 11249 N N . HIS A 1 28 ? 6.320 -3.802 6.633 1.00 0.00 107 HIS A N 11
ATOM 11250 C CA . HIS A 1 28 ? 5.805 -4.373 7.871 1.00 0.00 107 HIS A CA 11
ATOM 11251 C C . HIS A 1 28 ? 4.614 -5.291 7.600 1.00 0.00 107 HIS A C 11
ATOM 11252 O O . HIS A 1 28 ? 4.533 -6.394 8.141 1.00 0.00 107 HIS A O 11
ATOM 11266 N N . VAL A 1 29 ? 3.694 -4.831 6.760 1.00 0.00 108 VAL A N 11
ATOM 11267 C CA . VAL A 1 29 ? 2.512 -5.619 6.422 1.00 0.00 108 VAL A CA 11
ATOM 11268 C C . VAL A 1 29 ? 2.920 -6.876 5.654 1.00 0.00 108 VAL A C 11
ATOM 11269 O O . VAL A 1 29 ? 2.413 -7.968 5.914 1.00 0.00 108 VAL A O 11
ATOM 11282 N N . MET A 1 30 ? 3.852 -6.712 4.721 1.00 0.00 109 MET A N 11
ATOM 11283 C CA . MET A 1 30 ? 4.344 -7.833 3.927 1.00 0.00 109 MET A CA 11
ATOM 11284 C C . MET A 1 30 ? 5.046 -8.842 4.838 1.00 0.00 109 MET A C 11
ATOM 11285 O O . MET A 1 30 ? 4.978 -10.049 4.618 1.00 0.00 109 MET A O 11
ATOM 11299 N N . THR A 1 31 ? 5.713 -8.330 5.867 1.00 0.00 110 THR A N 11
ATOM 11300 C CA . THR A 1 31 ? 6.416 -9.182 6.824 1.00 0.00 110 THR A CA 11
ATOM 11301 C C . THR A 1 31 ? 5.415 -9.999 7.642 1.00 0.00 110 THR A C 11
ATOM 11302 O O . THR A 1 31 ? 5.631 -11.183 7.907 1.00 0.00 110 THR A O 11
ATOM 11313 N N . ASN A 1 32 ? 4.312 -9.359 8.020 1.00 0.00 111 ASN A N 11
ATOM 11314 C CA . ASN A 1 32 ? 3.259 -10.023 8.787 1.00 0.00 111 ASN A CA 11
ATOM 11315 C C . ASN A 1 32 ? 2.646 -11.132 7.940 1.00 0.00 111 ASN A C 11
ATOM 11316 O O . ASN A 1 32 ? 2.242 -12.183 8.437 1.00 0.00 111 ASN A O 11
ATOM 11327 N N . LEU A 1 33 ? 2.582 -10.845 6.652 1.00 0.00 112 LEU A N 11
ATOM 11328 C CA . LEU A 1 33 ? 2.018 -11.743 5.651 1.00 0.00 112 LEU A CA 11
ATOM 11329 C C . LEU A 1 33 ? 2.719 -13.102 5.692 1.00 0.00 112 LEU A C 11
ATOM 11330 O O . LEU A 1 33 ? 2.120 -14.143 5.423 1.00 0.00 112 LEU A O 11
ATOM 11346 N N . GLY A 1 34 ? 4.009 -13.066 5.991 1.00 0.00 113 GLY A N 11
ATOM 11347 C CA . GLY A 1 34 ? 4.821 -14.276 6.008 1.00 0.00 113 GLY A CA 11
ATOM 11348 C C . GLY A 1 34 ? 5.543 -14.359 4.675 1.00 0.00 113 GLY A C 11
ATOM 11349 O O . GLY A 1 34 ? 6.094 -15.394 4.296 1.00 0.00 113 GLY A O 11
ATOM 11353 N N . GLU A 1 35 ? 5.562 -13.210 3.996 1.00 0.00 114 GLU A N 11
ATOM 11354 C CA . GLU A 1 35 ? 6.241 -13.050 2.718 1.00 0.00 114 GLU A CA 11
ATOM 11355 C C . GLU A 1 35 ? 7.445 -12.145 2.939 1.00 0.00 114 GLU A C 11
ATOM 11356 O O . GLU A 1 35 ? 7.347 -11.162 3.672 1.00 0.00 114 GLU A O 11
ATOM 11368 N N . LYS A 1 36 ? 8.582 -12.478 2.331 1.00 0.00 115 LYS A N 11
ATOM 11369 C CA . LYS A 1 36 ? 9.799 -11.672 2.504 1.00 0.00 115 LYS A CA 11
ATOM 11370 C C . LYS A 1 36 ? 10.248 -11.054 1.191 1.00 0.00 115 LYS A C 11
ATOM 11371 O O . LYS A 1 36 ? 10.881 -11.712 0.365 1.00 0.00 115 LYS A O 11
ATOM 11390 N N . LEU A 1 37 ? 9.924 -9.776 1.010 1.00 0.00 116 LEU A N 11
ATOM 11391 C CA . LEU A 1 37 ? 10.303 -9.054 -0.201 1.00 0.00 116 LEU A CA 11
ATOM 11392 C C . LEU A 1 37 ? 11.554 -8.230 0.060 1.00 0.00 116 LEU A C 11
ATOM 11393 O O . LEU A 1 37 ? 11.764 -7.729 1.164 1.00 0.00 116 LEU A O 11
ATOM 11409 N N . THR A 1 38 ? 12.372 -8.078 -0.968 1.00 0.00 117 THR A N 11
ATOM 11410 C CA . THR A 1 38 ? 13.593 -7.294 -0.854 1.00 0.00 117 THR A CA 11
ATOM 11411 C C . THR A 1 38 ? 13.271 -5.816 -1.015 1.00 0.00 117 THR A C 11
ATOM 11412 O O . THR A 1 38 ? 12.132 -5.449 -1.290 1.00 0.00 117 THR A O 11
ATOM 11423 N N . ASP A 1 39 ? 14.277 -4.975 -0.844 1.00 0.00 118 ASP A N 11
ATOM 11424 C CA . ASP A 1 39 ? 14.081 -3.545 -0.979 1.00 0.00 118 ASP A CA 11
ATOM 11425 C C . ASP A 1 39 ? 13.656 -3.216 -2.410 1.00 0.00 118 ASP A C 11
ATOM 11426 O O . ASP A 1 39 ? 12.822 -2.340 -2.637 1.00 0.00 118 ASP A O 11
ATOM 11435 N N . GLU A 1 40 ? 14.259 -3.914 -3.372 1.00 0.00 119 GLU A N 11
ATOM 11436 C CA . GLU A 1 40 ? 13.968 -3.686 -4.785 1.00 0.00 119 GLU A CA 11
ATOM 11437 C C . GLU A 1 40 ? 12.532 -4.067 -5.154 1.00 0.00 119 GLU A C 11
ATOM 11438 O O . GLU A 1 40 ? 11.869 -3.333 -5.886 1.00 0.00 119 GLU A O 11
ATOM 11450 N N . GLU A 1 41 ? 12.033 -5.188 -4.634 1.00 0.00 120 GLU A N 11
ATOM 11451 C CA . GLU A 1 41 ? 10.662 -5.582 -4.924 1.00 0.00 120 GLU A CA 11
ATOM 11452 C C . GLU A 1 41 ? 9.733 -4.569 -4.291 1.00 0.00 120 GLU A C 11
ATOM 11453 O O . GLU A 1 41 ? 8.781 -4.094 -4.910 1.00 0.00 120 GLU A O 11
ATOM 11465 N N . VAL A 1 42 ? 10.034 -4.244 -3.043 1.00 0.00 121 VAL A N 11
ATOM 11466 C CA . VAL A 1 42 ? 9.245 -3.281 -2.296 1.00 0.00 121 VAL A CA 11
ATOM 11467 C C . VAL A 1 42 ? 9.259 -1.924 -3.006 1.00 0.00 121 VAL A C 11
ATOM 11468 O O . VAL A 1 42 ? 8.213 -1.310 -3.207 1.00 0.00 121 VAL A O 11
ATOM 11481 N N . ASP A 1 43 ? 10.449 -1.473 -3.387 1.00 0.00 122 ASP A N 11
ATOM 11482 C CA . ASP A 1 43 ? 10.590 -0.198 -4.077 1.00 0.00 122 ASP A CA 11
ATOM 11483 C C . ASP A 1 43 ? 9.929 -0.244 -5.454 1.00 0.00 122 ASP A C 11
ATOM 11484 O O . ASP A 1 43 ? 9.166 0.655 -5.813 1.00 0.00 122 ASP A O 11
ATOM 11493 N N . GLU A 1 44 ? 10.235 -1.283 -6.231 1.00 0.00 123 GLU A N 11
ATOM 11494 C CA . GLU A 1 44 ? 9.673 -1.417 -7.574 1.00 0.00 123 GLU A CA 11
ATOM 11495 C C . GLU A 1 44 ? 8.151 -1.372 -7.530 1.00 0.00 123 GLU A C 11
ATOM 11496 O O . GLU A 1 44 ? 7.517 -0.708 -8.350 1.00 0.00 123 GLU A O 11
ATOM 11508 N N . MET A 1 45 ? 7.571 -2.063 -6.560 1.00 0.00 124 MET A N 11
ATOM 11509 C CA . MET A 1 45 ? 6.123 -2.078 -6.405 1.00 0.00 124 MET A CA 11
ATOM 11510 C C . MET A 1 45 ? 5.620 -0.685 -6.044 1.00 0.00 124 MET A C 11
ATOM 11511 O O . MET A 1 45 ? 4.608 -0.213 -6.562 1.00 0.00 124 MET A O 11
ATOM 11525 N N . ILE A 1 46 ? 6.355 -0.048 -5.152 1.00 0.00 125 ILE A N 11
ATOM 11526 C CA . ILE A 1 46 ? 6.031 1.298 -4.693 1.00 0.00 125 ILE A CA 11
ATOM 11527 C C . ILE A 1 46 ? 6.181 2.329 -5.819 1.00 0.00 125 ILE A C 11
ATOM 11528 O O . ILE A 1 46 ? 5.319 3.190 -5.996 1.00 0.00 125 ILE A O 11
ATOM 11544 N N . ARG A 1 47 ? 7.266 2.235 -6.583 1.00 0.00 126 ARG A N 11
ATOM 11545 C CA . ARG A 1 47 ? 7.492 3.163 -7.690 1.00 0.00 126 ARG A CA 11
ATOM 11546 C C . ARG A 1 47 ? 6.490 2.897 -8.810 1.00 0.00 126 ARG A C 11
ATOM 11547 O O . ARG A 1 47 ? 6.030 3.818 -9.485 1.00 0.00 126 ARG A O 11
ATOM 11568 N N . GLU A 1 48 ? 6.163 1.623 -8.992 1.00 0.00 127 GLU A N 11
ATOM 11569 C CA . GLU A 1 48 ? 5.216 1.215 -10.025 1.00 0.00 127 GLU A CA 11
ATOM 11570 C C . GLU A 1 48 ? 3.807 1.686 -9.672 1.00 0.00 127 GLU A C 11
ATOM 11571 O O . GLU A 1 48 ? 3.048 2.118 -10.540 1.00 0.00 127 GLU A O 11
ATOM 11583 N N . ALA A 1 49 ? 3.467 1.605 -8.387 1.00 0.00 128 ALA A N 11
ATOM 11584 C CA . ALA A 1 49 ? 2.148 2.035 -7.929 1.00 0.00 128 ALA A CA 11
ATOM 11585 C C . ALA A 1 49 ? 2.111 3.554 -7.767 1.00 0.00 128 ALA A C 11
ATOM 11586 O O . ALA A 1 49 ? 1.040 4.137 -7.631 1.00 0.00 128 ALA A O 11
ATOM 11593 N N . ASP A 1 50 ? 3.287 4.192 -7.788 1.00 0.00 129 ASP A N 11
ATOM 11594 C CA . ASP A 1 50 ? 3.379 5.651 -7.645 1.00 0.00 129 ASP A CA 11
ATOM 11595 C C . ASP A 1 50 ? 3.579 6.317 -9.004 1.00 0.00 129 ASP A C 11
ATOM 11596 O O . ASP A 1 50 ? 4.551 6.043 -9.708 1.00 0.00 129 ASP A O 11
ATOM 11605 N N . VAL A 1 51 ? 2.635 7.181 -9.368 1.00 0.00 130 VAL A N 11
ATOM 11606 C CA . VAL A 1 51 ? 2.670 7.889 -10.647 1.00 0.00 130 VAL A CA 11
ATOM 11607 C C . VAL A 1 51 ? 3.055 9.343 -10.427 1.00 0.00 130 VAL A C 11
ATOM 11608 O O . VAL A 1 51 ? 3.527 10.022 -11.340 1.00 0.00 130 VAL A O 11
ATOM 11621 N N . ASP A 1 52 ? 2.908 9.793 -9.189 1.00 0.00 131 ASP A N 11
ATOM 11622 C CA . ASP A 1 52 ? 3.297 11.147 -8.816 1.00 0.00 131 ASP A CA 11
ATOM 11623 C C . ASP A 1 52 ? 4.634 11.046 -8.113 1.00 0.00 131 ASP A C 11
ATOM 11624 O O . ASP A 1 52 ? 5.209 12.041 -7.669 1.00 0.00 131 ASP A O 11
ATOM 11633 N N . GLY A 1 53 ? 5.118 9.810 -8.029 1.00 0.00 132 GLY A N 11
ATOM 11634 C CA . GLY A 1 53 ? 6.395 9.533 -7.390 1.00 0.00 132 GLY A CA 11
ATOM 11635 C C . GLY A 1 53 ? 6.440 10.073 -5.957 1.00 0.00 132 GLY A C 11
ATOM 11636 O O . GLY A 1 53 ? 7.494 10.093 -5.324 1.00 0.00 132 GLY A O 11
ATOM 11640 N N . ASP A 1 54 ? 5.291 10.522 -5.465 1.00 0.00 133 ASP A N 11
ATOM 11641 C CA . ASP A 1 54 ? 5.210 11.072 -4.110 1.00 0.00 133 ASP A CA 11
ATOM 11642 C C . ASP A 1 54 ? 5.897 10.145 -3.108 1.00 0.00 133 ASP A C 11
ATOM 11643 O O . ASP A 1 54 ? 6.319 10.578 -2.036 1.00 0.00 133 ASP A O 11
ATOM 11652 N N . GLY A 1 55 ? 6.009 8.869 -3.469 1.00 0.00 134 GLY A N 11
ATOM 11653 C CA . GLY A 1 55 ? 6.652 7.883 -2.597 1.00 0.00 134 GLY A CA 11
ATOM 11654 C C . GLY A 1 55 ? 5.634 7.236 -1.667 1.00 0.00 134 GLY A C 11
ATOM 11655 O O . GLY A 1 55 ? 5.970 6.360 -0.871 1.00 0.00 134 GLY A O 11
ATOM 11659 N N . GLN A 1 56 ? 4.384 7.664 -1.790 1.00 0.00 135 GLN A N 11
ATOM 11660 C CA . GLN A 1 56 ? 3.297 7.123 -0.977 1.00 0.00 135 GLN A CA 11
ATOM 11661 C C . GLN A 1 56 ? 2.131 6.773 -1.876 1.00 0.00 135 GLN A C 11
ATOM 11662 O O . GLN A 1 56 ? 1.892 7.433 -2.887 1.00 0.00 135 GLN A O 11
ATOM 11676 N N . ILE A 1 57 ? 1.395 5.737 -1.500 1.00 0.00 136 ILE A N 11
ATOM 11677 C CA . ILE A 1 57 ? 0.243 5.320 -2.280 1.00 0.00 136 ILE A CA 11
ATOM 11678 C C . ILE A 1 57 ? -1.008 5.853 -1.609 1.00 0.00 136 ILE A C 11
ATOM 11679 O O . ILE A 1 57 ? -1.326 5.482 -0.477 1.00 0.00 136 ILE A O 11
ATOM 11695 N N . ASN A 1 58 ? -1.734 6.695 -2.326 1.00 0.00 137 ASN A N 11
ATOM 11696 C CA . ASN A 1 58 ? -2.974 7.235 -1.811 1.00 0.00 137 ASN A CA 11
ATOM 11697 C C . ASN A 1 58 ? -4.053 6.198 -2.071 1.00 0.00 137 ASN A C 11
ATOM 11698 O O . ASN A 1 58 ? -3.873 5.323 -2.919 1.00 0.00 137 ASN A O 11
ATOM 11709 N N . TYR A 1 59 ? -5.146 6.251 -1.338 1.00 0.00 138 TYR A N 11
ATOM 11710 C CA . TYR A 1 59 ? -6.186 5.251 -1.522 1.00 0.00 138 TYR A CA 11
ATOM 11711 C C . TYR A 1 59 ? -6.578 5.130 -2.993 1.00 0.00 138 TYR A C 11
ATOM 11712 O O . TYR A 1 59 ? -6.583 4.033 -3.545 1.00 0.00 138 TYR A O 11
ATOM 11730 N N . GLU A 1 60 ? -6.900 6.248 -3.622 1.00 0.00 139 GLU A N 11
ATOM 11731 C CA . GLU A 1 60 ? -7.296 6.223 -5.026 1.00 0.00 139 GLU A CA 11
ATOM 11732 C C . GLU A 1 60 ? -6.242 5.520 -5.877 1.00 0.00 139 GLU A C 11
ATOM 11733 O O . GLU A 1 60 ? -6.572 4.734 -6.763 1.00 0.00 139 GLU A O 11
ATOM 11745 N N . GLU A 1 61 ? -4.977 5.811 -5.614 1.00 0.00 140 GLU A N 11
ATOM 11746 C CA . GLU A 1 61 ? -3.896 5.197 -6.371 1.00 0.00 140 GLU A CA 11
ATOM 11747 C C . GLU A 1 61 ? -3.880 3.694 -6.123 1.00 0.00 140 GLU A C 11
ATOM 11748 O O . GLU A 1 61 ? -3.676 2.899 -7.042 1.00 0.00 140 GLU A O 11
ATOM 11760 N N . PHE A 1 62 ? -4.128 3.318 -4.874 1.00 0.00 141 PHE A N 11
ATOM 11761 C CA . PHE A 1 62 ? -4.172 1.913 -4.500 1.00 0.00 141 PHE A CA 11
ATOM 11762 C C . PHE A 1 62 ? -5.304 1.234 -5.246 1.00 0.00 141 PHE A C 11
ATOM 11763 O O . PHE A 1 62 ? -5.164 0.122 -5.755 1.00 0.00 141 PHE A O 11
ATOM 11780 N N . VAL A 1 63 ? -6.428 1.932 -5.309 1.00 0.00 142 VAL A N 11
ATOM 11781 C CA . VAL A 1 63 ? -7.597 1.427 -5.998 1.00 0.00 142 VAL A CA 11
ATOM 11782 C C . VAL A 1 63 ? -7.249 1.183 -7.461 1.00 0.00 142 VAL A C 11
ATOM 11783 O O . VAL A 1 63 ? -7.616 0.161 -8.037 1.00 0.00 142 VAL A O 11
ATOM 11796 N N . LYS A 1 64 ? -6.520 2.127 -8.053 1.00 0.00 143 LYS A N 11
ATOM 11797 C CA . LYS A 1 64 ? -6.104 2.013 -9.444 1.00 0.00 143 LYS A CA 11
ATOM 11798 C C . LYS A 1 64 ? -5.209 0.786 -9.653 1.00 0.00 143 LYS A C 11
ATOM 11799 O O . LYS A 1 64 ? -5.401 0.026 -10.603 1.00 0.00 143 LYS A O 11
ATOM 11818 N N . VAL A 1 65 ? -4.234 0.593 -8.762 1.00 0.00 144 VAL A N 11
ATOM 11819 C CA . VAL A 1 65 ? -3.325 -0.546 -8.863 1.00 0.00 144 VAL A CA 11
ATOM 11820 C C . VAL A 1 65 ? -4.039 -1.869 -8.580 1.00 0.00 144 VAL A C 11
ATOM 11821 O O . VAL A 1 65 ? -3.826 -2.864 -9.274 1.00 0.00 144 VAL A O 11
ATOM 11834 N N . MET A 1 66 ? -4.873 -1.873 -7.545 1.00 0.00 145 MET A N 11
ATOM 11835 C CA . MET A 1 66 ? -5.600 -3.080 -7.160 1.00 0.00 145 MET A CA 11
ATOM 11836 C C . MET A 1 66 ? -6.718 -3.384 -8.143 1.00 0.00 145 MET A C 11
ATOM 11837 O O . MET A 1 66 ? -6.934 -4.533 -8.528 1.00 0.00 145 MET A O 11
ATOM 11851 N N . MET A 1 67 ? -7.433 -2.344 -8.539 1.00 0.00 146 MET A N 11
ATOM 11852 C CA . MET A 1 67 ? -8.540 -2.508 -9.476 1.00 0.00 146 MET A CA 11
ATOM 11853 C C . MET A 1 67 ? -8.026 -2.969 -10.837 1.00 0.00 146 MET A C 11
ATOM 11854 O O . MET A 1 67 ? -8.612 -3.850 -11.465 1.00 0.00 146 MET A O 11
ATOM 11868 N N . ALA A 1 68 ? -6.931 -2.366 -11.289 1.00 0.00 147 ALA A N 11
ATOM 11869 C CA . ALA A 1 68 ? -6.354 -2.722 -12.580 1.00 0.00 147 ALA A CA 11
ATOM 11870 C C . ALA A 1 68 ? -5.618 -4.054 -12.489 1.00 0.00 147 ALA A C 11
ATOM 11871 O O . ALA A 1 68 ? -5.969 -5.018 -13.171 1.00 0.00 147 ALA A O 11
ATOM 11878 N N . LYS A 1 69 ? -4.591 -4.101 -11.642 1.00 0.00 148 LYS A N 11
ATOM 11879 C CA . LYS A 1 69 ? -3.800 -5.320 -11.461 1.00 0.00 148 LYS A CA 11
ATOM 11880 C C . LYS A 1 69 ? -4.161 -5.998 -10.144 1.00 0.00 148 LYS A C 11
ATOM 11881 O O . LYS A 1 69 ? -4.245 -5.301 -9.146 1.00 0.00 148 LYS A O 11
ATOM 11903 N N . ASP A 1 1 ? -19.688 -4.891 0.798 1.00 0.00 80 ASP A N 12
ATOM 11904 C CA . ASP A 1 1 ? -19.506 -4.695 -0.667 1.00 0.00 80 ASP A CA 12
ATOM 11905 C C . ASP A 1 1 ? -18.018 -4.724 -0.998 1.00 0.00 80 ASP A C 12
ATOM 11906 O O . ASP A 1 1 ? -17.174 -4.622 -0.107 1.00 0.00 80 ASP A O 12
ATOM 11917 N N . SER A 1 2 ? -17.701 -4.863 -2.282 1.00 0.00 81 SER A N 12
ATOM 11918 C CA . SER A 1 2 ? -16.306 -4.902 -2.705 1.00 0.00 81 SER A CA 12
ATOM 11919 C C . SER A 1 2 ? -15.596 -3.618 -2.294 1.00 0.00 81 SER A C 12
ATOM 11920 O O . SER A 1 2 ? -14.514 -3.654 -1.709 1.00 0.00 81 SER A O 12
ATOM 11928 N N . GLU A 1 3 ? -16.212 -2.485 -2.618 1.00 0.00 82 GLU A N 12
ATOM 11929 C CA . GLU A 1 3 ? -15.634 -1.187 -2.294 1.00 0.00 82 GLU A CA 12
ATOM 11930 C C . GLU A 1 3 ? -15.323 -1.102 -0.802 1.00 0.00 82 GLU A C 12
ATOM 11931 O O . GLU A 1 3 ? -14.219 -0.725 -0.411 1.00 0.00 82 GLU A O 12
ATOM 11943 N N . GLU A 1 4 ? -16.292 -1.472 0.026 1.00 0.00 83 GLU A N 12
ATOM 11944 C CA . GLU A 1 4 ? -16.093 -1.442 1.464 1.00 0.00 83 GLU A CA 12
ATOM 11945 C C . GLU A 1 4 ? -14.949 -2.371 1.851 1.00 0.00 83 GLU A C 12
ATOM 11946 O O . GLU A 1 4 ? -14.132 -2.045 2.711 1.00 0.00 83 GLU A O 12
ATOM 11958 N N . GLU A 1 5 ? -14.886 -3.522 1.192 1.00 0.00 84 GLU A N 12
ATOM 11959 C CA . GLU A 1 5 ? -13.833 -4.489 1.459 1.00 0.00 84 GLU A CA 12
ATOM 11960 C C . GLU A 1 5 ? -12.474 -3.912 1.048 1.00 0.00 84 GLU A C 12
ATOM 11961 O O . GLU A 1 5 ? -11.500 -3.995 1.790 1.00 0.00 84 GLU A O 12
ATOM 11973 N N . LEU A 1 6 ? -12.416 -3.345 -0.145 1.00 0.00 85 LEU A N 12
ATOM 11974 C CA . LEU A 1 6 ? -11.164 -2.776 -0.635 1.00 0.00 85 LEU A CA 12
ATOM 11975 C C . LEU A 1 6 ? -10.600 -1.816 0.406 1.00 0.00 85 LEU A C 12
ATOM 11976 O O . LEU A 1 6 ? -9.410 -1.844 0.717 1.00 0.00 85 LEU A O 12
ATOM 11992 N N . LYS A 1 7 ? -11.466 -0.970 0.940 1.00 0.00 86 LYS A N 12
ATOM 11993 C CA . LYS A 1 7 ? -11.056 0.002 1.950 1.00 0.00 86 LYS A CA 12
ATOM 11994 C C . LYS A 1 7 ? -10.579 -0.697 3.217 1.00 0.00 86 LYS A C 12
ATOM 11995 O O . LYS A 1 7 ? -9.649 -0.232 3.875 1.00 0.00 86 LYS A O 12
ATOM 12014 N N . GLU A 1 8 ? -11.181 -1.841 3.527 1.00 0.00 87 GLU A N 12
ATOM 12015 C CA . GLU A 1 8 ? -10.747 -2.605 4.691 1.00 0.00 87 GLU A CA 12
ATOM 12016 C C . GLU A 1 8 ? -9.321 -3.088 4.443 1.00 0.00 87 GLU A C 12
ATOM 12017 O O . GLU A 1 8 ? -8.459 -3.014 5.319 1.00 0.00 87 GLU A O 12
ATOM 12029 N N . ALA A 1 9 ? -9.085 -3.557 3.219 1.00 0.00 88 ALA A N 12
ATOM 12030 C CA . ALA A 1 9 ? -7.761 -4.027 2.826 1.00 0.00 88 ALA A CA 12
ATOM 12031 C C . ALA A 1 9 ? -6.769 -2.876 2.929 1.00 0.00 88 ALA A C 12
ATOM 12032 O O . ALA A 1 9 ? -5.662 -3.023 3.439 1.00 0.00 88 ALA A O 12
ATOM 12039 N N . PHE A 1 10 ? -7.183 -1.720 2.448 1.00 0.00 89 PHE A N 12
ATOM 12040 C CA . PHE A 1 10 ? -6.345 -0.537 2.503 1.00 0.00 89 PHE A CA 12
ATOM 12041 C C . PHE A 1 10 ? -6.019 -0.180 3.951 1.00 0.00 89 PHE A C 12
ATOM 12042 O O . PHE A 1 10 ? -4.883 0.162 4.281 1.00 0.00 89 PHE A O 12
ATOM 12059 N N . ARG A 1 11 ? -7.034 -0.240 4.799 1.00 0.00 90 ARG A N 12
ATOM 12060 C CA . ARG A 1 11 ? -6.874 0.093 6.207 1.00 0.00 90 ARG A CA 12
ATOM 12061 C C . ARG A 1 11 ? -5.862 -0.848 6.858 1.00 0.00 90 ARG A C 12
ATOM 12062 O O . ARG A 1 11 ? -5.096 -0.444 7.734 1.00 0.00 90 ARG A O 12
ATOM 12083 N N . VAL A 1 12 ? -5.845 -2.096 6.392 1.00 0.00 91 VAL A N 12
ATOM 12084 C CA . VAL A 1 12 ? -4.903 -3.087 6.904 1.00 0.00 91 VAL A CA 12
ATOM 12085 C C . VAL A 1 12 ? -3.478 -2.662 6.561 1.00 0.00 91 VAL A C 12
ATOM 12086 O O . VAL A 1 12 ? -2.572 -2.725 7.394 1.00 0.00 91 VAL A O 12
ATOM 12099 N N . PHE A 1 13 ? -3.301 -2.255 5.309 1.00 0.00 92 PHE A N 12
ATOM 12100 C CA . PHE A 1 13 ? -2.000 -1.841 4.797 1.00 0.00 92 PHE A CA 12
ATOM 12101 C C . PHE A 1 13 ? -1.439 -0.624 5.526 1.00 0.00 92 PHE A C 12
ATOM 12102 O O . PHE A 1 13 ? -0.235 -0.538 5.772 1.00 0.00 92 PHE A O 12
ATOM 12119 N N . ASP A 1 14 ? -2.301 0.340 5.805 1.00 0.00 93 ASP A N 12
ATOM 12120 C CA . ASP A 1 14 ? -1.863 1.583 6.438 1.00 0.00 93 ASP A CA 12
ATOM 12121 C C . ASP A 1 14 ? -1.850 1.481 7.959 1.00 0.00 93 ASP A C 12
ATOM 12122 O O . ASP A 1 14 ? -2.797 1.895 8.627 1.00 0.00 93 ASP A O 12
ATOM 12131 N N . LYS A 1 15 ? -0.757 0.950 8.500 1.00 0.00 94 LYS A N 12
ATOM 12132 C CA . LYS A 1 15 ? -0.631 0.825 9.947 1.00 0.00 94 LYS A CA 12
ATOM 12133 C C . LYS A 1 15 ? -0.745 2.202 10.588 1.00 0.00 94 LYS A C 12
ATOM 12134 O O . LYS A 1 15 ? -1.417 2.371 11.605 1.00 0.00 94 LYS A O 12
ATOM 12153 N N . ASP A 1 16 ? -0.062 3.175 9.999 1.00 0.00 95 ASP A N 12
ATOM 12154 C CA . ASP A 1 16 ? -0.079 4.538 10.513 1.00 0.00 95 ASP A CA 12
ATOM 12155 C C . ASP A 1 16 ? -1.469 5.146 10.377 1.00 0.00 95 ASP A C 12
ATOM 12156 O O . ASP A 1 16 ? -1.940 5.851 11.268 1.00 0.00 95 ASP A O 12
ATOM 12165 N N . GLN A 1 17 ? -2.108 4.863 9.244 1.00 0.00 96 GLN A N 12
ATOM 12166 C CA . GLN A 1 17 ? -3.451 5.363 8.961 1.00 0.00 96 GLN A CA 12
ATOM 12167 C C . GLN A 1 17 ? -3.447 6.869 8.678 1.00 0.00 96 GLN A C 12
ATOM 12168 O O . GLN A 1 17 ? -4.246 7.614 9.247 1.00 0.00 96 GLN A O 12
ATOM 12182 N N . ASN A 1 18 ? -2.560 7.323 7.791 1.00 0.00 97 ASN A N 12
ATOM 12183 C CA . ASN A 1 18 ? -2.496 8.750 7.441 1.00 0.00 97 ASN A CA 12
ATOM 12184 C C . ASN A 1 18 ? -3.152 8.982 6.083 1.00 0.00 97 ASN A C 12
ATOM 12185 O O . ASN A 1 18 ? -3.134 10.091 5.548 1.00 0.00 97 ASN A O 12
ATOM 12196 N N . GLY A 1 19 ? -3.726 7.915 5.538 1.00 0.00 98 GLY A N 12
ATOM 12197 C CA . GLY A 1 19 ? -4.391 7.978 4.236 1.00 0.00 98 GLY A CA 12
ATOM 12198 C C . GLY A 1 19 ? -3.446 7.531 3.127 1.00 0.00 98 GLY A C 12
ATOM 12199 O O . GLY A 1 19 ? -3.859 7.338 1.983 1.00 0.00 98 GLY A O 12
ATOM 12203 N N . PHE A 1 20 ? -2.167 7.387 3.472 1.00 0.00 99 PHE A N 12
ATOM 12204 C CA . PHE A 1 20 ? -1.145 6.972 2.514 1.00 0.00 99 PHE A CA 12
ATOM 12205 C C . PHE A 1 20 ? -0.369 5.783 3.055 1.00 0.00 99 PHE A C 12
ATOM 12206 O O . PHE A 1 20 ? 0.157 5.831 4.166 1.00 0.00 99 PHE A O 12
ATOM 12223 N N . ILE A 1 21 ? -0.260 4.738 2.245 1.00 0.00 100 ILE A N 12
ATOM 12224 C CA . ILE A 1 21 ? 0.505 3.563 2.640 1.00 0.00 100 ILE A CA 12
ATOM 12225 C C . ILE A 1 21 ? 1.965 3.839 2.357 1.00 0.00 100 ILE A C 12
ATOM 12226 O O . ILE A 1 21 ? 2.328 4.293 1.270 1.00 0.00 100 ILE A O 12
ATOM 12242 N N . SER A 1 22 ? 2.792 3.582 3.351 1.00 0.00 101 SER A N 12
ATOM 12243 C CA . SER A 1 22 ? 4.223 3.814 3.231 1.00 0.00 101 SER A CA 12
ATOM 12244 C C . SER A 1 22 ? 4.935 2.525 2.880 1.00 0.00 101 SER A C 12
ATOM 12245 O O . SER A 1 22 ? 4.510 1.442 3.282 1.00 0.00 101 SER A O 12
ATOM 12253 N N . ALA A 1 23 ? 6.037 2.641 2.150 1.00 0.00 102 ALA A N 12
ATOM 12254 C CA . ALA A 1 23 ? 6.802 1.464 1.790 1.00 0.00 102 ALA A CA 12
ATOM 12255 C C . ALA A 1 23 ? 7.184 0.746 3.068 1.00 0.00 102 ALA A C 12
ATOM 12256 O O . ALA A 1 23 ? 7.172 -0.483 3.146 1.00 0.00 102 ALA A O 12
ATOM 12263 N N . ALA A 1 24 ? 7.503 1.549 4.077 1.00 0.00 103 ALA A N 12
ATOM 12264 C CA . ALA A 1 24 ? 7.874 1.035 5.378 1.00 0.00 103 ALA A CA 12
ATOM 12265 C C . ALA A 1 24 ? 6.737 0.204 5.939 1.00 0.00 103 ALA A C 12
ATOM 12266 O O . ALA A 1 24 ? 6.933 -0.921 6.399 1.00 0.00 103 ALA A O 12
ATOM 12273 N N . GLU A 1 25 ? 5.539 0.767 5.874 1.00 0.00 104 GLU A N 12
ATOM 12274 C CA . GLU A 1 25 ? 4.363 0.090 6.353 1.00 0.00 104 GLU A CA 12
ATOM 12275 C C . GLU A 1 25 ? 4.070 -1.116 5.472 1.00 0.00 104 GLU A C 12
ATOM 12276 O O . GLU A 1 25 ? 3.698 -2.182 5.960 1.00 0.00 104 GLU A O 12
ATOM 12288 N N . LEU A 1 26 ? 4.245 -0.931 4.168 1.00 0.00 105 LEU A N 12
ATOM 12289 C CA . LEU A 1 26 ? 4.012 -1.999 3.207 1.00 0.00 105 LEU A CA 12
ATOM 12290 C C . LEU A 1 26 ? 5.014 -3.130 3.435 1.00 0.00 105 LEU A C 12
ATOM 12291 O O . LEU A 1 26 ? 4.677 -4.307 3.319 1.00 0.00 105 LEU A O 12
ATOM 12307 N N . ARG A 1 27 ? 6.244 -2.752 3.776 1.00 0.00 106 ARG A N 12
ATOM 12308 C CA . ARG A 1 27 ? 7.289 -3.734 4.041 1.00 0.00 106 ARG A CA 12
ATOM 12309 C C . ARG A 1 27 ? 6.927 -4.554 5.277 1.00 0.00 106 ARG A C 12
ATOM 12310 O O . ARG A 1 27 ? 7.071 -5.776 5.292 1.00 0.00 106 ARG A O 12
ATOM 12331 N N . HIS A 1 28 ? 6.452 -3.863 6.308 1.00 0.00 107 HIS A N 12
ATOM 12332 C CA . HIS A 1 28 ? 6.066 -4.516 7.555 1.00 0.00 107 HIS A CA 12
ATOM 12333 C C . HIS A 1 28 ? 4.847 -5.418 7.356 1.00 0.00 107 HIS A C 12
ATOM 12334 O O . HIS A 1 28 ? 4.793 -6.529 7.879 1.00 0.00 107 HIS A O 12
ATOM 12348 N N . VAL A 1 29 ? 3.872 -4.930 6.596 1.00 0.00 108 VAL A N 12
ATOM 12349 C CA . VAL A 1 29 ? 2.656 -5.698 6.336 1.00 0.00 108 VAL A CA 12
ATOM 12350 C C . VAL A 1 29 ? 2.993 -6.983 5.583 1.00 0.00 108 VAL A C 12
ATOM 12351 O O . VAL A 1 29 ? 2.485 -8.055 5.908 1.00 0.00 108 VAL A O 12
ATOM 12364 N N . MET A 1 30 ? 3.866 -6.864 4.590 1.00 0.00 109 MET A N 12
ATOM 12365 C CA . MET A 1 30 ? 4.294 -8.015 3.801 1.00 0.00 109 MET A CA 12
ATOM 12366 C C . MET A 1 30 ? 5.175 -8.933 4.649 1.00 0.00 109 MET A C 12
ATOM 12367 O O . MET A 1 30 ? 5.226 -10.140 4.432 1.00 0.00 109 MET A O 12
ATOM 12381 N N . THR A 1 31 ? 5.871 -8.339 5.614 1.00 0.00 110 THR A N 12
ATOM 12382 C CA . THR A 1 31 ? 6.747 -9.097 6.506 1.00 0.00 110 THR A CA 12
ATOM 12383 C C . THR A 1 31 ? 5.918 -9.933 7.486 1.00 0.00 110 THR A C 12
ATOM 12384 O O . THR A 1 31 ? 6.222 -11.098 7.736 1.00 0.00 110 THR A O 12
ATOM 12395 N N . ASN A 1 32 ? 4.858 -9.324 8.016 1.00 0.00 111 ASN A N 12
ATOM 12396 C CA . ASN A 1 32 ? 3.961 -10.010 8.947 1.00 0.00 111 ASN A CA 12
ATOM 12397 C C . ASN A 1 32 ? 3.254 -11.144 8.217 1.00 0.00 111 ASN A C 12
ATOM 12398 O O . ASN A 1 32 ? 3.057 -12.238 8.749 1.00 0.00 111 ASN A O 12
ATOM 12409 N N . LEU A 1 33 ? 2.893 -10.836 6.982 1.00 0.00 112 LEU A N 12
ATOM 12410 C CA . LEU A 1 33 ? 2.212 -11.758 6.083 1.00 0.00 112 LEU A CA 12
ATOM 12411 C C . LEU A 1 33 ? 2.894 -13.124 6.087 1.00 0.00 112 LEU A C 12
ATOM 12412 O O . LEU A 1 33 ? 2.302 -14.136 5.709 1.00 0.00 112 LEU A O 12
ATOM 12428 N N . GLY A 1 34 ? 4.159 -13.134 6.480 1.00 0.00 113 GLY A N 12
ATOM 12429 C CA . GLY A 1 34 ? 4.935 -14.364 6.475 1.00 0.00 113 GLY A CA 12
ATOM 12430 C C . GLY A 1 34 ? 5.586 -14.487 5.109 1.00 0.00 113 GLY A C 12
ATOM 12431 O O . GLY A 1 34 ? 6.076 -15.544 4.716 1.00 0.00 113 GLY A O 12
ATOM 12435 N N . GLU A 1 35 ? 5.614 -13.346 4.420 1.00 0.00 114 GLU A N 12
ATOM 12436 C CA . GLU A 1 35 ? 6.233 -13.229 3.105 1.00 0.00 114 GLU A CA 12
ATOM 12437 C C . GLU A 1 35 ? 7.504 -12.400 3.266 1.00 0.00 114 GLU A C 12
ATOM 12438 O O . GLU A 1 35 ? 7.522 -11.457 4.057 1.00 0.00 114 GLU A O 12
ATOM 12450 N N . LYS A 1 36 ? 8.569 -12.755 2.546 1.00 0.00 115 LYS A N 12
ATOM 12451 C CA . LYS A 1 36 ? 9.840 -12.023 2.660 1.00 0.00 115 LYS A CA 12
ATOM 12452 C C . LYS A 1 36 ? 10.236 -11.392 1.334 1.00 0.00 115 LYS A C 12
ATOM 12453 O O . LYS A 1 36 ? 10.914 -12.009 0.513 1.00 0.00 115 LYS A O 12
ATOM 12472 N N . LEU A 1 37 ? 9.817 -10.144 1.142 1.00 0.00 116 LEU A N 12
ATOM 12473 C CA . LEU A 1 37 ? 10.136 -9.411 -0.076 1.00 0.00 116 LEU A CA 12
ATOM 12474 C C . LEU A 1 37 ? 11.410 -8.604 0.111 1.00 0.00 116 LEU A C 12
ATOM 12475 O O . LEU A 1 37 ? 11.722 -8.164 1.217 1.00 0.00 116 LEU A O 12
ATOM 12491 N N . THR A 1 38 ? 12.131 -8.399 -0.978 1.00 0.00 117 THR A N 12
ATOM 12492 C CA . THR A 1 38 ? 13.361 -7.622 -0.935 1.00 0.00 117 THR A CA 12
ATOM 12493 C C . THR A 1 38 ? 13.040 -6.149 -1.097 1.00 0.00 117 THR A C 12
ATOM 12494 O O . THR A 1 38 ? 11.913 -5.779 -1.425 1.00 0.00 117 THR A O 12
ATOM 12505 N N . ASP A 1 39 ? 14.034 -5.309 -0.869 1.00 0.00 118 ASP A N 12
ATOM 12506 C CA . ASP A 1 39 ? 13.845 -3.876 -0.999 1.00 0.00 118 ASP A CA 12
ATOM 12507 C C . ASP A 1 39 ? 13.490 -3.525 -2.441 1.00 0.00 118 ASP A C 12
ATOM 12508 O O . ASP A 1 39 ? 12.690 -2.624 -2.695 1.00 0.00 118 ASP A O 12
ATOM 12517 N N . GLU A 1 40 ? 14.116 -4.230 -3.380 1.00 0.00 119 GLU A N 12
ATOM 12518 C CA . GLU A 1 40 ? 13.898 -3.988 -4.804 1.00 0.00 119 GLU A CA 12
ATOM 12519 C C . GLU A 1 40 ? 12.468 -4.305 -5.239 1.00 0.00 119 GLU A C 12
ATOM 12520 O O . GLU A 1 40 ? 11.853 -3.525 -5.964 1.00 0.00 119 GLU A O 12
ATOM 12532 N N . GLU A 1 41 ? 11.922 -5.429 -4.782 1.00 0.00 120 GLU A N 12
ATOM 12533 C CA . GLU A 1 41 ? 10.549 -5.775 -5.133 1.00 0.00 120 GLU A CA 12
ATOM 12534 C C . GLU A 1 41 ? 9.633 -4.749 -4.508 1.00 0.00 120 GLU A C 12
ATOM 12535 O O . GLU A 1 41 ? 8.707 -4.239 -5.141 1.00 0.00 120 GLU A O 12
ATOM 12547 N N . VAL A 1 42 ? 9.910 -4.458 -3.246 1.00 0.00 121 VAL A N 12
ATOM 12548 C CA . VAL A 1 42 ? 9.123 -3.492 -2.502 1.00 0.00 121 VAL A CA 12
ATOM 12549 C C . VAL A 1 42 ? 9.191 -2.122 -3.178 1.00 0.00 121 VAL A C 12
ATOM 12550 O O . VAL A 1 42 ? 8.169 -1.485 -3.413 1.00 0.00 121 VAL A O 12
ATOM 12563 N N . ASP A 1 43 ? 10.402 -1.683 -3.492 1.00 0.00 122 ASP A N 12
ATOM 12564 C CA . ASP A 1 43 ? 10.600 -0.396 -4.144 1.00 0.00 122 ASP A CA 12
ATOM 12565 C C . ASP A 1 43 ? 9.952 -0.375 -5.528 1.00 0.00 122 ASP A C 12
ATOM 12566 O O . ASP A 1 43 ? 9.272 0.587 -5.886 1.00 0.00 122 ASP A O 12
ATOM 12575 N N . GLU A 1 44 ? 10.181 -1.430 -6.310 1.00 0.00 123 GLU A N 12
ATOM 12576 C CA . GLU A 1 44 ? 9.624 -1.507 -7.659 1.00 0.00 123 GLU A CA 12
ATOM 12577 C C . GLU A 1 44 ? 8.105 -1.384 -7.628 1.00 0.00 123 GLU A C 12
ATOM 12578 O O . GLU A 1 44 ? 7.514 -0.675 -8.441 1.00 0.00 123 GLU A O 12
ATOM 12590 N N . MET A 1 45 ? 7.483 -2.068 -6.677 1.00 0.00 124 MET A N 12
ATOM 12591 C CA . MET A 1 45 ? 6.036 -2.019 -6.531 1.00 0.00 124 MET A CA 12
ATOM 12592 C C . MET A 1 45 ? 5.597 -0.610 -6.151 1.00 0.00 124 MET A C 12
ATOM 12593 O O . MET A 1 45 ? 4.609 -0.082 -6.666 1.00 0.00 124 MET A O 12
ATOM 12607 N N . ILE A 1 46 ? 6.353 -0.019 -5.243 1.00 0.00 125 ILE A N 12
ATOM 12608 C CA . ILE A 1 46 ? 6.091 1.335 -4.767 1.00 0.00 125 ILE A CA 12
ATOM 12609 C C . ILE A 1 46 ? 6.343 2.374 -5.867 1.00 0.00 125 ILE A C 12
ATOM 12610 O O . ILE A 1 46 ? 5.534 3.280 -6.065 1.00 0.00 125 ILE A O 12
ATOM 12626 N N . ARG A 1 47 ? 7.446 2.228 -6.593 1.00 0.00 126 ARG A N 12
ATOM 12627 C CA . ARG A 1 47 ? 7.755 3.157 -7.681 1.00 0.00 126 ARG A CA 12
ATOM 12628 C C . ARG A 1 47 ? 6.768 2.975 -8.828 1.00 0.00 126 ARG A C 12
ATOM 12629 O O . ARG A 1 47 ? 6.384 3.933 -9.501 1.00 0.00 126 ARG A O 12
ATOM 12650 N N . GLU A 1 48 ? 6.366 1.726 -9.037 1.00 0.00 127 GLU A N 12
ATOM 12651 C CA . GLU A 1 48 ? 5.422 1.393 -10.095 1.00 0.00 127 GLU A CA 12
ATOM 12652 C C . GLU A 1 48 ? 4.015 1.873 -9.733 1.00 0.00 127 GLU A C 12
ATOM 12653 O O . GLU A 1 48 ? 3.325 2.477 -10.553 1.00 0.00 127 GLU A O 12
ATOM 12665 N N . ALA A 1 49 ? 3.603 1.594 -8.500 1.00 0.00 128 ALA A N 12
ATOM 12666 C CA . ALA A 1 49 ? 2.280 2.004 -8.036 1.00 0.00 128 ALA A CA 12
ATOM 12667 C C . ALA A 1 49 ? 2.205 3.523 -7.929 1.00 0.00 128 ALA A C 12
ATOM 12668 O O . ALA A 1 49 ? 1.124 4.101 -8.007 1.00 0.00 128 ALA A O 12
ATOM 12675 N N . ASP A 1 50 ? 3.367 4.165 -7.760 1.00 0.00 129 ASP A N 12
ATOM 12676 C CA . ASP A 1 50 ? 3.430 5.622 -7.645 1.00 0.00 129 ASP A CA 12
ATOM 12677 C C . ASP A 1 50 ? 3.743 6.257 -8.987 1.00 0.00 129 ASP A C 12
ATOM 12678 O O . ASP A 1 50 ? 4.755 5.930 -9.633 1.00 0.00 129 ASP A O 12
ATOM 12687 N N . VAL A 1 51 ? 2.867 7.181 -9.408 1.00 0.00 130 VAL A N 12
ATOM 12688 C CA . VAL A 1 51 ? 3.031 7.889 -10.673 1.00 0.00 130 VAL A CA 12
ATOM 12689 C C . VAL A 1 51 ? 2.808 9.373 -10.512 1.00 0.00 130 VAL A C 12
ATOM 12690 O O . VAL A 1 51 ? 3.286 10.169 -11.320 1.00 0.00 130 VAL A O 12
ATOM 12703 N N . ASP A 1 52 ? 2.124 9.734 -9.441 1.00 0.00 131 ASP A N 12
ATOM 12704 C CA . ASP A 1 52 ? 1.881 11.133 -9.150 1.00 0.00 131 ASP A CA 12
ATOM 12705 C C . ASP A 1 52 ? 3.154 11.702 -8.565 1.00 0.00 131 ASP A C 12
ATOM 12706 O O . ASP A 1 52 ? 3.352 12.916 -8.501 1.00 0.00 131 ASP A O 12
ATOM 12715 N N . GLY A 1 53 ? 4.021 10.783 -8.152 1.00 0.00 132 GLY A N 12
ATOM 12716 C CA . GLY A 1 53 ? 5.297 11.161 -7.572 1.00 0.00 132 GLY A CA 12
ATOM 12717 C C . GLY A 1 53 ? 5.117 11.659 -6.136 1.00 0.00 132 GLY A C 12
ATOM 12718 O O . GLY A 1 5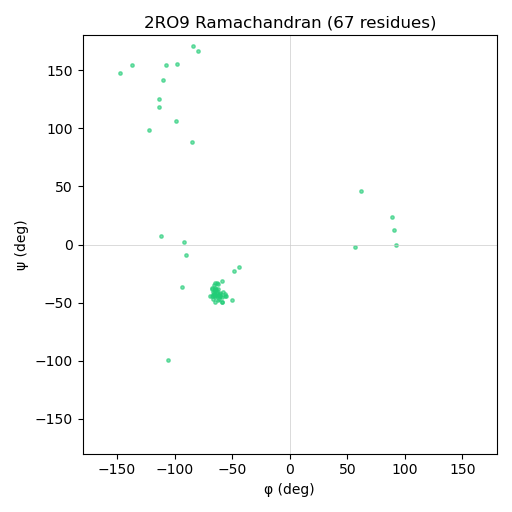3 ? 5.231 12.855 -5.862 1.00 0.00 132 GLY A O 12
ATOM 12722 N N . ASP A 1 54 ? 4.833 10.732 -5.225 1.00 0.00 133 ASP A N 12
ATOM 12723 C CA . ASP A 1 54 ? 4.629 11.080 -3.811 1.00 0.00 133 ASP A CA 12
ATOM 12724 C C . ASP A 1 54 ? 5.496 10.219 -2.901 1.00 0.00 133 ASP A C 12
ATOM 12725 O O . ASP A 1 54 ? 5.926 10.664 -1.837 1.00 0.00 133 ASP A O 12
ATOM 12734 N N . GLY A 1 55 ? 5.750 8.987 -3.328 1.00 0.00 134 GLY A N 12
ATOM 12735 C CA . GLY A 1 55 ? 6.565 8.058 -2.548 1.00 0.00 134 GLY A CA 12
ATOM 12736 C C . GLY A 1 55 ? 5.686 7.184 -1.660 1.00 0.00 134 GLY A C 12
ATOM 12737 O O . GLY A 1 55 ? 6.179 6.346 -0.906 1.00 0.00 134 GLY A O 12
ATOM 12741 N N . GLN A 1 56 ? 4.377 7.379 -1.775 1.00 0.00 135 GLN A N 12
ATOM 12742 C CA . GLN A 1 56 ? 3.412 6.605 -1.004 1.00 0.00 135 GLN A CA 12
ATOM 12743 C C . GLN A 1 56 ? 2.201 6.312 -1.866 1.00 0.00 135 GLN A C 12
ATOM 12744 O O . GLN A 1 56 ? 1.937 7.016 -2.843 1.00 0.00 135 GLN A O 12
ATOM 12758 N N . ILE A 1 57 ? 1.461 5.276 -1.503 1.00 0.00 136 ILE A N 12
ATOM 12759 C CA . ILE A 1 57 ? 0.273 4.911 -2.255 1.00 0.00 136 ILE A CA 12
ATOM 12760 C C . ILE A 1 57 ? -0.932 5.496 -1.541 1.00 0.00 136 ILE A C 12
ATOM 12761 O O . ILE A 1 57 ? -1.296 5.057 -0.449 1.00 0.00 136 ILE A O 12
ATOM 12777 N N . ASN A 1 58 ? -1.563 6.473 -2.174 1.00 0.00 137 ASN A N 12
ATOM 12778 C CA . ASN A 1 58 ? -2.743 7.080 -1.602 1.00 0.00 137 ASN A CA 12
ATOM 12779 C C . ASN A 1 58 ? -3.896 6.126 -1.864 1.00 0.00 137 ASN A C 12
ATOM 12780 O O . ASN A 1 58 ? -3.775 5.244 -2.713 1.00 0.00 137 ASN A O 12
ATOM 12791 N N . TYR A 1 59 ? -4.987 6.254 -1.137 1.00 0.00 138 TYR A N 12
ATOM 12792 C CA . TYR A 1 59 ? -6.091 5.329 -1.336 1.00 0.00 138 TYR A CA 12
ATOM 12793 C C . TYR A 1 59 ? -6.499 5.275 -2.812 1.00 0.00 138 TYR A C 12
ATOM 12794 O O . TYR A 1 59 ? -6.675 4.200 -3.372 1.00 0.00 138 TYR A O 12
ATOM 12812 N N . GLU A 1 60 ? -6.655 6.431 -3.435 1.00 0.00 139 GLU A N 12
ATOM 12813 C CA . GLU A 1 60 ? -7.050 6.473 -4.843 1.00 0.00 139 GLU A CA 12
ATOM 12814 C C . GLU A 1 60 ? -6.059 5.692 -5.707 1.00 0.00 139 GLU A C 12
ATOM 12815 O O . GLU A 1 60 ? -6.454 4.958 -6.613 1.00 0.00 139 GLU A O 12
ATOM 12827 N N . GLU A 1 61 ? -4.772 5.857 -5.432 1.00 0.00 140 GLU A N 12
ATOM 12828 C CA . GLU A 1 61 ? -3.752 5.163 -6.204 1.00 0.00 140 GLU A CA 12
ATOM 12829 C C . GLU A 1 61 ? -3.844 3.663 -5.959 1.00 0.00 140 GLU A C 12
ATOM 12830 O O . GLU A 1 61 ? -3.699 2.859 -6.878 1.00 0.00 140 GLU A O 12
ATOM 12842 N N . PHE A 1 62 ? -4.114 3.310 -4.709 1.00 0.00 141 PHE A N 12
ATOM 12843 C CA . PHE A 1 62 ? -4.255 1.918 -4.321 1.00 0.00 141 PHE A CA 12
ATOM 12844 C C . PHE A 1 62 ? -5.363 1.283 -5.142 1.00 0.00 141 PHE A C 12
ATOM 12845 O O . PHE A 1 62 ? -5.264 0.163 -5.616 1.00 0.00 141 PHE A O 12
ATOM 12862 N N . VAL A 1 63 ? -6.431 2.032 -5.291 1.00 0.00 142 VAL A N 12
ATOM 12863 C CA . VAL A 1 63 ? -7.581 1.573 -6.047 1.00 0.00 142 VAL A CA 12
ATOM 12864 C C . VAL A 1 63 ? -7.162 1.329 -7.488 1.00 0.00 142 VAL A C 12
ATOM 12865 O O . VAL A 1 63 ? -7.569 0.349 -8.105 1.00 0.00 142 VAL A O 12
ATOM 12878 N N . LYS A 1 64 ? -6.356 2.243 -8.015 1.00 0.00 143 LYS A N 12
ATOM 12879 C CA . LYS A 1 64 ? -5.887 2.145 -9.394 1.00 0.00 143 LYS A CA 12
ATOM 12880 C C . LYS A 1 64 ? -4.990 0.920 -9.618 1.00 0.00 143 LYS A C 12
ATOM 12881 O O . LYS A 1 64 ? -5.195 0.155 -10.565 1.00 0.00 143 LYS A O 12
ATOM 12900 N N . VAL A 1 65 ? -4.002 0.738 -8.747 1.00 0.00 144 VAL A N 12
ATOM 12901 C CA . VAL A 1 65 ? -3.073 -0.386 -8.860 1.00 0.00 144 VAL A CA 12
ATOM 12902 C C . VAL A 1 65 ? -3.715 -1.704 -8.435 1.00 0.00 144 VAL A C 12
ATOM 12903 O O . VAL A 1 65 ? -3.639 -2.699 -9.156 1.00 0.00 144 VAL A O 12
ATOM 12916 N N . MET A 1 66 ? -4.322 -1.710 -7.253 1.00 0.00 145 MET A N 12
ATOM 12917 C CA . MET A 1 66 ? -4.937 -2.925 -6.735 1.00 0.00 145 MET A CA 12
ATOM 12918 C C . MET A 1 66 ? -5.990 -3.445 -7.705 1.00 0.00 145 MET A C 12
ATOM 12919 O O . MET A 1 66 ? -6.040 -4.638 -8.006 1.00 0.00 145 MET A O 12
ATOM 12933 N N . MET A 1 67 ? -6.833 -2.544 -8.189 1.00 0.00 146 MET A N 12
ATOM 12934 C CA . MET A 1 67 ? -7.882 -2.929 -9.122 1.00 0.00 146 MET A CA 12
ATOM 12935 C C . MET A 1 67 ? -7.273 -3.400 -10.442 1.00 0.00 146 MET A C 12
ATOM 12936 O O . MET A 1 67 ? -7.739 -4.372 -11.037 1.00 0.00 146 MET A O 12
ATOM 12950 N N . ALA A 1 68 ? -6.233 -2.700 -10.896 1.00 0.00 147 ALA A N 12
ATOM 12951 C CA . ALA A 1 68 ? -5.565 -3.049 -12.151 1.00 0.00 147 ALA A CA 12
ATOM 12952 C C . ALA A 1 68 ? -4.364 -3.954 -11.879 1.00 0.00 147 ALA A C 12
ATOM 12953 O O . ALA A 1 68 ? -4.516 -5.057 -11.354 1.00 0.00 147 ALA A O 12
ATOM 12960 N N . LYS A 1 69 ? -3.173 -3.480 -12.231 1.00 0.00 148 LYS A N 12
ATOM 12961 C CA . LYS A 1 69 ? -1.957 -4.253 -12.015 1.00 0.00 148 LYS A CA 12
ATOM 12962 C C . LYS A 1 69 ? -1.740 -4.510 -10.528 1.00 0.00 148 LYS A C 12
ATOM 12963 O O . LYS A 1 69 ? -2.699 -4.858 -9.859 1.00 0.00 148 LYS A O 12
ATOM 12985 N N . ASP A 1 1 ? -20.196 -2.548 -0.493 1.00 0.00 80 ASP A N 13
ATOM 12986 C CA . ASP A 1 1 ? -20.071 -4.007 -0.772 1.00 0.00 80 ASP A CA 13
ATOM 12987 C C . ASP A 1 1 ? -18.607 -4.348 -1.061 1.00 0.00 80 ASP A C 13
ATOM 12988 O O . ASP A 1 1 ? -17.743 -4.217 -0.186 1.00 0.00 80 ASP A O 13
ATOM 12999 N N . SER A 1 2 ? -18.333 -4.779 -2.294 1.00 0.00 81 SER A N 13
ATOM 13000 C CA . SER A 1 2 ? -16.973 -5.136 -2.682 1.00 0.00 81 SER A CA 13
ATOM 13001 C C . SER A 1 2 ? -16.016 -3.990 -2.372 1.00 0.00 81 SER A C 13
ATOM 13002 O O . SER A 1 2 ? -14.917 -4.197 -1.846 1.00 0.00 81 SER A O 13
ATOM 13010 N N . GLU A 1 3 ? -16.442 -2.779 -2.703 1.00 0.00 82 GLU A N 13
ATOM 13011 C CA . GLU A 1 3 ? -15.627 -1.594 -2.472 1.00 0.00 82 GLU A CA 13
ATOM 13012 C C . GLU A 1 3 ? -15.350 -1.410 -0.980 1.00 0.00 82 GLU A C 13
ATOM 13013 O O . GLU A 1 3 ? -14.270 -0.959 -0.594 1.00 0.00 82 GLU A O 13
ATOM 13025 N N . GLU A 1 4 ? -16.322 -1.765 -0.142 1.00 0.00 83 GLU A N 13
ATOM 13026 C CA . GLU A 1 4 ? -16.157 -1.633 1.302 1.00 0.00 83 GLU A CA 13
ATOM 13027 C C . GLU A 1 4 ? -15.014 -2.519 1.790 1.00 0.00 83 GLU A C 13
ATOM 13028 O O . GLU A 1 4 ? -14.213 -2.116 2.638 1.00 0.00 83 GLU A O 13
ATOM 13040 N N . GLU A 1 5 ? -14.934 -3.722 1.236 1.00 0.00 84 GLU A N 13
ATOM 13041 C CA . GLU A 1 5 ? -13.876 -4.661 1.619 1.00 0.00 84 GLU A CA 13
ATOM 13042 C C . GLU A 1 5 ? -12.529 -4.128 1.174 1.00 0.00 84 GLU A C 13
ATOM 13043 O O . GLU A 1 5 ? -11.523 -4.286 1.865 1.00 0.00 84 GLU A O 13
ATOM 13055 N N . LEU A 1 6 ? -12.511 -3.494 0.015 1.00 0.00 85 LEU A N 13
ATOM 13056 C CA . LEU A 1 6 ? -11.265 -2.942 -0.501 1.00 0.00 85 LEU A CA 13
ATOM 13057 C C . LEU A 1 6 ? -10.711 -1.916 0.480 1.00 0.00 85 LEU A C 13
ATOM 13058 O O . LEU A 1 6 ? -9.519 -1.910 0.784 1.00 0.00 85 LEU A O 13
ATOM 13074 N N . LYS A 1 7 ? -11.591 -1.059 0.976 1.00 0.00 86 LYS A N 13
ATOM 13075 C CA . LYS A 1 7 ? -11.186 -0.035 1.935 1.00 0.00 86 LYS A CA 13
ATOM 13076 C C . LYS A 1 7 ? -10.718 -0.676 3.239 1.00 0.00 86 LYS A C 13
ATOM 13077 O O . LYS A 1 7 ? -9.818 -0.159 3.900 1.00 0.00 86 LYS A O 13
ATOM 13096 N N . GLU A 1 8 ? -11.294 -1.825 3.586 1.00 0.00 87 GLU A N 13
ATOM 13097 C CA . GLU A 1 8 ? -10.853 -2.518 4.794 1.00 0.00 87 GLU A CA 13
ATOM 13098 C C . GLU A 1 8 ? -9.402 -2.938 4.601 1.00 0.00 87 GLU A C 13
ATOM 13099 O O . GLU A 1 8 ? -8.561 -2.748 5.479 1.00 0.00 87 GLU A O 13
ATOM 13111 N N . ALA A 1 9 ? -9.121 -3.487 3.423 1.00 0.00 88 ALA A N 13
ATOM 13112 C CA . ALA A 1 9 ? -7.769 -3.912 3.090 1.00 0.00 88 ALA A CA 13
ATOM 13113 C C . ALA A 1 9 ? -6.835 -2.710 3.164 1.00 0.00 88 ALA A C 13
ATOM 13114 O O . ALA A 1 9 ? -5.723 -2.800 3.678 1.00 0.00 88 ALA A O 13
ATOM 13121 N N . PHE A 1 10 ? -7.305 -1.578 2.658 1.00 0.00 89 PHE A N 13
ATOM 13122 C CA . PHE A 1 10 ? -6.518 -0.352 2.683 1.00 0.00 89 PHE A CA 13
ATOM 13123 C C . PHE A 1 10 ? -6.189 0.037 4.123 1.00 0.00 89 PHE A C 13
ATOM 13124 O O . PHE A 1 10 ? -5.046 0.365 4.445 1.00 0.00 89 PHE A O 13
ATOM 13141 N N . ARG A 1 11 ? -7.198 -0.017 4.986 1.00 0.00 90 ARG A N 13
ATOM 13142 C CA . ARG A 1 11 ? -7.023 0.310 6.386 1.00 0.00 90 ARG A CA 13
ATOM 13143 C C . ARG A 1 11 ? -6.012 -0.634 7.034 1.00 0.00 90 ARG A C 13
ATOM 13144 O O . ARG A 1 11 ? -5.245 -0.233 7.908 1.00 0.00 90 ARG A O 13
ATOM 13165 N N . VAL A 1 12 ? -6.001 -1.883 6.574 1.00 0.00 91 VAL A N 13
ATOM 13166 C CA . VAL A 1 12 ? -5.056 -2.871 7.090 1.00 0.00 91 VAL A CA 13
ATOM 13167 C C . VAL A 1 12 ? -3.628 -2.497 6.684 1.00 0.00 91 VAL A C 13
ATOM 13168 O O . VAL A 1 12 ? -2.702 -2.554 7.493 1.00 0.00 91 VAL A O 13
ATOM 13181 N N . PHE A 1 13 ? -3.471 -2.128 5.415 1.00 0.00 92 PHE A N 13
ATOM 13182 C CA . PHE A 1 13 ? -2.165 -1.759 4.866 1.00 0.00 92 PHE A CA 13
ATOM 13183 C C . PHE A 1 13 ? -1.587 -0.515 5.538 1.00 0.00 92 PHE A C 13
ATOM 13184 O O . PHE A 1 13 ? -0.387 -0.442 5.793 1.00 0.00 92 PHE A O 13
ATOM 13201 N N . ASP A 1 14 ? -2.437 0.472 5.788 1.00 0.00 93 ASP A N 13
ATOM 13202 C CA . ASP A 1 14 ? -1.990 1.733 6.392 1.00 0.00 93 ASP A CA 13
ATOM 13203 C C . ASP A 1 14 ? -2.026 1.670 7.912 1.00 0.00 93 ASP A C 13
ATOM 13204 O O . ASP A 1 14 ? -2.972 2.147 8.540 1.00 0.00 93 ASP A O 13
ATOM 13213 N N . LYS A 1 15 ? -0.995 1.079 8.497 1.00 0.00 94 LYS A N 13
ATOM 13214 C CA . LYS A 1 15 ? -0.926 0.958 9.932 1.00 0.00 94 LYS A CA 13
ATOM 13215 C C . LYS A 1 15 ? -0.822 2.348 10.569 1.00 0.00 94 LYS A C 13
ATOM 13216 O O . LYS A 1 15 ? -1.503 2.650 11.549 1.00 0.00 94 LYS A O 13
ATOM 13235 N N . ASP A 1 16 ? 0.057 3.179 10.006 1.00 0.00 95 ASP A N 13
ATOM 13236 C CA . ASP A 1 16 ? 0.278 4.524 10.519 1.00 0.00 95 ASP A CA 13
ATOM 13237 C C . ASP A 1 16 ? -1.001 5.352 10.454 1.00 0.00 95 ASP A C 13
ATOM 13238 O O . ASP A 1 16 ? -1.136 6.331 11.178 1.00 0.00 95 ASP A O 13
ATOM 13247 N N . GLN A 1 17 ? -1.933 4.932 9.598 1.00 0.00 96 GLN A N 13
ATOM 13248 C CA . GLN A 1 17 ? -3.224 5.621 9.440 1.00 0.00 96 GLN A CA 13
ATOM 13249 C C . GLN A 1 17 ? -3.050 7.062 8.947 1.00 0.00 96 GLN A C 13
ATOM 13250 O O . GLN A 1 17 ? -3.876 7.927 9.236 1.00 0.00 96 GLN A O 13
ATOM 13264 N N . ASN A 1 18 ? -1.984 7.316 8.200 1.00 0.00 97 ASN A N 13
ATOM 13265 C CA . ASN A 1 18 ? -1.739 8.662 7.688 1.00 0.00 97 ASN A CA 13
ATOM 13266 C C . ASN A 1 18 ? -2.605 8.920 6.464 1.00 0.00 97 ASN A C 13
ATOM 13267 O O . ASN A 1 18 ? -2.610 10.019 5.911 1.00 0.00 97 ASN A O 13
ATOM 13278 N N . GLY A 1 19 ? -3.341 7.892 6.051 1.00 0.00 98 GLY A N 13
ATOM 13279 C CA . GLY A 1 19 ? -4.217 7.998 4.886 1.00 0.00 98 GLY A CA 13
ATOM 13280 C C . GLY A 1 19 ? -3.472 7.585 3.623 1.00 0.00 98 GLY A C 13
ATOM 13281 O O . GLY A 1 19 ? -4.030 7.598 2.527 1.00 0.00 98 GLY A O 13
ATOM 13285 N N . PHE A 1 20 ? -2.199 7.229 3.790 1.00 0.00 99 PHE A N 13
ATOM 13286 C CA . PHE A 1 20 ? -1.359 6.808 2.671 1.00 0.00 99 PHE A CA 13
ATOM 13287 C C . PHE A 1 20 ? -0.542 5.588 3.066 1.00 0.00 99 PHE A C 13
ATOM 13288 O O . PHE A 1 20 ? 0.012 5.538 4.163 1.00 0.00 99 PHE A O 13
ATOM 13305 N N . ILE A 1 21 ? -0.430 4.622 2.160 1.00 0.00 100 ILE A N 13
ATOM 13306 C CA . ILE A 1 21 ? 0.370 3.439 2.442 1.00 0.00 100 ILE A CA 13
ATOM 13307 C C . ILE A 1 21 ? 1.825 3.757 2.152 1.00 0.00 100 ILE A C 13
ATOM 13308 O O . ILE A 1 21 ? 2.169 4.226 1.066 1.00 0.00 100 ILE A O 13
ATOM 13324 N N . SER A 1 22 ? 2.670 3.514 3.139 1.00 0.00 101 SER A N 13
ATOM 13325 C CA . SER A 1 22 ? 4.098 3.790 3.005 1.00 0.00 101 SER A CA 13
ATOM 13326 C C . SER A 1 22 ? 4.866 2.507 2.764 1.00 0.00 101 SER A C 13
ATOM 13327 O O . SER A 1 22 ? 4.464 1.438 3.224 1.00 0.00 101 SER A O 13
ATOM 13335 N N . ALA A 1 23 ? 5.991 2.612 2.063 1.00 0.00 102 ALA A N 13
ATOM 13336 C CA . ALA A 1 23 ? 6.805 1.432 1.810 1.00 0.00 102 ALA A CA 13
ATOM 13337 C C . ALA A 1 23 ? 7.077 0.757 3.145 1.00 0.00 102 ALA A C 13
ATOM 13338 O O . ALA A 1 23 ? 7.106 -0.470 3.250 1.00 0.00 102 ALA A O 13
ATOM 13345 N N . ALA A 1 24 ? 7.245 1.587 4.169 1.00 0.00 103 ALA A N 13
ATOM 13346 C CA . ALA A 1 24 ? 7.482 1.098 5.517 1.00 0.00 103 ALA A CA 13
ATOM 13347 C C . ALA A 1 24 ? 6.333 0.195 5.948 1.00 0.00 103 ALA A C 13
ATOM 13348 O O . ALA A 1 24 ? 6.549 -0.919 6.425 1.00 0.00 103 ALA A O 13
ATOM 13355 N N . GLU A 1 25 ? 5.108 0.681 5.763 1.00 0.00 104 GLU A N 13
ATOM 13356 C CA . GLU A 1 25 ? 3.934 -0.084 6.120 1.00 0.00 104 GLU A CA 13
ATOM 13357 C C . GLU A 1 25 ? 3.817 -1.303 5.213 1.00 0.00 104 GLU A C 13
ATOM 13358 O O . GLU A 1 25 ? 3.516 -2.405 5.665 1.00 0.00 104 GLU A O 13
ATOM 13370 N N . LEU A 1 26 ? 4.069 -1.092 3.927 1.00 0.00 105 LEU A N 13
ATOM 13371 C CA . LEU A 1 26 ? 4.001 -2.172 2.953 1.00 0.00 105 LEU A CA 13
ATOM 13372 C C . LEU A 1 26 ? 5.036 -3.242 3.293 1.00 0.00 105 LEU A C 13
ATOM 13373 O O . LEU A 1 26 ? 4.775 -4.438 3.177 1.00 0.00 105 LEU A O 13
ATOM 13389 N N . ARG A 1 27 ? 6.208 -2.792 3.728 1.00 0.00 106 ARG A N 13
ATOM 13390 C CA . ARG A 1 27 ? 7.273 -3.714 4.101 1.00 0.00 106 ARG A CA 13
ATOM 13391 C C . ARG A 1 27 ? 6.877 -4.480 5.360 1.00 0.00 106 ARG A C 13
ATOM 13392 O O . ARG A 1 27 ? 7.062 -5.692 5.447 1.00 0.00 106 ARG A O 13
ATOM 13413 N N . HIS A 1 28 ? 6.328 -3.756 6.332 1.00 0.00 107 HIS A N 13
ATOM 13414 C CA . HIS A 1 28 ? 5.906 -4.362 7.590 1.00 0.00 107 HIS A CA 13
ATOM 13415 C C . HIS A 1 28 ? 4.721 -5.305 7.379 1.00 0.00 107 HIS A C 13
ATOM 13416 O O . HIS A 1 28 ? 4.697 -6.414 7.912 1.00 0.00 107 HIS A O 13
ATOM 13430 N N . VAL A 1 29 ? 3.742 -4.854 6.601 1.00 0.00 108 VAL A N 13
ATOM 13431 C CA . VAL A 1 29 ? 2.556 -5.662 6.327 1.00 0.00 108 VAL A CA 13
ATOM 13432 C C . VAL A 1 29 ? 2.950 -6.937 5.581 1.00 0.00 108 VAL A C 13
ATOM 13433 O O . VAL A 1 29 ? 2.499 -8.031 5.919 1.00 0.00 108 VAL A O 13
ATOM 13446 N N . MET A 1 30 ? 3.816 -6.787 4.582 1.00 0.00 109 MET A N 13
ATOM 13447 C CA . MET A 1 30 ? 4.300 -7.924 3.808 1.00 0.00 109 MET A CA 13
ATOM 13448 C C . MET A 1 30 ? 5.185 -8.806 4.689 1.00 0.00 109 MET A C 13
ATOM 13449 O O . MET A 1 30 ? 5.284 -10.015 4.482 1.00 0.00 109 MET A O 13
ATOM 13463 N N . THR A 1 31 ? 5.816 -8.193 5.684 1.00 0.00 110 THR A N 13
ATOM 13464 C CA . THR A 1 31 ? 6.670 -8.933 6.608 1.00 0.00 110 THR A CA 13
ATOM 13465 C C . THR A 1 31 ? 5.816 -9.762 7.569 1.00 0.00 110 THR A C 13
ATOM 13466 O O . THR A 1 31 ? 6.106 -10.931 7.825 1.00 0.00 110 THR A O 13
ATOM 13477 N N . ASN A 1 32 ? 4.743 -9.152 8.070 1.00 0.00 111 ASN A N 13
ATOM 13478 C CA . ASN A 1 32 ? 3.823 -9.839 8.976 1.00 0.00 111 ASN A CA 13
ATOM 13479 C C . ASN A 1 32 ? 3.152 -10.983 8.227 1.00 0.00 111 ASN A C 13
ATOM 13480 O O . ASN A 1 32 ? 2.950 -12.079 8.754 1.00 0.00 111 ASN A O 13
ATOM 13491 N N . LEU A 1 33 ? 2.815 -10.684 6.986 1.00 0.00 112 LEU A N 13
ATOM 13492 C CA . LEU A 1 33 ? 2.159 -11.619 6.088 1.00 0.00 112 LEU A CA 13
ATOM 13493 C C . LEU A 1 33 ? 2.896 -12.955 6.053 1.00 0.00 112 LEU A C 13
ATOM 13494 O O . LEU A 1 33 ? 2.340 -13.970 5.637 1.00 0.00 112 LEU A O 13
ATOM 13510 N N . GLY A 1 34 ? 4.164 -12.939 6.458 1.00 0.00 113 GLY A N 13
ATOM 13511 C CA . GLY A 1 34 ? 4.979 -14.148 6.428 1.00 0.00 113 GLY A CA 13
ATOM 13512 C C . GLY A 1 34 ? 5.676 -14.219 5.082 1.00 0.00 113 GLY A C 13
ATOM 13513 O O . GLY A 1 34 ? 6.176 -15.263 4.661 1.00 0.00 113 GLY A O 13
ATOM 13517 N N . GLU A 1 35 ? 5.719 -13.056 4.439 1.00 0.00 114 GLU A N 13
ATOM 13518 C CA . GLU A 1 35 ? 6.367 -12.884 3.149 1.00 0.00 114 GLU A CA 13
ATOM 13519 C C . GLU A 1 35 ? 7.557 -11.959 3.336 1.00 0.00 114 GLU A C 13
ATOM 13520 O O . GLU A 1 35 ? 7.482 -11.008 4.117 1.00 0.00 114 GLU A O 13
ATOM 13532 N N . LYS A 1 36 ? 8.660 -12.231 2.645 1.00 0.00 115 LYS A N 13
ATOM 13533 C CA . LYS A 1 36 ? 9.860 -11.403 2.782 1.00 0.00 115 LYS A CA 13
ATOM 13534 C C . LYS A 1 36 ? 10.380 -10.962 1.420 1.00 0.00 115 LYS A C 13
ATOM 13535 O O . LYS A 1 36 ? 10.968 -11.749 0.680 1.00 0.00 115 LYS A O 13
ATOM 13554 N N . LEU A 1 37 ? 10.160 -9.687 1.103 1.00 0.00 116 LEU A N 13
ATOM 13555 C CA . LEU A 1 37 ? 10.607 -9.119 -0.169 1.00 0.00 116 LEU A CA 13
ATOM 13556 C C . LEU A 1 37 ? 11.829 -8.239 0.057 1.00 0.00 116 LEU A C 13
ATOM 13557 O O . LEU A 1 37 ? 12.033 -7.710 1.150 1.00 0.00 116 LEU A O 13
ATOM 13573 N N . THR A 1 38 ? 12.625 -8.067 -0.989 1.00 0.00 117 THR A N 13
ATOM 13574 C CA . THR A 1 38 ? 13.810 -7.225 -0.905 1.00 0.00 117 THR A CA 13
ATOM 13575 C C . THR A 1 38 ? 13.415 -5.766 -1.045 1.00 0.00 117 THR A C 13
ATOM 13576 O O . THR A 1 38 ? 12.273 -5.450 -1.380 1.00 0.00 117 THR A O 13
ATOM 13587 N N . ASP A 1 39 ? 14.364 -4.884 -0.805 1.00 0.00 118 ASP A N 13
ATOM 13588 C CA . ASP A 1 39 ? 14.109 -3.461 -0.927 1.00 0.00 118 ASP A CA 13
ATOM 13589 C C . ASP A 1 39 ? 13.754 -3.122 -2.368 1.00 0.00 118 ASP A C 13
ATOM 13590 O O . ASP A 1 39 ? 12.867 -2.308 -2.626 1.00 0.00 118 ASP A O 13
ATOM 13599 N N . GLU A 1 40 ? 14.464 -3.746 -3.299 1.00 0.00 119 GLU A N 13
ATOM 13600 C CA . GLU A 1 40 ? 14.240 -3.507 -4.718 1.00 0.00 119 GLU A CA 13
ATOM 13601 C C . GLU A 1 40 ? 12.865 -3.991 -5.174 1.00 0.00 119 GLU A C 13
ATOM 13602 O O . GLU A 1 40 ? 12.173 -3.281 -5.904 1.00 0.00 119 GLU A O 13
ATOM 13614 N N . GLU A 1 41 ? 12.452 -5.178 -4.734 1.00 0.00 120 GLU A N 13
ATOM 13615 C CA . GLU A 1 41 ? 11.137 -5.676 -5.119 1.00 0.00 120 GLU A CA 13
ATOM 13616 C C . GLU A 1 41 ? 10.087 -4.735 -4.559 1.00 0.00 120 GLU A C 13
ATOM 13617 O O . GLU A 1 41 ? 9.127 -4.366 -5.237 1.00 0.00 120 GLU A O 13
ATOM 13629 N N . VAL A 1 42 ? 10.303 -4.340 -3.313 1.00 0.00 121 VAL A N 13
ATOM 13630 C CA . VAL A 1 42 ? 9.404 -3.423 -2.632 1.00 0.00 121 VAL A CA 13
ATOM 13631 C C . VAL A 1 42 ? 9.379 -2.080 -3.358 1.00 0.00 121 VAL A C 13
ATOM 13632 O O . VAL A 1 42 ? 8.311 -1.522 -3.613 1.00 0.00 121 VAL A O 13
ATOM 13645 N N . ASP A 1 43 ? 10.563 -1.566 -3.689 1.00 0.00 122 ASP A N 13
ATOM 13646 C CA . ASP A 1 43 ? 10.662 -0.287 -4.387 1.00 0.00 122 ASP A CA 13
ATOM 13647 C C . ASP A 1 43 ? 10.017 -0.359 -5.771 1.00 0.00 122 ASP A C 13
ATOM 13648 O O . ASP A 1 43 ? 9.233 0.514 -6.144 1.00 0.00 122 ASP A O 13
ATOM 13657 N N . GLU A 1 44 ? 10.366 -1.390 -6.540 1.00 0.00 123 GLU A N 13
ATOM 13658 C CA . GLU A 1 44 ? 9.831 -1.543 -7.891 1.00 0.00 123 GLU A CA 13
ATOM 13659 C C . GLU A 1 44 ? 8.309 -1.553 -7.873 1.00 0.00 123 GLU A C 13
ATOM 13660 O O . GLU A 1 44 ? 7.665 -0.868 -8.668 1.00 0.00 123 GLU A O 13
ATOM 13672 N N . MET A 1 45 ? 7.739 -2.319 -6.955 1.00 0.00 124 MET A N 13
ATOM 13673 C CA . MET A 1 45 ? 6.291 -2.396 -6.828 1.00 0.00 124 MET A CA 13
ATOM 13674 C C . MET A 1 45 ? 5.725 -1.037 -6.439 1.00 0.00 124 MET A C 13
ATOM 13675 O O . MET A 1 45 ? 4.703 -0.593 -6.963 1.00 0.00 124 MET A O 13
ATOM 13689 N N . ILE A 1 46 ? 6.415 -0.394 -5.516 1.00 0.00 125 ILE A N 13
ATOM 13690 C CA . ILE A 1 46 ? 6.022 0.922 -5.028 1.00 0.00 125 ILE A CA 13
ATOM 13691 C C . ILE A 1 46 ? 6.186 1.989 -6.119 1.00 0.00 125 ILE A C 13
ATOM 13692 O O . ILE A 1 46 ? 5.292 2.807 -6.331 1.00 0.00 125 ILE A O 13
ATOM 13708 N N . ARG A 1 47 ? 7.322 1.970 -6.809 1.00 0.00 126 ARG A N 13
ATOM 13709 C CA . ARG A 1 47 ? 7.572 2.940 -7.876 1.00 0.00 126 ARG A CA 13
ATOM 13710 C C . ARG A 1 47 ? 6.599 2.715 -9.030 1.00 0.00 126 ARG A C 13
ATOM 13711 O O . ARG A 1 47 ? 6.136 3.661 -9.669 1.00 0.00 126 ARG A O 13
ATOM 13732 N N . GLU A 1 48 ? 6.296 1.447 -9.279 1.00 0.00 127 GLU A N 13
ATOM 13733 C CA . GLU A 1 48 ? 5.374 1.067 -10.344 1.00 0.00 127 GLU A CA 13
ATOM 13734 C C . GLU A 1 48 ? 3.949 1.496 -10.003 1.00 0.00 127 GLU A C 13
ATOM 13735 O O . GLU A 1 48 ? 3.171 1.858 -10.883 1.00 0.00 127 GLU A O 13
ATOM 13747 N N . ALA A 1 49 ? 3.620 1.454 -8.715 1.00 0.00 128 ALA A N 13
ATOM 13748 C CA . ALA A 1 49 ? 2.276 1.848 -8.269 1.00 0.00 128 ALA A CA 13
ATOM 13749 C C . ALA A 1 49 ? 2.167 3.385 -8.042 1.00 0.00 128 ALA A C 13
ATOM 13750 O O . ALA A 1 49 ? 1.064 3.914 -7.946 1.00 0.00 128 ALA A O 13
ATOM 13757 N N . ASP A 1 50 ? 3.321 4.078 -7.948 1.00 0.00 129 ASP A N 13
ATOM 13758 C CA . ASP A 1 50 ? 3.383 5.550 -7.708 1.00 0.00 129 ASP A CA 13
ATOM 13759 C C . ASP A 1 50 ? 3.560 6.392 -9.024 1.00 0.00 129 ASP A C 13
ATOM 13760 O O . ASP A 1 50 ? 4.567 6.245 -9.718 1.00 0.00 129 ASP A O 13
ATOM 13769 N N . VAL A 1 51 ? 2.607 7.316 -9.347 1.00 0.00 130 VAL A N 13
ATOM 13770 C CA . VAL A 1 51 ? 2.750 8.190 -10.560 1.00 0.00 130 VAL A CA 13
ATOM 13771 C C . VAL A 1 51 ? 3.043 9.608 -10.129 1.00 0.00 130 VAL A C 13
ATOM 13772 O O . VAL A 1 51 ? 3.431 10.452 -10.948 1.00 0.00 130 VAL A O 13
ATOM 13785 N N . ASP A 1 52 ? 2.831 9.880 -8.862 1.00 0.00 131 ASP A N 13
ATOM 13786 C CA . ASP A 1 52 ? 3.079 11.183 -8.336 1.00 0.00 131 ASP A CA 13
ATOM 13787 C C . ASP A 1 52 ? 4.406 11.071 -7.617 1.00 0.00 131 ASP A C 13
ATOM 13788 O O . ASP A 1 52 ? 4.947 12.044 -7.093 1.00 0.00 131 ASP A O 13
ATOM 13797 N N . GLY A 1 53 ? 4.937 9.846 -7.614 1.00 0.00 132 GLY A N 13
ATOM 13798 C CA . GLY A 1 53 ? 6.210 9.627 -6.972 1.00 0.00 132 GLY A CA 13
ATOM 13799 C C . GLY A 1 53 ? 6.154 10.117 -5.536 1.00 0.00 132 GLY A C 13
ATOM 13800 O O . GLY A 1 53 ? 7.172 10.225 -4.861 1.00 0.00 132 GLY A O 13
ATOM 13804 N N . ASP A 1 54 ? 4.938 10.423 -5.071 1.00 0.00 133 ASP A N 13
ATOM 13805 C CA . ASP A 1 54 ? 4.758 10.909 -3.704 1.00 0.00 133 ASP A CA 13
ATOM 13806 C C . ASP A 1 54 ? 5.605 10.080 -2.747 1.00 0.00 133 ASP A C 13
ATOM 13807 O O . ASP A 1 54 ? 5.992 10.552 -1.679 1.00 0.00 133 ASP A O 13
ATOM 13816 N N . GLY A 1 55 ? 5.898 8.841 -3.145 1.00 0.00 134 GLY A N 13
ATOM 13817 C CA . GLY A 1 55 ? 6.713 7.946 -2.321 1.00 0.00 134 GLY A CA 13
ATOM 13818 C C . GLY A 1 55 ? 5.832 7.002 -1.512 1.00 0.00 134 GLY A C 13
ATOM 13819 O O . GLY A 1 55 ? 6.327 6.150 -0.773 1.00 0.00 134 GLY A O 13
ATOM 13823 N N . GLN A 1 56 ? 4.524 7.152 -1.673 1.00 0.00 135 GLN A N 13
ATOM 13824 C CA . GLN A 1 56 ? 3.558 6.309 -0.974 1.00 0.00 135 GLN A CA 13
ATOM 13825 C C . GLN A 1 56 ? 2.348 6.095 -1.866 1.00 0.00 135 GLN A C 13
ATOM 13826 O O . GLN A 1 56 ? 2.139 6.830 -2.831 1.00 0.00 135 GLN A O 13
ATOM 13840 N N . ILE A 1 57 ? 1.542 5.093 -1.538 1.00 0.00 136 ILE A N 13
ATOM 13841 C CA . ILE A 1 57 ? 0.349 4.802 -2.319 1.00 0.00 136 ILE A CA 13
ATOM 13842 C C . ILE A 1 57 ? -0.866 5.366 -1.600 1.00 0.00 136 ILE A C 13
ATOM 13843 O O . ILE A 1 57 ? -1.220 4.915 -0.513 1.00 0.00 136 ILE A O 13
ATOM 13859 N N . ASN A 1 58 ? -1.523 6.321 -2.235 1.00 0.00 137 ASN A N 13
ATOM 13860 C CA . ASN A 1 58 ? -2.721 6.896 -1.662 1.00 0.00 137 ASN A CA 13
ATOM 13861 C C . ASN A 1 58 ? -3.856 5.921 -1.918 1.00 0.00 137 ASN A C 13
ATOM 13862 O O . ASN A 1 58 ? -3.740 5.056 -2.786 1.00 0.00 137 ASN A O 13
ATOM 13873 N N . TYR A 1 59 ? -4.934 6.022 -1.163 1.00 0.00 138 TYR A N 13
ATOM 13874 C CA . TYR A 1 59 ? -6.035 5.089 -1.349 1.00 0.00 138 TYR A CA 13
ATOM 13875 C C . TYR A 1 59 ? -6.479 5.059 -2.811 1.00 0.00 138 TYR A C 13
ATOM 13876 O O . TYR A 1 59 ? -6.589 3.988 -3.402 1.00 0.00 138 TYR A O 13
ATOM 13894 N N . GLU A 1 60 ? -6.732 6.226 -3.387 1.00 0.00 139 GLU A N 13
ATOM 13895 C CA . GLU A 1 60 ? -7.172 6.292 -4.776 1.00 0.00 139 GLU A CA 13
ATOM 13896 C C . GLU A 1 60 ? -6.203 5.544 -5.684 1.00 0.00 139 GLU A C 13
ATOM 13897 O O . GLU A 1 60 ? -6.620 4.813 -6.583 1.00 0.00 139 GLU A O 13
ATOM 13909 N N . GLU A 1 61 ? -4.913 5.724 -5.445 1.00 0.00 140 GLU A N 13
ATOM 13910 C CA . GLU A 1 61 ? -3.902 5.055 -6.245 1.00 0.00 140 GLU A CA 13
ATOM 13911 C C . GLU A 1 61 ? -3.953 3.553 -5.996 1.00 0.00 140 GLU A C 13
ATOM 13912 O O . GLU A 1 61 ? -3.774 2.756 -6.915 1.00 0.00 140 GLU A O 13
ATOM 13924 N N . PHE A 1 62 ? -4.227 3.176 -4.746 1.00 0.00 141 PHE A N 13
ATOM 13925 C CA . PHE A 1 62 ? -4.327 1.768 -4.387 1.00 0.00 141 PHE A CA 13
ATOM 13926 C C . PHE A 1 62 ? -5.459 1.137 -5.187 1.00 0.00 141 PHE A C 13
ATOM 13927 O O . PHE A 1 62 ? -5.357 0.011 -5.674 1.00 0.00 141 PHE A O 13
ATOM 13944 N N . VAL A 1 63 ? -6.540 1.892 -5.316 1.00 0.00 142 VAL A N 13
ATOM 13945 C CA . VAL A 1 63 ? -7.700 1.442 -6.065 1.00 0.00 142 VAL A CA 13
ATOM 13946 C C . VAL A 1 63 ? -7.330 1.280 -7.544 1.00 0.00 142 VAL A C 13
ATOM 13947 O O . VAL A 1 63 ? -7.735 0.316 -8.193 1.00 0.00 142 VAL A O 13
ATOM 13960 N N . LYS A 1 64 ? -6.560 2.234 -8.068 1.00 0.00 143 LYS A N 13
ATOM 13961 C CA . LYS A 1 64 ? -6.140 2.200 -9.472 1.00 0.00 143 LYS A CA 13
ATOM 13962 C C . LYS A 1 64 ? -5.279 0.969 -9.785 1.00 0.00 143 LYS A C 13
ATOM 13963 O O . LYS A 1 64 ? -5.535 0.260 -10.759 1.00 0.00 143 LYS A O 13
ATOM 13982 N N . VAL A 1 65 ? -4.258 0.721 -8.962 1.00 0.00 144 VAL A N 13
ATOM 13983 C CA . VAL A 1 65 ? -3.369 -0.424 -9.172 1.00 0.00 144 VAL A CA 13
ATOM 13984 C C . VAL A 1 65 ? -4.061 -1.740 -8.820 1.00 0.00 144 VAL A C 13
ATOM 13985 O O . VAL A 1 65 ? -3.961 -2.723 -9.554 1.00 0.00 144 VAL A O 13
ATOM 13998 N N . MET A 1 66 ? -4.746 -1.759 -7.681 1.00 0.00 145 MET A N 13
ATOM 13999 C CA . MET A 1 66 ? -5.430 -2.968 -7.234 1.00 0.00 145 MET A CA 13
ATOM 14000 C C . MET A 1 66 ? -6.521 -3.371 -8.215 1.00 0.00 145 MET A C 13
ATOM 14001 O O . MET A 1 66 ? -6.613 -4.530 -8.622 1.00 0.00 145 MET A O 13
ATOM 14015 N N . MET A 1 67 ? -7.349 -2.407 -8.583 1.00 0.00 146 MET A N 13
ATOM 14016 C CA . MET A 1 67 ? -8.442 -2.667 -9.518 1.00 0.00 146 MET A CA 13
ATOM 14017 C C . MET A 1 67 ? -7.895 -3.046 -10.894 1.00 0.00 146 MET A C 13
ATOM 14018 O O . MET A 1 67 ? -8.341 -4.020 -11.502 1.00 0.00 146 MET A O 13
ATOM 14032 N N . ALA A 1 68 ? -6.923 -2.269 -11.380 1.00 0.00 147 ALA A N 13
ATOM 14033 C CA . ALA A 1 68 ? -6.308 -2.518 -12.688 1.00 0.00 147 ALA A CA 13
ATOM 14034 C C . ALA A 1 68 ? -4.790 -2.579 -12.551 1.00 0.00 147 ALA A C 13
ATOM 14035 O O . ALA A 1 68 ? -4.208 -1.877 -11.728 1.00 0.00 147 ALA A O 13
ATOM 14042 N N . LYS A 1 69 ? -4.152 -3.416 -13.368 1.00 0.00 148 LYS A N 13
ATOM 14043 C CA . LYS A 1 69 ? -2.695 -3.560 -13.332 1.00 0.00 148 LYS A CA 13
ATOM 14044 C C . LYS A 1 69 ? -2.068 -2.934 -14.575 1.00 0.00 148 LYS A C 13
ATOM 14045 O O . LYS A 1 69 ? -2.703 -2.970 -15.615 1.00 0.00 148 LYS A O 13
ATOM 14067 N N . ASP A 1 1 ? -20.551 -4.253 -1.831 1.00 0.00 80 ASP A N 14
ATOM 14068 C CA . ASP A 1 1 ? -19.755 -4.457 -0.590 1.00 0.00 80 ASP A CA 14
ATOM 14069 C C . ASP A 1 1 ? -18.286 -4.642 -0.953 1.00 0.00 80 ASP A C 14
ATOM 14070 O O . ASP A 1 1 ? -17.411 -4.570 -0.089 1.00 0.00 80 ASP A O 14
ATOM 14081 N N . SER A 1 2 ? -18.020 -4.882 -2.235 1.00 0.00 81 SER A N 14
ATOM 14082 C CA . SER A 1 2 ? -16.648 -5.075 -2.686 1.00 0.00 81 SER A CA 14
ATOM 14083 C C . SER A 1 2 ? -15.809 -3.847 -2.348 1.00 0.00 81 SER A C 14
ATOM 14084 O O . SER A 1 2 ? -14.700 -3.961 -1.828 1.00 0.00 81 SER A O 14
ATOM 14092 N N . GLU A 1 3 ? -16.343 -2.673 -2.661 1.00 0.00 82 GLU A N 14
ATOM 14093 C CA . GLU A 1 3 ? -15.632 -1.426 -2.396 1.00 0.00 82 GLU A CA 14
ATOM 14094 C C . GLU A 1 3 ? -15.275 -1.329 -0.916 1.00 0.00 82 GLU A C 14
ATOM 14095 O O . GLU A 1 3 ? -14.158 -0.947 -0.563 1.00 0.00 82 GLU A O 14
ATOM 14107 N N . GLU A 1 4 ? -16.220 -1.682 -0.053 1.00 0.00 83 GLU A N 14
ATOM 14108 C CA . GLU A 1 4 ? -15.978 -1.632 1.383 1.00 0.00 83 GLU A CA 14
ATOM 14109 C C . GLU A 1 4 ? -14.832 -2.570 1.752 1.00 0.00 83 GLU A C 14
ATOM 14110 O O . GLU A 1 4 ? -13.987 -2.241 2.587 1.00 0.00 83 GLU A O 14
ATOM 14122 N N . GLU A 1 5 ? -14.800 -3.730 1.107 1.00 0.00 84 GLU A N 14
ATOM 14123 C CA . GLU A 1 5 ? -13.752 -4.708 1.353 1.00 0.00 84 GLU A CA 14
ATOM 14124 C C . GLU A 1 5 ? -12.390 -4.145 0.939 1.00 0.00 84 GLU A C 14
ATOM 14125 O O . GLU A 1 5 ? -11.390 -4.348 1.625 1.00 0.00 84 GLU A O 14
ATOM 14137 N N . LEU A 1 6 ? -12.358 -3.444 -0.181 1.00 0.00 85 LEU A N 14
ATOM 14138 C CA . LEU A 1 6 ? -11.108 -2.867 -0.662 1.00 0.00 85 LEU A CA 14
ATOM 14139 C C . LEU A 1 6 ? -10.551 -1.904 0.379 1.00 0.00 85 LEU A C 14
ATOM 14140 O O . LEU A 1 6 ? -9.358 -1.920 0.683 1.00 0.00 85 LEU A O 14
ATOM 14156 N N . LYS A 1 7 ? -11.425 -1.068 0.915 1.00 0.00 86 LYS A N 14
ATOM 14157 C CA . LYS A 1 7 ? -11.023 -0.090 1.920 1.00 0.00 86 LYS A CA 14
ATOM 14158 C C . LYS A 1 7 ? -10.498 -0.787 3.171 1.00 0.00 86 LYS A C 14
ATOM 14159 O O . LYS A 1 7 ? -9.554 -0.308 3.804 1.00 0.00 86 LYS A O 14
ATOM 14178 N N . GLU A 1 8 ? -11.070 -1.940 3.495 1.00 0.00 87 GLU A N 14
ATOM 14179 C CA . GLU A 1 8 ? -10.588 -2.695 4.646 1.00 0.00 87 GLU A CA 14
ATOM 14180 C C . GLU A 1 8 ? -9.140 -3.099 4.380 1.00 0.00 87 GLU A C 14
ATOM 14181 O O . GLU A 1 8 ? -8.271 -2.961 5.243 1.00 0.00 87 GLU A O 14
ATOM 14193 N N . ALA A 1 9 ? -8.894 -3.569 3.160 1.00 0.00 88 ALA A N 14
ATOM 14194 C CA . ALA A 1 9 ? -7.551 -3.966 2.753 1.00 0.00 88 ALA A CA 14
ATOM 14195 C C . ALA A 1 9 ? -6.626 -2.757 2.842 1.00 0.00 88 ALA A C 14
ATOM 14196 O O . ALA A 1 9 ? -5.504 -2.844 3.333 1.00 0.00 88 ALA A O 14
ATOM 14203 N N . PHE A 1 10 ? -7.116 -1.627 2.368 1.00 0.00 89 PHE A N 14
ATOM 14204 C CA . PHE A 1 10 ? -6.350 -0.397 2.403 1.00 0.00 89 PHE A CA 14
ATOM 14205 C C . PHE A 1 10 ? -5.988 -0.041 3.844 1.00 0.00 89 PHE A C 14
ATOM 14206 O O . PHE A 1 10 ? -4.872 0.398 4.128 1.00 0.00 89 PHE A O 14
ATOM 14223 N N . ARG A 1 11 ? -6.942 -0.237 4.748 1.00 0.00 90 ARG A N 14
ATOM 14224 C CA . ARG A 1 11 ? -6.737 0.052 6.151 1.00 0.00 90 ARG A CA 14
ATOM 14225 C C . ARG A 1 11 ? -5.680 -0.872 6.749 1.00 0.00 90 ARG A C 14
ATOM 14226 O O . ARG A 1 11 ? -4.897 -0.464 7.609 1.00 0.00 90 ARG A O 14
ATOM 14247 N N . VAL A 1 12 ? -5.647 -2.106 6.265 1.00 0.00 91 VAL A N 14
ATOM 14248 C CA . VAL A 1 12 ? -4.666 -3.081 6.729 1.00 0.00 91 VAL A CA 14
ATOM 14249 C C . VAL A 1 12 ? -3.263 -2.611 6.358 1.00 0.00 91 VAL A C 14
ATOM 14250 O O . VAL A 1 12 ? -2.334 -2.672 7.164 1.00 0.00 91 VAL A O 14
ATOM 14263 N N . PHE A 1 13 ? -3.130 -2.164 5.116 1.00 0.00 92 PHE A N 14
ATOM 14264 C CA . PHE A 1 13 ? -1.853 -1.699 4.585 1.00 0.00 92 PHE A CA 14
ATOM 14265 C C . PHE A 1 13 ? -1.309 -0.486 5.336 1.00 0.00 92 PHE A C 14
ATOM 14266 O O . PHE A 1 13 ? -0.102 -0.372 5.550 1.00 0.00 92 PHE A O 14
ATOM 14283 N N . ASP A 1 14 ? -2.189 0.439 5.678 1.00 0.00 93 ASP A N 14
ATOM 14284 C CA . ASP A 1 14 ? -1.769 1.669 6.344 1.00 0.00 93 ASP A CA 14
ATOM 14285 C C . ASP A 1 14 ? -1.613 1.483 7.852 1.00 0.00 93 ASP A C 14
ATOM 14286 O O . ASP A 1 14 ? -2.545 1.727 8.617 1.00 0.00 93 ASP A O 14
ATOM 14295 N N . LYS A 1 15 ? -0.423 1.052 8.274 1.00 0.00 94 LYS A N 14
ATOM 14296 C CA . LYS A 1 15 ? -0.161 0.848 9.685 1.00 0.00 94 LYS A CA 14
ATOM 14297 C C . LYS A 1 15 ? -0.402 2.149 10.442 1.00 0.00 94 LYS A C 14
ATOM 14298 O O . LYS A 1 15 ? -1.054 2.166 11.487 1.00 0.00 94 LYS A O 14
ATOM 14317 N N . ASP A 1 16 ? 0.147 3.236 9.904 1.00 0.00 95 ASP A N 14
ATOM 14318 C CA . ASP A 1 16 ? 0.006 4.552 10.515 1.00 0.00 95 ASP A CA 14
ATOM 14319 C C . ASP A 1 16 ? -1.438 5.029 10.462 1.00 0.00 95 ASP A C 14
ATOM 14320 O O . ASP A 1 16 ? -1.929 5.640 11.413 1.00 0.00 95 ASP A O 14
ATOM 14329 N N . GLN A 1 17 ? -2.124 4.721 9.347 1.00 0.00 96 GLN A N 14
ATOM 14330 C CA . GLN A 1 17 ? -3.535 5.100 9.184 1.00 0.00 96 GLN A CA 14
ATOM 14331 C C . GLN A 1 17 ? -3.688 6.599 8.930 1.00 0.00 96 GLN A C 14
ATOM 14332 O O . GLN A 1 17 ? -4.498 7.259 9.571 1.00 0.00 96 GLN A O 14
ATOM 14346 N N . ASN A 1 18 ? -2.912 7.132 7.988 1.00 0.00 97 ASN A N 14
ATOM 14347 C CA . ASN A 1 18 ? -2.995 8.558 7.665 1.00 0.00 97 ASN A CA 14
ATOM 14348 C C . ASN A 1 18 ? -3.563 8.738 6.264 1.00 0.00 97 ASN A C 14
ATOM 14349 O O . ASN A 1 18 ? -3.596 9.846 5.733 1.00 0.00 97 ASN A O 14
ATOM 14360 N N . GLY A 1 19 ? -4.006 7.630 5.680 1.00 0.00 98 GLY A N 14
ATOM 14361 C CA . GLY A 1 19 ? -4.570 7.654 4.332 1.00 0.00 98 GLY A CA 14
ATOM 14362 C C . GLY A 1 19 ? -3.468 7.491 3.290 1.00 0.00 98 GLY A C 14
ATOM 14363 O O . GLY A 1 19 ? -3.593 7.959 2.157 1.00 0.00 98 GLY A O 14
ATOM 14367 N N . PHE A 1 20 ? -2.389 6.824 3.691 1.00 0.00 99 PHE A N 14
ATOM 14368 C CA . PHE A 1 20 ? -1.257 6.587 2.800 1.00 0.00 99 PHE A CA 14
ATOM 14369 C C . PHE A 1 20 ? -0.555 5.297 3.180 1.00 0.00 99 PHE A C 14
ATOM 14370 O O . PHE A 1 20 ? -0.502 4.936 4.358 1.00 0.00 99 PHE A O 14
ATOM 14387 N N . ILE A 1 21 ? 0.031 4.629 2.190 1.00 0.00 100 ILE A N 14
ATOM 14388 C CA . ILE A 1 21 ? 0.783 3.405 2.448 1.00 0.00 100 ILE A CA 14
ATOM 14389 C C . ILE A 1 21 ? 2.230 3.658 2.076 1.00 0.00 100 ILE A C 14
ATOM 14390 O O . ILE A 1 21 ? 2.529 4.143 0.983 1.00 0.00 100 ILE A O 14
ATOM 14406 N N . SER A 1 22 ? 3.118 3.341 3.000 1.00 0.00 101 SER A N 14
ATOM 14407 C CA . SER A 1 22 ? 4.546 3.547 2.789 1.00 0.00 101 SER A CA 14
ATOM 14408 C C . SER A 1 22 ? 5.239 2.215 2.583 1.00 0.00 101 SER A C 14
ATOM 14409 O O . SER A 1 22 ? 4.777 1.185 3.072 1.00 0.00 101 SER A O 14
ATOM 14417 N N . ALA A 1 23 ? 6.363 2.239 1.877 1.00 0.00 102 ALA A N 14
ATOM 14418 C CA . ALA A 1 23 ? 7.109 1.014 1.652 1.00 0.00 102 ALA A CA 14
ATOM 14419 C C . ALA A 1 23 ? 7.405 0.397 3.004 1.00 0.00 102 ALA A C 14
ATOM 14420 O O . ALA A 1 23 ? 7.307 -0.816 3.192 1.00 0.00 102 ALA A O 14
ATOM 14427 N N . ALA A 1 24 ? 7.748 1.265 3.948 1.00 0.00 103 ALA A N 14
ATOM 14428 C CA . ALA A 1 24 ? 8.041 0.842 5.304 1.00 0.00 103 ALA A CA 14
ATOM 14429 C C . ALA A 1 24 ? 6.874 0.038 5.848 1.00 0.00 103 ALA A C 14
ATOM 14430 O O . ALA A 1 24 ? 7.040 -1.080 6.331 1.00 0.00 103 ALA A O 14
ATOM 14437 N N . GLU A 1 25 ? 5.687 0.615 5.740 1.00 0.00 104 GLU A N 14
ATOM 14438 C CA . GLU A 1 25 ? 4.489 -0.042 6.196 1.00 0.00 104 GLU A CA 14
ATOM 14439 C C . GLU A 1 25 ? 4.229 -1.281 5.355 1.00 0.00 104 GLU A C 14
ATOM 14440 O O . GLU A 1 25 ? 3.853 -2.331 5.871 1.00 0.00 104 GLU A O 14
ATOM 14452 N N . LEU A 1 26 ? 4.441 -1.146 4.054 1.00 0.00 105 LEU A N 14
ATOM 14453 C CA . LEU A 1 26 ? 4.234 -2.253 3.135 1.00 0.00 105 LEU A CA 14
ATOM 14454 C C . LEU A 1 26 ? 5.186 -3.398 3.477 1.00 0.00 105 LEU A C 14
ATOM 14455 O O . LEU A 1 26 ? 4.819 -4.571 3.406 1.00 0.00 105 LEU A O 14
ATOM 14471 N N . ARG A 1 27 ? 6.402 -3.037 3.870 1.00 0.00 106 ARG A N 14
ATOM 14472 C CA . ARG A 1 27 ? 7.397 -4.033 4.252 1.00 0.00 106 ARG A CA 14
ATOM 14473 C C . ARG A 1 27 ? 6.972 -4.722 5.544 1.00 0.00 106 ARG A C 14
ATOM 14474 O O . ARG A 1 27 ? 7.080 -5.941 5.677 1.00 0.00 106 ARG A O 14
ATOM 14495 N N . HIS A 1 28 ? 6.492 -3.925 6.493 1.00 0.00 107 HIS A N 14
ATOM 14496 C CA . HIS A 1 28 ? 6.054 -4.449 7.783 1.00 0.00 107 HIS A CA 14
ATOM 14497 C C . HIS A 1 28 ? 4.820 -5.338 7.628 1.00 0.00 107 HIS A C 14
ATOM 14498 O O . HIS A 1 28 ? 4.741 -6.413 8.224 1.00 0.00 107 HIS A O 14
ATOM 14512 N N . VAL A 1 29 ? 3.865 -4.886 6.825 1.00 0.00 108 VAL A N 14
ATOM 14513 C CA . VAL A 1 29 ? 2.641 -5.649 6.598 1.00 0.00 108 VAL A CA 14
ATOM 14514 C C . VAL A 1 29 ? 2.967 -6.973 5.909 1.00 0.00 108 VAL A C 14
ATOM 14515 O O . VAL A 1 29 ? 2.446 -8.025 6.280 1.00 0.00 108 VAL A O 14
ATOM 14528 N N . MET A 1 30 ? 3.848 -6.911 4.915 1.00 0.00 109 MET A N 14
ATOM 14529 C CA . MET A 1 30 ? 4.266 -8.105 4.183 1.00 0.00 109 MET A CA 14
ATOM 14530 C C . MET A 1 30 ? 5.084 -9.014 5.108 1.00 0.00 109 MET A C 14
ATOM 14531 O O . MET A 1 30 ? 5.081 -10.234 4.967 1.00 0.00 109 MET A O 14
ATOM 14545 N N . THR A 1 31 ? 5.789 -8.403 6.053 1.00 0.00 110 THR A N 14
ATOM 14546 C CA . THR A 1 31 ? 6.597 -9.156 7.008 1.00 0.00 110 THR A CA 14
ATOM 14547 C C . THR A 1 31 ? 5.698 -9.960 7.952 1.00 0.00 110 THR A C 14
ATOM 14548 O O . THR A 1 31 ? 5.947 -11.137 8.217 1.00 0.00 110 THR A O 14
ATOM 14559 N N . ASN A 1 32 ? 4.639 -9.312 8.436 1.00 0.00 111 ASN A N 14
ATOM 14560 C CA . ASN A 1 32 ? 3.678 -9.961 9.329 1.00 0.00 111 ASN A CA 14
ATOM 14561 C C . ASN A 1 32 ? 2.985 -11.093 8.580 1.00 0.00 111 ASN A C 14
ATOM 14562 O O . ASN A 1 32 ? 2.716 -12.164 9.125 1.00 0.00 111 ASN A O 14
ATOM 14573 N N . LEU A 1 33 ? 2.721 -10.810 7.316 1.00 0.00 112 LEU A N 14
ATOM 14574 C CA . LEU A 1 33 ? 2.069 -11.736 6.397 1.00 0.00 112 LEU A CA 14
ATOM 14575 C C . LEU A 1 33 ? 2.808 -13.071 6.363 1.00 0.00 112 LEU A C 14
ATOM 14576 O O . LEU A 1 33 ? 2.219 -14.115 6.081 1.00 0.00 112 LEU A O 14
ATOM 14592 N N . GLY A 1 34 ? 4.112 -13.020 6.605 1.00 0.00 113 GLY A N 14
ATOM 14593 C CA . GLY A 1 34 ? 4.942 -14.216 6.549 1.00 0.00 113 GLY A CA 14
ATOM 14594 C C . GLY A 1 34 ? 5.577 -14.274 5.172 1.00 0.00 113 GLY A C 14
ATOM 14595 O O . GLY A 1 34 ? 6.106 -15.298 4.743 1.00 0.00 113 GLY A O 14
ATOM 14599 N N . GLU A 1 35 ? 5.541 -13.117 4.512 1.00 0.00 114 GLU A N 14
ATOM 14600 C CA . GLU A 1 35 ? 6.132 -12.940 3.192 1.00 0.00 114 GLU A CA 14
ATOM 14601 C C . GLU A 1 35 ? 7.349 -12.038 3.352 1.00 0.00 114 GLU A C 14
ATOM 14602 O O . GLU A 1 35 ? 7.295 -11.058 4.096 1.00 0.00 114 GLU A O 14
ATOM 14614 N N . LYS A 1 36 ? 8.453 -12.368 2.682 1.00 0.00 115 LYS A N 14
ATOM 14615 C CA . LYS A 1 36 ? 9.681 -11.567 2.798 1.00 0.00 115 LYS A CA 14
ATOM 14616 C C . LYS A 1 36 ? 10.138 -11.045 1.440 1.00 0.00 115 LYS A C 14
ATOM 14617 O O . LYS A 1 36 ? 10.744 -11.761 0.647 1.00 0.00 115 LYS A O 14
ATOM 14636 N N . LEU A 1 37 ? 9.848 -9.773 1.187 1.00 0.00 116 LEU A N 14
ATOM 14637 C CA . LEU A 1 37 ? 10.236 -9.136 -0.069 1.00 0.00 116 LEU A CA 14
ATOM 14638 C C . LEU A 1 37 ? 11.488 -8.297 0.135 1.00 0.00 116 LEU A C 14
ATOM 14639 O O . LEU A 1 37 ? 11.725 -7.771 1.221 1.00 0.00 116 LEU A O 14
ATOM 14655 N N . THR A 1 38 ? 12.271 -8.159 -0.925 1.00 0.00 117 THR A N 14
ATOM 14656 C CA . THR A 1 38 ? 13.484 -7.360 -0.865 1.00 0.00 117 THR A CA 14
ATOM 14657 C C . THR A 1 38 ? 13.137 -5.890 -1.010 1.00 0.00 117 THR A C 14
ATOM 14658 O O . THR A 1 38 ? 12.000 -5.539 -1.321 1.00 0.00 117 THR A O 14
ATOM 14669 N N . ASP A 1 39 ? 14.116 -5.035 -0.789 1.00 0.00 118 ASP A N 14
ATOM 14670 C CA . ASP A 1 39 ? 13.900 -3.608 -0.906 1.00 0.00 118 ASP A CA 14
ATOM 14671 C C . ASP A 1 39 ? 13.540 -3.258 -2.347 1.00 0.00 118 ASP A C 14
ATOM 14672 O O . ASP A 1 39 ? 12.715 -2.379 -2.597 1.00 0.00 118 ASP A O 14
ATOM 14681 N N . GLU A 1 40 ? 14.190 -3.933 -3.290 1.00 0.00 119 GLU A N 14
ATOM 14682 C CA . GLU A 1 40 ? 13.964 -3.682 -4.705 1.00 0.00 119 GLU A CA 14
ATOM 14683 C C . GLU A 1 40 ? 12.559 -4.091 -5.147 1.00 0.00 119 GLU A C 14
ATOM 14684 O O . GLU A 1 40 ? 11.898 -3.349 -5.872 1.00 0.00 119 GLU A O 14
ATOM 14696 N N . GLU A 1 41 ? 12.086 -5.254 -4.698 1.00 0.00 120 GLU A N 14
ATOM 14697 C CA . GLU A 1 41 ? 10.743 -5.684 -5.065 1.00 0.00 120 GLU A CA 14
ATOM 14698 C C . GLU A 1 41 ? 9.749 -4.696 -4.490 1.00 0.00 120 GLU A C 14
ATOM 14699 O O . GLU A 1 41 ? 8.799 -4.275 -5.150 1.00 0.00 120 GLU A O 14
ATOM 14711 N N . VAL A 1 42 ? 9.999 -4.331 -3.242 1.00 0.00 121 VAL A N 14
ATOM 14712 C CA . VAL A 1 42 ? 9.160 -3.385 -2.535 1.00 0.00 121 VAL A CA 14
ATOM 14713 C C . VAL A 1 42 ? 9.201 -2.022 -3.225 1.00 0.00 121 VAL A C 14
ATOM 14714 O O . VAL A 1 42 ? 8.163 -1.399 -3.451 1.00 0.00 121 VAL A O 14
ATOM 14727 N N . ASP A 1 43 ? 10.406 -1.568 -3.553 1.00 0.00 122 ASP A N 14
ATOM 14728 C CA . ASP A 1 43 ? 10.577 -0.280 -4.217 1.00 0.00 122 ASP A CA 14
ATOM 14729 C C . ASP A 1 43 ? 9.969 -0.292 -5.620 1.00 0.00 122 ASP A C 14
ATOM 14730 O O . ASP A 1 43 ? 9.221 0.614 -5.985 1.00 0.00 122 ASP A O 14
ATOM 14739 N N . GLU A 1 44 ? 10.304 -1.314 -6.408 1.00 0.00 123 GLU A N 14
ATOM 14740 C CA . GLU A 1 44 ? 9.792 -1.414 -7.773 1.00 0.00 123 GLU A CA 14
ATOM 14741 C C . GLU A 1 44 ? 8.269 -1.432 -7.780 1.00 0.00 123 GLU A C 14
ATOM 14742 O O . GLU A 1 44 ? 7.636 -0.764 -8.598 1.00 0.00 123 GLU A O 14
ATOM 14754 N N . MET A 1 45 ? 7.691 -2.181 -6.857 1.00 0.00 124 MET A N 14
ATOM 14755 C CA . MET A 1 45 ? 6.242 -2.262 -6.751 1.00 0.00 124 MET A CA 14
ATOM 14756 C C . MET A 1 45 ? 5.670 -0.902 -6.370 1.00 0.00 124 MET A C 14
ATOM 14757 O O . MET A 1 45 ? 4.659 -0.454 -6.912 1.00 0.00 124 MET A O 14
ATOM 14771 N N . ILE A 1 46 ? 6.346 -0.259 -5.433 1.00 0.00 125 ILE A N 14
ATOM 14772 C CA . ILE A 1 46 ? 5.952 1.059 -4.952 1.00 0.00 125 ILE A CA 14
ATOM 14773 C C . ILE A 1 46 ? 6.167 2.132 -6.027 1.00 0.00 125 ILE A C 14
ATOM 14774 O O . ILE A 1 46 ? 5.300 2.977 -6.253 1.00 0.00 125 ILE A O 14
ATOM 14790 N N . ARG A 1 47 ? 7.314 2.088 -6.695 1.00 0.00 126 ARG A N 14
ATOM 14791 C CA . ARG A 1 47 ? 7.602 3.059 -7.746 1.00 0.00 126 ARG A CA 14
ATOM 14792 C C . ARG A 1 47 ? 6.607 2.897 -8.890 1.00 0.00 126 ARG A C 14
ATOM 14793 O O . ARG A 1 47 ? 6.233 3.864 -9.554 1.00 0.00 126 ARG A O 14
ATOM 14814 N N . GLU A 1 48 ? 6.185 1.657 -9.100 1.00 0.00 127 GLU A N 14
ATOM 14815 C CA . GLU A 1 48 ? 5.228 1.341 -10.151 1.00 0.00 127 GLU A CA 14
ATOM 14816 C C . GLU A 1 48 ? 3.830 1.838 -9.768 1.00 0.00 127 GLU A C 14
ATOM 14817 O O . GLU A 1 48 ? 3.090 2.352 -10.606 1.00 0.00 127 GLU A O 14
ATOM 14829 N N . ALA A 1 49 ? 3.488 1.686 -8.490 1.00 0.00 128 ALA A N 14
ATOM 14830 C CA . ALA A 1 49 ? 2.184 2.132 -7.997 1.00 0.00 128 ALA A CA 14
ATOM 14831 C C . ALA A 1 49 ? 2.177 3.649 -7.828 1.00 0.00 128 ALA A C 14
ATOM 14832 O O . ALA A 1 49 ? 1.115 4.266 -7.758 1.00 0.00 128 ALA A O 14
ATOM 14839 N N . ASP A 1 50 ? 3.370 4.245 -7.772 1.00 0.00 129 ASP A N 14
ATOM 14840 C CA . ASP A 1 50 ? 3.493 5.694 -7.619 1.00 0.00 129 ASP A CA 14
ATOM 14841 C C . ASP A 1 50 ? 3.704 6.344 -8.975 1.00 0.00 129 ASP A C 14
ATOM 14842 O O . ASP A 1 50 ? 4.684 6.065 -9.669 1.00 0.00 129 ASP A O 14
ATOM 14851 N N . VAL A 1 51 ? 2.753 7.210 -9.331 1.00 0.00 130 VAL A N 14
ATOM 14852 C CA . VAL A 1 51 ? 2.774 7.932 -10.597 1.00 0.00 130 VAL A CA 14
ATOM 14853 C C . VAL A 1 51 ? 3.007 9.423 -10.336 1.00 0.00 130 VAL A C 14
ATOM 14854 O O . VAL A 1 51 ? 3.476 10.155 -11.211 1.00 0.00 130 VAL A O 14
ATOM 14867 N N . ASP A 1 52 ? 2.626 9.869 -9.140 1.00 0.00 131 ASP A N 14
ATOM 14868 C CA . ASP A 1 52 ? 2.735 11.274 -8.782 1.00 0.00 131 ASP A CA 14
ATOM 14869 C C . ASP A 1 52 ? 4.077 11.473 -8.151 1.00 0.00 131 ASP A C 14
ATOM 14870 O O . ASP A 1 52 ? 4.497 12.593 -7.848 1.00 0.00 131 ASP A O 14
ATOM 14879 N N . GLY A 1 53 ? 4.743 10.342 -7.972 1.00 0.00 132 GLY A N 14
ATOM 14880 C CA . GLY A 1 53 ? 6.062 10.328 -7.384 1.00 0.00 132 GLY A CA 14
ATOM 14881 C C . GLY A 1 53 ? 6.026 10.729 -5.906 1.00 0.00 132 GLY A C 14
ATOM 14882 O O . GLY A 1 53 ? 7.067 10.902 -5.273 1.00 0.00 132 GLY A O 14
ATOM 14886 N N . ASP A 1 54 ? 4.819 10.888 -5.374 1.00 0.00 133 ASP A N 14
ATOM 14887 C CA . ASP A 1 54 ? 4.654 11.285 -3.973 1.00 0.00 133 ASP A CA 14
ATOM 14888 C C . ASP A 1 54 ? 5.478 10.378 -3.061 1.00 0.00 133 ASP A C 14
ATOM 14889 O O . ASP A 1 54 ? 5.944 10.801 -2.004 1.00 0.00 133 ASP A O 14
ATOM 14898 N N . GLY A 1 55 ? 5.658 9.130 -3.484 1.00 0.00 134 GLY A N 14
ATOM 14899 C CA . GLY A 1 55 ? 6.433 8.161 -2.706 1.00 0.00 134 GLY A CA 14
ATOM 14900 C C . GLY A 1 55 ? 5.526 7.362 -1.782 1.00 0.00 134 GLY A C 14
ATOM 14901 O O . GLY A 1 55 ? 5.985 6.509 -1.023 1.00 0.00 134 GLY A O 14
ATOM 14905 N N . GLN A 1 56 ? 4.231 7.632 -1.872 1.00 0.00 135 GLN A N 14
ATOM 14906 C CA . GLN A 1 56 ? 3.237 6.934 -1.066 1.00 0.00 135 GLN A CA 14
ATOM 14907 C C . GLN A 1 56 ? 2.036 6.599 -1.925 1.00 0.00 135 GLN A C 14
ATOM 14908 O O . GLN A 1 56 ? 1.759 7.277 -2.917 1.00 0.00 135 GLN A O 14
ATOM 14922 N N . ILE A 1 57 ? 1.317 5.554 -1.540 1.00 0.00 136 ILE A N 14
ATOM 14923 C CA . ILE A 1 57 ? 0.136 5.149 -2.287 1.00 0.00 136 ILE A CA 14
ATOM 14924 C C . ILE A 1 57 ? -1.081 5.709 -1.582 1.00 0.00 136 ILE A C 14
ATOM 14925 O O . ILE A 1 57 ? -1.396 5.316 -0.457 1.00 0.00 136 ILE A O 14
ATOM 14941 N N . ASN A 1 58 ? -1.775 6.616 -2.257 1.00 0.00 137 ASN A N 14
ATOM 14942 C CA . ASN A 1 58 ? -2.974 7.206 -1.697 1.00 0.00 137 ASN A CA 14
ATOM 14943 C C . ASN A 1 58 ? -4.107 6.237 -1.971 1.00 0.00 137 ASN A C 14
ATOM 14944 O O . ASN A 1 58 ? -3.963 5.344 -2.804 1.00 0.00 137 ASN A O 14
ATOM 14955 N N . TYR A 1 59 ? -5.210 6.365 -1.263 1.00 0.00 138 TYR A N 14
ATOM 14956 C CA . TYR A 1 59 ? -6.298 5.425 -1.466 1.00 0.00 138 TYR A CA 14
ATOM 14957 C C . TYR A 1 59 ? -6.652 5.312 -2.949 1.00 0.00 138 TYR A C 14
ATOM 14958 O O . TYR A 1 59 ? -6.802 4.207 -3.470 1.00 0.00 138 TYR A O 14
ATOM 14976 N N . GLU A 1 60 ? -6.786 6.444 -3.625 1.00 0.00 139 GLU A N 14
ATOM 14977 C CA . GLU A 1 60 ? -7.132 6.432 -5.044 1.00 0.00 139 GLU A CA 14
ATOM 14978 C C . GLU A 1 60 ? -6.070 5.696 -5.860 1.00 0.00 139 GLU A C 14
ATOM 14979 O O . GLU A 1 60 ? -6.395 4.891 -6.734 1.00 0.00 139 GLU A O 14
ATOM 14991 N N . GLU A 1 61 ? -4.802 5.979 -5.584 1.00 0.00 140 GLU A N 14
ATOM 14992 C CA . GLU A 1 61 ? -3.714 5.337 -6.312 1.00 0.00 140 GLU A CA 14
ATOM 14993 C C . GLU A 1 61 ? -3.714 3.843 -6.025 1.00 0.00 140 GLU A C 14
ATOM 14994 O O . GLU A 1 61 ? -3.560 3.020 -6.928 1.00 0.00 140 GLU A O 14
ATOM 15006 N N . PHE A 1 62 ? -3.924 3.507 -4.760 1.00 0.00 141 PHE A N 14
ATOM 15007 C CA . PHE A 1 62 ? -3.988 2.116 -4.342 1.00 0.00 141 PHE A CA 14
ATOM 15008 C C . PHE A 1 62 ? -5.123 1.426 -5.075 1.00 0.00 141 PHE A C 14
ATOM 15009 O O . PHE A 1 62 ? -4.991 0.298 -5.552 1.00 0.00 141 PHE A O 14
ATOM 15026 N N . VAL A 1 63 ? -6.241 2.124 -5.145 1.00 0.00 142 VAL A N 14
ATOM 15027 C CA . VAL A 1 63 ? -7.419 1.610 -5.817 1.00 0.00 142 VAL A CA 14
ATOM 15028 C C . VAL A 1 63 ? -7.085 1.345 -7.279 1.00 0.00 142 VAL A C 14
ATOM 15029 O O . VAL A 1 63 ? -7.466 0.318 -7.839 1.00 0.00 142 VAL A O 14
ATOM 15042 N N . LYS A 1 64 ? -6.365 2.282 -7.885 1.00 0.00 143 LYS A N 14
ATOM 15043 C CA . LYS A 1 64 ? -5.970 2.155 -9.284 1.00 0.00 143 LYS A CA 14
ATOM 15044 C C . LYS A 1 64 ? -5.124 0.899 -9.502 1.00 0.00 143 LYS A C 14
ATOM 15045 O O . LYS A 1 64 ? -5.359 0.142 -10.444 1.00 0.00 143 LYS A O 14
ATOM 15064 N N . VAL A 1 65 ? -4.138 0.682 -8.633 1.00 0.00 144 VAL A N 14
ATOM 15065 C CA . VAL A 1 65 ? -3.265 -0.483 -8.747 1.00 0.00 144 VAL A CA 14
ATOM 15066 C C . VAL A 1 65 ? -4.020 -1.783 -8.466 1.00 0.00 144 VAL A C 14
ATOM 15067 O O . VAL A 1 65 ? -3.846 -2.779 -9.169 1.00 0.00 144 VAL A O 14
ATOM 15080 N N . MET A 1 66 ? -4.846 -1.765 -7.427 1.00 0.00 145 MET A N 14
ATOM 15081 C CA . MET A 1 66 ? -5.612 -2.950 -7.050 1.00 0.00 145 MET A CA 14
ATOM 15082 C C . MET A 1 66 ? -6.753 -3.196 -8.023 1.00 0.00 145 MET A C 14
ATOM 15083 O O . MET A 1 66 ? -7.014 -4.331 -8.423 1.00 0.00 145 MET A O 14
ATOM 15097 N N . MET A 1 67 ? -7.431 -2.123 -8.393 1.00 0.00 146 MET A N 14
ATOM 15098 C CA . MET A 1 67 ? -8.556 -2.226 -9.317 1.00 0.00 146 MET A CA 14
ATOM 15099 C C . MET A 1 67 ? -8.079 -2.735 -10.679 1.00 0.00 146 MET A C 14
ATOM 15100 O O . MET A 1 67 ? -8.757 -3.535 -11.324 1.00 0.00 146 MET A O 14
ATOM 15114 N N . ALA A 1 68 ? -6.911 -2.267 -11.108 1.00 0.00 147 ALA A N 14
ATOM 15115 C CA . ALA A 1 68 ? -6.350 -2.680 -12.391 1.00 0.00 147 ALA A CA 14
ATOM 15116 C C . ALA A 1 68 ? -5.784 -4.096 -12.294 1.00 0.00 147 ALA A C 14
ATOM 15117 O O . ALA A 1 68 ? -6.194 -4.880 -11.437 1.00 0.00 147 ALA A O 14
ATOM 15124 N N . LYS A 1 69 ? -4.838 -4.415 -13.170 1.00 0.00 148 LYS A N 14
ATOM 15125 C CA . LYS A 1 69 ? -4.220 -5.739 -13.169 1.00 0.00 148 LYS A CA 14
ATOM 15126 C C . LYS A 1 69 ? -5.280 -6.827 -13.039 1.00 0.00 148 LYS A C 14
ATOM 15127 O O . LYS A 1 69 ? -5.743 -7.300 -14.064 1.00 0.00 148 LYS A O 14
ATOM 15149 N N . ASP A 1 1 ? -20.543 -4.111 -2.044 1.00 0.00 80 ASP A N 15
ATOM 15150 C CA . ASP A 1 1 ? -19.826 -4.233 -0.744 1.00 0.00 80 ASP A CA 15
ATOM 15151 C C . ASP A 1 1 ? -18.342 -4.471 -1.004 1.00 0.00 80 ASP A C 15
ATOM 15152 O O . ASP A 1 1 ? -17.517 -4.368 -0.096 1.00 0.00 80 ASP A O 15
ATOM 15163 N N . SER A 1 2 ? -18.009 -4.793 -2.251 1.00 0.00 81 SER A N 15
ATOM 15164 C CA . SER A 1 2 ? -16.619 -5.044 -2.609 1.00 0.00 81 SER A CA 15
ATOM 15165 C C . SER A 1 2 ? -15.769 -3.824 -2.283 1.00 0.00 81 SER A C 15
ATOM 15166 O O . SER A 1 2 ? -14.682 -3.943 -1.720 1.00 0.00 81 SER A O 15
ATOM 15174 N N . GLU A 1 3 ? -16.268 -2.650 -2.648 1.00 0.00 82 GLU A N 15
ATOM 15175 C CA . GLU A 1 3 ? -15.541 -1.412 -2.396 1.00 0.00 82 GLU A CA 15
ATOM 15176 C C . GLU A 1 3 ? -15.232 -1.277 -0.903 1.00 0.00 82 GLU A C 15
ATOM 15177 O O . GLU A 1 3 ? -14.129 -0.886 -0.523 1.00 0.00 82 GLU A O 15
ATOM 15189 N N . GLU A 1 4 ? -16.208 -1.608 -0.064 1.00 0.00 83 GLU A N 15
ATOM 15190 C CA . GLU A 1 4 ? -16.017 -1.522 1.377 1.00 0.00 83 GLU A CA 15
ATOM 15191 C C . GLU A 1 4 ? -14.903 -2.470 1.812 1.00 0.00 83 GLU A C 15
ATOM 15192 O O . GLU A 1 4 ? -14.098 -2.142 2.682 1.00 0.00 83 GLU A O 15
ATOM 15204 N N . GLU A 1 5 ? -14.853 -3.636 1.180 1.00 0.00 84 GLU A N 15
ATOM 15205 C CA . GLU A 1 5 ? -13.826 -4.621 1.490 1.00 0.00 84 GLU A CA 15
ATOM 15206 C C . GLU A 1 5 ? -12.445 -4.072 1.115 1.00 0.00 84 GLU A C 15
ATOM 15207 O O . GLU A 1 5 ? -11.483 -4.206 1.867 1.00 0.00 84 GLU A O 15
ATOM 15219 N N . LEU A 1 6 ? -12.363 -3.462 -0.054 1.00 0.00 85 LEU A N 15
ATOM 15220 C CA . LEU A 1 6 ? -11.096 -2.902 -0.519 1.00 0.00 85 LEU A CA 15
ATOM 15221 C C . LEU A 1 6 ? -10.569 -1.881 0.482 1.00 0.00 85 LEU A C 15
ATOM 15222 O O . LEU A 1 6 ? -9.384 -1.879 0.818 1.00 0.00 85 LEU A O 15
ATOM 15238 N N . LYS A 1 7 ? -11.460 -1.028 0.956 1.00 0.00 86 LYS A N 15
ATOM 15239 C CA . LYS A 1 7 ? -11.097 -0.006 1.930 1.00 0.00 86 LYS A CA 15
ATOM 15240 C C . LYS A 1 7 ? -10.645 -0.654 3.234 1.00 0.00 86 LYS A C 15
ATOM 15241 O O . LYS A 1 7 ? -9.746 -0.150 3.908 1.00 0.00 86 LYS A O 15
ATOM 15260 N N . GLU A 1 8 ? -11.236 -1.800 3.565 1.00 0.00 87 GLU A N 15
ATOM 15261 C CA . GLU A 1 8 ? -10.824 -2.513 4.769 1.00 0.00 87 GLU A CA 15
ATOM 15262 C C . GLU A 1 8 ? -9.386 -2.978 4.578 1.00 0.00 87 GLU A C 15
ATOM 15263 O O . GLU A 1 8 ? -8.549 -2.837 5.470 1.00 0.00 87 GLU A O 15
ATOM 15275 N N . ALA A 1 9 ? -9.107 -3.507 3.389 1.00 0.00 88 ALA A N 15
ATOM 15276 C CA . ALA A 1 9 ? -7.763 -3.962 3.063 1.00 0.00 88 ALA A CA 15
ATOM 15277 C C . ALA A 1 9 ? -6.802 -2.780 3.130 1.00 0.00 88 ALA A C 15
ATOM 15278 O O . ALA A 1 9 ? -5.701 -2.886 3.663 1.00 0.00 88 ALA A O 15
ATOM 15285 N N . PHE A 1 10 ? -7.242 -1.650 2.596 1.00 0.00 89 PHE A N 15
ATOM 15286 C CA . PHE A 1 10 ? -6.430 -0.442 2.608 1.00 0.00 89 PHE A CA 15
ATOM 15287 C C . PHE A 1 10 ? -6.108 -0.035 4.048 1.00 0.00 89 PHE A C 15
ATOM 15288 O O . PHE A 1 10 ? -4.967 0.298 4.370 1.00 0.00 89 PHE A O 15
ATOM 15305 N N . ARG A 1 11 ? -7.122 -0.078 4.903 1.00 0.00 90 ARG A N 15
ATOM 15306 C CA . ARG A 1 11 ? -6.967 0.267 6.304 1.00 0.00 90 ARG A CA 15
ATOM 15307 C C . ARG A 1 11 ? -5.995 -0.694 6.996 1.00 0.00 90 ARG A C 15
ATOM 15308 O O . ARG A 1 11 ? -5.256 -0.304 7.898 1.00 0.00 90 ARG A O 15
ATOM 15329 N N . VAL A 1 12 ? -5.984 -1.945 6.546 1.00 0.00 91 VAL A N 15
ATOM 15330 C CA . VAL A 1 12 ? -5.076 -2.941 7.105 1.00 0.00 91 VAL A CA 15
ATOM 15331 C C . VAL A 1 12 ? -3.632 -2.589 6.747 1.00 0.00 91 VAL A C 15
ATOM 15332 O O . VAL A 1 12 ? -2.730 -2.672 7.581 1.00 0.00 91 VAL A O 15
ATOM 15345 N N . PHE A 1 13 ? -3.433 -2.217 5.488 1.00 0.00 92 PHE A N 15
ATOM 15346 C CA . PHE A 1 13 ? -2.109 -1.872 4.985 1.00 0.00 92 PHE A CA 15
ATOM 15347 C C . PHE A 1 13 ? -1.527 -0.636 5.664 1.00 0.00 92 PHE A C 15
ATOM 15348 O O . PHE A 1 13 ? -0.328 -0.571 5.924 1.00 0.00 92 PHE A O 15
ATOM 15365 N N . ASP A 1 14 ? -2.371 0.352 5.921 1.00 0.00 93 ASP A N 15
ATOM 15366 C CA . ASP A 1 14 ? -1.908 1.592 6.534 1.00 0.00 93 ASP A CA 15
ATOM 15367 C C . ASP A 1 14 ? -1.817 1.479 8.055 1.00 0.00 93 ASP A C 15
ATOM 15368 O O . ASP A 1 14 ? -2.782 1.772 8.763 1.00 0.00 93 ASP A O 15
ATOM 15377 N N . LYS A 1 15 ? -0.656 1.061 8.556 1.00 0.00 94 LYS A N 15
ATOM 15378 C CA . LYS A 1 15 ? -0.463 0.938 9.984 1.00 0.00 94 LYS A CA 15
ATOM 15379 C C . LYS A 1 15 ? -0.564 2.310 10.647 1.00 0.00 94 LYS A C 15
ATOM 15380 O O . LYS A 1 15 ? -1.241 2.477 11.659 1.00 0.00 94 LYS A O 15
ATOM 15399 N N . ASP A 1 16 ? 0.137 3.290 10.065 1.00 0.00 95 ASP A N 15
ATOM 15400 C CA . ASP A 1 16 ? 0.149 4.657 10.598 1.00 0.00 95 ASP A CA 15
ATOM 15401 C C . ASP A 1 16 ? -1.216 5.314 10.430 1.00 0.00 95 ASP A C 15
ATOM 15402 O O . ASP A 1 16 ? -1.569 6.225 11.177 1.00 0.00 95 ASP A O 15
ATOM 15411 N N . GLN A 1 17 ? -1.981 4.821 9.463 1.00 0.00 96 GLN A N 15
ATOM 15412 C CA . GLN A 1 17 ? -3.335 5.331 9.231 1.00 0.00 96 GLN A CA 15
ATOM 15413 C C . GLN A 1 17 ? -3.289 6.848 8.836 1.00 0.00 96 GLN A C 15
ATOM 15414 O O . GLN A 1 17 ? -4.141 7.633 9.254 1.00 0.00 96 GLN A O 15
ATOM 15428 N N . ASN A 1 18 ? -2.311 7.272 8.017 1.00 0.00 97 ASN A N 15
ATOM 15429 C CA . ASN A 1 18 ? -2.237 8.682 7.604 1.00 0.00 97 ASN A CA 15
ATOM 15430 C C . ASN A 1 18 ? -2.990 8.870 6.293 1.00 0.00 97 ASN A C 15
ATOM 15431 O O . ASN A 1 18 ? -2.982 9.949 5.700 1.00 0.00 97 ASN A O 15
ATOM 15442 N N . GLY A 1 19 ? -3.659 7.804 5.861 1.00 0.00 98 GLY A N 15
ATOM 15443 C CA . GLY A 1 19 ? -4.433 7.833 4.629 1.00 0.00 98 GLY A CA 15
ATOM 15444 C C . GLY A 1 19 ? -3.544 7.433 3.464 1.00 0.00 98 GLY A C 15
ATOM 15445 O O . GLY A 1 19 ? -3.958 7.471 2.306 1.00 0.00 98 GLY A O 15
ATOM 15449 N N . PHE A 1 20 ? -2.305 7.064 3.797 1.00 0.00 99 PHE A N 15
ATOM 15450 C CA . PHE A 1 20 ? -1.313 6.655 2.801 1.00 0.00 99 PHE A CA 15
ATOM 15451 C C . PHE A 1 20 ? -0.622 5.372 3.240 1.00 0.00 99 PHE A C 15
ATOM 15452 O O . PHE A 1 20 ? -0.520 5.088 4.434 1.00 0.00 99 PHE A O 15
ATOM 15469 N N . ILE A 1 21 ? -0.095 4.628 2.270 1.00 0.00 100 ILE A N 15
ATOM 15470 C CA . ILE A 1 21 ? 0.648 3.405 2.567 1.00 0.00 100 ILE A CA 15
ATOM 15471 C C . ILE A 1 21 ? 2.102 3.638 2.205 1.00 0.00 100 ILE A C 15
ATOM 15472 O O . ILE A 1 21 ? 2.419 4.082 1.101 1.00 0.00 100 ILE A O 15
ATOM 15488 N N . SER A 1 22 ? 2.979 3.354 3.150 1.00 0.00 101 SER A N 15
ATOM 15489 C CA . SER A 1 22 ? 4.411 3.551 2.947 1.00 0.00 101 SER A CA 15
ATOM 15490 C C . SER A 1 22 ? 5.115 2.210 2.802 1.00 0.00 101 SER A C 15
ATOM 15491 O O . SER A 1 22 ? 4.627 1.190 3.292 1.00 0.00 101 SER A O 15
ATOM 15499 N N . ALA A 1 23 ? 6.272 2.213 2.146 1.00 0.00 102 ALA A N 15
ATOM 15500 C CA . ALA A 1 23 ? 7.023 0.981 1.979 1.00 0.00 102 ALA A CA 15
ATOM 15501 C C . ALA A 1 23 ? 7.240 0.377 3.355 1.00 0.00 102 ALA A C 15
ATOM 15502 O O . ALA A 1 23 ? 7.104 -0.831 3.552 1.00 0.00 102 ALA A O 15
ATOM 15509 N N . ALA A 1 24 ? 7.550 1.246 4.309 1.00 0.00 103 ALA A N 15
ATOM 15510 C CA . ALA A 1 24 ? 7.759 0.820 5.682 1.00 0.00 103 ALA A CA 15
ATOM 15511 C C . ALA A 1 24 ? 6.531 0.060 6.170 1.00 0.00 103 ALA A C 15
ATOM 15512 O O . ALA A 1 24 ? 6.640 -1.047 6.697 1.00 0.00 103 ALA A O 15
ATOM 15519 N N . GLU A 1 25 ? 5.357 0.659 5.973 1.00 0.00 104 GLU A N 15
ATOM 15520 C CA . GLU A 1 25 ? 4.114 0.038 6.377 1.00 0.00 104 GLU A CA 15
ATOM 15521 C C . GLU A 1 25 ? 3.892 -1.233 5.567 1.00 0.00 104 GLU A C 15
ATOM 15522 O O . GLU A 1 25 ? 3.496 -2.268 6.104 1.00 0.00 104 GLU A O 15
ATOM 15534 N N . LEU A 1 26 ? 4.164 -1.144 4.271 1.00 0.00 105 LEU A N 15
ATOM 15535 C CA . LEU A 1 26 ? 4.009 -2.287 3.382 1.00 0.00 105 LEU A CA 15
ATOM 15536 C C . LEU A 1 26 ? 4.980 -3.400 3.781 1.00 0.00 105 LEU A C 15
ATOM 15537 O O . LEU A 1 26 ? 4.622 -4.578 3.801 1.00 0.00 105 LEU A O 15
ATOM 15553 N N . ARG A 1 27 ? 6.208 -3.010 4.114 1.00 0.00 106 ARG A N 15
ATOM 15554 C CA . ARG A 1 27 ? 7.216 -3.968 4.524 1.00 0.00 106 ARG A CA 15
ATOM 15555 C C . ARG A 1 27 ? 6.800 -4.646 5.824 1.00 0.00 106 ARG A C 15
ATOM 15556 O O . ARG A 1 27 ? 6.938 -5.856 5.975 1.00 0.00 106 ARG A O 15
ATOM 15577 N N . HIS A 1 28 ? 6.293 -3.849 6.758 1.00 0.00 107 HIS A N 15
ATOM 15578 C CA . HIS A 1 28 ? 5.859 -4.368 8.051 1.00 0.00 107 HIS A CA 15
ATOM 15579 C C . HIS A 1 28 ? 4.652 -5.290 7.894 1.00 0.00 107 HIS A C 15
ATOM 15580 O O . HIS A 1 28 ? 4.612 -6.381 8.465 1.00 0.00 107 HIS A O 15
ATOM 15594 N N . VAL A 1 29 ? 3.675 -4.845 7.113 1.00 0.00 108 VAL A N 15
ATOM 15595 C CA . VAL A 1 29 ? 2.469 -5.633 6.877 1.00 0.00 108 VAL A CA 15
ATOM 15596 C C . VAL A 1 29 ? 2.820 -6.915 6.130 1.00 0.00 108 VAL A C 15
ATOM 15597 O O . VAL A 1 29 ? 2.316 -7.994 6.449 1.00 0.00 108 VAL A O 15
ATOM 15610 N N . MET A 1 30 ? 3.709 -6.793 5.152 1.00 0.00 109 MET A N 15
ATOM 15611 C CA . MET A 1 30 ? 4.147 -7.947 4.380 1.00 0.00 109 MET A CA 15
ATOM 15612 C C . MET A 1 30 ? 4.905 -8.915 5.288 1.00 0.00 109 MET A C 15
ATOM 15613 O O . MET A 1 30 ? 4.805 -10.131 5.138 1.00 0.00 109 MET A O 15
ATOM 15627 N N . THR A 1 31 ? 5.646 -8.365 6.243 1.00 0.00 110 THR A N 15
ATOM 15628 C CA . THR A 1 31 ? 6.394 -9.188 7.190 1.00 0.00 110 THR A CA 15
ATOM 15629 C C . THR A 1 31 ? 5.436 -10.014 8.049 1.00 0.00 110 THR A C 15
ATOM 15630 O O . THR A 1 31 ? 5.662 -11.201 8.285 1.00 0.00 110 THR A O 15
ATOM 15641 N N . ASN A 1 32 ? 4.354 -9.375 8.489 1.00 0.00 111 ASN A N 15
ATOM 15642 C CA . ASN A 1 32 ? 3.342 -10.049 9.300 1.00 0.00 111 ASN A CA 15
ATOM 15643 C C . ASN A 1 32 ? 2.736 -11.189 8.495 1.00 0.00 111 ASN A C 15
ATOM 15644 O O . ASN A 1 32 ? 2.397 -12.249 9.023 1.00 0.00 111 ASN A O 15
ATOM 15655 N N . LEU A 1 33 ? 2.597 -10.929 7.205 1.00 0.00 112 LEU A N 15
ATOM 15656 C CA . LEU A 1 33 ? 2.022 -11.878 6.262 1.00 0.00 112 LEU A CA 15
ATOM 15657 C C . LEU A 1 33 ? 2.822 -13.183 6.269 1.00 0.00 112 LEU A C 15
ATOM 15658 O O . LEU A 1 33 ? 2.265 -14.279 6.188 1.00 0.00 112 LEU A O 15
ATOM 15674 N N . GLY A 1 34 ? 4.139 -13.035 6.319 1.00 0.00 113 GLY A N 15
ATOM 15675 C CA . GLY A 1 34 ? 5.052 -14.174 6.271 1.00 0.00 113 GLY A CA 15
ATOM 15676 C C . GLY A 1 34 ? 5.687 -14.192 4.893 1.00 0.00 113 GLY A C 15
ATOM 15677 O O . GLY A 1 34 ? 6.304 -15.172 4.474 1.00 0.00 113 GLY A O 15
ATOM 15681 N N . GLU A 1 35 ? 5.550 -13.052 4.214 1.00 0.00 114 GLU A N 15
ATOM 15682 C CA . GLU A 1 35 ? 6.121 -12.856 2.889 1.00 0.00 114 GLU A CA 15
ATOM 15683 C C . GLU A 1 35 ? 7.441 -12.118 3.057 1.00 0.00 114 GLU A C 15
ATOM 15684 O O . GLU A 1 35 ? 7.515 -11.153 3.818 1.00 0.00 114 GLU A O 15
ATOM 15696 N N . LYS A 1 36 ? 8.484 -12.569 2.363 1.00 0.00 115 LYS A N 15
ATOM 15697 C CA . LYS A 1 36 ? 9.801 -11.935 2.473 1.00 0.00 115 LYS A CA 15
ATOM 15698 C C . LYS A 1 36 ? 10.271 -11.397 1.133 1.00 0.00 115 LYS A C 15
ATOM 15699 O O . LYS A 1 36 ? 10.912 -12.105 0.356 1.00 0.00 115 LYS A O 15
ATOM 15718 N N . LEU A 1 37 ? 9.955 -10.133 0.875 1.00 0.00 116 LEU A N 15
ATOM 15719 C CA . LEU A 1 37 ? 10.353 -9.479 -0.369 1.00 0.00 116 LEU A CA 15
ATOM 15720 C C . LEU A 1 37 ? 11.626 -8.669 -0.136 1.00 0.00 116 LEU A C 15
ATOM 15721 O O . LEU A 1 37 ? 12.003 -8.396 1.004 1.00 0.00 116 LEU A O 15
ATOM 15737 N N . THR A 1 38 ? 12.273 -8.276 -1.229 1.00 0.00 117 THR A N 15
ATOM 15738 C CA . THR A 1 38 ? 13.493 -7.483 -1.154 1.00 0.00 117 THR A CA 15
ATOM 15739 C C . THR A 1 38 ? 13.150 -6.006 -1.285 1.00 0.00 117 THR A C 15
ATOM 15740 O O . THR A 1 38 ? 12.017 -5.652 -1.609 1.00 0.00 117 THR A O 15
ATOM 15751 N N . ASP A 1 39 ? 14.130 -5.149 -1.048 1.00 0.00 118 ASP A N 15
ATOM 15752 C CA . ASP A 1 39 ? 13.915 -3.722 -1.157 1.00 0.00 118 ASP A CA 15
ATOM 15753 C C . ASP A 1 39 ? 13.584 -3.348 -2.597 1.00 0.00 118 ASP A C 15
ATOM 15754 O O . ASP A 1 39 ? 12.746 -2.480 -2.847 1.00 0.00 118 ASP A O 15
ATOM 15763 N N . GLU A 1 40 ? 14.271 -3.986 -3.541 1.00 0.00 119 GLU A N 15
ATOM 15764 C CA . GLU A 1 40 ? 14.073 -3.700 -4.956 1.00 0.00 119 GLU A CA 15
ATOM 15765 C C . GLU A 1 40 ? 12.644 -4.006 -5.415 1.00 0.00 119 GLU A C 15
ATOM 15766 O O . GLU A 1 40 ? 12.046 -3.213 -6.141 1.00 0.00 119 GLU A O 15
ATOM 15778 N N . GLU A 1 41 ? 12.077 -5.127 -4.972 1.00 0.00 120 GLU A N 15
ATOM 15779 C CA . GLU A 1 41 ? 10.707 -5.449 -5.346 1.00 0.00 120 GLU A CA 15
ATOM 15780 C C . GLU A 1 41 ? 9.786 -4.440 -4.699 1.00 0.00 120 GLU A C 15
ATOM 15781 O O . GLU A 1 41 ? 8.852 -3.933 -5.320 1.00 0.00 120 GLU A O 15
ATOM 15793 N N . VAL A 1 42 ? 10.072 -4.159 -3.435 1.00 0.00 121 VAL A N 15
ATOM 15794 C CA . VAL A 1 42 ? 9.281 -3.207 -2.674 1.00 0.00 121 VAL A CA 15
ATOM 15795 C C . VAL A 1 42 ? 9.313 -1.835 -3.346 1.00 0.00 121 VAL A C 15
ATOM 15796 O O . VAL A 1 42 ? 8.274 -1.216 -3.559 1.00 0.00 121 VAL A O 15
ATOM 15809 N N . ASP A 1 43 ? 10.509 -1.373 -3.688 1.00 0.00 122 ASP A N 15
ATOM 15810 C CA . ASP A 1 43 ? 10.660 -0.080 -4.343 1.00 0.00 122 ASP A CA 15
ATOM 15811 C C . ASP A 1 43 ? 10.030 -0.091 -5.735 1.00 0.00 122 ASP A C 15
ATOM 15812 O O . ASP A 1 43 ? 9.275 0.812 -6.092 1.00 0.00 122 ASP A O 15
ATOM 15821 N N . GLU A 1 44 ? 10.363 -1.110 -6.526 1.00 0.00 123 GLU A N 15
ATOM 15822 C CA . GLU A 1 44 ? 9.841 -1.216 -7.886 1.00 0.00 123 GLU A CA 15
ATOM 15823 C C . GLU A 1 44 ? 8.318 -1.170 -7.887 1.00 0.00 123 GLU A C 15
ATOM 15824 O O . GLU A 1 44 ? 7.712 -0.494 -8.719 1.00 0.00 123 GLU A O 15
ATOM 15836 N N . MET A 1 45 ? 7.702 -1.868 -6.942 1.00 0.00 124 MET A N 15
ATOM 15837 C CA . MET A 1 45 ? 6.249 -1.879 -6.832 1.00 0.00 124 MET A CA 15
ATOM 15838 C C . MET A 1 45 ? 5.734 -0.498 -6.435 1.00 0.00 124 MET A C 15
ATOM 15839 O O . MET A 1 45 ? 4.743 -0.005 -6.971 1.00 0.00 124 MET A O 15
ATOM 15853 N N . ILE A 1 46 ? 6.434 0.107 -5.491 1.00 0.00 125 ILE A N 15
ATOM 15854 C CA . ILE A 1 46 ? 6.085 1.434 -4.996 1.00 0.00 125 ILE A CA 15
ATOM 15855 C C . ILE A 1 46 ? 6.285 2.510 -6.071 1.00 0.00 125 ILE A C 15
ATOM 15856 O O . ILE A 1 46 ? 5.426 3.371 -6.258 1.00 0.00 125 ILE A O 15
ATOM 15872 N N . ARG A 1 47 ? 7.406 2.454 -6.779 1.00 0.00 126 ARG A N 15
ATOM 15873 C CA . ARG A 1 47 ? 7.680 3.431 -7.835 1.00 0.00 126 ARG A CA 15
ATOM 15874 C C . ARG A 1 47 ? 6.745 3.202 -9.019 1.00 0.00 126 ARG A C 15
ATOM 15875 O O . ARG A 1 47 ? 6.318 4.142 -9.688 1.00 0.00 126 ARG A O 15
ATOM 15896 N N . GLU A 1 48 ? 6.432 1.934 -9.255 1.00 0.00 127 GLU A N 15
ATOM 15897 C CA . GLU A 1 48 ? 5.543 1.554 -10.346 1.00 0.00 127 GLU A CA 15
ATOM 15898 C C . GLU A 1 48 ? 4.106 1.972 -10.044 1.00 0.00 127 GLU A C 15
ATOM 15899 O O . GLU A 1 48 ? 3.383 2.435 -10.926 1.00 0.00 127 GLU A O 15
ATOM 15911 N N . ALA A 1 49 ? 3.703 1.808 -8.788 1.00 0.00 128 ALA A N 15
ATOM 15912 C CA . ALA A 1 49 ? 2.347 2.171 -8.380 1.00 0.00 128 ALA A CA 15
ATOM 15913 C C . ALA A 1 49 ? 2.219 3.679 -8.177 1.00 0.00 128 ALA A C 15
ATOM 15914 O O . ALA A 1 49 ? 1.114 4.210 -8.135 1.00 0.00 128 ALA A O 15
ATOM 15921 N N . ASP A 1 50 ? 3.353 4.360 -8.058 1.00 0.00 129 ASP A N 15
ATOM 15922 C CA . ASP A 1 50 ? 3.366 5.816 -7.867 1.00 0.00 129 ASP A CA 15
ATOM 15923 C C . ASP A 1 50 ? 3.609 6.531 -9.209 1.00 0.00 129 ASP A C 15
ATOM 15924 O O . ASP A 1 50 ? 4.645 6.322 -9.830 1.00 0.00 129 ASP A O 15
ATOM 15933 N N . VAL A 1 51 ? 2.694 7.421 -9.636 1.00 0.00 130 VAL A N 15
ATOM 15934 C CA . VAL A 1 51 ? 2.886 8.171 -10.882 1.00 0.00 130 VAL A CA 15
ATOM 15935 C C . VAL A 1 51 ? 2.733 9.662 -10.587 1.00 0.00 130 VAL A C 15
ATOM 15936 O O . VAL A 1 51 ? 3.121 10.516 -11.384 1.00 0.00 130 VAL A O 15
ATOM 15949 N N . ASP A 1 52 ? 2.212 9.962 -9.397 1.00 0.00 131 ASP A N 15
ATOM 15950 C CA . ASP A 1 52 ? 2.092 11.355 -8.971 1.00 0.00 131 ASP A CA 15
ATOM 15951 C C . ASP A 1 52 ? 3.455 11.769 -8.434 1.00 0.00 131 ASP A C 15
ATOM 15952 O O . ASP A 1 52 ? 3.741 12.953 -8.252 1.00 0.00 131 ASP A O 15
ATOM 15961 N N . GLY A 1 53 ? 4.304 10.760 -8.194 1.00 0.00 132 GLY A N 15
ATOM 15962 C CA . GLY A 1 53 ? 5.649 11.009 -7.684 1.00 0.00 132 GLY A CA 15
ATOM 15963 C C . GLY A 1 53 ? 5.624 11.491 -6.230 1.00 0.00 132 GLY A C 15
ATOM 15964 O O . GLY A 1 53 ? 5.869 12.664 -5.949 1.00 0.00 132 GLY A O 15
ATOM 15968 N N . ASP A 1 54 ? 5.331 10.568 -5.311 1.00 0.00 133 ASP A N 15
ATOM 15969 C CA . ASP A 1 54 ? 5.275 10.895 -3.879 1.00 0.00 133 ASP A CA 15
ATOM 15970 C C . ASP A 1 54 ? 5.994 9.840 -3.038 1.00 0.00 133 ASP A C 15
ATOM 15971 O O . ASP A 1 54 ? 6.434 10.123 -1.924 1.00 0.00 133 ASP A O 15
ATOM 15980 N N . GLY A 1 55 ? 6.105 8.627 -3.568 1.00 0.00 134 GLY A N 15
ATOM 15981 C CA . GLY A 1 55 ? 6.770 7.545 -2.844 1.00 0.00 134 GLY A CA 15
ATOM 15982 C C . GLY A 1 55 ? 5.806 6.863 -1.880 1.00 0.00 134 GLY A C 15
ATOM 15983 O O . GLY A 1 55 ? 6.202 6.009 -1.085 1.00 0.00 134 GLY A O 15
ATOM 15987 N N . GLN A 1 56 ? 4.535 7.236 -1.969 1.00 0.00 135 GLN A N 15
ATOM 15988 C CA . GLN A 1 56 ? 3.496 6.654 -1.123 1.00 0.00 135 GLN A CA 15
ATOM 15989 C C . GLN A 1 56 ? 2.296 6.312 -1.976 1.00 0.00 135 GLN A C 15
ATOM 15990 O O . GLN A 1 56 ? 2.073 6.928 -3.018 1.00 0.00 135 GLN A O 15
ATOM 16004 N N . ILE A 1 57 ? 1.512 5.336 -1.537 1.00 0.00 136 ILE A N 15
ATOM 16005 C CA . ILE A 1 57 ? 0.331 4.938 -2.287 1.00 0.00 136 ILE A CA 15
ATOM 16006 C C . ILE A 1 57 ? -0.896 5.505 -1.604 1.00 0.00 136 ILE A C 15
ATOM 16007 O O . ILE A 1 57 ? -1.231 5.113 -0.485 1.00 0.00 136 ILE A O 15
ATOM 16023 N N . ASN A 1 58 ? -1.586 6.400 -2.292 1.00 0.00 137 ASN A N 15
ATOM 16024 C CA . ASN A 1 58 ? -2.794 6.982 -1.750 1.00 0.00 137 ASN A CA 15
ATOM 16025 C C . ASN A 1 58 ? -3.928 6.004 -2.012 1.00 0.00 137 ASN A C 15
ATOM 16026 O O . ASN A 1 58 ? -3.794 5.115 -2.852 1.00 0.00 137 ASN A O 15
ATOM 16037 N N . TYR A 1 59 ? -5.021 6.129 -1.283 1.00 0.00 138 TYR A N 15
ATOM 16038 C CA . TYR A 1 59 ? -6.119 5.195 -1.463 1.00 0.00 138 TYR A CA 15
ATOM 16039 C C . TYR A 1 59 ? -6.522 5.106 -2.932 1.00 0.00 138 TYR A C 15
ATOM 16040 O O . TYR A 1 59 ? -6.572 4.019 -3.499 1.00 0.00 138 TYR A O 15
ATOM 16058 N N . GLU A 1 60 ? -6.804 6.244 -3.547 1.00 0.00 139 GLU A N 15
ATOM 16059 C CA . GLU A 1 60 ? -7.206 6.246 -4.948 1.00 0.00 139 GLU A CA 15
ATOM 16060 C C . GLU A 1 60 ? -6.182 5.506 -5.806 1.00 0.00 139 GLU A C 15
ATOM 16061 O O . GLU A 1 60 ? -6.547 4.743 -6.698 1.00 0.00 139 GLU A O 15
ATOM 16073 N N . GLU A 1 61 ? -4.905 5.728 -5.528 1.00 0.00 140 GLU A N 15
ATOM 16074 C CA . GLU A 1 61 ? -3.847 5.066 -6.279 1.00 0.00 140 GLU A CA 15
ATOM 16075 C C . GLU A 1 61 ? -3.853 3.574 -5.972 1.00 0.00 140 GLU A C 15
ATOM 16076 O O . GLU A 1 61 ? -3.655 2.742 -6.859 1.00 0.00 140 GLU A O 15
ATOM 16088 N N . PHE A 1 62 ? -4.104 3.245 -4.706 1.00 0.00 141 PHE A N 15
ATOM 16089 C CA . PHE A 1 62 ? -4.160 1.852 -4.283 1.00 0.00 141 PHE A CA 15
ATOM 16090 C C . PHE A 1 62 ? -5.272 1.154 -5.059 1.00 0.00 141 PHE A C 15
ATOM 16091 O O . PHE A 1 62 ? -5.156 -0.005 -5.456 1.00 0.00 141 PHE A O 15
ATOM 16108 N N . VAL A 1 63 ? -6.355 1.888 -5.269 1.00 0.00 142 VAL A N 15
ATOM 16109 C CA . VAL A 1 63 ? -7.500 1.375 -6.005 1.00 0.00 142 VAL A CA 15
ATOM 16110 C C . VAL A 1 63 ? -7.130 1.155 -7.476 1.00 0.00 142 VAL A C 15
ATOM 16111 O O . VAL A 1 63 ? -7.514 0.151 -8.078 1.00 0.00 142 VAL A O 15
ATOM 16124 N N . LYS A 1 64 ? -6.387 2.104 -8.048 1.00 0.00 143 LYS A N 15
ATOM 16125 C CA . LYS A 1 64 ? -5.970 2.021 -9.449 1.00 0.00 143 LYS A CA 15
ATOM 16126 C C . LYS A 1 64 ? -5.061 0.811 -9.704 1.00 0.00 143 LYS A C 15
ATOM 16127 O O . LYS A 1 64 ? -5.252 0.079 -10.675 1.00 0.00 143 LYS A O 15
ATOM 16146 N N . VAL A 1 65 ? -4.068 0.611 -8.835 1.00 0.00 144 VAL A N 15
ATOM 16147 C CA . VAL A 1 65 ? -3.135 -0.510 -8.987 1.00 0.00 144 VAL A CA 15
ATOM 16148 C C . VAL A 1 65 ? -3.788 -1.837 -8.604 1.00 0.00 144 VAL A C 15
ATOM 16149 O O . VAL A 1 65 ? -3.612 -2.848 -9.284 1.00 0.00 144 VAL A O 15
ATOM 16162 N N . MET A 1 66 ? -4.537 -1.825 -7.505 1.00 0.00 145 MET A N 15
ATOM 16163 C CA . MET A 1 66 ? -5.207 -3.036 -7.032 1.00 0.00 145 MET A CA 15
ATOM 16164 C C . MET A 1 66 ? -6.281 -3.478 -8.012 1.00 0.00 145 MET A C 15
ATOM 16165 O O . MET A 1 66 ? -6.402 -4.659 -8.334 1.00 0.00 145 MET A O 15
ATOM 16179 N N . MET A 1 67 ? -7.048 -2.515 -8.486 1.00 0.00 146 MET A N 15
ATOM 16180 C CA . MET A 1 67 ? -8.111 -2.803 -9.445 1.00 0.00 146 MET A CA 15
ATOM 16181 C C . MET A 1 67 ? -7.527 -3.291 -10.768 1.00 0.00 146 MET A C 15
ATOM 16182 O O . MET A 1 67 ? -8.044 -4.227 -11.377 1.00 0.00 146 MET A O 15
ATOM 16196 N N . ALA A 1 68 ? -6.443 -2.651 -11.209 1.00 0.00 147 ALA A N 15
ATOM 16197 C CA . ALA A 1 68 ? -5.794 -3.029 -12.465 1.00 0.00 147 ALA A CA 15
ATOM 16198 C C . ALA A 1 68 ? -4.665 -4.022 -12.204 1.00 0.00 147 ALA A C 15
ATOM 16199 O O . ALA A 1 68 ? -4.883 -5.081 -11.615 1.00 0.00 147 ALA A O 15
ATOM 16206 N N . LYS A 1 69 ? -3.459 -3.676 -12.642 1.00 0.00 148 LYS A N 15
ATOM 16207 C CA . LYS A 1 69 ? -2.307 -4.547 -12.446 1.00 0.00 148 LYS A CA 15
ATOM 16208 C C . LYS A 1 69 ? -2.026 -4.734 -10.958 1.00 0.00 148 LYS A C 15
ATOM 16209 O O . LYS A 1 69 ? -2.940 -5.115 -10.246 1.00 0.00 148 LYS A O 15
ATOM 16231 N N . ASP A 1 1 ? -20.054 -3.171 1.048 1.00 0.00 80 ASP A N 16
ATOM 16232 C CA . ASP A 1 1 ? -20.075 -3.842 -0.285 1.00 0.00 80 ASP A CA 16
ATOM 16233 C C . ASP A 1 1 ? -18.654 -4.244 -0.674 1.00 0.00 80 ASP A C 16
ATOM 16234 O O . ASP A 1 1 ? -17.737 -4.216 0.155 1.00 0.00 80 ASP A O 16
ATOM 16245 N N . SER A 1 2 ? -18.472 -4.614 -1.943 1.00 0.00 81 SER A N 16
ATOM 16246 C CA . SER A 1 2 ? -17.158 -5.022 -2.427 1.00 0.00 81 SER A CA 16
ATOM 16247 C C . SER A 1 2 ? -16.127 -3.936 -2.126 1.00 0.00 81 SER A C 16
ATOM 16248 O O . SER A 1 2 ? -15.022 -4.218 -1.652 1.00 0.00 81 SER A O 16
ATOM 16256 N N . GLU A 1 3 ? -16.502 -2.692 -2.403 1.00 0.00 82 GLU A N 16
ATOM 16257 C CA . GLU A 1 3 ? -15.615 -1.560 -2.161 1.00 0.00 82 GLU A CA 16
ATOM 16258 C C . GLU A 1 3 ? -15.277 -1.445 -0.676 1.00 0.00 82 GLU A C 16
ATOM 16259 O O . GLU A 1 3 ? -14.163 -1.064 -0.319 1.00 0.00 82 GLU A O 16
ATOM 16271 N N . GLU A 1 4 ? -16.234 -1.766 0.182 1.00 0.00 83 GLU A N 16
ATOM 16272 C CA . GLU A 1 4 ? -15.998 -1.681 1.618 1.00 0.00 83 GLU A CA 16
ATOM 16273 C C . GLU A 1 4 ? -14.860 -2.613 2.018 1.00 0.00 83 GLU A C 16
ATOM 16274 O O . GLU A 1 4 ? -14.012 -2.259 2.837 1.00 0.00 83 GLU A O 16
ATOM 16286 N N . GLU A 1 5 ? -14.843 -3.801 1.426 1.00 0.00 84 GLU A N 16
ATOM 16287 C CA . GLU A 1 5 ? -13.795 -4.780 1.728 1.00 0.00 84 GLU A CA 16
ATOM 16288 C C . GLU A 1 5 ? -12.447 -4.274 1.236 1.00 0.00 84 GLU A C 16
ATOM 16289 O O . GLU A 1 5 ? -11.427 -4.438 1.901 1.00 0.00 84 GLU A O 16
ATOM 16301 N N . LEU A 1 6 ? -12.450 -3.658 0.064 1.00 0.00 85 LEU A N 16
ATOM 16302 C CA . LEU A 1 6 ? -11.208 -3.131 -0.498 1.00 0.00 85 LEU A CA 16
ATOM 16303 C C . LEU A 1 6 ? -10.620 -2.082 0.438 1.00 0.00 85 LEU A C 16
ATOM 16304 O O . LEU A 1 6 ? -9.416 -2.067 0.699 1.00 0.00 85 LEU A O 16
ATOM 16320 N N . LYS A 1 7 ? -11.485 -1.216 0.943 1.00 0.00 86 LYS A N 16
ATOM 16321 C CA . LYS A 1 7 ? -11.063 -0.164 1.862 1.00 0.00 86 LYS A CA 16
ATOM 16322 C C . LYS A 1 7 ? -10.548 -0.763 3.169 1.00 0.00 86 LYS A C 16
ATOM 16323 O O . LYS A 1 7 ? -9.632 -0.221 3.787 1.00 0.00 86 LYS A O 16
ATOM 16342 N N . GLU A 1 8 ? -11.104 -1.908 3.560 1.00 0.00 87 GLU A N 16
ATOM 16343 C CA . GLU A 1 8 ? -10.628 -2.574 4.770 1.00 0.00 87 GLU A CA 16
ATOM 16344 C C . GLU A 1 8 ? -9.186 -3.007 4.534 1.00 0.00 87 GLU A C 16
ATOM 16345 O O . GLU A 1 8 ? -8.314 -2.813 5.382 1.00 0.00 87 GLU A O 16
ATOM 16357 N N . ALA A 1 9 ? -8.948 -3.575 3.354 1.00 0.00 88 ALA A N 16
ATOM 16358 C CA . ALA A 1 9 ? -7.608 -4.011 2.976 1.00 0.00 88 ALA A CA 16
ATOM 16359 C C . ALA A 1 9 ? -6.669 -2.814 3.008 1.00 0.00 88 ALA A C 16
ATOM 16360 O O . ALA A 1 9 ? -5.545 -2.897 3.500 1.00 0.00 88 ALA A O 16
ATOM 16367 N N . PHE A 1 10 ? -7.151 -1.693 2.497 1.00 0.00 89 PHE A N 16
ATOM 16368 C CA . PHE A 1 10 ? -6.371 -0.466 2.491 1.00 0.00 89 PHE A CA 16
ATOM 16369 C C . PHE A 1 10 ? -6.034 -0.046 3.922 1.00 0.00 89 PHE A C 16
ATOM 16370 O O . PHE A 1 10 ? -4.901 0.333 4.220 1.00 0.00 89 PHE A O 16
ATOM 16387 N N . ARG A 1 11 ? -7.030 -0.111 4.797 1.00 0.00 90 ARG A N 16
ATOM 16388 C CA . ARG A 1 11 ? -6.847 0.263 6.192 1.00 0.00 90 ARG A CA 16
ATOM 16389 C C . ARG A 1 11 ? -5.801 -0.633 6.851 1.00 0.00 90 ARG A C 16
ATOM 16390 O O . ARG A 1 11 ? -5.021 -0.183 7.692 1.00 0.00 90 ARG A O 16
ATOM 16411 N N . VAL A 1 12 ? -5.773 -1.897 6.438 1.00 0.00 91 VAL A N 16
ATOM 16412 C CA . VAL A 1 12 ? -4.798 -2.850 6.966 1.00 0.00 91 VAL A CA 16
ATOM 16413 C C . VAL A 1 12 ? -3.392 -2.439 6.535 1.00 0.00 91 VAL A C 16
ATOM 16414 O O . VAL A 1 12 ? -2.447 -2.465 7.325 1.00 0.00 91 VAL A O 16
ATOM 16427 N N . PHE A 1 13 ? -3.272 -2.078 5.262 1.00 0.00 92 PHE A N 16
ATOM 16428 C CA . PHE A 1 13 ? -1.994 -1.679 4.687 1.00 0.00 92 PHE A CA 16
ATOM 16429 C C . PHE A 1 13 ? -1.428 -0.431 5.359 1.00 0.00 92 PHE A C 16
ATOM 16430 O O . PHE A 1 13 ? -0.220 -0.327 5.574 1.00 0.00 92 PHE A O 16
ATOM 16447 N N . ASP A 1 14 ? -2.293 0.530 5.641 1.00 0.00 93 ASP A N 16
ATOM 16448 C CA . ASP A 1 14 ? -1.853 1.791 6.235 1.00 0.00 93 ASP A CA 16
ATOM 16449 C C . ASP A 1 14 ? -1.770 1.711 7.762 1.00 0.00 93 ASP A C 16
ATOM 16450 O O . ASP A 1 14 ? -2.702 2.098 8.467 1.00 0.00 93 ASP A O 16
ATOM 16459 N N . LYS A 1 15 ? -0.636 1.214 8.260 1.00 0.00 94 LYS A N 16
ATOM 16460 C CA . LYS A 1 15 ? -0.423 1.093 9.691 1.00 0.00 94 LYS A CA 16
ATOM 16461 C C . LYS A 1 15 ? -0.433 2.468 10.342 1.00 0.00 94 LYS A C 16
ATOM 16462 O O . LYS A 1 15 ? -1.139 2.700 11.327 1.00 0.00 94 LYS A O 16
ATOM 16481 N N . ASP A 1 16 ? 0.337 3.386 9.754 1.00 0.00 95 ASP A N 16
ATOM 16482 C CA . ASP A 1 16 ? 0.402 4.751 10.248 1.00 0.00 95 ASP A CA 16
ATOM 16483 C C . ASP A 1 16 ? -0.948 5.373 10.053 1.00 0.00 95 ASP A C 16
ATOM 16484 O O . ASP A 1 16 ? -1.381 6.173 10.890 1.00 0.00 95 ASP A O 16
ATOM 16493 N N . GLN A 1 17 ? -1.624 4.982 8.949 1.00 0.00 96 GLN A N 16
ATOM 16494 C CA . GLN A 1 17 ? -2.971 5.467 8.679 1.00 0.00 96 GLN A CA 16
ATOM 16495 C C . GLN A 1 17 ? -3.010 6.964 8.444 1.00 0.00 96 GLN A C 16
ATOM 16496 O O . GLN A 1 17 ? -3.794 7.697 9.038 1.00 0.00 96 GLN A O 16
ATOM 16510 N N . ASN A 1 18 ? -2.140 7.407 7.544 1.00 0.00 97 ASN A N 16
ATOM 16511 C CA . ASN A 1 18 ? -2.046 8.818 7.182 1.00 0.00 97 ASN A CA 16
ATOM 16512 C C . ASN A 1 18 ? -2.844 9.076 5.915 1.00 0.00 97 ASN A C 16
ATOM 16513 O O . ASN A 1 18 ? -2.770 10.154 5.326 1.00 0.00 97 ASN A O 16
ATOM 16524 N N . GLY A 1 19 ? -3.586 8.060 5.498 1.00 0.00 98 GLY A N 16
ATOM 16525 C CA . GLY A 1 19 ? -4.392 8.145 4.282 1.00 0.00 98 GLY A CA 16
ATOM 16526 C C . GLY A 1 19 ? -3.618 7.595 3.088 1.00 0.00 98 GLY A C 16
ATOM 16527 O O . GLY A 1 19 ? -4.162 7.463 1.991 1.00 0.00 98 GLY A O 16
ATOM 16531 N N . PHE A 1 20 ? -2.341 7.276 3.309 1.00 0.00 99 PHE A N 16
ATOM 16532 C CA . PHE A 1 20 ? -1.483 6.728 2.252 1.00 0.00 99 PHE A CA 16
ATOM 16533 C C . PHE A 1 20 ? -0.799 5.459 2.747 1.00 0.00 99 PHE A C 16
ATOM 16534 O O . PHE A 1 20 ? -0.806 5.172 3.941 1.00 0.00 99 PHE A O 16
ATOM 16551 N N . ILE A 1 21 ? -0.152 4.740 1.834 1.00 0.00 100 ILE A N 16
ATOM 16552 C CA . ILE A 1 21 ? 0.594 3.536 2.197 1.00 0.00 100 ILE A CA 16
ATOM 16553 C C . ILE A 1 21 ? 2.053 3.758 1.853 1.00 0.00 100 ILE A C 16
ATOM 16554 O O . ILE A 1 21 ? 2.387 4.108 0.725 1.00 0.00 100 ILE A O 16
ATOM 16570 N N . SER A 1 22 ? 2.908 3.569 2.845 1.00 0.00 101 SER A N 16
ATOM 16571 C CA . SER A 1 22 ? 4.346 3.764 2.668 1.00 0.00 101 SER A CA 16
ATOM 16572 C C . SER A 1 22 ? 5.065 2.434 2.575 1.00 0.00 101 SER A C 16
ATOM 16573 O O . SER A 1 22 ? 4.613 1.434 3.132 1.00 0.00 101 SER A O 16
ATOM 16581 N N . ALA A 1 23 ? 6.207 2.427 1.892 1.00 0.00 102 ALA A N 16
ATOM 16582 C CA . ALA A 1 23 ? 6.986 1.206 1.773 1.00 0.00 102 ALA A CA 16
ATOM 16583 C C . ALA A 1 23 ? 7.207 0.660 3.170 1.00 0.00 102 ALA A C 16
ATOM 16584 O O . ALA A 1 23 ? 7.151 -0.546 3.407 1.00 0.00 102 ALA A O 16
ATOM 16591 N N . ALA A 1 24 ? 7.432 1.583 4.103 1.00 0.00 103 ALA A N 16
ATOM 16592 C CA . ALA A 1 24 ? 7.633 1.223 5.495 1.00 0.00 103 ALA A CA 16
ATOM 16593 C C . ALA A 1 24 ? 6.445 0.402 5.979 1.00 0.00 103 ALA A C 16
ATOM 16594 O O . ALA A 1 24 ? 6.607 -0.694 6.514 1.00 0.00 103 ALA A O 16
ATOM 16601 N N . GLU A 1 25 ? 5.251 0.941 5.771 1.00 0.00 104 GLU A N 16
ATOM 16602 C CA . GLU A 1 25 ? 4.038 0.264 6.166 1.00 0.00 104 GLU A CA 16
ATOM 16603 C C . GLU A 1 25 ? 3.887 -1.024 5.374 1.00 0.00 104 GLU A C 16
ATOM 16604 O O . GLU A 1 25 ? 3.543 -2.069 5.920 1.00 0.00 104 GLU A O 16
ATOM 16616 N N . LEU A 1 26 ? 4.155 -0.935 4.079 1.00 0.00 105 LEU A N 16
ATOM 16617 C CA . LEU A 1 26 ? 4.052 -2.090 3.202 1.00 0.00 105 LEU A CA 16
ATOM 16618 C C . LEU A 1 26 ? 5.072 -3.152 3.611 1.00 0.00 105 LEU A C 16
ATOM 16619 O O . LEU A 1 26 ? 4.802 -4.350 3.532 1.00 0.00 105 LEU A O 16
ATOM 16635 N N . ARG A 1 27 ? 6.236 -2.700 4.074 1.00 0.00 106 ARG A N 16
ATOM 16636 C CA . ARG A 1 27 ? 7.270 -3.614 4.519 1.00 0.00 106 ARG A CA 16
ATOM 16637 C C . ARG A 1 27 ? 6.816 -4.336 5.786 1.00 0.00 106 ARG A C 16
ATOM 16638 O O . ARG A 1 27 ? 6.989 -5.548 5.924 1.00 0.00 106 ARG A O 16
ATOM 16659 N N . HIS A 1 28 ? 6.232 -3.574 6.708 1.00 0.00 107 HIS A N 16
ATOM 16660 C CA . HIS A 1 28 ? 5.753 -4.131 7.967 1.00 0.00 107 HIS A CA 16
ATOM 16661 C C . HIS A 1 28 ? 4.581 -5.081 7.733 1.00 0.00 107 HIS A C 16
ATOM 16662 O O . HIS A 1 28 ? 4.502 -6.147 8.341 1.00 0.00 107 HIS A O 16
ATOM 16676 N N . VAL A 1 29 ? 3.674 -4.691 6.846 1.00 0.00 108 VAL A N 16
ATOM 16677 C CA . VAL A 1 29 ? 2.514 -5.520 6.536 1.00 0.00 108 VAL A CA 16
ATOM 16678 C C . VAL A 1 29 ? 2.973 -6.815 5.870 1.00 0.00 108 VAL A C 16
ATOM 16679 O O . VAL A 1 29 ? 2.509 -7.903 6.214 1.00 0.00 108 VAL A O 16
ATOM 16692 N N . MET A 1 30 ? 3.906 -6.688 4.931 1.00 0.00 109 MET A N 16
ATOM 16693 C CA . MET A 1 30 ? 4.451 -7.850 4.234 1.00 0.00 109 MET A CA 16
ATOM 16694 C C . MET A 1 30 ? 5.199 -8.740 5.228 1.00 0.00 109 MET A C 16
ATOM 16695 O O . MET A 1 30 ? 5.275 -9.956 5.058 1.00 0.00 109 MET A O 16
ATOM 16709 N N . THR A 1 31 ? 5.731 -8.119 6.278 1.00 0.00 110 THR A N 16
ATOM 16710 C CA . THR A 1 31 ? 6.445 -8.856 7.316 1.00 0.00 110 THR A CA 16
ATOM 16711 C C . THR A 1 31 ? 5.460 -9.639 8.186 1.00 0.00 110 THR A C 16
ATOM 16712 O O . THR A 1 31 ? 5.698 -10.798 8.526 1.00 0.00 110 THR A O 16
ATOM 16723 N N . ASN A 1 32 ? 4.343 -8.997 8.525 1.00 0.00 111 ASN A N 16
ATOM 16724 C CA . ASN A 1 32 ? 3.310 -9.636 9.341 1.00 0.00 111 ASN A CA 16
ATOM 16725 C C . ASN A 1 32 ? 2.762 -10.847 8.597 1.00 0.00 111 ASN A C 16
ATOM 16726 O O . ASN A 1 32 ? 2.481 -11.895 9.181 1.00 0.00 111 ASN A O 16
ATOM 16737 N N . LEU A 1 33 ? 2.616 -10.663 7.296 1.00 0.00 112 LEU A N 16
ATOM 16738 C CA . LEU A 1 33 ? 2.106 -11.688 6.397 1.00 0.00 112 LEU A CA 16
ATOM 16739 C C . LEU A 1 33 ? 3.002 -12.935 6.407 1.00 0.00 112 LEU A C 16
ATOM 16740 O O . LEU A 1 33 ? 2.523 -14.066 6.483 1.00 0.00 112 LEU A O 16
ATOM 16756 N N . GLY A 1 34 ? 4.306 -12.706 6.330 1.00 0.00 113 GLY A N 16
ATOM 16757 C CA . GLY A 1 34 ? 5.281 -13.799 6.320 1.00 0.00 113 GLY A CA 16
ATOM 16758 C C . GLY A 1 34 ? 5.703 -14.084 4.889 1.00 0.00 113 GLY A C 16
ATOM 16759 O O . GLY A 1 34 ? 6.115 -15.190 4.542 1.00 0.00 113 GLY A O 16
ATOM 16763 N N . GLU A 1 35 ? 5.611 -13.038 4.081 1.00 0.00 114 GLU A N 16
ATOM 16764 C CA . GLU A 1 35 ? 5.989 -13.084 2.677 1.00 0.00 114 GLU A CA 16
ATOM 16765 C C . GLU A 1 35 ? 6.843 -11.860 2.380 1.00 0.00 114 GLU A C 16
ATOM 16766 O O . GLU A 1 35 ? 6.334 -10.834 1.931 1.00 0.00 114 GLU A O 16
ATOM 16778 N N . LYS A 1 36 ? 8.138 -11.960 2.670 1.00 0.00 115 LYS A N 16
ATOM 16779 C CA . LYS A 1 36 ? 9.052 -10.839 2.462 1.00 0.00 115 LYS A CA 16
ATOM 16780 C C . LYS A 1 36 ? 9.636 -10.874 1.058 1.00 0.00 115 LYS A C 16
ATOM 16781 O O . LYS A 1 36 ? 9.972 -11.938 0.541 1.00 0.00 115 LYS A O 16
ATOM 16800 N N . LEU A 1 37 ? 9.761 -9.697 0.447 1.00 0.00 116 LEU A N 16
ATOM 16801 C CA . LEU A 1 37 ? 10.316 -9.584 -0.903 1.00 0.00 116 LEU A CA 16
ATOM 16802 C C . LEU A 1 37 ? 11.692 -8.933 -0.838 1.00 0.00 116 LEU A C 16
ATOM 16803 O O . LEU A 1 37 ? 12.210 -8.654 0.244 1.00 0.00 116 LEU A O 16
ATOM 16819 N N . THR A 1 38 ? 12.266 -8.674 -2.006 1.00 0.00 117 THR A N 16
ATOM 16820 C CA . THR A 1 38 ? 13.568 -8.028 -2.080 1.00 0.00 117 THR A CA 16
ATOM 16821 C C . THR A 1 38 ? 13.397 -6.524 -1.986 1.00 0.00 117 THR A C 16
ATOM 16822 O O . THR A 1 38 ? 12.290 -6.002 -2.117 1.00 0.00 117 THR A O 16
ATOM 16833 N N . ASP A 1 39 ? 14.496 -5.829 -1.769 1.00 0.00 118 ASP A N 16
ATOM 16834 C CA . ASP A 1 39 ? 14.463 -4.387 -1.666 1.00 0.00 118 ASP A CA 16
ATOM 16835 C C . ASP A 1 39 ? 13.990 -3.799 -2.993 1.00 0.00 118 ASP A C 16
ATOM 16836 O O . ASP A 1 39 ? 13.292 -2.786 -3.024 1.00 0.00 118 ASP A O 16
ATOM 16845 N N . GLU A 1 40 ? 14.386 -4.444 -4.081 1.00 0.00 119 GLU A N 16
ATOM 16846 C CA . GLU A 1 40 ? 14.013 -3.986 -5.414 1.00 0.00 119 GLU A CA 16
ATOM 16847 C C . GLU A 1 40 ? 12.549 -4.292 -5.732 1.00 0.00 119 GLU A C 16
ATOM 16848 O O . GLU A 1 40 ? 11.883 -3.504 -6.400 1.00 0.00 119 GLU A O 16
ATOM 16860 N N . GLU A 1 41 ? 12.034 -5.418 -5.237 1.00 0.00 120 GLU A N 16
ATOM 16861 C CA . GLU A 1 41 ? 10.634 -5.754 -5.482 1.00 0.00 120 GLU A CA 16
ATOM 16862 C C . GLU A 1 41 ? 9.753 -4.757 -4.752 1.00 0.00 120 GLU A C 16
ATOM 16863 O O . GLU A 1 41 ? 8.795 -4.223 -5.310 1.00 0.00 120 GLU A O 16
ATOM 16875 N N . VAL A 1 42 ? 10.097 -4.517 -3.491 1.00 0.00 121 VAL A N 16
ATOM 16876 C CA . VAL A 1 42 ? 9.351 -3.587 -2.668 1.00 0.00 121 VAL A CA 16
ATOM 16877 C C . VAL A 1 42 ? 9.376 -2.198 -3.309 1.00 0.00 121 VAL A C 16
ATOM 16878 O O . VAL A 1 42 ? 8.338 -1.570 -3.488 1.00 0.00 121 VAL A O 16
ATOM 16891 N N . ASP A 1 43 ? 10.571 -1.731 -3.660 1.00 0.00 122 ASP A N 16
ATOM 16892 C CA . ASP A 1 43 ? 10.717 -0.419 -4.288 1.00 0.00 122 ASP A CA 16
ATOM 16893 C C . ASP A 1 43 ? 10.006 -0.370 -5.642 1.00 0.00 122 ASP A C 16
ATOM 16894 O O . ASP A 1 43 ? 9.282 0.581 -5.935 1.00 0.00 122 ASP A O 16
ATOM 16903 N N . GLU A 1 44 ? 10.223 -1.392 -6.469 1.00 0.00 123 GLU A N 16
ATOM 16904 C CA . GLU A 1 44 ? 9.602 -1.439 -7.793 1.00 0.00 123 GLU A CA 16
ATOM 16905 C C . GLU A 1 44 ? 8.083 -1.356 -7.685 1.00 0.00 123 GLU A C 16
ATOM 16906 O O . GLU A 1 44 ? 7.439 -0.635 -8.446 1.00 0.00 123 GLU A O 16
ATOM 16918 N N . MET A 1 45 ? 7.519 -2.083 -6.733 1.00 0.00 124 MET A N 16
ATOM 16919 C CA . MET A 1 45 ? 6.079 -2.068 -6.531 1.00 0.00 124 MET A CA 16
ATOM 16920 C C . MET A 1 45 ? 5.621 -0.684 -6.087 1.00 0.00 124 MET A C 16
ATOM 16921 O O . MET A 1 45 ? 4.617 -0.155 -6.563 1.00 0.00 124 MET A O 16
ATOM 16935 N N . ILE A 1 46 ? 6.392 -0.108 -5.180 1.00 0.00 125 ILE A N 16
ATOM 16936 C CA . ILE A 1 46 ? 6.117 1.222 -4.650 1.00 0.00 125 ILE A CA 16
ATOM 16937 C C . ILE A 1 46 ? 6.318 2.305 -5.715 1.00 0.00 125 ILE A C 16
ATOM 16938 O O . ILE A 1 46 ? 5.495 3.212 -5.848 1.00 0.00 125 ILE A O 16
ATOM 16954 N N . ARG A 1 47 ? 7.403 2.205 -6.479 1.00 0.00 126 ARG A N 16
ATOM 16955 C CA . ARG A 1 47 ? 7.674 3.182 -7.533 1.00 0.00 126 ARG A CA 16
ATOM 16956 C C . ARG A 1 47 ? 6.657 3.034 -8.661 1.00 0.00 126 ARG A C 16
ATOM 16957 O O . ARG A 1 47 ? 6.260 4.013 -9.293 1.00 0.00 126 ARG A O 16
ATOM 16978 N N . GLU A 1 48 ? 6.243 1.794 -8.900 1.00 0.00 127 GLU A N 16
ATOM 16979 C CA . GLU A 1 48 ? 5.265 1.502 -9.944 1.00 0.00 127 GLU A CA 16
ATOM 16980 C C . GLU A 1 48 ? 3.875 1.962 -9.509 1.00 0.00 127 GLU A C 16
ATOM 16981 O O . GLU A 1 48 ? 3.136 2.570 -10.284 1.00 0.00 127 GLU A O 16
ATOM 16993 N N . ALA A 1 49 ? 3.537 1.673 -8.258 1.00 0.00 128 ALA A N 16
ATOM 16994 C CA . ALA A 1 49 ? 2.245 2.074 -7.725 1.00 0.00 128 ALA A CA 16
ATOM 16995 C C . ALA A 1 49 ? 2.255 3.571 -7.452 1.00 0.00 128 ALA A C 16
ATOM 16996 O O . ALA A 1 49 ? 1.201 4.192 -7.320 1.00 0.00 128 ALA A O 16
ATOM 17003 N N . ASP A 1 50 ? 3.458 4.159 -7.387 1.00 0.00 129 ASP A N 16
ATOM 17004 C CA . ASP A 1 50 ? 3.596 5.599 -7.144 1.00 0.00 129 ASP A CA 16
ATOM 17005 C C . ASP A 1 50 ? 3.954 6.326 -8.427 1.00 0.00 129 ASP A C 16
ATOM 17006 O O . ASP A 1 50 ? 4.898 5.972 -9.139 1.00 0.00 129 ASP A O 16
ATOM 17015 N N . VAL A 1 51 ? 3.130 7.310 -8.724 1.00 0.00 130 VAL A N 16
ATOM 17016 C CA . VAL A 1 51 ? 3.237 8.110 -9.937 1.00 0.00 130 VAL A CA 16
ATOM 17017 C C . VAL A 1 51 ? 3.337 9.580 -9.633 1.00 0.00 130 VAL A C 16
ATOM 17018 O O . VAL A 1 51 ? 3.770 10.367 -10.471 1.00 0.00 130 VAL A O 16
ATOM 17031 N N . ASP A 1 52 ? 2.969 9.949 -8.424 1.00 0.00 131 ASP A N 16
ATOM 17032 C CA . ASP A 1 52 ? 3.049 11.331 -8.006 1.00 0.00 131 ASP A CA 16
ATOM 17033 C C . ASP A 1 52 ? 4.325 11.473 -7.214 1.00 0.00 131 ASP A C 16
ATOM 17034 O O . ASP A 1 52 ? 4.736 12.568 -6.827 1.00 0.00 131 ASP A O 16
ATOM 17043 N N . GLY A 1 53 ? 4.940 10.317 -6.984 1.00 0.00 132 GLY A N 16
ATOM 17044 C CA . GLY A 1 53 ? 6.182 10.245 -6.238 1.00 0.00 132 GLY A CA 16
ATOM 17045 C C . GLY A 1 53 ? 5.992 10.698 -4.786 1.00 0.00 132 GLY A C 16
ATOM 17046 O O . GLY A 1 53 ? 6.934 11.154 -4.139 1.00 0.00 132 GLY A O 16
ATOM 17050 N N . ASP A 1 54 ? 4.769 10.564 -4.286 1.00 0.00 133 ASP A N 16
ATOM 17051 C CA . ASP A 1 54 ? 4.467 10.963 -2.910 1.00 0.00 133 ASP A CA 16
ATOM 17052 C C . ASP A 1 54 ? 5.094 9.981 -1.920 1.00 0.00 133 ASP A C 16
ATOM 17053 O O . ASP A 1 54 ? 4.800 10.024 -0.725 1.00 0.00 133 ASP A O 16
ATOM 17062 N N . GLY A 1 55 ? 5.976 9.113 -2.416 1.00 0.00 134 GLY A N 16
ATOM 17063 C CA . GLY A 1 55 ? 6.654 8.152 -1.549 1.00 0.00 134 GLY A CA 16
ATOM 17064 C C . GLY A 1 55 ? 5.656 7.203 -0.914 1.00 0.00 134 GLY A C 16
ATOM 17065 O O . GLY A 1 55 ? 6.024 6.326 -0.132 1.00 0.00 134 GLY A O 16
ATOM 17069 N N . GLN A 1 56 ? 4.388 7.388 -1.252 1.00 0.00 135 GLN A N 16
ATOM 17070 C CA . GLN A 1 56 ? 3.323 6.553 -0.712 1.00 0.00 135 GLN A CA 16
ATOM 17071 C C . GLN A 1 56 ? 2.284 6.325 -1.793 1.00 0.00 135 GLN A C 16
ATOM 17072 O O . GLN A 1 56 ? 2.460 6.745 -2.933 1.00 0.00 135 GLN A O 16
ATOM 17086 N N . ILE A 1 57 ? 1.188 5.677 -1.433 1.00 0.00 136 ILE A N 16
ATOM 17087 C CA . ILE A 1 57 ? 0.105 5.424 -2.375 1.00 0.00 136 ILE A CA 16
ATOM 17088 C C . ILE A 1 57 ? -1.192 5.886 -1.739 1.00 0.00 136 ILE A C 16
ATOM 17089 O O . ILE A 1 57 ? -1.524 5.470 -0.630 1.00 0.00 136 ILE A O 16
ATOM 17105 N N . ASN A 1 58 ? -1.941 6.718 -2.448 1.00 0.00 137 ASN A N 16
ATOM 17106 C CA . ASN A 1 58 ? -3.216 7.189 -1.935 1.00 0.00 137 ASN A CA 16
ATOM 17107 C C . ASN A 1 58 ? -4.249 6.106 -2.203 1.00 0.00 137 ASN A C 16
ATOM 17108 O O . ASN A 1 58 ? -4.053 5.269 -3.083 1.00 0.00 137 ASN A O 16
ATOM 17119 N N . TYR A 1 59 ? -5.330 6.089 -1.441 1.00 0.00 138 TYR A N 16
ATOM 17120 C CA . TYR A 1 59 ? -6.329 5.050 -1.636 1.00 0.00 138 TYR A CA 16
ATOM 17121 C C . TYR A 1 59 ? -6.721 4.936 -3.109 1.00 0.00 138 TYR A C 16
ATOM 17122 O O . TYR A 1 59 ? -6.604 3.866 -3.703 1.00 0.00 138 TYR A O 16
ATOM 17140 N N . GLU A 1 60 ? -7.188 6.032 -3.689 1.00 0.00 139 GLU A N 16
ATOM 17141 C CA . GLU A 1 60 ? -7.605 6.020 -5.088 1.00 0.00 139 GLU A CA 16
ATOM 17142 C C . GLU A 1 60 ? -6.536 5.368 -5.963 1.00 0.00 139 GLU A C 16
ATOM 17143 O O . GLU A 1 60 ? -6.843 4.546 -6.819 1.00 0.00 139 GLU A O 16
ATOM 17155 N N . GLU A 1 61 ? -5.285 5.735 -5.744 1.00 0.00 140 GLU A N 16
ATOM 17156 C CA . GLU A 1 61 ? -4.196 5.169 -6.525 1.00 0.00 140 GLU A CA 16
ATOM 17157 C C . GLU A 1 61 ? -4.081 3.675 -6.255 1.00 0.00 140 GLU A C 16
ATOM 17158 O O . GLU A 1 61 ? -3.872 2.880 -7.171 1.00 0.00 140 GLU A O 16
ATOM 17170 N N . PHE A 1 62 ? -4.240 3.302 -4.988 1.00 0.00 141 PHE A N 16
ATOM 17171 C CA . PHE A 1 62 ? -4.171 1.903 -4.600 1.00 0.00 141 PHE A CA 16
ATOM 17172 C C . PHE A 1 62 ? -5.264 1.138 -5.327 1.00 0.00 141 PHE A C 16
ATOM 17173 O O . PHE A 1 62 ? -5.044 0.042 -5.843 1.00 0.00 141 PHE A O 16
ATOM 17190 N N . VAL A 1 63 ? -6.440 1.748 -5.375 1.00 0.00 142 VAL A N 16
ATOM 17191 C CA . VAL A 1 63 ? -7.574 1.148 -6.052 1.00 0.00 142 VAL A CA 16
ATOM 17192 C C . VAL A 1 63 ? -7.227 0.940 -7.523 1.00 0.00 142 VAL A C 16
ATOM 17193 O O . VAL A 1 63 ? -7.499 -0.116 -8.088 1.00 0.00 142 VAL A O 16
ATOM 17206 N N . LYS A 1 64 ? -6.608 1.946 -8.131 1.00 0.00 143 LYS A N 16
ATOM 17207 C CA . LYS A 1 64 ? -6.217 1.851 -9.532 1.00 0.00 143 LYS A CA 16
ATOM 17208 C C . LYS A 1 64 ? -5.199 0.724 -9.741 1.00 0.00 143 LYS A C 16
ATOM 17209 O O . LYS A 1 64 ? -5.322 -0.062 -10.682 1.00 0.00 143 LYS A O 16
ATOM 17228 N N . VAL A 1 65 ? -4.192 0.643 -8.864 1.00 0.00 144 VAL A N 16
ATOM 17229 C CA . VAL A 1 65 ? -3.170 -0.392 -8.976 1.00 0.00 144 VAL A CA 16
ATOM 17230 C C . VAL A 1 65 ? -3.730 -1.782 -8.670 1.00 0.00 144 VAL A C 16
ATOM 17231 O O . VAL A 1 65 ? -3.470 -2.740 -9.397 1.00 0.00 144 VAL A O 16
ATOM 17244 N N . MET A 1 66 ? -4.486 -1.883 -7.582 1.00 0.00 145 MET A N 16
ATOM 17245 C CA . MET A 1 66 ? -5.063 -3.163 -7.175 1.00 0.00 145 MET A CA 16
ATOM 17246 C C . MET A 1 66 ? -6.064 -3.661 -8.204 1.00 0.00 145 MET A C 16
ATOM 17247 O O . MET A 1 66 ? -6.100 -4.845 -8.533 1.00 0.00 145 MET A O 16
ATOM 17261 N N . MET A 1 67 ? -6.869 -2.745 -8.708 1.00 0.00 146 MET A N 16
ATOM 17262 C CA . MET A 1 67 ? -7.876 -3.100 -9.705 1.00 0.00 146 MET A CA 16
ATOM 17263 C C . MET A 1 67 ? -7.208 -3.604 -10.982 1.00 0.00 146 MET A C 16
ATOM 17264 O O . MET A 1 67 ? -7.650 -4.590 -11.572 1.00 0.00 146 MET A O 16
ATOM 17278 N N . ALA A 1 68 ? -6.145 -2.928 -11.405 1.00 0.00 147 ALA A N 16
ATOM 17279 C CA . ALA A 1 68 ? -5.439 -3.330 -12.615 1.00 0.00 147 ALA A CA 16
ATOM 17280 C C . ALA A 1 68 ? -4.859 -4.731 -12.455 1.00 0.00 147 ALA A C 16
ATOM 17281 O O . ALA A 1 68 ? -5.225 -5.653 -13.183 1.00 0.00 147 ALA A O 16
ATOM 17288 N N . LYS A 1 69 ? -3.949 -4.880 -11.499 1.00 0.00 148 LYS A N 16
ATOM 17289 C CA . LYS A 1 69 ? -3.320 -6.172 -11.253 1.00 0.00 148 LYS A CA 16
ATOM 17290 C C . LYS A 1 69 ? -4.356 -7.190 -10.787 1.00 0.00 148 LYS A C 16
ATOM 17291 O O . LYS A 1 69 ? -4.554 -8.168 -11.488 1.00 0.00 148 LYS A O 16
ATOM 17313 N N . ASP A 1 1 ? -20.562 -3.545 -1.570 1.00 0.00 80 ASP A N 17
ATOM 17314 C CA . ASP A 1 1 ? -19.841 -4.347 -0.541 1.00 0.00 80 ASP A CA 17
ATOM 17315 C C . ASP A 1 1 ? -18.383 -4.511 -0.954 1.00 0.00 80 ASP A C 17
ATOM 17316 O O . ASP A 1 1 ? -17.489 -4.537 -0.107 1.00 0.00 80 ASP A O 17
ATOM 17327 N N . SER A 1 2 ? -18.146 -4.622 -2.257 1.00 0.00 81 SER A N 17
ATOM 17328 C CA . SER A 1 2 ? -16.787 -4.783 -2.758 1.00 0.00 81 SER A CA 17
ATOM 17329 C C . SER A 1 2 ? -15.935 -3.578 -2.380 1.00 0.00 81 SER A C 17
ATOM 17330 O O . SER A 1 2 ? -14.828 -3.725 -1.860 1.00 0.00 81 SER A O 17
ATOM 17338 N N . GLU A 1 3 ? -16.453 -2.388 -2.656 1.00 0.00 82 GLU A N 17
ATOM 17339 C CA . GLU A 1 3 ? -15.731 -1.160 -2.357 1.00 0.00 82 GLU A CA 17
ATOM 17340 C C . GLU A 1 3 ? -15.396 -1.089 -0.871 1.00 0.00 82 GLU A C 17
ATOM 17341 O O . GLU A 1 3 ? -14.272 -0.752 -0.497 1.00 0.00 82 GLU A O 17
ATOM 17353 N N . GLU A 1 4 ? -16.364 -1.424 -0.028 1.00 0.00 83 GLU A N 17
ATOM 17354 C CA . GLU A 1 4 ? -16.145 -1.403 1.412 1.00 0.00 83 GLU A CA 17
ATOM 17355 C C . GLU A 1 4 ? -15.034 -2.384 1.783 1.00 0.00 83 GLU A C 17
ATOM 17356 O O . GLU A 1 4 ? -14.185 -2.096 2.630 1.00 0.00 83 GLU A O 17
ATOM 17368 N N . GLU A 1 5 ? -15.038 -3.537 1.127 1.00 0.00 84 GLU A N 17
ATOM 17369 C CA . GLU A 1 5 ? -14.026 -4.552 1.371 1.00 0.00 84 GLU A CA 17
ATOM 17370 C C . GLU A 1 5 ? -12.647 -4.043 0.945 1.00 0.00 84 GLU A C 17
ATOM 17371 O O . GLU A 1 5 ? -11.645 -4.312 1.604 1.00 0.00 84 GLU A O 17
ATOM 17383 N N . LEU A 1 6 ? -12.606 -3.314 -0.157 1.00 0.00 85 LEU A N 17
ATOM 17384 C CA . LEU A 1 6 ? -11.344 -2.780 -0.652 1.00 0.00 85 LEU A CA 17
ATOM 17385 C C . LEU A 1 6 ? -10.733 -1.849 0.386 1.00 0.00 85 LEU A C 17
ATOM 17386 O O . LEU A 1 6 ? -9.534 -1.899 0.659 1.00 0.00 85 LEU A O 17
ATOM 17402 N N . LYS A 1 7 ? -11.571 -0.997 0.956 1.00 0.00 86 LYS A N 17
ATOM 17403 C CA . LYS A 1 7 ? -11.116 -0.048 1.962 1.00 0.00 86 LYS A CA 17
ATOM 17404 C C . LYS A 1 7 ? -10.622 -0.771 3.205 1.00 0.00 86 LYS A C 17
ATOM 17405 O O . LYS A 1 7 ? -9.677 -0.323 3.858 1.00 0.00 86 LYS A O 17
ATOM 17424 N N . GLU A 1 8 ? -11.224 -1.914 3.504 1.00 0.00 87 GLU A N 17
ATOM 17425 C CA . GLU A 1 8 ? -10.773 -2.697 4.646 1.00 0.00 87 GLU A CA 17
ATOM 17426 C C . GLU A 1 8 ? -9.345 -3.159 4.376 1.00 0.00 87 GLU A C 17
ATOM 17427 O O . GLU A 1 8 ? -8.468 -3.055 5.233 1.00 0.00 87 GLU A O 17
ATOM 17439 N N . ALA A 1 9 ? -9.123 -3.646 3.157 1.00 0.00 88 ALA A N 17
ATOM 17440 C CA . ALA A 1 9 ? -7.799 -4.102 2.749 1.00 0.00 88 ALA A CA 17
ATOM 17441 C C . ALA A 1 9 ? -6.815 -2.941 2.840 1.00 0.00 88 ALA A C 17
ATOM 17442 O O . ALA A 1 9 ? -5.690 -3.088 3.311 1.00 0.00 88 ALA A O 17
ATOM 17449 N N . PHE A 1 10 ? -7.252 -1.782 2.384 1.00 0.00 89 PHE A N 17
ATOM 17450 C CA . PHE A 1 10 ? -6.419 -0.594 2.429 1.00 0.00 89 PHE A CA 17
ATOM 17451 C C . PHE A 1 10 ? -6.073 -0.232 3.872 1.00 0.00 89 PHE A C 17
ATOM 17452 O O . PHE A 1 10 ? -4.925 0.074 4.192 1.00 0.00 89 PHE A O 17
ATOM 17469 N N . ARG A 1 11 ? -7.085 -0.260 4.730 1.00 0.00 90 ARG A N 17
ATOM 17470 C CA . ARG A 1 11 ? -6.902 0.081 6.133 1.00 0.00 90 ARG A CA 17
ATOM 17471 C C . ARG A 1 11 ? -5.877 -0.851 6.770 1.00 0.00 90 ARG A C 17
ATOM 17472 O O . ARG A 1 11 ? -5.105 -0.444 7.638 1.00 0.00 90 ARG A O 17
ATOM 17493 N N . VAL A 1 12 ? -5.853 -2.095 6.300 1.00 0.00 91 VAL A N 17
ATOM 17494 C CA . VAL A 1 12 ? -4.890 -3.077 6.796 1.00 0.00 91 VAL A CA 17
ATOM 17495 C C . VAL A 1 12 ? -3.475 -2.647 6.412 1.00 0.00 91 VAL A C 17
ATOM 17496 O O . VAL A 1 12 ? -2.548 -2.698 7.223 1.00 0.00 91 VAL A O 17
ATOM 17509 N N . PHE A 1 13 ? -3.329 -2.242 5.155 1.00 0.00 92 PHE A N 17
ATOM 17510 C CA . PHE A 1 13 ? -2.040 -1.821 4.617 1.00 0.00 92 PHE A CA 17
ATOM 17511 C C . PHE A 1 13 ? -1.472 -0.598 5.336 1.00 0.00 92 PHE A C 17
ATOM 17512 O O . PHE A 1 13 ? -0.266 -0.515 5.574 1.00 0.00 92 PHE A O 17
ATOM 17529 N N . ASP A 1 14 ? -2.327 0.364 5.628 1.00 0.00 93 ASP A N 17
ATOM 17530 C CA . ASP A 1 14 ? -1.883 1.602 6.261 1.00 0.00 93 ASP A CA 17
ATOM 17531 C C . ASP A 1 14 ? -1.724 1.446 7.772 1.00 0.00 93 ASP A C 17
ATOM 17532 O O . ASP A 1 14 ? -2.656 1.703 8.534 1.00 0.00 93 ASP A O 17
ATOM 17541 N N . LYS A 1 15 ? -0.530 1.034 8.199 1.00 0.00 94 LYS A N 17
ATOM 17542 C CA . LYS A 1 15 ? -0.260 0.858 9.614 1.00 0.00 94 LYS A CA 17
ATOM 17543 C C . LYS A 1 15 ? -0.456 2.187 10.333 1.00 0.00 94 LYS A C 17
ATOM 17544 O O . LYS A 1 15 ? -1.094 2.253 11.385 1.00 0.00 94 LYS A O 17
ATOM 17563 N N . ASP A 1 16 ? 0.113 3.244 9.760 1.00 0.00 95 ASP A N 17
ATOM 17564 C CA . ASP A 1 16 ? 0.015 4.576 10.342 1.00 0.00 95 ASP A CA 17
ATOM 17565 C C . ASP A 1 16 ? -1.389 5.125 10.198 1.00 0.00 95 ASP A C 17
ATOM 17566 O O . ASP A 1 16 ? -1.707 6.158 10.765 1.00 0.00 95 ASP A O 17
ATOM 17575 N N . GLN A 1 17 ? -2.199 4.425 9.419 1.00 0.00 96 GLN A N 17
ATOM 17576 C CA . GLN A 1 17 ? -3.590 4.822 9.172 1.00 0.00 96 GLN A CA 17
ATOM 17577 C C . GLN A 1 17 ? -3.732 6.327 8.944 1.00 0.00 96 GLN A C 17
ATOM 17578 O O . GLN A 1 17 ? -4.610 6.958 9.520 1.00 0.00 96 GLN A O 17
ATOM 17592 N N . ASN A 1 18 ? -2.882 6.890 8.076 1.00 0.00 97 ASN A N 17
ATOM 17593 C CA . ASN A 1 18 ? -2.951 8.323 7.759 1.00 0.00 97 ASN A CA 17
ATOM 17594 C C . ASN A 1 18 ? -3.556 8.537 6.372 1.00 0.00 97 ASN A C 17
ATOM 17595 O O . ASN A 1 18 ? -3.615 9.660 5.873 1.00 0.00 97 ASN A O 17
ATOM 17606 N N . GLY A 1 19 ? -3.994 7.443 5.759 1.00 0.00 98 GLY A N 17
ATOM 17607 C CA . GLY A 1 19 ? -4.589 7.503 4.423 1.00 0.00 98 GLY A CA 17
ATOM 17608 C C . GLY A 1 19 ? -3.518 7.362 3.348 1.00 0.00 98 GLY A C 17
ATOM 17609 O O . GLY A 1 19 ? -3.700 7.795 2.210 1.00 0.00 98 GLY A O 17
ATOM 17613 N N . PHE A 1 20 ? -2.403 6.743 3.721 1.00 0.00 99 PHE A N 17
ATOM 17614 C CA . PHE A 1 20 ? -1.296 6.523 2.793 1.00 0.00 99 PHE A CA 17
ATOM 17615 C C . PHE A 1 20 ? -0.554 5.251 3.159 1.00 0.00 99 PHE A C 17
ATOM 17616 O O . PHE A 1 20 ? -0.450 4.903 4.336 1.00 0.00 99 PHE A O 17
ATOM 17633 N N . ILE A 1 21 ? 0.007 4.584 2.155 1.00 0.00 100 ILE A N 17
ATOM 17634 C CA . ILE A 1 21 ? 0.795 3.379 2.394 1.00 0.00 100 ILE A CA 17
ATOM 17635 C C . ILE A 1 21 ? 2.225 3.673 1.989 1.00 0.00 100 ILE A C 17
ATOM 17636 O O . ILE A 1 21 ? 2.485 4.154 0.890 1.00 0.00 100 ILE A O 17
ATOM 17652 N N . SER A 1 22 ? 3.146 3.403 2.893 1.00 0.00 101 SER A N 17
ATOM 17653 C CA . SER A 1 22 ? 4.561 3.656 2.641 1.00 0.00 101 SER A CA 17
ATOM 17654 C C . SER A 1 22 ? 5.315 2.345 2.562 1.00 0.00 101 SER A C 17
ATOM 17655 O O . SER A 1 22 ? 4.877 1.336 3.113 1.00 0.00 101 SER A O 17
ATOM 17663 N N . ALA A 1 23 ? 6.463 2.360 1.894 1.00 0.00 102 ALA A N 17
ATOM 17664 C CA . ALA A 1 23 ? 7.263 1.152 1.790 1.00 0.00 102 ALA A CA 17
ATOM 17665 C C . ALA A 1 23 ? 7.466 0.605 3.191 1.00 0.00 102 ALA A C 17
ATOM 17666 O O . ALA A 1 23 ? 7.326 -0.593 3.438 1.00 0.00 102 ALA A O 17
ATOM 17673 N N . ALA A 1 24 ? 7.771 1.518 4.106 1.00 0.00 103 ALA A N 17
ATOM 17674 C CA . ALA A 1 24 ? 7.970 1.164 5.499 1.00 0.00 103 ALA A CA 17
ATOM 17675 C C . ALA A 1 24 ? 6.766 0.384 6.002 1.00 0.00 103 ALA A C 17
ATOM 17676 O O . ALA A 1 24 ? 6.897 -0.725 6.520 1.00 0.00 103 ALA A O 17
ATOM 17683 N N . GLU A 1 25 ? 5.591 0.971 5.826 1.00 0.00 104 GLU A N 17
ATOM 17684 C CA . GLU A 1 25 ? 4.363 0.337 6.242 1.00 0.00 104 GLU A CA 17
ATOM 17685 C C . GLU A 1 25 ? 4.189 -0.979 5.499 1.00 0.00 104 GLU A C 17
ATOM 17686 O O . GLU A 1 25 ? 3.823 -1.996 6.087 1.00 0.00 104 GLU A O 17
ATOM 17698 N N . LEU A 1 26 ? 4.463 -0.948 4.202 1.00 0.00 105 LEU A N 17
ATOM 17699 C CA . LEU A 1 26 ? 4.344 -2.138 3.371 1.00 0.00 105 LEU A CA 17
ATOM 17700 C C . LEU A 1 26 ? 5.317 -3.216 3.855 1.00 0.00 105 LEU A C 17
ATOM 17701 O O . LEU A 1 26 ? 4.978 -4.399 3.904 1.00 0.00 105 LEU A O 17
ATOM 17717 N N . ARG A 1 27 ? 6.523 -2.789 4.227 1.00 0.00 106 ARG A N 17
ATOM 17718 C CA . ARG A 1 27 ? 7.528 -3.714 4.720 1.00 0.00 106 ARG A CA 17
ATOM 17719 C C . ARG A 1 27 ? 7.009 -4.406 5.975 1.00 0.00 106 ARG A C 17
ATOM 17720 O O . ARG A 1 27 ? 7.170 -5.615 6.146 1.00 0.00 106 ARG A O 17
ATOM 17741 N N . HIS A 1 28 ? 6.385 -3.622 6.849 1.00 0.00 107 HIS A N 17
ATOM 17742 C CA . HIS A 1 28 ? 5.842 -4.154 8.095 1.00 0.00 107 HIS A CA 17
ATOM 17743 C C . HIS A 1 28 ? 4.679 -5.109 7.822 1.00 0.00 107 HIS A C 17
ATOM 17744 O O . HIS A 1 28 ? 4.593 -6.183 8.418 1.00 0.00 107 HIS A O 17
ATOM 17758 N N . VAL A 1 29 ? 3.789 -4.710 6.917 1.00 0.00 108 VAL A N 17
ATOM 17759 C CA . VAL A 1 29 ? 2.635 -5.539 6.570 1.00 0.00 108 VAL A CA 17
ATOM 17760 C C . VAL A 1 29 ? 3.100 -6.819 5.876 1.00 0.00 108 VAL A C 17
ATOM 17761 O O . VAL A 1 29 ? 2.619 -7.911 6.178 1.00 0.00 108 VAL A O 17
ATOM 17774 N N . MET A 1 30 ? 4.048 -6.672 4.954 1.00 0.00 109 MET A N 17
ATOM 17775 C CA . MET A 1 30 ? 4.586 -7.817 4.228 1.00 0.00 109 MET A CA 17
ATOM 17776 C C . MET A 1 30 ? 5.282 -8.769 5.202 1.00 0.00 109 MET A C 17
ATOM 17777 O O . MET A 1 30 ? 5.169 -9.988 5.088 1.00 0.00 109 MET A O 17
ATOM 17791 N N . THR A 1 31 ? 5.987 -8.194 6.171 1.00 0.00 110 THR A N 17
ATOM 17792 C CA . THR A 1 31 ? 6.681 -8.986 7.181 1.00 0.00 110 THR A CA 17
ATOM 17793 C C . THR A 1 31 ? 5.672 -9.707 8.073 1.00 0.00 110 THR A C 17
ATOM 17794 O O . THR A 1 31 ? 5.822 -10.892 8.369 1.00 0.00 110 THR A O 17
ATOM 17805 N N . ASN A 1 32 ? 4.631 -8.981 8.480 1.00 0.00 111 ASN A N 17
ATOM 17806 C CA . ASN A 1 32 ? 3.586 -9.558 9.322 1.00 0.00 111 ASN A CA 17
ATOM 17807 C C . ASN A 1 32 ? 2.912 -10.697 8.571 1.00 0.00 111 ASN A C 17
ATOM 17808 O O . ASN A 1 32 ? 2.623 -11.759 9.122 1.00 0.00 111 ASN A O 17
ATOM 17819 N N . LEU A 1 33 ? 2.679 -10.436 7.296 1.00 0.00 112 LEU A N 17
ATOM 17820 C CA . LEU A 1 33 ? 2.045 -11.380 6.387 1.00 0.00 112 LEU A CA 17
ATOM 17821 C C . LEU A 1 33 ? 2.896 -12.641 6.232 1.00 0.00 112 LEU A C 17
ATOM 17822 O O . LEU A 1 33 ? 2.387 -13.761 6.245 1.00 0.00 112 LEU A O 17
ATOM 17838 N N . GLY A 1 34 ? 4.197 -12.433 6.067 1.00 0.00 113 GLY A N 17
ATOM 17839 C CA . GLY A 1 34 ? 5.141 -13.531 5.881 1.00 0.00 113 GLY A CA 17
ATOM 17840 C C . GLY A 1 34 ? 5.499 -13.604 4.410 1.00 0.00 113 GLY A C 17
ATOM 17841 O O . GLY A 1 34 ? 6.214 -14.499 3.959 1.00 0.00 113 GLY A O 17
ATOM 17845 N N . GLU A 1 35 ? 5.011 -12.604 3.686 1.00 0.00 114 GLU A N 17
ATOM 17846 C CA . GLU A 1 35 ? 5.271 -12.461 2.260 1.00 0.00 114 GLU A CA 17
ATOM 17847 C C . GLU A 1 35 ? 6.212 -11.279 2.065 1.00 0.00 114 GLU A C 17
ATOM 17848 O O . GLU A 1 35 ? 5.782 -10.191 1.686 1.00 0.00 114 GLU A O 17
ATOM 17860 N N . LYS A 1 36 ? 7.498 -11.490 2.351 1.00 0.00 115 LYS A N 17
ATOM 17861 C CA . LYS A 1 36 ? 8.495 -10.420 2.226 1.00 0.00 115 LYS A CA 17
ATOM 17862 C C . LYS A 1 36 ? 9.366 -10.633 1.000 1.00 0.00 115 LYS A C 17
ATOM 17863 O O . LYS A 1 36 ? 9.832 -11.743 0.737 1.00 0.00 115 LYS A O 17
ATOM 17882 N N . LEU A 1 37 ? 9.581 -9.556 0.245 1.00 0.00 116 LEU A N 17
ATOM 17883 C CA . LEU A 1 37 ? 10.395 -9.609 -0.969 1.00 0.00 116 LEU A CA 17
ATOM 17884 C C . LEU A 1 37 ? 11.698 -8.854 -0.754 1.00 0.00 116 LEU A C 17
ATOM 17885 O O . LEU A 1 37 ? 11.970 -8.356 0.339 1.00 0.00 116 LEU A O 17
ATOM 17901 N N . THR A 1 38 ? 12.488 -8.759 -1.811 1.00 0.00 117 THR A N 17
ATOM 17902 C CA . THR A 1 38 ? 13.751 -8.045 -1.741 1.00 0.00 117 THR A CA 17
ATOM 17903 C C . THR A 1 38 ? 13.488 -6.558 -1.611 1.00 0.00 117 THR A C 17
ATOM 17904 O O . THR A 1 38 ? 12.363 -6.099 -1.787 1.00 0.00 117 THR A O 17
ATOM 17915 N N . ASP A 1 39 ? 14.531 -5.804 -1.314 1.00 0.00 118 ASP A N 17
ATOM 17916 C CA . ASP A 1 39 ? 14.399 -4.372 -1.181 1.00 0.00 118 ASP A CA 17
ATOM 17917 C C . ASP A 1 39 ? 13.969 -3.763 -2.508 1.00 0.00 118 ASP A C 17
ATOM 17918 O O . ASP A 1 39 ? 13.144 -2.852 -2.550 1.00 0.00 118 ASP A O 17
ATOM 17927 N N . GLU A 1 40 ? 14.553 -4.266 -3.587 1.00 0.00 119 GLU A N 17
ATOM 17928 C CA . GLU A 1 40 ? 14.253 -3.774 -4.924 1.00 0.00 119 GLU A CA 17
ATOM 17929 C C . GLU A 1 40 ? 12.838 -4.143 -5.367 1.00 0.00 119 GLU A C 17
ATOM 17930 O O . GLU A 1 40 ? 12.167 -3.346 -6.023 1.00 0.00 119 GLU A O 17
ATOM 17942 N N . GLU A 1 41 ? 12.362 -5.326 -4.992 1.00 0.00 120 GLU A N 17
ATOM 17943 C CA . GLU A 1 41 ? 11.006 -5.712 -5.361 1.00 0.00 120 GLU A CA 17
ATOM 17944 C C . GLU A 1 41 ? 10.034 -4.796 -4.645 1.00 0.00 120 GLU A C 17
ATOM 17945 O O . GLU A 1 41 ? 9.075 -4.290 -5.227 1.00 0.00 120 GLU A O 17
ATOM 17957 N N . VAL A 1 42 ? 10.312 -4.593 -3.363 1.00 0.00 121 VAL A N 17
ATOM 17958 C CA . VAL A 1 42 ? 9.490 -3.741 -2.525 1.00 0.00 121 VAL A CA 17
ATOM 17959 C C . VAL A 1 42 ? 9.488 -2.314 -3.073 1.00 0.00 121 VAL A C 17
ATOM 17960 O O . VAL A 1 42 ? 8.434 -1.691 -3.208 1.00 0.00 121 VAL A O 17
ATOM 17973 N N . ASP A 1 43 ? 10.676 -1.803 -3.387 1.00 0.00 122 ASP A N 17
ATOM 17974 C CA . ASP A 1 43 ? 10.804 -0.451 -3.924 1.00 0.00 122 ASP A CA 17
ATOM 17975 C C . ASP A 1 43 ? 10.193 -0.348 -5.325 1.00 0.00 122 ASP A C 17
ATOM 17976 O O . ASP A 1 43 ? 9.390 0.546 -5.594 1.00 0.00 122 ASP A O 17
ATOM 17985 N N . GLU A 1 44 ? 10.589 -1.255 -6.220 1.00 0.00 123 GLU A N 17
ATOM 17986 C CA . GLU A 1 44 ? 10.080 -1.241 -7.592 1.00 0.00 123 GLU A CA 17
ATOM 17987 C C . GLU A 1 44 ? 8.558 -1.296 -7.605 1.00 0.00 123 GLU A C 17
ATOM 17988 O O . GLU A 1 44 ? 7.909 -0.591 -8.379 1.00 0.00 123 GLU A O 17
ATOM 18000 N N . MET A 1 45 ? 7.996 -2.118 -6.735 1.00 0.00 124 MET A N 17
ATOM 18001 C CA . MET A 1 45 ? 6.551 -2.237 -6.634 1.00 0.00 124 MET A CA 17
ATOM 18002 C C . MET A 1 45 ? 5.951 -0.916 -6.167 1.00 0.00 124 MET A C 17
ATOM 18003 O O . MET A 1 45 ? 4.917 -0.468 -6.663 1.00 0.00 124 MET A O 17
ATOM 18017 N N . ILE A 1 46 ? 6.628 -0.307 -5.209 1.00 0.00 125 ILE A N 17
ATOM 18018 C CA . ILE A 1 46 ? 6.207 0.973 -4.646 1.00 0.00 125 ILE A CA 17
ATOM 18019 C C . ILE A 1 46 ? 6.302 2.098 -5.688 1.00 0.00 125 ILE A C 17
ATOM 18020 O O . ILE A 1 46 ? 5.371 2.890 -5.838 1.00 0.00 125 ILE A O 17
ATOM 18036 N N . ARG A 1 47 ? 7.411 2.154 -6.417 1.00 0.00 126 ARG A N 17
ATOM 18037 C CA . ARG A 1 47 ? 7.586 3.176 -7.450 1.00 0.00 126 ARG A CA 17
ATOM 18038 C C . ARG A 1 47 ? 6.613 2.932 -8.599 1.00 0.00 126 ARG A C 17
ATOM 18039 O O . ARG A 1 47 ? 6.112 3.871 -9.221 1.00 0.00 126 ARG A O 17
ATOM 18060 N N . GLU A 1 48 ? 6.357 1.659 -8.867 1.00 0.00 127 GLU A N 17
ATOM 18061 C CA . GLU A 1 48 ? 5.444 1.266 -9.932 1.00 0.00 127 GLU A CA 17
ATOM 18062 C C . GLU A 1 48 ? 4.008 1.655 -9.580 1.00 0.00 127 GLU A C 17
ATOM 18063 O O . GLU A 1 48 ? 3.222 2.031 -10.450 1.00 0.00 127 GLU A O 17
ATOM 18075 N N . ALA A 1 49 ? 3.680 1.572 -8.293 1.00 0.00 128 ALA A N 17
ATOM 18076 C CA . ALA A 1 49 ? 2.342 1.932 -7.829 1.00 0.00 128 ALA A CA 17
ATOM 18077 C C . ALA A 1 49 ? 2.228 3.455 -7.667 1.00 0.00 128 ALA A C 17
ATOM 18078 O O . ALA A 1 49 ? 1.127 3.983 -7.537 1.00 0.00 128 ALA A O 17
ATOM 18085 N N . ASP A 1 50 ? 3.374 4.151 -7.680 1.00 0.00 129 ASP A N 17
ATOM 18086 C CA . ASP A 1 50 ? 3.400 5.619 -7.538 1.00 0.00 129 ASP A CA 17
ATOM 18087 C C . ASP A 1 50 ? 3.609 6.285 -8.902 1.00 0.00 129 ASP A C 17
ATOM 18088 O O . ASP A 1 50 ? 4.550 5.963 -9.628 1.00 0.00 129 ASP A O 17
ATOM 18097 N N . VAL A 1 51 ? 2.682 7.170 -9.260 1.00 0.00 130 VAL A N 17
ATOM 18098 C CA . VAL A 1 51 ? 2.686 7.850 -10.550 1.00 0.00 130 VAL A CA 17
ATOM 18099 C C . VAL A 1 51 ? 2.521 9.359 -10.311 1.00 0.00 130 VAL A C 17
ATOM 18100 O O . VAL A 1 51 ? 2.890 10.186 -11.148 1.00 0.00 130 VAL A O 17
ATOM 18113 N N . ASP A 1 52 ? 2.029 9.705 -9.117 1.00 0.00 131 ASP A N 17
ATOM 18114 C CA . ASP A 1 52 ? 1.892 11.106 -8.731 1.00 0.00 131 ASP A CA 17
ATOM 18115 C C . ASP A 1 52 ? 3.263 11.598 -8.301 1.00 0.00 131 ASP A C 17
ATOM 18116 O O . ASP A 1 52 ? 3.507 12.800 -8.177 1.00 0.00 131 ASP A O 17
ATOM 18125 N N . GLY A 1 53 ? 4.155 10.635 -8.082 1.00 0.00 132 GLY A N 17
ATOM 18126 C CA . GLY A 1 53 ? 5.515 10.953 -7.673 1.00 0.00 132 GLY A CA 17
ATOM 18127 C C . GLY A 1 53 ? 5.557 11.487 -6.238 1.00 0.00 132 GLY A C 17
ATOM 18128 O O . GLY A 1 53 ? 5.746 12.684 -6.018 1.00 0.00 132 GLY A O 17
ATOM 18132 N N . ASP A 1 54 ? 5.371 10.591 -5.268 1.00 0.00 133 ASP A N 17
ATOM 18133 C CA . ASP A 1 54 ? 5.387 10.977 -3.854 1.00 0.00 133 ASP A CA 17
ATOM 18134 C C . ASP A 1 54 ? 6.054 9.902 -3.001 1.00 0.00 133 ASP A C 17
ATOM 18135 O O . ASP A 1 54 ? 6.593 10.189 -1.931 1.00 0.00 133 ASP A O 17
ATOM 18144 N N . GLY A 1 55 ? 6.013 8.662 -3.480 1.00 0.00 134 GLY A N 17
ATOM 18145 C CA . GLY A 1 55 ? 6.615 7.543 -2.752 1.00 0.00 134 GLY A CA 17
ATOM 18146 C C . GLY A 1 55 ? 5.604 6.910 -1.804 1.00 0.00 134 GLY A C 17
ATOM 18147 O O . GLY A 1 55 ? 5.934 6.009 -1.035 1.00 0.00 134 GLY A O 17
ATOM 18151 N N . GLN A 1 56 ? 4.362 7.378 -1.887 1.00 0.00 135 GLN A N 17
ATOM 18152 C CA . GLN A 1 56 ? 3.280 6.853 -1.059 1.00 0.00 135 GLN A CA 17
ATOM 18153 C C . GLN A 1 56 ? 2.068 6.586 -1.930 1.00 0.00 135 GLN A C 17
ATOM 18154 O O . GLN A 1 56 ? 1.852 7.263 -2.935 1.00 0.00 135 GLN A O 17
ATOM 18168 N N . ILE A 1 57 ? 1.274 5.603 -1.540 1.00 0.00 136 ILE A N 17
ATOM 18169 C CA . ILE A 1 57 ? 0.075 5.252 -2.285 1.00 0.00 136 ILE A CA 17
ATOM 18170 C C . ILE A 1 57 ? -1.130 5.740 -1.513 1.00 0.00 136 ILE A C 17
ATOM 18171 O O . ILE A 1 57 ? -1.393 5.285 -0.398 1.00 0.00 136 ILE A O 17
ATOM 18187 N N . ASN A 1 58 ? -1.880 6.644 -2.120 1.00 0.00 137 ASN A N 17
ATOM 18188 C CA . ASN A 1 58 ? -3.080 7.154 -1.492 1.00 0.00 137 ASN A CA 17
ATOM 18189 C C . ASN A 1 58 ? -4.195 6.171 -1.800 1.00 0.00 137 ASN A C 17
ATOM 18190 O O . ASN A 1 58 ? -3.995 5.244 -2.585 1.00 0.00 137 ASN A O 17
ATOM 18201 N N . TYR A 1 59 ? -5.346 6.329 -1.182 1.00 0.00 138 TYR A N 17
ATOM 18202 C CA . TYR A 1 59 ? -6.423 5.385 -1.427 1.00 0.00 138 TYR A CA 17
ATOM 18203 C C . TYR A 1 59 ? -6.748 5.302 -2.919 1.00 0.00 138 TYR A C 17
ATOM 18204 O O . TYR A 1 59 ? -6.903 4.211 -3.463 1.00 0.00 138 TYR A O 17
ATOM 18222 N N . GLU A 1 60 ? -6.857 6.448 -3.577 1.00 0.00 139 GLU A N 17
ATOM 18223 C CA . GLU A 1 60 ? -7.178 6.462 -5.001 1.00 0.00 139 GLU A CA 17
ATOM 18224 C C . GLU A 1 60 ? -6.146 5.667 -5.802 1.00 0.00 139 GLU A C 17
ATOM 18225 O O . GLU A 1 60 ? -6.501 4.870 -6.665 1.00 0.00 139 GLU A O 17
ATOM 18237 N N . GLU A 1 61 ? -4.871 5.894 -5.521 1.00 0.00 140 GLU A N 17
ATOM 18238 C CA . GLU A 1 61 ? -3.808 5.197 -6.235 1.00 0.00 140 GLU A CA 17
ATOM 18239 C C . GLU A 1 61 ? -3.837 3.713 -5.894 1.00 0.00 140 GLU A C 17
ATOM 18240 O O . GLU A 1 61 ? -3.619 2.856 -6.750 1.00 0.00 140 GLU A O 17
ATOM 18252 N N . PHE A 1 62 ? -4.144 3.429 -4.636 1.00 0.00 141 PHE A N 17
ATOM 18253 C CA . PHE A 1 62 ? -4.247 2.056 -4.168 1.00 0.00 141 PHE A CA 17
ATOM 18254 C C . PHE A 1 62 ? -5.337 1.342 -4.943 1.00 0.00 141 PHE A C 17
ATOM 18255 O O . PHE A 1 62 ? -5.187 0.191 -5.349 1.00 0.00 141 PHE A O 17
ATOM 18272 N N . VAL A 1 63 ? -6.435 2.052 -5.143 1.00 0.00 142 VAL A N 17
ATOM 18273 C CA . VAL A 1 63 ? -7.563 1.517 -5.877 1.00 0.00 142 VAL A CA 17
ATOM 18274 C C . VAL A 1 63 ? -7.119 1.177 -7.295 1.00 0.00 142 VAL A C 17
ATOM 18275 O O . VAL A 1 63 ? -7.454 0.120 -7.829 1.00 0.00 142 VAL A O 17
ATOM 18288 N N . LYS A 1 64 ? -6.349 2.083 -7.894 1.00 0.00 143 LYS A N 17
ATOM 18289 C CA . LYS A 1 64 ? -5.843 1.873 -9.246 1.00 0.00 143 LYS A CA 17
ATOM 18290 C C . LYS A 1 64 ? -4.911 0.655 -9.299 1.00 0.00 143 LYS A C 17
ATOM 18291 O O . LYS A 1 64 ? -5.008 -0.169 -10.210 1.00 0.00 143 LYS A O 17
ATOM 18310 N N . VAL A 1 65 ? -4.011 0.543 -8.320 1.00 0.00 144 VAL A N 17
ATOM 18311 C CA . VAL A 1 65 ? -3.073 -0.575 -8.262 1.00 0.00 144 VAL A CA 17
ATOM 18312 C C . VAL A 1 65 ? -3.785 -1.893 -7.961 1.00 0.00 144 VAL A C 17
ATOM 18313 O O . VAL A 1 65 ? -3.471 -2.929 -8.549 1.00 0.00 144 VAL A O 17
ATOM 18326 N N . MET A 1 66 ? -4.730 -1.845 -7.031 1.00 0.00 145 MET A N 17
ATOM 18327 C CA . MET A 1 66 ? -5.473 -3.041 -6.643 1.00 0.00 145 MET A CA 17
ATOM 18328 C C . MET A 1 66 ? -6.432 -3.469 -7.742 1.00 0.00 145 MET A C 17
ATOM 18329 O O . MET A 1 66 ? -6.590 -4.659 -8.020 1.00 0.00 145 MET A O 17
ATOM 18343 N N . MET A 1 67 ? -7.065 -2.488 -8.362 1.00 0.00 146 MET A N 17
ATOM 18344 C CA . MET A 1 67 ? -8.012 -2.766 -9.438 1.00 0.00 146 MET A CA 17
ATOM 18345 C C . MET A 1 67 ? -7.308 -3.428 -10.621 1.00 0.00 146 MET A C 17
ATOM 18346 O O . MET A 1 67 ? -7.825 -4.380 -11.207 1.00 0.00 146 MET A O 17
ATOM 18360 N N . ALA A 1 68 ? -6.124 -2.923 -10.966 1.00 0.00 147 ALA A N 17
ATOM 18361 C CA . ALA A 1 68 ? -5.351 -3.476 -12.080 1.00 0.00 147 ALA A CA 17
ATOM 18362 C C . ALA A 1 68 ? -4.257 -4.401 -11.554 1.00 0.00 147 ALA A C 17
ATOM 18363 O O . ALA A 1 68 ? -4.538 -5.368 -10.845 1.00 0.00 147 ALA A O 17
ATOM 18370 N N . LYS A 1 69 ? -3.010 -4.103 -11.904 1.00 0.00 148 LYS A N 17
ATOM 18371 C CA . LYS A 1 69 ? -1.885 -4.916 -11.461 1.00 0.00 148 LYS A CA 17
ATOM 18372 C C . LYS A 1 69 ? -1.765 -4.879 -9.942 1.00 0.00 148 LYS A C 17
ATOM 18373 O O . LYS A 1 69 ? -1.341 -3.859 -9.425 1.00 0.00 148 LYS A O 17
ATOM 18395 N N . ASP A 1 1 ? -20.086 -2.866 -0.671 1.00 0.00 80 ASP A N 18
ATOM 18396 C CA . ASP A 1 1 ? -19.805 -4.328 -0.635 1.00 0.00 80 ASP A CA 18
ATOM 18397 C C . ASP A 1 1 ? -18.330 -4.565 -0.938 1.00 0.00 80 ASP A C 18
ATOM 18398 O O . ASP A 1 1 ? -17.478 -4.442 -0.057 1.00 0.00 80 ASP A O 18
ATOM 18409 N N . SER A 1 2 ? -18.031 -4.911 -2.187 1.00 0.00 81 SER A N 18
ATOM 18410 C CA . SER A 1 2 ? -16.650 -5.166 -2.581 1.00 0.00 81 SER A CA 18
ATOM 18411 C C . SER A 1 2 ? -15.796 -3.930 -2.317 1.00 0.00 81 SER A C 18
ATOM 18412 O O . SER A 1 2 ? -14.692 -4.028 -1.784 1.00 0.00 81 SER A O 18
ATOM 18420 N N . GLU A 1 3 ? -16.309 -2.769 -2.704 1.00 0.00 82 GLU A N 18
ATOM 18421 C CA . GLU A 1 3 ? -15.580 -1.522 -2.512 1.00 0.00 82 GLU A CA 18
ATOM 18422 C C . GLU A 1 3 ? -15.248 -1.324 -1.033 1.00 0.00 82 GLU A C 18
ATOM 18423 O O . GLU A 1 3 ? -14.140 -0.904 -0.687 1.00 0.00 82 GLU A O 18
ATOM 18435 N N . GLU A 1 4 ? -16.202 -1.640 -0.162 1.00 0.00 83 GLU A N 18
ATOM 18436 C CA . GLU A 1 4 ? -15.986 -1.502 1.272 1.00 0.00 83 GLU A CA 18
ATOM 18437 C C . GLU A 1 4 ? -14.869 -2.441 1.720 1.00 0.00 83 GLU A C 18
ATOM 18438 O O . GLU A 1 4 ? -14.041 -2.089 2.563 1.00 0.00 83 GLU A O 18
ATOM 18450 N N . GLU A 1 5 ? -14.842 -3.631 1.129 1.00 0.00 84 GLU A N 18
ATOM 18451 C CA . GLU A 1 5 ? -13.820 -4.615 1.450 1.00 0.00 84 GLU A CA 18
ATOM 18452 C C . GLU A 1 5 ? -12.445 -4.103 1.019 1.00 0.00 84 GLU A C 18
ATOM 18453 O O . GLU A 1 5 ? -11.449 -4.313 1.707 1.00 0.00 84 GLU A O 18
ATOM 18465 N N . LEU A 1 6 ? -12.401 -3.432 -0.121 1.00 0.00 85 LEU A N 18
ATOM 18466 C CA . LEU A 1 6 ? -11.146 -2.893 -0.626 1.00 0.00 85 LEU A CA 18
ATOM 18467 C C . LEU A 1 6 ? -10.573 -1.892 0.366 1.00 0.00 85 LEU A C 18
ATOM 18468 O O . LEU A 1 6 ? -9.380 -1.912 0.670 1.00 0.00 85 LEU A O 18
ATOM 18484 N N . LYS A 1 7 ? -11.437 -1.028 0.878 1.00 0.00 86 LYS A N 18
ATOM 18485 C CA . LYS A 1 7 ? -11.017 -0.028 1.853 1.00 0.00 86 LYS A CA 18
ATOM 18486 C C . LYS A 1 7 ? -10.535 -0.703 3.133 1.00 0.00 86 LYS A C 18
ATOM 18487 O O . LYS A 1 7 ? -9.605 -0.224 3.781 1.00 0.00 86 LYS A O 18
ATOM 18506 N N . GLU A 1 8 ? -11.137 -1.840 3.474 1.00 0.00 87 GLU A N 18
ATOM 18507 C CA . GLU A 1 8 ? -10.697 -2.570 4.657 1.00 0.00 87 GLU A CA 18
ATOM 18508 C C . GLU A 1 8 ? -9.265 -3.035 4.427 1.00 0.00 87 GLU A C 18
ATOM 18509 O O . GLU A 1 8 ? -8.401 -2.900 5.295 1.00 0.00 87 GLU A O 18
ATOM 18521 N N . ALA A 1 9 ? -9.023 -3.563 3.230 1.00 0.00 88 ALA A N 18
ATOM 18522 C CA . ALA A 1 9 ? -7.692 -4.025 2.862 1.00 0.00 88 ALA A CA 18
ATOM 18523 C C . ALA A 1 9 ? -6.716 -2.856 2.925 1.00 0.00 88 ALA A C 18
ATOM 18524 O O . ALA A 1 9 ? -5.599 -2.985 3.418 1.00 0.00 88 ALA A O 18
ATOM 18531 N N . PHE A 1 10 ? -7.159 -1.706 2.435 1.00 0.00 89 PHE A N 18
ATOM 18532 C CA . PHE A 1 10 ? -6.336 -0.507 2.454 1.00 0.00 89 PHE A CA 18
ATOM 18533 C C . PHE A 1 10 ? -5.960 -0.145 3.889 1.00 0.00 89 PHE A C 18
ATOM 18534 O O . PHE A 1 10 ? -4.804 0.160 4.183 1.00 0.00 89 PHE A O 18
ATOM 18551 N N . ARG A 1 11 ? -6.947 -0.184 4.776 1.00 0.00 90 ARG A N 18
ATOM 18552 C CA . ARG A 1 11 ? -6.726 0.138 6.179 1.00 0.00 90 ARG A CA 18
ATOM 18553 C C . ARG A 1 11 ? -5.738 -0.844 6.806 1.00 0.00 90 ARG A C 18
ATOM 18554 O O . ARG A 1 11 ? -4.950 -0.479 7.678 1.00 0.00 90 ARG A O 18
ATOM 18575 N N . VAL A 1 12 ? -5.770 -2.087 6.330 1.00 0.00 91 VAL A N 18
ATOM 18576 C CA . VAL A 1 12 ? -4.853 -3.113 6.826 1.00 0.00 91 VAL A CA 18
ATOM 18577 C C . VAL A 1 12 ? -3.418 -2.774 6.417 1.00 0.00 91 VAL A C 18
ATOM 18578 O O . VAL A 1 12 ? -2.486 -2.894 7.212 1.00 0.00 91 VAL A O 18
ATOM 18591 N N . PHE A 1 13 ? -3.261 -2.364 5.161 1.00 0.00 92 PHE A N 18
ATOM 18592 C CA . PHE A 1 13 ? -1.949 -2.018 4.621 1.00 0.00 92 PHE A CA 18
ATOM 18593 C C . PHE A 1 13 ? -1.338 -0.805 5.326 1.00 0.00 92 PHE A C 18
ATOM 18594 O O . PHE A 1 13 ? -0.126 -0.744 5.526 1.00 0.00 92 PHE A O 18
ATOM 18611 N N . ASP A 1 14 ? -2.171 0.177 5.656 1.00 0.00 93 ASP A N 18
ATOM 18612 C CA . ASP A 1 14 ? -1.678 1.404 6.290 1.00 0.00 93 ASP A CA 18
ATOM 18613 C C . ASP A 1 14 ? -1.552 1.264 7.806 1.00 0.00 93 ASP A C 18
ATOM 18614 O O . ASP A 1 14 ? -2.478 1.585 8.549 1.00 0.00 93 ASP A O 18
ATOM 18623 N N . LYS A 1 15 ? -0.390 0.796 8.252 1.00 0.00 94 LYS A N 18
ATOM 18624 C CA . LYS A 1 15 ? -0.146 0.633 9.671 1.00 0.00 94 LYS A CA 18
ATOM 18625 C C . LYS A 1 15 ? -0.296 1.985 10.369 1.00 0.00 94 LYS A C 18
ATOM 18626 O O . LYS A 1 15 ? -0.949 2.091 11.407 1.00 0.00 94 LYS A O 18
ATOM 18645 N N . ASP A 1 16 ? 0.303 3.019 9.782 1.00 0.00 95 ASP A N 18
ATOM 18646 C CA . ASP A 1 16 ? 0.221 4.364 10.342 1.00 0.00 95 ASP A CA 18
ATOM 18647 C C . ASP A 1 16 ? -1.238 4.827 10.370 1.00 0.00 95 ASP A C 18
ATOM 18648 O O . ASP A 1 16 ? -1.718 5.337 11.378 1.00 0.00 95 ASP A O 18
ATOM 18657 N N . GLN A 1 17 ? -1.937 4.607 9.255 1.00 0.00 96 GLN A N 18
ATOM 18658 C CA . GLN A 1 17 ? -3.358 4.962 9.160 1.00 0.00 96 GLN A CA 18
ATOM 18659 C C . GLN A 1 17 ? -3.543 6.480 8.944 1.00 0.00 96 GLN A C 18
ATOM 18660 O O . GLN A 1 17 ? -4.371 7.106 9.601 1.00 0.00 96 GLN A O 18
ATOM 18674 N N . ASN A 1 18 ? -2.788 7.060 8.009 1.00 0.00 97 ASN A N 18
ATOM 18675 C CA . ASN A 1 18 ? -2.906 8.502 7.714 1.00 0.00 97 ASN A CA 18
ATOM 18676 C C . ASN A 1 18 ? -3.511 8.713 6.331 1.00 0.00 97 ASN A C 18
ATOM 18677 O O . ASN A 1 18 ? -3.539 9.832 5.817 1.00 0.00 97 ASN A O 18
ATOM 18688 N N . GLY A 1 19 ? -3.987 7.624 5.735 1.00 0.00 98 GLY A N 18
ATOM 18689 C CA . GLY A 1 19 ? -4.580 7.682 4.401 1.00 0.00 98 GLY A CA 18
ATOM 18690 C C . GLY A 1 19 ? -3.500 7.500 3.343 1.00 0.00 98 GLY A C 18
ATOM 18691 O O . GLY A 1 19 ? -3.675 7.878 2.185 1.00 0.00 98 GLY A O 18
ATOM 18695 N N . PHE A 1 20 ? -2.382 6.901 3.756 1.00 0.00 99 PHE A N 18
ATOM 18696 C CA . PHE A 1 20 ? -1.264 6.648 2.848 1.00 0.00 99 PHE A CA 18
ATOM 18697 C C . PHE A 1 20 ? -0.542 5.363 3.230 1.00 0.00 99 PHE A C 18
ATOM 18698 O O . PHE A 1 20 ? -0.437 5.030 4.411 1.00 0.00 99 PHE A O 18
ATOM 18715 N N . ILE A 1 21 ? 0.002 4.670 2.230 1.00 0.00 100 ILE A N 18
ATOM 18716 C CA . ILE A 1 21 ? 0.767 3.449 2.474 1.00 0.00 100 ILE A CA 18
ATOM 18717 C C . ILE A 1 21 ? 2.222 3.709 2.116 1.00 0.00 100 ILE A C 18
ATOM 18718 O O . ILE A 1 21 ? 2.553 3.992 0.962 1.00 0.00 100 ILE A O 18
ATOM 18734 N N . SER A 1 22 ? 3.075 3.630 3.125 1.00 0.00 101 SER A N 18
ATOM 18735 C CA . SER A 1 22 ? 4.502 3.868 2.947 1.00 0.00 101 SER A CA 18
ATOM 18736 C C . SER A 1 22 ? 5.231 2.563 2.663 1.00 0.00 101 SER A C 18
ATOM 18737 O O . SER A 1 22 ? 4.775 1.491 3.060 1.00 0.00 101 SER A O 18
ATOM 18745 N N . ALA A 1 23 ? 6.376 2.656 1.998 1.00 0.00 102 ALA A N 18
ATOM 18746 C CA . ALA A 1 23 ? 7.151 1.463 1.711 1.00 0.00 102 ALA A CA 18
ATOM 18747 C C . ALA A 1 23 ? 7.461 0.774 3.029 1.00 0.00 102 ALA A C 18
ATOM 18748 O O . ALA A 1 23 ? 7.323 -0.441 3.161 1.00 0.00 102 ALA A O 18
ATOM 18755 N N . ALA A 1 24 ? 7.861 1.576 4.011 1.00 0.00 103 ALA A N 18
ATOM 18756 C CA . ALA A 1 24 ? 8.172 1.056 5.333 1.00 0.00 103 ALA A CA 18
ATOM 18757 C C . ALA A 1 24 ? 6.985 0.263 5.866 1.00 0.00 103 ALA A C 18
ATOM 18758 O O . ALA A 1 24 ? 7.135 -0.871 6.318 1.00 0.00 103 ALA A O 18
ATOM 18765 N N . GLU A 1 25 ? 5.802 0.869 5.800 1.00 0.00 104 GLU A N 18
ATOM 18766 C CA . GLU A 1 25 ? 4.594 0.222 6.263 1.00 0.00 104 GLU A CA 18
ATOM 18767 C C . GLU A 1 25 ? 4.301 -0.997 5.401 1.00 0.00 104 GLU A C 18
ATOM 18768 O O . GLU A 1 25 ? 3.902 -2.047 5.901 1.00 0.00 104 GLU A O 18
ATOM 18780 N N . LEU A 1 26 ? 4.515 -0.846 4.099 1.00 0.00 105 LEU A N 18
ATOM 18781 C CA . LEU A 1 26 ? 4.282 -1.934 3.160 1.00 0.00 105 LEU A CA 18
ATOM 18782 C C . LEU A 1 26 ? 5.214 -3.100 3.480 1.00 0.00 105 LEU A C 18
ATOM 18783 O O . LEU A 1 26 ? 4.814 -4.264 3.440 1.00 0.00 105 LEU A O 18
ATOM 18799 N N . ARG A 1 27 ? 6.459 -2.770 3.812 1.00 0.00 106 ARG A N 18
ATOM 18800 C CA . ARG A 1 27 ? 7.448 -3.787 4.157 1.00 0.00 106 ARG A CA 18
ATOM 18801 C C . ARG A 1 27 ? 7.028 -4.513 5.433 1.00 0.00 106 ARG A C 18
ATOM 18802 O O . ARG A 1 27 ? 7.146 -5.733 5.537 1.00 0.00 106 ARG A O 18
ATOM 18823 N N . HIS A 1 28 ? 6.540 -3.745 6.403 1.00 0.00 107 HIS A N 18
ATOM 18824 C CA . HIS A 1 28 ? 6.108 -4.310 7.677 1.00 0.00 107 HIS A CA 18
ATOM 18825 C C . HIS A 1 28 ? 4.904 -5.228 7.481 1.00 0.00 107 HIS A C 18
ATOM 18826 O O . HIS A 1 28 ? 4.819 -6.296 8.084 1.00 0.00 107 HIS A O 18
ATOM 18840 N N . VAL A 1 29 ? 3.979 -4.806 6.629 1.00 0.00 108 VAL A N 18
ATOM 18841 C CA . VAL A 1 29 ? 2.788 -5.598 6.354 1.00 0.00 108 VAL A CA 18
ATOM 18842 C C . VAL A 1 29 ? 3.170 -6.903 5.660 1.00 0.00 108 VAL A C 18
ATOM 18843 O O . VAL A 1 29 ? 2.629 -7.965 5.969 1.00 0.00 108 VAL A O 18
ATOM 18856 N N . MET A 1 30 ? 4.115 -6.816 4.730 1.00 0.00 109 MET A N 18
ATOM 18857 C CA . MET A 1 30 ? 4.578 -7.992 4.003 1.00 0.00 109 MET A CA 18
ATOM 18858 C C . MET A 1 30 ? 5.251 -8.975 4.963 1.00 0.00 109 MET A C 18
ATOM 18859 O O . MET A 1 30 ? 5.121 -10.189 4.812 1.00 0.00 109 MET A O 18
ATOM 18873 N N . THR A 1 31 ? 5.960 -8.441 5.956 1.00 0.00 110 THR A N 18
ATOM 18874 C CA . THR A 1 31 ? 6.627 -9.280 6.933 1.00 0.00 110 THR A CA 18
ATOM 18875 C C . THR A 1 31 ? 5.602 -9.922 7.867 1.00 0.00 110 THR A C 18
ATOM 18876 O O . THR A 1 31 ? 5.691 -11.107 8.185 1.00 0.00 110 THR A O 18
ATOM 18887 N N . ASN A 1 32 ? 4.614 -9.130 8.278 1.00 0.00 111 ASN A N 18
ATOM 18888 C CA . ASN A 1 32 ? 3.549 -9.624 9.148 1.00 0.00 111 ASN A CA 18
ATOM 18889 C C . ASN A 1 32 ? 2.778 -10.709 8.412 1.00 0.00 111 ASN A C 18
ATOM 18890 O O . ASN A 1 32 ? 2.386 -11.729 8.980 1.00 0.00 111 ASN A O 18
ATOM 18901 N N . LEU A 1 33 ? 2.573 -10.446 7.135 1.00 0.00 112 LEU A N 18
ATOM 18902 C CA . LEU A 1 33 ? 1.855 -11.341 6.243 1.00 0.00 112 LEU A CA 18
ATOM 18903 C C . LEU A 1 33 ? 2.547 -12.698 6.152 1.00 0.00 112 LEU A C 18
ATOM 18904 O O . LEU A 1 33 ? 1.913 -13.711 5.852 1.00 0.00 112 LEU A O 18
ATOM 18920 N N . GLY A 1 34 ? 3.858 -12.709 6.378 1.00 0.00 113 GLY A N 18
ATOM 18921 C CA . GLY A 1 34 ? 4.641 -13.941 6.283 1.00 0.00 113 GLY A CA 18
ATOM 18922 C C . GLY A 1 34 ? 5.329 -13.967 4.932 1.00 0.00 113 GLY A C 18
ATOM 18923 O O . GLY A 1 34 ? 5.861 -14.987 4.493 1.00 0.00 113 GLY A O 18
ATOM 18927 N N . GLU A 1 35 ? 5.327 -12.797 4.299 1.00 0.00 114 GLU A N 18
ATOM 18928 C CA . GLU A 1 35 ? 5.958 -12.595 3.004 1.00 0.00 114 GLU A CA 18
ATOM 18929 C C . GLU A 1 35 ? 7.233 -11.793 3.206 1.00 0.00 114 GLU A C 18
ATOM 18930 O O . GLU A 1 35 ? 7.239 -10.817 3.955 1.00 0.00 114 GLU A O 18
ATOM 18942 N N . LYS A 1 36 ? 8.316 -12.210 2.556 1.00 0.00 115 LYS A N 18
ATOM 18943 C CA . LYS A 1 36 ? 9.600 -11.518 2.696 1.00 0.00 115 LYS A CA 18
ATOM 18944 C C . LYS A 1 36 ? 10.109 -11.021 1.348 1.00 0.00 115 LYS A C 18
ATOM 18945 O O . LYS A 1 36 ? 10.680 -11.775 0.563 1.00 0.00 115 LYS A O 18
ATOM 18964 N N . LEU A 1 37 ? 9.896 -9.732 1.095 1.00 0.00 116 LEU A N 18
ATOM 18965 C CA . LEU A 1 37 ? 10.333 -9.106 -0.151 1.00 0.00 116 LEU A CA 18
ATOM 18966 C C . LEU A 1 37 ? 11.577 -8.265 0.101 1.00 0.00 116 LEU A C 18
ATOM 18967 O O . LEU A 1 37 ? 11.803 -7.791 1.216 1.00 0.00 116 LEU A O 18
ATOM 18983 N N . THR A 1 38 ? 12.369 -8.066 -0.942 1.00 0.00 117 THR A N 18
ATOM 18984 C CA . THR A 1 38 ? 13.577 -7.261 -0.834 1.00 0.00 117 THR A CA 18
ATOM 18985 C C . THR A 1 38 ? 13.232 -5.792 -1.005 1.00 0.00 117 THR A C 18
ATOM 18986 O O . THR A 1 38 ? 12.090 -5.444 -1.306 1.00 0.00 117 THR A O 18
ATOM 18997 N N . ASP A 1 39 ? 14.222 -4.933 -0.821 1.00 0.00 118 ASP A N 18
ATOM 18998 C CA . ASP A 1 39 ? 14.005 -3.511 -0.970 1.00 0.00 118 ASP A CA 18
ATOM 18999 C C . ASP A 1 39 ? 13.606 -3.194 -2.405 1.00 0.00 118 ASP A C 18
ATOM 19000 O O . ASP A 1 39 ? 12.734 -2.360 -2.652 1.00 0.00 118 ASP A O 18
ATOM 19009 N N . GLU A 1 40 ? 14.267 -3.857 -3.346 1.00 0.00 119 GLU A N 18
ATOM 19010 C CA . GLU A 1 40 ? 14.007 -3.644 -4.767 1.00 0.00 119 GLU A CA 18
ATOM 19011 C C . GLU A 1 40 ? 12.585 -4.035 -5.157 1.00 0.00 119 GLU A C 18
ATOM 19012 O O . GLU A 1 40 ? 11.915 -3.297 -5.882 1.00 0.00 119 GLU A O 18
ATOM 19024 N N . GLU A 1 41 ? 12.104 -5.172 -4.662 1.00 0.00 120 GLU A N 18
ATOM 19025 C CA . GLU A 1 41 ? 10.743 -5.588 -4.973 1.00 0.00 120 GLU A CA 18
ATOM 19026 C C . GLU A 1 41 ? 9.791 -4.602 -4.335 1.00 0.00 120 GLU A C 18
ATOM 19027 O O . GLU A 1 41 ? 8.831 -4.144 -4.954 1.00 0.00 120 GLU A O 18
ATOM 19039 N N . VAL A 1 42 ? 10.082 -4.274 -3.083 1.00 0.00 121 VAL A N 18
ATOM 19040 C CA . VAL A 1 42 ? 9.262 -3.328 -2.343 1.00 0.00 121 VAL A CA 18
ATOM 19041 C C . VAL A 1 42 ? 9.251 -1.971 -3.050 1.00 0.00 121 VAL A C 18
ATOM 19042 O O . VAL A 1 42 ? 8.193 -1.382 -3.262 1.00 0.00 121 VAL A O 18
ATOM 19055 N N . ASP A 1 43 ? 10.433 -1.485 -3.413 1.00 0.00 122 ASP A N 18
ATOM 19056 C CA . ASP A 1 43 ? 10.547 -0.203 -4.097 1.00 0.00 122 ASP A CA 18
ATOM 19057 C C . ASP A 1 43 ? 9.910 -0.274 -5.486 1.00 0.00 122 ASP A C 18
ATOM 19058 O O . ASP A 1 43 ? 9.114 0.590 -5.857 1.00 0.00 122 ASP A O 18
ATOM 19067 N N . GLU A 1 44 ? 10.279 -1.295 -6.258 1.00 0.00 123 GLU A N 18
ATOM 19068 C CA . GLU A 1 44 ? 9.753 -1.450 -7.612 1.00 0.00 123 GLU A CA 18
ATOM 19069 C C . GLU A 1 44 ? 8.231 -1.477 -7.595 1.00 0.00 123 GLU A C 18
ATOM 19070 O O . GLU A 1 44 ? 7.582 -0.812 -8.398 1.00 0.00 123 GLU A O 18
ATOM 19082 N N . MET A 1 45 ? 7.665 -2.232 -6.666 1.00 0.00 124 MET A N 18
ATOM 19083 C CA . MET A 1 45 ? 6.218 -2.317 -6.545 1.00 0.00 124 MET A CA 18
ATOM 19084 C C . MET A 1 45 ? 5.639 -0.953 -6.196 1.00 0.00 124 MET A C 18
ATOM 19085 O O . MET A 1 45 ? 4.613 -0.533 -6.733 1.00 0.00 124 MET A O 18
ATOM 19099 N N . ILE A 1 46 ? 6.321 -0.273 -5.293 1.00 0.00 125 ILE A N 18
ATOM 19100 C CA . ILE A 1 46 ? 5.912 1.052 -4.844 1.00 0.00 125 ILE A CA 18
ATOM 19101 C C . ILE A 1 46 ? 6.060 2.084 -5.971 1.00 0.00 125 ILE A C 18
ATOM 19102 O O . ILE A 1 46 ? 5.162 2.897 -6.193 1.00 0.00 125 ILE A O 18
ATOM 19118 N N . ARG A 1 47 ? 7.184 2.047 -6.682 1.00 0.00 126 ARG A N 18
ATOM 19119 C CA . ARG A 1 47 ? 7.412 2.988 -7.781 1.00 0.00 126 ARG A CA 18
ATOM 19120 C C . ARG A 1 47 ? 6.407 2.746 -8.904 1.00 0.00 126 ARG A C 18
ATOM 19121 O O . ARG A 1 47 ? 5.939 3.685 -9.548 1.00 0.00 126 ARG A O 18
ATOM 19142 N N . GLU A 1 48 ? 6.072 1.479 -9.117 1.00 0.00 127 GLU A N 18
ATOM 19143 C CA . GLU A 1 48 ? 5.110 1.108 -10.146 1.00 0.00 127 GLU A CA 18
ATOM 19144 C C . GLU A 1 48 ? 3.704 1.558 -9.753 1.00 0.00 127 GLU A C 18
ATOM 19145 O O . GLU A 1 48 ? 2.939 2.037 -10.592 1.00 0.00 127 GLU A O 18
ATOM 19157 N N . ALA A 1 49 ? 3.371 1.407 -8.471 1.00 0.00 128 ALA A N 18
ATOM 19158 C CA . ALA A 1 49 ? 2.052 1.809 -7.979 1.00 0.00 128 ALA A CA 18
ATOM 19159 C C . ALA A 1 49 ? 2.038 3.302 -7.661 1.00 0.00 128 ALA A C 18
ATOM 19160 O O . ALA A 1 49 ? 0.976 3.923 -7.614 1.00 0.00 128 ALA A O 18
ATOM 19167 N N . ASP A 1 50 ? 3.227 3.884 -7.509 1.00 0.00 129 ASP A N 18
ATOM 19168 C CA . ASP A 1 50 ? 3.359 5.319 -7.274 1.00 0.00 129 ASP A CA 18
ATOM 19169 C C . ASP A 1 50 ? 3.636 5.961 -8.633 1.00 0.00 129 ASP A C 18
ATOM 19170 O O . ASP A 1 50 ? 4.612 5.610 -9.284 1.00 0.00 129 ASP A O 18
ATOM 19179 N N . VAL A 1 51 ? 2.803 6.892 -9.067 1.00 0.00 130 VAL A N 18
ATOM 19180 C CA . VAL A 1 51 ? 2.996 7.588 -10.357 1.00 0.00 130 VAL A CA 18
ATOM 19181 C C . VAL A 1 51 ? 2.997 9.121 -10.027 1.00 0.00 130 VAL A C 18
ATOM 19182 O O . VAL A 1 51 ? 3.434 9.929 -10.829 1.00 0.00 130 VAL A O 18
ATOM 19195 N N . ASP A 1 52 ? 2.583 9.496 -8.762 1.00 0.00 131 ASP A N 18
ATOM 19196 C CA . ASP A 1 52 ? 2.672 10.926 -8.303 1.00 0.00 131 ASP A CA 18
ATOM 19197 C C . ASP A 1 52 ? 4.081 11.078 -7.750 1.00 0.00 131 ASP A C 18
ATOM 19198 O O . ASP A 1 52 ? 4.533 12.168 -7.396 1.00 0.00 131 ASP A O 18
ATOM 19207 N N . GLY A 1 53 ? 4.755 9.925 -7.692 1.00 0.00 132 GLY A N 18
ATOM 19208 C CA . GLY A 1 53 ? 6.128 9.821 -7.206 1.00 0.00 132 GLY A CA 18
ATOM 19209 C C . GLY A 1 53 ? 6.279 10.271 -5.756 1.00 0.00 132 GLY A C 18
ATOM 19210 O O . GLY A 1 53 ? 7.347 10.117 -5.158 1.00 0.00 132 GLY A O 18
ATOM 19214 N N . ASP A 1 54 ? 5.220 10.839 -5.205 1.00 0.00 133 ASP A N 18
ATOM 19215 C CA . ASP A 1 54 ? 5.248 11.323 -3.831 1.00 0.00 133 ASP A CA 18
ATOM 19216 C C . ASP A 1 54 ? 5.967 10.336 -2.911 1.00 0.00 133 ASP A C 18
ATOM 19217 O O . ASP A 1 54 ? 6.406 10.698 -1.820 1.00 0.00 133 ASP A O 18
ATOM 19226 N N . GLY A 1 55 ? 6.087 9.087 -3.358 1.00 0.00 134 GLY A N 18
ATOM 19227 C CA . GLY A 1 55 ? 6.755 8.056 -2.564 1.00 0.00 134 GLY A CA 18
ATOM 19228 C C . GLY A 1 55 ? 5.766 7.359 -1.642 1.00 0.00 134 GLY A C 18
ATOM 19229 O O . GLY A 1 55 ? 6.127 6.467 -0.877 1.00 0.00 134 GLY A O 18
ATOM 19233 N N . GLN A 1 56 ? 4.505 7.772 -1.736 1.00 0.00 135 GLN A N 18
ATOM 19234 C CA . GLN A 1 56 ? 3.436 7.190 -0.926 1.00 0.00 135 GLN A CA 18
ATOM 19235 C C . GLN A 1 56 ? 2.265 6.825 -1.814 1.00 0.00 135 GLN A C 18
ATOM 19236 O O . GLN A 1 56 ? 2.006 7.489 -2.818 1.00 0.00 135 GLN A O 18
ATOM 19250 N N . ILE A 1 57 ? 1.546 5.777 -1.436 1.00 0.00 136 ILE A N 18
ATOM 19251 C CA . ILE A 1 57 ? 0.388 5.349 -2.210 1.00 0.00 136 ILE A CA 18
ATOM 19252 C C . ILE A 1 57 ? -0.868 5.839 -1.512 1.00 0.00 136 ILE A C 18
ATOM 19253 O O . ILE A 1 57 ? -1.158 5.446 -0.383 1.00 0.00 136 ILE A O 18
ATOM 19269 N N . ASN A 1 58 ? -1.631 6.671 -2.207 1.00 0.00 137 ASN A N 18
ATOM 19270 C CA . ASN A 1 58 ? -2.875 7.175 -1.662 1.00 0.00 137 ASN A CA 18
ATOM 19271 C C . ASN A 1 58 ? -3.954 6.145 -1.954 1.00 0.00 137 ASN A C 18
ATOM 19272 O O . ASN A 1 58 ? -3.774 5.292 -2.822 1.00 0.00 137 ASN A O 18
ATOM 19283 N N . TYR A 1 59 ? -5.052 6.189 -1.223 1.00 0.00 138 TYR A N 18
ATOM 19284 C CA . TYR A 1 59 ? -6.099 5.203 -1.435 1.00 0.00 138 TYR A CA 18
ATOM 19285 C C . TYR A 1 59 ? -6.493 5.135 -2.907 1.00 0.00 138 TYR A C 18
ATOM 19286 O O . TYR A 1 59 ? -6.499 4.059 -3.499 1.00 0.00 138 TYR A O 18
ATOM 19304 N N . GLU A 1 60 ? -6.813 6.278 -3.499 1.00 0.00 139 GLU A N 18
ATOM 19305 C CA . GLU A 1 60 ? -7.210 6.299 -4.902 1.00 0.00 139 GLU A CA 18
ATOM 19306 C C . GLU A 1 60 ? -6.177 5.584 -5.765 1.00 0.00 139 GLU A C 18
ATOM 19307 O O . GLU A 1 60 ? -6.529 4.812 -6.657 1.00 0.00 139 GLU A O 18
ATOM 19319 N N . GLU A 1 61 ? -4.903 5.837 -5.503 1.00 0.00 140 GLU A N 18
ATOM 19320 C CA . GLU A 1 61 ? -3.844 5.201 -6.270 1.00 0.00 140 GLU A CA 18
ATOM 19321 C C . GLU A 1 61 ? -3.856 3.698 -6.018 1.00 0.00 140 GLU A C 18
ATOM 19322 O O . GLU A 1 61 ? -3.674 2.904 -6.940 1.00 0.00 140 GLU A O 18
ATOM 19334 N N . PHE A 1 62 ? -4.100 3.316 -4.766 1.00 0.00 141 PHE A N 18
ATOM 19335 C CA . PHE A 1 62 ? -4.168 1.903 -4.414 1.00 0.00 141 PHE A CA 18
ATOM 19336 C C . PHE A 1 62 ? -5.317 1.267 -5.184 1.00 0.00 141 PHE A C 18
ATOM 19337 O O . PHE A 1 62 ? -5.209 0.151 -5.684 1.00 0.00 141 PHE A O 18
ATOM 19354 N N . VAL A 1 63 ? -6.418 2.007 -5.273 1.00 0.00 142 VAL A N 18
ATOM 19355 C CA . VAL A 1 63 ? -7.600 1.543 -5.987 1.00 0.00 142 VAL A CA 18
ATOM 19356 C C . VAL A 1 63 ? -7.279 1.355 -7.474 1.00 0.00 142 VAL A C 18
ATOM 19357 O O . VAL A 1 63 ? -7.716 0.384 -8.090 1.00 0.00 142 VAL A O 18
ATOM 19370 N N . LYS A 1 64 ? -6.528 2.294 -8.045 1.00 0.00 143 LYS A N 18
ATOM 19371 C CA . LYS A 1 64 ? -6.167 2.227 -9.464 1.00 0.00 143 LYS A CA 18
ATOM 19372 C C . LYS A 1 64 ? -5.366 0.961 -9.791 1.00 0.00 143 LYS A C 18
ATOM 19373 O O . LYS A 1 64 ? -5.673 0.258 -10.756 1.00 0.00 143 LYS A O 18
ATOM 19392 N N . VAL A 1 65 ? -4.340 0.676 -8.991 1.00 0.00 144 VAL A N 18
ATOM 19393 C CA . VAL A 1 65 ? -3.511 -0.509 -9.217 1.00 0.00 144 VAL A CA 18
ATOM 19394 C C . VAL A 1 65 ? -4.248 -1.789 -8.827 1.00 0.00 144 VAL A C 18
ATOM 19395 O O . VAL A 1 65 ? -4.168 -2.801 -9.525 1.00 0.00 144 VAL A O 18
ATOM 19408 N N . MET A 1 66 ? -4.961 -1.738 -7.707 1.00 0.00 145 MET A N 18
ATOM 19409 C CA . MET A 1 66 ? -5.703 -2.901 -7.228 1.00 0.00 145 MET A CA 18
ATOM 19410 C C . MET A 1 66 ? -6.837 -3.255 -8.184 1.00 0.00 145 MET A C 18
ATOM 19411 O O . MET A 1 66 ? -7.051 -4.425 -8.500 1.00 0.00 145 MET A O 18
ATOM 19425 N N . MET A 1 67 ? -7.558 -2.240 -8.645 1.00 0.00 146 MET A N 18
ATOM 19426 C CA . MET A 1 67 ? -8.664 -2.465 -9.568 1.00 0.00 146 MET A CA 18
ATOM 19427 C C . MET A 1 67 ? -8.143 -2.958 -10.916 1.00 0.00 146 MET A C 18
ATOM 19428 O O . MET A 1 67 ? -8.739 -3.838 -11.536 1.00 0.00 146 MET A O 18
ATOM 19442 N N . ALA A 1 68 ? -7.034 -2.376 -11.367 1.00 0.00 147 ALA A N 18
ATOM 19443 C CA . ALA A 1 68 ? -6.453 -2.763 -12.650 1.00 0.00 147 ALA A CA 18
ATOM 19444 C C . ALA A 1 68 ? -6.384 -4.282 -12.771 1.00 0.00 147 ALA A C 18
ATOM 19445 O O . ALA A 1 68 ? -7.083 -4.880 -13.588 1.00 0.00 147 ALA A O 18
ATOM 19452 N N . LYS A 1 69 ? -5.539 -4.900 -11.951 1.00 0.00 148 LYS A N 18
ATOM 19453 C CA . LYS A 1 69 ? -5.384 -6.354 -11.968 1.00 0.00 148 LYS A CA 18
ATOM 19454 C C . LYS A 1 69 ? -6.319 -7.005 -10.953 1.00 0.00 148 LYS A C 18
ATOM 19455 O O . LYS A 1 69 ? -7.470 -7.220 -11.292 1.00 0.00 148 LYS A O 18
ATOM 19477 N N . ASP A 1 1 ? -20.447 -4.963 -1.783 1.00 0.00 80 ASP A N 19
ATOM 19478 C CA . ASP A 1 1 ? -19.638 -4.475 -0.631 1.00 0.00 80 ASP A CA 19
ATOM 19479 C C . ASP A 1 1 ? -18.155 -4.640 -0.944 1.00 0.00 80 ASP A C 19
ATOM 19480 O O . ASP A 1 1 ? -17.309 -4.539 -0.056 1.00 0.00 80 ASP A O 19
ATOM 19491 N N . SER A 1 2 ? -17.845 -4.898 -2.213 1.00 0.00 81 SER A N 19
ATOM 19492 C CA . SER A 1 2 ? -16.458 -5.078 -2.620 1.00 0.00 81 SER A CA 19
ATOM 19493 C C . SER A 1 2 ? -15.644 -3.836 -2.276 1.00 0.00 81 SER A C 19
ATOM 19494 O O . SER A 1 2 ? -14.544 -3.932 -1.737 1.00 0.00 81 SER A O 19
ATOM 19502 N N . GLU A 1 3 ? -16.190 -2.672 -2.603 1.00 0.00 82 GLU A N 19
ATOM 19503 C CA . GLU A 1 3 ? -15.500 -1.415 -2.336 1.00 0.00 82 GLU A CA 19
ATOM 19504 C C . GLU A 1 3 ? -15.171 -1.299 -0.846 1.00 0.00 82 GLU A C 19
ATOM 19505 O O . GLU A 1 3 ? -14.067 -0.895 -0.475 1.00 0.00 82 GLU A O 19
ATOM 19517 N N . GLU A 1 4 ? -16.128 -1.659 0.001 1.00 0.00 83 GLU A N 19
ATOM 19518 C CA . GLU A 1 4 ? -15.916 -1.592 1.438 1.00 0.00 83 GLU A CA 19
ATOM 19519 C C . GLU A 1 4 ? -14.802 -2.552 1.842 1.00 0.00 83 GLU A C 19
ATOM 19520 O O . GLU A 1 4 ? -13.975 -2.239 2.701 1.00 0.00 83 GLU A O 19
ATOM 19532 N N . GLU A 1 5 ? -14.773 -3.711 1.197 1.00 0.00 84 GLU A N 19
ATOM 19533 C CA . GLU A 1 5 ? -13.747 -4.704 1.472 1.00 0.00 84 GLU A CA 19
ATOM 19534 C C . GLU A 1 5 ? -12.370 -4.172 1.073 1.00 0.00 84 GLU A C 19
ATOM 19535 O O . GLU A 1 5 ? -11.381 -4.393 1.769 1.00 0.00 84 GLU A O 19
ATOM 19547 N N . LEU A 1 6 ? -12.314 -3.469 -0.047 1.00 0.00 85 LEU A N 19
ATOM 19548 C CA . LEU A 1 6 ? -11.055 -2.907 -0.517 1.00 0.00 85 LEU A CA 19
ATOM 19549 C C . LEU A 1 6 ? -10.506 -1.924 0.511 1.00 0.00 85 LEU A C 19
ATOM 19550 O O . LEU A 1 6 ? -9.314 -1.926 0.819 1.00 0.00 85 LEU A O 19
ATOM 19566 N N . LYS A 1 7 ? -11.392 -1.091 1.034 1.00 0.00 86 LYS A N 19
ATOM 19567 C CA . LYS A 1 7 ? -11.011 -0.099 2.033 1.00 0.00 86 LYS A CA 19
ATOM 19568 C C . LYS A 1 7 ? -10.511 -0.782 3.301 1.00 0.00 86 LYS A C 19
ATOM 19569 O O . LYS A 1 7 ? -9.599 -0.286 3.965 1.00 0.00 86 LYS A O 19
ATOM 19588 N N . GLU A 1 8 ? -11.072 -1.948 3.605 1.00 0.00 87 GLU A N 19
ATOM 19589 C CA . GLU A 1 8 ? -10.615 -2.698 4.771 1.00 0.00 87 GLU A CA 19
ATOM 19590 C C . GLU A 1 8 ? -9.174 -3.127 4.525 1.00 0.00 87 GLU A C 19
ATOM 19591 O O . GLU A 1 8 ? -8.312 -3.008 5.398 1.00 0.00 87 GLU A O 19
ATOM 19603 N N . ALA A 1 9 ? -8.919 -3.601 3.306 1.00 0.00 88 ALA A N 19
ATOM 19604 C CA . ALA A 1 9 ? -7.578 -4.020 2.918 1.00 0.00 88 ALA A CA 19
ATOM 19605 C C . ALA A 1 9 ? -6.633 -2.828 3.001 1.00 0.00 88 ALA A C 19
ATOM 19606 O O . ALA A 1 9 ? -5.518 -2.928 3.504 1.00 0.00 88 ALA A O 19
ATOM 19613 N N . PHE A 1 10 ? -7.100 -1.689 2.512 1.00 0.00 89 PHE A N 19
ATOM 19614 C CA . PHE A 1 10 ? -6.308 -0.470 2.545 1.00 0.00 89 PHE A CA 19
ATOM 19615 C C . PHE A 1 10 ? -5.969 -0.096 3.987 1.00 0.00 89 PHE A C 19
ATOM 19616 O O . PHE A 1 10 ? -4.832 0.258 4.300 1.00 0.00 89 PHE A O 19
ATOM 19633 N N . ARG A 1 11 ? -6.970 -0.174 4.854 1.00 0.00 90 ARG A N 19
ATOM 19634 C CA . ARG A 1 11 ? -6.794 0.156 6.261 1.00 0.00 90 ARG A CA 19
ATOM 19635 C C . ARG A 1 11 ? -5.769 -0.776 6.908 1.00 0.00 90 ARG A C 19
ATOM 19636 O O . ARG A 1 11 ? -5.019 -0.371 7.798 1.00 0.00 90 ARG A O 19
ATOM 19657 N N . VAL A 1 12 ? -5.723 -2.017 6.429 1.00 0.00 91 VAL A N 19
ATOM 19658 C CA . VAL A 1 12 ? -4.764 -2.996 6.941 1.00 0.00 91 VAL A CA 19
ATOM 19659 C C . VAL A 1 12 ? -3.346 -2.563 6.579 1.00 0.00 91 VAL A C 19
ATOM 19660 O O . VAL A 1 12 ? -2.427 -2.630 7.396 1.00 0.00 91 VAL A O 19
ATOM 19673 N N . PHE A 1 13 ? -3.185 -2.134 5.329 1.00 0.00 92 PHE A N 19
ATOM 19674 C CA . PHE A 1 13 ? -1.889 -1.703 4.818 1.00 0.00 92 PHE A CA 19
ATOM 19675 C C . PHE A 1 13 ? -1.343 -0.484 5.554 1.00 0.00 92 PHE A C 19
ATOM 19676 O O . PHE A 1 13 ? -0.141 -0.385 5.793 1.00 0.00 92 PHE A O 19
ATOM 19693 N N . ASP A 1 14 ? -2.218 0.457 5.877 1.00 0.00 93 ASP A N 19
ATOM 19694 C CA . ASP A 1 14 ? -1.795 1.687 6.548 1.00 0.00 93 ASP A CA 19
ATOM 19695 C C . ASP A 1 14 ? -1.888 1.570 8.068 1.00 0.00 93 ASP A C 19
ATOM 19696 O O . ASP A 1 14 ? -2.848 2.042 8.679 1.00 0.00 93 ASP A O 19
ATOM 19705 N N . LYS A 1 15 ? -0.882 0.947 8.668 1.00 0.00 94 LYS A N 19
ATOM 19706 C CA . LYS A 1 15 ? -0.863 0.787 10.122 1.00 0.00 94 LYS A CA 19
ATOM 19707 C C . LYS A 1 15 ? -0.883 2.161 10.789 1.00 0.00 94 LYS A C 19
ATOM 19708 O O . LYS A 1 15 ? -1.592 2.387 11.769 1.00 0.00 94 LYS A O 19
ATOM 19727 N N . ASP A 1 16 ? -0.079 3.068 10.239 1.00 0.00 95 ASP A N 19
ATOM 19728 C CA . ASP A 1 16 ? 0.025 4.421 10.766 1.00 0.00 95 ASP A CA 19
ATOM 19729 C C . ASP A 1 16 ? -1.314 5.140 10.640 1.00 0.00 95 ASP A C 19
ATOM 19730 O O . ASP A 1 16 ? -1.636 6.022 11.430 1.00 0.00 95 ASP A O 19
ATOM 19739 N N . GLN A 1 17 ? -2.102 4.748 9.656 1.00 0.00 96 GLN A N 19
ATOM 19740 C CA . GLN A 1 17 ? -3.422 5.361 9.465 1.00 0.00 96 GLN A CA 19
ATOM 19741 C C . GLN A 1 17 ? -3.288 6.839 9.053 1.00 0.00 96 GLN A C 19
ATOM 19742 O O . GLN A 1 17 ? -4.101 7.664 9.465 1.00 0.00 96 GLN A O 19
ATOM 19756 N N . ASN A 1 18 ? -2.285 7.161 8.235 1.00 0.00 97 ASN A N 19
ATOM 19757 C CA . ASN A 1 18 ? -2.093 8.547 7.781 1.00 0.00 97 ASN A CA 19
ATOM 19758 C C . ASN A 1 18 ? -2.889 8.791 6.505 1.00 0.00 97 ASN A C 19
ATOM 19759 O O . ASN A 1 18 ? -2.924 9.907 5.984 1.00 0.00 97 ASN A O 19
ATOM 19770 N N . GLY A 1 19 ? -3.525 7.734 6.025 1.00 0.00 98 GLY A N 19
ATOM 19771 C CA . GLY A 1 19 ? -4.331 7.811 4.812 1.00 0.00 98 GLY A CA 19
ATOM 19772 C C . GLY A 1 19 ? -3.491 7.474 3.588 1.00 0.00 98 GLY A C 19
ATOM 19773 O O . GLY A 1 19 ? -3.980 7.505 2.459 1.00 0.00 98 GLY A O 19
ATOM 19777 N N . PHE A 1 20 ? -2.217 7.160 3.818 1.00 0.00 99 PHE A N 19
ATOM 19778 C CA . PHE A 1 20 ? -1.301 6.814 2.731 1.00 0.00 99 PHE A CA 19
ATOM 19779 C C . PHE A 1 20 ? -0.488 5.587 3.108 1.00 0.00 99 PHE A C 19
ATOM 19780 O O . PHE A 1 20 ? 0.016 5.493 4.227 1.00 0.00 99 PHE A O 19
ATOM 19797 N N . ILE A 1 21 ? -0.321 4.668 2.166 1.00 0.00 100 ILE A N 19
ATOM 19798 C CA . ILE A 1 21 ? 0.482 3.481 2.422 1.00 0.00 100 ILE A CA 19
ATOM 19799 C C . ILE A 1 21 ? 1.921 3.800 2.061 1.00 0.00 100 ILE A C 19
ATOM 19800 O O . ILE A 1 21 ? 2.193 4.401 1.023 1.00 0.00 100 ILE A O 19
ATOM 19816 N N . SER A 1 22 ? 2.833 3.409 2.934 1.00 0.00 101 SER A N 19
ATOM 19817 C CA . SER A 1 22 ? 4.256 3.666 2.720 1.00 0.00 101 SER A CA 19
ATOM 19818 C C . SER A 1 22 ? 5.016 2.360 2.591 1.00 0.00 101 SER A 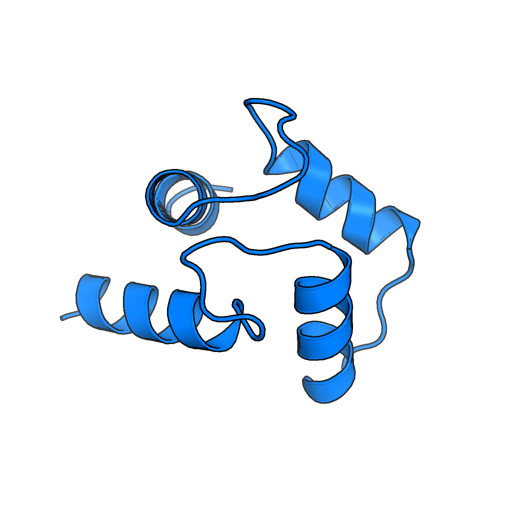C 19
ATOM 19819 O O . SER A 1 22 ? 4.561 1.319 3.062 1.00 0.00 101 SER A O 19
ATOM 19827 N N . ALA A 1 23 ? 6.189 2.419 1.971 1.00 0.00 102 ALA A N 19
ATOM 19828 C CA . ALA A 1 23 ? 7.000 1.224 1.824 1.00 0.00 102 ALA A CA 19
ATOM 19829 C C . ALA A 1 23 ? 7.219 0.634 3.203 1.00 0.00 102 ALA A C 19
ATOM 19830 O O . ALA A 1 23 ? 7.156 -0.579 3.400 1.00 0.00 102 ALA A O 19
ATOM 19837 N N . ALA A 1 24 ? 7.454 1.524 4.161 1.00 0.00 103 ALA A N 19
ATOM 19838 C CA . ALA A 1 24 ? 7.662 1.121 5.540 1.00 0.00 103 ALA A CA 19
ATOM 19839 C C . ALA A 1 24 ? 6.502 0.252 6.000 1.00 0.00 103 ALA A C 19
ATOM 19840 O O . ALA A 1 24 ? 6.700 -0.856 6.498 1.00 0.00 103 ALA A O 19
ATOM 19847 N N . GLU A 1 25 ? 5.290 0.765 5.818 1.00 0.00 104 GLU A N 19
ATOM 19848 C CA . GLU A 1 25 ? 4.105 0.039 6.205 1.00 0.00 104 GLU A CA 19
ATOM 19849 C C . GLU A 1 25 ? 3.970 -1.210 5.346 1.00 0.00 104 GLU A C 19
ATOM 19850 O O . GLU A 1 25 ? 3.620 -2.281 5.833 1.00 0.00 104 GLU A O 19
ATOM 19862 N N . LEU A 1 26 ? 4.262 -1.054 4.060 1.00 0.00 105 LEU A N 19
ATOM 19863 C CA . LEU A 1 26 ? 4.185 -2.168 3.126 1.00 0.00 105 LEU A CA 19
ATOM 19864 C C . LEU A 1 26 ? 5.203 -3.248 3.510 1.00 0.00 105 LEU A C 19
ATOM 19865 O O . LEU A 1 26 ? 4.914 -4.443 3.439 1.00 0.00 105 LEU A O 19
ATOM 19881 N N . ARG A 1 27 ? 6.386 -2.810 3.934 1.00 0.00 106 ARG A N 19
ATOM 19882 C CA . ARG A 1 27 ? 7.427 -3.733 4.351 1.00 0.00 106 ARG A CA 19
ATOM 19883 C C . ARG A 1 27 ? 6.978 -4.517 5.580 1.00 0.00 106 ARG A C 19
ATOM 19884 O O . ARG A 1 27 ? 7.119 -5.739 5.643 1.00 0.00 106 ARG A O 19
ATOM 19905 N N . HIS A 1 28 ? 6.430 -3.795 6.553 1.00 0.00 107 HIS A N 19
ATOM 19906 C CA . HIS A 1 28 ? 5.957 -4.412 7.787 1.00 0.00 107 HIS A CA 19
ATOM 19907 C C . HIS A 1 28 ? 4.754 -5.318 7.521 1.00 0.00 107 HIS A C 19
ATOM 19908 O O . HIS A 1 28 ? 4.672 -6.425 8.052 1.00 0.00 107 HIS A O 19
ATOM 19922 N N . VAL A 1 29 ? 3.825 -4.840 6.700 1.00 0.00 108 VAL A N 19
ATOM 19923 C CA . VAL A 1 29 ? 2.634 -5.617 6.368 1.00 0.00 108 VAL A CA 19
ATOM 19924 C C . VAL A 1 29 ? 3.023 -6.887 5.613 1.00 0.00 108 VAL A C 19
ATOM 19925 O O . VAL A 1 29 ? 2.533 -7.976 5.910 1.00 0.00 108 VAL A O 19
ATOM 19938 N N . MET A 1 30 ? 3.927 -6.737 4.649 1.00 0.00 109 MET A N 19
ATOM 19939 C CA . MET A 1 30 ? 4.407 -7.873 3.865 1.00 0.00 109 MET A CA 19
ATOM 19940 C C . MET A 1 30 ? 5.206 -8.817 4.765 1.00 0.00 109 MET A C 19
ATOM 19941 O O . MET A 1 30 ? 5.270 -10.021 4.523 1.00 0.00 109 MET A O 19
ATOM 19955 N N . THR A 1 31 ? 5.800 -8.258 5.814 1.00 0.00 110 THR A N 19
ATOM 19956 C CA . THR A 1 31 ? 6.570 -9.053 6.765 1.00 0.00 110 THR A CA 19
ATOM 19957 C C . THR A 1 31 ? 5.630 -9.880 7.647 1.00 0.00 110 THR A C 19
ATOM 19958 O O . THR A 1 31 ? 5.877 -11.058 7.905 1.00 0.00 110 THR A O 19
ATOM 19969 N N . ASN A 1 32 ? 4.531 -9.255 8.072 1.00 0.00 111 ASN A N 19
ATOM 19970 C CA . ASN A 1 32 ? 3.523 -9.932 8.888 1.00 0.00 111 ASN A CA 19
ATOM 19971 C C . ASN A 1 32 ? 2.875 -11.032 8.058 1.00 0.00 111 ASN A C 19
ATOM 19972 O O . ASN A 1 32 ? 2.578 -12.127 8.542 1.00 0.00 111 ASN A O 19
ATOM 19983 N N . LEU A 1 33 ? 2.668 -10.696 6.796 1.00 0.00 112 LEU A N 19
ATOM 19984 C CA . LEU A 1 33 ? 2.064 -11.583 5.812 1.00 0.00 112 LEU A CA 19
ATOM 19985 C C . LEU A 1 33 ? 2.757 -12.943 5.796 1.00 0.00 112 LEU A C 19
ATOM 19986 O O . LEU A 1 33 ? 2.179 -13.945 5.377 1.00 0.00 112 LEU A O 19
ATOM 20002 N N . GLY A 1 34 ? 4.019 -12.954 6.208 1.00 0.00 113 GLY A N 19
ATOM 20003 C CA . GLY A 1 34 ? 4.809 -14.179 6.188 1.00 0.00 113 GLY A CA 19
ATOM 20004 C C . GLY A 1 34 ? 5.519 -14.255 4.848 1.00 0.00 113 GLY A C 19
ATOM 20005 O O . GLY A 1 34 ? 6.008 -15.303 4.429 1.00 0.00 113 GLY A O 19
ATOM 20009 N N . GLU A 1 35 ? 5.585 -13.089 4.210 1.00 0.00 114 GLU A N 19
ATOM 20010 C CA . GLU A 1 35 ? 6.253 -12.921 2.928 1.00 0.00 114 GLU A CA 19
ATOM 20011 C C . GLU A 1 35 ? 7.472 -12.040 3.151 1.00 0.00 114 GLU A C 19
ATOM 20012 O O . GLU A 1 35 ? 7.418 -11.110 3.957 1.00 0.00 114 GLU A O 19
ATOM 20024 N N . LYS A 1 36 ? 8.575 -12.332 2.463 1.00 0.00 115 LYS A N 19
ATOM 20025 C CA . LYS A 1 36 ? 9.803 -11.545 2.634 1.00 0.00 115 LYS A CA 19
ATOM 20026 C C . LYS A 1 36 ? 10.282 -10.967 1.309 1.00 0.00 115 LYS A C 19
ATOM 20027 O O . LYS A 1 36 ? 10.913 -11.651 0.503 1.00 0.00 115 LYS A O 19
ATOM 20046 N N . LEU A 1 37 ? 9.979 -9.690 1.095 1.00 0.00 116 LEU A N 19
ATOM 20047 C CA . LEU A 1 37 ? 10.381 -9.000 -0.127 1.00 0.00 116 LEU A CA 19
ATOM 20048 C C . LEU A 1 37 ? 11.612 -8.141 0.138 1.00 0.00 116 LEU A C 19
ATOM 20049 O O . LEU A 1 37 ? 11.831 -7.681 1.259 1.00 0.00 116 LEU A O 19
ATOM 20065 N N . THR A 1 38 ? 12.395 -7.916 -0.907 1.00 0.00 117 THR A N 19
ATOM 20066 C CA . THR A 1 38 ? 13.586 -7.087 -0.794 1.00 0.00 117 THR A CA 19
ATOM 20067 C C . THR A 1 38 ? 13.208 -5.626 -0.901 1.00 0.00 117 THR A C 19
ATOM 20068 O O . THR A 1 38 ? 12.065 -5.292 -1.212 1.00 0.00 117 THR A O 19
ATOM 20079 N N . ASP A 1 39 ? 14.169 -4.760 -0.655 1.00 0.00 118 ASP A N 19
ATOM 20080 C CA . ASP A 1 39 ? 13.932 -3.339 -0.741 1.00 0.00 118 ASP A CA 19
ATOM 20081 C C . ASP A 1 39 ? 13.568 -2.963 -2.170 1.00 0.00 118 ASP A C 19
ATOM 20082 O O . ASP A 1 39 ? 12.719 -2.102 -2.404 1.00 0.00 118 ASP A O 19
ATOM 20091 N N . GLU A 1 40 ? 14.234 -3.608 -3.121 1.00 0.00 119 GLU A N 19
ATOM 20092 C CA . GLU A 1 40 ? 14.002 -3.344 -4.530 1.00 0.00 119 GLU A CA 19
ATOM 20093 C C . GLU A 1 40 ? 12.623 -3.816 -4.983 1.00 0.00 119 GLU A C 19
ATOM 20094 O O . GLU A 1 40 ? 11.940 -3.109 -5.723 1.00 0.00 119 GLU A O 19
ATOM 20106 N N . GLU A 1 41 ? 12.193 -4.987 -4.525 1.00 0.00 120 GLU A N 19
ATOM 20107 C CA . GLU A 1 41 ? 10.875 -5.475 -4.906 1.00 0.00 120 GLU A CA 19
ATOM 20108 C C . GLU A 1 41 ? 9.834 -4.526 -4.342 1.00 0.00 120 GLU A C 19
ATOM 20109 O O . GLU A 1 41 ? 8.882 -4.138 -5.021 1.00 0.00 120 GLU A O 19
ATOM 20121 N N . VAL A 1 42 ? 10.048 -4.152 -3.090 1.00 0.00 121 VAL A N 19
ATOM 20122 C CA . VAL A 1 42 ? 9.160 -3.234 -2.396 1.00 0.00 121 VAL A CA 19
ATOM 20123 C C . VAL A 1 42 ? 9.138 -1.884 -3.107 1.00 0.00 121 VAL A C 19
ATOM 20124 O O . VAL A 1 42 ? 8.073 -1.321 -3.363 1.00 0.00 121 VAL A O 19
ATOM 20137 N N . ASP A 1 43 ? 10.324 -1.369 -3.428 1.00 0.00 122 ASP A N 19
ATOM 20138 C CA . ASP A 1 43 ? 10.435 -0.087 -4.112 1.00 0.00 122 ASP A CA 19
ATOM 20139 C C . ASP A 1 43 ? 9.796 -0.143 -5.502 1.00 0.00 122 ASP A C 19
ATOM 20140 O O . ASP A 1 43 ? 9.015 0.733 -5.870 1.00 0.00 122 ASP A O 19
ATOM 20149 N N . GLU A 1 44 ? 10.145 -1.170 -6.281 1.00 0.00 123 GLU A N 19
ATOM 20150 C CA . GLU A 1 44 ? 9.604 -1.318 -7.629 1.00 0.00 123 GLU A CA 19
ATOM 20151 C C . GLU A 1 44 ? 8.081 -1.329 -7.609 1.00 0.00 123 GLU A C 19
ATOM 20152 O O . GLU A 1 44 ? 7.436 -0.677 -8.429 1.00 0.00 123 GLU A O 19
ATOM 20164 N N . MET A 1 45 ? 7.510 -2.055 -6.658 1.00 0.00 124 MET A N 19
ATOM 20165 C CA . MET A 1 45 ? 6.063 -2.121 -6.525 1.00 0.00 124 MET A CA 19
ATOM 20166 C C . MET A 1 45 ? 5.507 -0.753 -6.156 1.00 0.00 124 MET A C 19
ATOM 20167 O O . MET A 1 45 ? 4.489 -0.305 -6.686 1.00 0.00 124 MET A O 19
ATOM 20181 N N . ILE A 1 46 ? 6.199 -0.105 -5.237 1.00 0.00 125 ILE A N 19
ATOM 20182 C CA . ILE A 1 46 ? 5.814 1.219 -4.760 1.00 0.00 125 ILE A CA 19
ATOM 20183 C C . ILE A 1 46 ? 6.001 2.276 -5.855 1.00 0.00 125 ILE A C 19
ATOM 20184 O O . ILE A 1 46 ? 5.126 3.114 -6.069 1.00 0.00 125 ILE A O 19
ATOM 20200 N N . ARG A 1 47 ? 7.136 2.230 -6.545 1.00 0.00 126 ARG A N 19
ATOM 20201 C CA . ARG A 1 47 ? 7.402 3.191 -7.615 1.00 0.00 126 ARG A CA 19
ATOM 20202 C C . ARG A 1 47 ? 6.454 2.947 -8.787 1.00 0.00 126 ARG A C 19
ATOM 20203 O O . ARG A 1 47 ? 5.997 3.883 -9.444 1.00 0.00 126 ARG A O 19
ATOM 20224 N N . GLU A 1 48 ? 6.164 1.674 -9.026 1.00 0.00 127 GLU A N 19
ATOM 20225 C CA . GLU A 1 48 ? 5.268 1.279 -10.109 1.00 0.00 127 GLU A CA 19
ATOM 20226 C C . GLU A 1 48 ? 3.831 1.682 -9.786 1.00 0.00 127 GLU A C 19
ATOM 20227 O O . GLU A 1 48 ? 3.081 2.112 -10.662 1.00 0.00 127 GLU A O 19
ATOM 20239 N N . ALA A 1 49 ? 3.464 1.543 -8.518 1.00 0.00 128 ALA A N 19
ATOM 20240 C CA . ALA A 1 49 ? 2.118 1.902 -8.080 1.00 0.00 128 ALA A CA 19
ATOM 20241 C C . ALA A 1 49 ? 1.994 3.421 -7.876 1.00 0.00 128 ALA A C 19
ATOM 20242 O O . ALA A 1 49 ? 0.886 3.951 -7.815 1.00 0.00 128 ALA A O 19
ATOM 20249 N N . ASP A 1 50 ? 3.135 4.110 -7.746 1.00 0.00 129 ASP A N 19
ATOM 20250 C CA . ASP A 1 50 ? 3.144 5.574 -7.523 1.00 0.00 129 ASP A CA 19
ATOM 20251 C C . ASP A 1 50 ? 3.274 6.306 -8.841 1.00 0.00 129 ASP A C 19
ATOM 20252 O O . ASP A 1 50 ? 4.231 6.072 -9.572 1.00 0.00 129 ASP A O 19
ATOM 20261 N N . VAL A 1 51 ? 2.329 7.173 -9.185 1.00 0.00 130 VAL A N 19
ATOM 20262 C CA . VAL A 1 51 ? 2.417 7.865 -10.476 1.00 0.00 130 VAL A CA 19
ATOM 20263 C C . VAL A 1 51 ? 2.835 9.304 -10.306 1.00 0.00 130 VAL A C 19
ATOM 20264 O O . VAL A 1 51 ? 3.322 9.942 -11.233 1.00 0.00 130 VAL A O 19
ATOM 20277 N N . ASP A 1 52 ? 2.786 9.758 -9.090 1.00 0.00 131 ASP A N 19
ATOM 20278 C CA . ASP A 1 52 ? 3.335 11.046 -8.777 1.00 0.00 131 ASP A CA 19
ATOM 20279 C C . ASP A 1 52 ? 4.704 10.716 -8.183 1.00 0.00 131 ASP A C 19
ATOM 20280 O O . ASP A 1 52 ? 5.390 11.574 -7.631 1.00 0.00 131 ASP A O 19
ATOM 20289 N N . GLY A 1 53 ? 5.090 9.422 -8.321 1.00 0.00 132 GLY A N 19
ATOM 20290 C CA . GLY A 1 53 ? 6.374 8.946 -7.805 1.00 0.00 132 GLY A CA 19
ATOM 20291 C C . GLY A 1 53 ? 6.560 9.368 -6.347 1.00 0.00 132 GLY A C 19
ATOM 20292 O O . GLY A 1 53 ? 7.632 9.193 -5.766 1.00 0.00 132 GLY A O 19
ATOM 20296 N N . ASP A 1 54 ? 5.511 9.950 -5.775 1.00 0.00 133 ASP A N 19
ATOM 20297 C CA . ASP A 1 54 ? 5.563 10.428 -4.399 1.00 0.00 133 ASP A CA 19
ATOM 20298 C C . ASP A 1 54 ? 6.104 9.345 -3.478 1.00 0.00 133 ASP A C 19
ATOM 20299 O O . ASP A 1 54 ? 6.610 9.636 -2.394 1.00 0.00 133 ASP A O 19
ATOM 20308 N N . GLY A 1 55 ? 5.995 8.093 -3.913 1.00 0.00 134 GLY A N 19
ATOM 20309 C CA . GLY A 1 55 ? 6.476 6.970 -3.115 1.00 0.00 134 GLY A CA 19
ATOM 20310 C C . GLY A 1 55 ? 5.427 6.534 -2.099 1.00 0.00 134 GLY A C 19
ATOM 20311 O O . GLY A 1 55 ? 5.656 5.625 -1.301 1.00 0.00 134 GLY A O 19
ATOM 20315 N N . GLN A 1 56 ? 4.266 7.179 -2.151 1.00 0.00 135 GLN A N 19
ATOM 20316 C CA . GLN A 1 56 ? 3.153 6.859 -1.258 1.00 0.00 135 GLN A CA 19
ATOM 20317 C C . GLN A 1 56 ? 1.932 6.513 -2.084 1.00 0.00 135 GLN A C 19
ATOM 20318 O O . GLN A 1 56 ? 1.616 7.193 -3.066 1.00 0.00 135 GLN A O 19
ATOM 20332 N N . ILE A 1 57 ? 1.237 5.455 -1.682 1.00 0.00 136 ILE A N 19
ATOM 20333 C CA . ILE A 1 57 ? 0.046 5.032 -2.394 1.00 0.00 136 ILE A CA 19
ATOM 20334 C C . ILE A 1 57 ? -1.164 5.549 -1.645 1.00 0.00 136 ILE A C 19
ATOM 20335 O O . ILE A 1 57 ? -1.491 5.064 -0.562 1.00 0.00 136 ILE A O 19
ATOM 20351 N N . ASN A 1 58 ? -1.841 6.520 -2.236 1.00 0.00 137 ASN A N 19
ATOM 20352 C CA . ASN A 1 58 ? -3.025 7.069 -1.618 1.00 0.00 137 ASN A CA 19
ATOM 20353 C C . ASN A 1 58 ? -4.155 6.081 -1.862 1.00 0.00 137 ASN A C 19
ATOM 20354 O O . ASN A 1 58 ? -4.046 5.233 -2.747 1.00 0.00 137 ASN A O 19
ATOM 20365 N N . TYR A 1 59 ? -5.217 6.147 -1.083 1.00 0.00 138 TYR A N 19
ATOM 20366 C CA . TYR A 1 59 ? -6.300 5.193 -1.270 1.00 0.00 138 TYR A CA 19
ATOM 20367 C C . TYR A 1 59 ? -6.700 5.109 -2.745 1.00 0.00 138 TYR A C 19
ATOM 20368 O O . TYR A 1 59 ? -6.871 4.017 -3.281 1.00 0.00 138 TYR A O 19
ATOM 20386 N N . GLU A 1 60 ? -6.847 6.255 -3.392 1.00 0.00 139 GLU A N 19
ATOM 20387 C CA . GLU A 1 60 ? -7.230 6.272 -4.801 1.00 0.00 139 GLU A CA 19
ATOM 20388 C C . GLU A 1 60 ? -6.175 5.594 -5.672 1.00 0.00 139 GLU A C 19
ATOM 20389 O O . GLU A 1 60 ? -6.506 4.852 -6.597 1.00 0.00 139 GLU A O 19
ATOM 20401 N N . GLU A 1 61 ? -4.907 5.858 -5.385 1.00 0.00 140 GLU A N 19
ATOM 20402 C CA . GLU A 1 61 ? -3.822 5.276 -6.165 1.00 0.00 140 GLU A CA 19
ATOM 20403 C C . GLU A 1 61 ? -3.794 3.766 -5.950 1.00 0.00 140 GLU A C 19
ATOM 20404 O O . GLU A 1 61 ? -3.614 2.995 -6.892 1.00 0.00 140 GLU A O 19
ATOM 20416 N N . PHE A 1 62 ? -4.006 3.361 -4.702 1.00 0.00 141 PHE A N 19
ATOM 20417 C CA . PHE A 1 62 ? -4.042 1.945 -4.355 1.00 0.00 141 PHE A CA 19
ATOM 20418 C C . PHE A 1 62 ? -5.187 1.283 -5.109 1.00 0.00 141 PHE A C 19
ATOM 20419 O O . PHE A 1 62 ? -5.084 0.153 -5.589 1.00 0.00 141 PHE A O 19
ATOM 20436 N N . VAL A 1 63 ? -6.283 2.017 -5.210 1.00 0.00 142 VAL A N 19
ATOM 20437 C CA . VAL A 1 63 ? -7.463 1.546 -5.912 1.00 0.00 142 VAL A CA 19
ATOM 20438 C C . VAL A 1 63 ? -7.151 1.424 -7.407 1.00 0.00 142 VAL A C 19
ATOM 20439 O O . VAL A 1 63 ? -7.570 0.470 -8.062 1.00 0.00 142 VAL A O 19
ATOM 20452 N N . LYS A 1 64 ? -6.415 2.404 -7.932 1.00 0.00 143 LYS A N 19
ATOM 20453 C CA . LYS A 1 64 ? -6.042 2.422 -9.349 1.00 0.00 143 LYS A CA 19
ATOM 20454 C C . LYS A 1 64 ? -5.213 1.189 -9.730 1.00 0.00 143 LYS A C 19
ATOM 20455 O O . LYS A 1 64 ? -5.508 0.518 -10.722 1.00 0.00 143 LYS A O 19
ATOM 20474 N N . VAL A 1 65 ? -4.180 0.897 -8.942 1.00 0.00 144 VAL A N 19
ATOM 20475 C CA . VAL A 1 65 ? -3.320 -0.259 -9.207 1.00 0.00 144 VAL A CA 19
ATOM 20476 C C . VAL A 1 65 ? -4.035 -1.574 -8.903 1.00 0.00 144 VAL A C 19
ATOM 20477 O O . VAL A 1 65 ? -3.934 -2.538 -9.663 1.00 0.00 144 VAL A O 19
ATOM 20490 N N . MET A 1 66 ? -4.744 -1.613 -7.778 1.00 0.00 145 MET A N 19
ATOM 20491 C CA . MET A 1 66 ? -5.460 -2.822 -7.377 1.00 0.00 145 MET A CA 19
ATOM 20492 C C . MET A 1 66 ? -6.533 -3.180 -8.391 1.00 0.00 145 MET A C 19
ATOM 20493 O O . MET A 1 66 ? -6.659 -4.333 -8.804 1.00 0.00 145 MET A O 19
ATOM 20507 N N . MET A 1 67 ? -7.306 -2.185 -8.781 1.00 0.00 146 MET A N 19
ATOM 20508 C CA . MET A 1 67 ? -8.376 -2.401 -9.749 1.00 0.00 146 MET A CA 19
ATOM 20509 C C . MET A 1 67 ? -7.799 -2.829 -11.094 1.00 0.00 146 MET A C 19
ATOM 20510 O O . MET A 1 67 ? -8.336 -3.718 -11.754 1.00 0.00 146 MET A O 19
ATOM 20524 N N . ALA A 1 68 ? -6.697 -2.195 -11.495 1.00 0.00 147 ALA A N 19
ATOM 20525 C CA . ALA A 1 68 ? -6.048 -2.521 -12.766 1.00 0.00 147 ALA A CA 19
ATOM 20526 C C . ALA A 1 68 ? -4.951 -3.564 -12.555 1.00 0.00 147 ALA A C 19
ATOM 20527 O O . ALA A 1 68 ? -5.183 -4.602 -11.933 1.00 0.00 147 ALA A O 19
ATOM 20534 N N . LYS A 1 69 ? -3.759 -3.283 -13.073 1.00 0.00 148 LYS A N 19
ATOM 20535 C CA . LYS A 1 69 ? -2.636 -4.202 -12.933 1.00 0.00 148 LYS A CA 19
ATOM 20536 C C . LYS A 1 69 ? -3.070 -5.633 -13.242 1.00 0.00 148 LYS A C 19
ATOM 20537 O O . LYS A 1 69 ? -2.936 -6.038 -14.384 1.00 0.00 148 LYS A O 19
ATOM 20559 N N . ASP A 1 1 ? -20.141 -3.220 1.119 1.00 0.00 80 ASP A N 20
ATOM 20560 C CA . ASP A 1 1 ? -20.066 -3.567 -0.328 1.00 0.00 80 ASP A CA 20
ATOM 20561 C C . ASP A 1 1 ? -18.627 -3.933 -0.685 1.00 0.00 80 ASP A C 20
ATOM 20562 O O . ASP A 1 1 ? -17.742 -3.925 0.172 1.00 0.00 80 ASP A O 20
ATOM 20573 N N . SER A 1 2 ? -18.398 -4.249 -1.956 1.00 0.00 81 SER A N 20
ATOM 20574 C CA . SER A 1 2 ? -17.059 -4.613 -2.408 1.00 0.00 81 SER A CA 20
ATOM 20575 C C . SER A 1 2 ? -16.088 -3.478 -2.134 1.00 0.00 81 SER A C 20
ATOM 20576 O O . SER A 1 2 ? -14.984 -3.693 -1.633 1.00 0.00 81 SER A O 20
ATOM 20584 N N . GLU A 1 3 ? -16.499 -2.268 -2.479 1.00 0.00 82 GLU A N 20
ATOM 20585 C CA . GLU A 1 3 ? -15.654 -1.105 -2.279 1.00 0.00 82 GLU A CA 20
ATOM 20586 C C . GLU A 1 3 ? -15.284 -0.968 -0.805 1.00 0.00 82 GLU A C 20
ATOM 20587 O O . GLU A 1 3 ? -14.158 -0.598 -0.473 1.00 0.00 82 GLU A O 20
ATOM 20599 N N . GLU A 1 4 ? -16.229 -1.278 0.078 1.00 0.00 83 GLU A N 20
ATOM 20600 C CA . GLU A 1 4 ? -15.973 -1.193 1.510 1.00 0.00 83 GLU A CA 20
ATOM 20601 C C . GLU A 1 4 ? -14.912 -2.217 1.906 1.00 0.00 83 GLU A C 20
ATOM 20602 O O . GLU A 1 4 ? -14.046 -1.944 2.737 1.00 0.00 83 GLU A O 20
ATOM 20614 N N . GLU A 1 5 ? -14.977 -3.390 1.284 1.00 0.00 84 GLU A N 20
ATOM 20615 C CA . GLU A 1 5 ? -14.016 -4.450 1.554 1.00 0.00 84 GLU A CA 20
ATOM 20616 C C . GLU A 1 5 ? -12.618 -4.024 1.102 1.00 0.00 84 GLU A C 20
ATOM 20617 O O . GLU A 1 5 ? -11.626 -4.282 1.782 1.00 0.00 84 GLU A O 20
ATOM 20629 N N . LEU A 1 6 ? -12.550 -3.369 -0.043 1.00 0.00 85 LEU A N 20
ATOM 20630 C CA . LEU A 1 6 ? -11.273 -2.907 -0.567 1.00 0.00 85 LEU A CA 20
ATOM 20631 C C . LEU A 1 6 ? -10.643 -1.919 0.407 1.00 0.00 85 LEU A C 20
ATOM 20632 O O . LEU A 1 6 ? -9.447 -1.977 0.690 1.00 0.00 85 LEU A O 20
ATOM 20648 N N . LYS A 1 7 ? -11.471 -1.019 0.918 1.00 0.00 86 LYS A N 20
ATOM 20649 C CA . LYS A 1 7 ? -11.015 -0.015 1.871 1.00 0.00 86 LYS A CA 20
ATOM 20650 C C . LYS A 1 7 ? -10.534 -0.676 3.158 1.00 0.00 86 LYS A C 20
ATOM 20651 O O . LYS A 1 7 ? -9.589 -0.202 3.790 1.00 0.00 86 LYS A O 20
ATOM 20670 N N . GLU A 1 8 ? -11.149 -1.798 3.517 1.00 0.00 87 GLU A N 20
ATOM 20671 C CA . GLU A 1 8 ? -10.711 -2.522 4.704 1.00 0.00 87 GLU A CA 20
ATOM 20672 C C . GLU A 1 8 ? -9.291 -3.020 4.461 1.00 0.00 87 GLU A C 20
ATOM 20673 O O . GLU A 1 8 ? -8.417 -2.895 5.317 1.00 0.00 87 GLU A O 20
ATOM 20685 N N . ALA A 1 9 ? -9.073 -3.558 3.263 1.00 0.00 88 ALA A N 20
ATOM 20686 C CA . ALA A 1 9 ? -7.753 -4.047 2.883 1.00 0.00 88 ALA A CA 20
ATOM 20687 C C . ALA A 1 9 ? -6.762 -2.891 2.919 1.00 0.00 88 ALA A C 20
ATOM 20688 O O . ALA A 1 9 ? -5.638 -3.028 3.396 1.00 0.00 88 ALA A O 20
ATOM 20695 N N . PHE A 1 10 ? -7.195 -1.742 2.418 1.00 0.00 89 PHE A N 20
ATOM 20696 C CA . PHE A 1 10 ? -6.354 -0.558 2.411 1.00 0.00 89 PHE A CA 20
ATOM 20697 C C . PHE A 1 10 ? -5.956 -0.185 3.837 1.00 0.00 89 PHE A C 20
ATOM 20698 O O . PHE A 1 10 ? -4.794 0.115 4.113 1.00 0.00 89 PHE A O 20
ATOM 20715 N N . ARG A 1 11 ? -6.933 -0.204 4.734 1.00 0.00 90 ARG A N 20
ATOM 20716 C CA . ARG A 1 11 ? -6.696 0.134 6.132 1.00 0.00 90 ARG A CA 20
ATOM 20717 C C . ARG A 1 11 ? -5.721 -0.857 6.770 1.00 0.00 90 ARG A C 20
ATOM 20718 O O . ARG A 1 11 ? -4.929 -0.491 7.639 1.00 0.00 90 ARG A O 20
ATOM 20739 N N . VAL A 1 12 ? -5.770 -2.108 6.315 1.00 0.00 91 VAL A N 20
ATOM 20740 C CA . VAL A 1 12 ? -4.869 -3.141 6.826 1.00 0.00 91 VAL A CA 20
ATOM 20741 C C . VAL A 1 12 ? -3.429 -2.821 6.426 1.00 0.00 91 VAL A C 20
ATOM 20742 O O . VAL A 1 12 ? -2.501 -2.953 7.223 1.00 0.00 91 VAL A O 20
ATOM 20755 N N . PHE A 1 13 ? -3.264 -2.419 5.170 1.00 0.00 92 PHE A N 20
ATOM 20756 C CA . PHE A 1 13 ? -1.951 -2.096 4.626 1.00 0.00 92 PHE A CA 20
ATOM 20757 C C . PHE A 1 13 ? -1.314 -0.889 5.321 1.00 0.00 92 PHE A C 20
ATOM 20758 O O . PHE A 1 13 ? -0.098 -0.847 5.507 1.00 0.00 92 PHE A O 20
ATOM 20775 N N . ASP A 1 14 ? -2.128 0.104 5.660 1.00 0.00 93 ASP A N 20
ATOM 20776 C CA . ASP A 1 14 ? -1.611 1.325 6.287 1.00 0.00 93 ASP A CA 20
ATOM 20777 C C . ASP A 1 14 ? -1.534 1.205 7.809 1.00 0.00 93 ASP A C 20
ATOM 20778 O O . ASP A 1 14 ? -2.476 1.559 8.520 1.00 0.00 93 ASP A O 20
ATOM 20787 N N . LYS A 1 15 ? -0.399 0.717 8.300 1.00 0.00 94 LYS A N 20
ATOM 20788 C CA . LYS A 1 15 ? -0.197 0.572 9.729 1.00 0.00 94 LYS A CA 20
ATOM 20789 C C . LYS A 1 15 ? -0.350 1.930 10.405 1.00 0.00 94 LYS A C 20
ATOM 20790 O O . LYS A 1 15 ? -1.021 2.059 11.426 1.00 0.00 94 LYS A O 20
ATOM 20809 N N . ASP A 1 16 ? 0.281 2.938 9.815 1.00 0.00 95 ASP A N 20
ATOM 20810 C CA . ASP A 1 16 ? 0.220 4.295 10.344 1.00 0.00 95 ASP A CA 20
ATOM 20811 C C . ASP A 1 16 ? -1.215 4.830 10.317 1.00 0.00 95 ASP A C 20
ATOM 20812 O O . ASP A 1 16 ? -1.614 5.581 11.204 1.00 0.00 95 ASP A O 20
ATOM 20821 N N . GLN A 1 17 ? -1.970 4.437 9.284 1.00 0.00 96 GLN A N 20
ATOM 20822 C CA . GLN A 1 17 ? -3.370 4.870 9.113 1.00 0.00 96 GLN A CA 20
ATOM 20823 C C . GLN A 1 17 ? -3.470 6.368 8.842 1.00 0.00 96 GLN A C 20
ATOM 20824 O O . GLN A 1 17 ? -4.280 7.048 9.470 1.00 0.00 96 GLN A O 20
ATOM 20838 N N . ASN A 1 18 ? -2.680 6.890 7.912 1.00 0.00 97 ASN A N 20
ATOM 20839 C CA . ASN A 1 18 ? -2.743 8.326 7.596 1.00 0.00 97 ASN A CA 20
ATOM 20840 C C . ASN A 1 18 ? -3.357 8.522 6.220 1.00 0.00 97 ASN A C 20
ATOM 20841 O O . ASN A 1 18 ? -3.400 9.633 5.694 1.00 0.00 97 ASN A O 20
ATOM 20852 N N . GLY A 1 19 ? -3.825 7.422 5.647 1.00 0.00 98 GLY A N 20
ATOM 20853 C CA . GLY A 1 19 ? -4.428 7.455 4.323 1.00 0.00 98 GLY A CA 20
ATOM 20854 C C . GLY A 1 19 ? -3.354 7.333 3.251 1.00 0.00 98 GLY A C 20
ATOM 20855 O O . GLY A 1 19 ? -3.530 7.789 2.121 1.00 0.00 98 GLY A O 20
ATOM 20859 N N . PHE A 1 20 ? -2.240 6.701 3.616 1.00 0.00 99 PHE A N 20
ATOM 20860 C CA . PHE A 1 20 ? -1.135 6.502 2.683 1.00 0.00 99 PHE A CA 20
ATOM 20861 C C . PHE A 1 20 ? -0.313 5.279 3.070 1.00 0.00 99 PHE A C 20
ATOM 20862 O O . PHE A 1 20 ? 0.170 5.181 4.197 1.00 0.00 99 PHE A O 20
ATOM 20879 N N . ILE A 1 21 ? -0.124 4.362 2.126 1.00 0.00 100 ILE A N 20
ATOM 20880 C CA . ILE A 1 21 ? 0.683 3.176 2.395 1.00 0.00 100 ILE A CA 20
ATOM 20881 C C . ILE A 1 21 ? 2.128 3.491 2.041 1.00 0.00 100 ILE A C 20
ATOM 20882 O O . ILE A 1 21 ? 2.424 3.982 0.951 1.00 0.00 100 ILE A O 20
ATOM 20898 N N . SER A 1 22 ? 3.015 3.220 2.982 1.00 0.00 101 SER A N 20
ATOM 20899 C CA . SER A 1 22 ? 4.440 3.487 2.789 1.00 0.00 101 SER A CA 20
ATOM 20900 C C . SER A 1 22 ? 5.202 2.188 2.579 1.00 0.00 101 SER A C 20
ATOM 20901 O O . SER A 1 22 ? 4.751 1.122 2.997 1.00 0.00 101 SER A O 20
ATOM 20909 N N . ALA A 1 23 ? 6.373 2.283 1.959 1.00 0.00 102 ALA A N 20
ATOM 20910 C CA . ALA A 1 23 ? 7.189 1.099 1.744 1.00 0.00 102 ALA A CA 20
ATOM 20911 C C . ALA A 1 23 ? 7.480 0.479 3.099 1.00 0.00 102 ALA A C 20
ATOM 20912 O O . ALA A 1 23 ? 7.390 -0.736 3.282 1.00 0.00 102 ALA A O 20
ATOM 20919 N N . ALA A 1 24 ? 7.818 1.341 4.048 1.00 0.00 103 ALA A N 20
ATOM 20920 C CA . ALA A 1 24 ? 8.114 0.906 5.402 1.00 0.00 103 ALA A CA 20
ATOM 20921 C C . ALA A 1 24 ? 6.920 0.157 5.980 1.00 0.00 103 ALA A C 20
ATOM 20922 O O . ALA A 1 24 ? 7.059 -0.950 6.495 1.00 0.00 103 ALA A O 20
ATOM 20929 N N . GLU A 1 25 ? 5.743 0.766 5.872 1.00 0.00 104 GLU A N 20
ATOM 20930 C CA . GLU A 1 25 ? 4.527 0.160 6.368 1.00 0.00 104 GLU A CA 20
ATOM 20931 C C . GLU A 1 25 ? 4.214 -1.099 5.571 1.00 0.00 104 GLU A C 20
ATOM 20932 O O . GLU A 1 25 ? 3.803 -2.118 6.126 1.00 0.00 104 GLU A O 20
ATOM 20944 N N . LEU A 1 26 ? 4.428 -1.018 4.264 1.00 0.00 105 LEU A N 20
ATOM 20945 C CA . LEU A 1 26 ? 4.188 -2.149 3.379 1.00 0.00 105 LEU A CA 20
ATOM 20946 C C . LEU A 1 26 ? 5.140 -3.291 3.731 1.00 0.00 105 LEU A C 20
ATOM 20947 O O . LEU A 1 26 ? 4.775 -4.466 3.673 1.00 0.00 105 LEU A O 20
ATOM 20963 N N . ARG A 1 27 ? 6.360 -2.924 4.112 1.00 0.00 106 ARG A N 20
ATOM 20964 C CA . ARG A 1 27 ? 7.364 -3.913 4.495 1.00 0.00 106 ARG A CA 20
ATOM 20965 C C . ARG A 1 27 ? 6.922 -4.645 5.757 1.00 0.00 106 ARG A C 20
ATOM 20966 O O . ARG A 1 27 ? 7.059 -5.865 5.863 1.00 0.00 106 ARG A O 20
ATOM 20987 N N . HIS A 1 28 ? 6.395 -3.890 6.716 1.00 0.00 107 HIS A N 20
ATOM 20988 C CA . HIS A 1 28 ? 5.942 -4.469 7.976 1.00 0.00 107 HIS A CA 20
ATOM 20989 C C . HIS A 1 28 ? 4.767 -5.418 7.752 1.00 0.00 107 HIS A C 20
ATOM 20990 O O . HIS A 1 28 ? 4.700 -6.492 8.349 1.00 0.00 107 HIS A O 20
ATOM 21004 N N . VAL A 1 29 ? 3.845 -5.016 6.888 1.00 0.00 108 VAL A N 20
ATOM 21005 C CA . VAL A 1 29 ? 2.674 -5.835 6.586 1.00 0.00 108 VAL A CA 20
ATOM 21006 C C . VAL A 1 29 ? 3.091 -7.123 5.876 1.00 0.00 108 VAL A C 20
ATOM 21007 O O . VAL A 1 29 ? 2.570 -8.200 6.163 1.00 0.00 108 VAL A O 20
ATOM 21020 N N . MET A 1 30 ? 4.045 -7.000 4.958 1.00 0.00 109 MET A N 20
ATOM 21021 C CA . MET A 1 30 ? 4.550 -8.149 4.211 1.00 0.00 109 MET A CA 20
ATOM 21022 C C . MET A 1 30 ? 5.306 -9.102 5.140 1.00 0.00 109 MET A C 20
ATOM 21023 O O . MET A 1 30 ? 5.306 -10.313 4.931 1.00 0.00 109 MET A O 20
ATOM 21037 N N . THR A 1 31 ? 5.941 -8.548 6.172 1.00 0.00 110 THR A N 20
ATOM 21038 C CA . THR A 1 31 ? 6.677 -9.361 7.125 1.00 0.00 110 THR A CA 20
ATOM 21039 C C . THR A 1 31 ? 5.713 -10.081 8.064 1.00 0.00 110 THR A C 20
ATOM 21040 O O . THR A 1 31 ? 5.909 -11.250 8.401 1.00 0.00 110 THR A O 20
ATOM 21051 N N . ASN A 1 32 ? 4.657 -9.377 8.458 1.00 0.00 111 ASN A N 20
ATOM 21052 C CA . ASN A 1 32 ? 3.637 -9.947 9.333 1.00 0.00 111 ASN A CA 20
ATOM 21053 C C . ASN A 1 32 ? 2.961 -11.104 8.612 1.00 0.00 111 ASN A C 20
ATOM 21054 O O . ASN A 1 32 ? 2.627 -12.134 9.199 1.00 0.00 111 ASN A O 20
ATOM 21065 N N . LEU A 1 33 ? 2.765 -10.884 7.326 1.00 0.00 112 LEU A N 20
ATOM 21066 C CA . LEU A 1 33 ? 2.126 -11.838 6.437 1.00 0.00 112 LEU A CA 20
ATOM 21067 C C . LEU A 1 33 ? 2.922 -13.142 6.364 1.00 0.00 112 LEU A C 20
ATOM 21068 O O . LEU A 1 33 ? 2.352 -14.233 6.318 1.00 0.00 112 LEU A O 20
ATOM 21084 N N . GLY A 1 34 ? 4.241 -13.009 6.336 1.00 0.00 113 GLY A N 20
ATOM 21085 C CA . GLY A 1 34 ? 5.136 -14.164 6.244 1.00 0.00 113 GLY A CA 20
ATOM 21086 C C . GLY A 1 34 ? 5.743 -14.208 4.853 1.00 0.00 113 GLY A C 20
ATOM 21087 O O . GLY A 1 34 ? 6.233 -15.239 4.393 1.00 0.00 113 GLY A O 20
ATOM 21091 N N . GLU A 1 35 ? 5.733 -13.043 4.217 1.00 0.00 114 GLU A N 20
ATOM 21092 C CA . GLU A 1 35 ? 6.304 -12.865 2.892 1.00 0.00 114 GLU A CA 20
ATOM 21093 C C . GLU A 1 35 ? 7.639 -12.154 3.048 1.00 0.00 114 GLU A C 20
ATOM 21094 O O . GLU A 1 35 ? 7.751 -11.216 3.837 1.00 0.00 114 GLU A O 20
ATOM 21106 N N . LYS A 1 36 ? 8.657 -12.606 2.323 1.00 0.00 115 LYS A N 20
ATOM 21107 C CA . LYS A 1 36 ? 9.987 -12.001 2.431 1.00 0.00 115 LYS A CA 20
ATOM 21108 C C . LYS A 1 36 ? 10.274 -11.097 1.236 1.00 0.00 115 LYS A C 20
ATOM 21109 O O . LYS A 1 36 ? 10.967 -11.490 0.296 1.00 0.00 115 LYS A O 20
ATOM 21128 N N . LEU A 1 37 ? 9.754 -9.879 1.294 1.00 0.00 116 LEU A N 20
ATOM 21129 C CA . LEU A 1 37 ? 9.974 -8.909 0.231 1.00 0.00 116 LEU A CA 20
ATOM 21130 C C . LEU A 1 37 ? 11.338 -8.245 0.402 1.00 0.00 116 LEU A C 20
ATOM 21131 O O . LEU A 1 37 ? 11.870 -8.161 1.510 1.00 0.00 116 LEU A O 20
ATOM 21147 N N . THR A 1 38 ? 11.876 -7.745 -0.704 1.00 0.00 117 THR A N 20
ATOM 21148 C CA . THR A 1 38 ? 13.160 -7.046 -0.694 1.00 0.00 117 THR A CA 20
ATOM 21149 C C . THR A 1 38 ? 12.926 -5.550 -0.793 1.00 0.00 117 THR A C 20
ATOM 21150 O O . THR A 1 38 ? 11.811 -5.101 -1.054 1.00 0.00 117 THR A O 20
ATOM 21161 N N . ASP A 1 39 ? 13.983 -4.784 -0.599 1.00 0.00 118 ASP A N 20
ATOM 21162 C CA . ASP A 1 39 ? 13.887 -3.338 -0.686 1.00 0.00 118 ASP A CA 20
ATOM 21163 C C . ASP A 1 39 ? 13.532 -2.930 -2.108 1.00 0.00 118 ASP A C 20
ATOM 21164 O O . ASP A 1 39 ? 12.746 -2.007 -2.324 1.00 0.00 118 ASP A O 20
ATOM 21173 N N . GLU A 1 40 ? 14.132 -3.615 -3.073 1.00 0.00 119 GLU A N 20
ATOM 21174 C CA . GLU A 1 40 ? 13.896 -3.315 -4.478 1.00 0.00 119 GLU A CA 20
ATOM 21175 C C . GLU A 1 40 ? 12.480 -3.697 -4.910 1.00 0.00 119 GLU A C 20
ATOM 21176 O O . GLU A 1 40 ? 11.846 -2.963 -5.667 1.00 0.00 119 GLU A O 20
ATOM 21188 N N . GLU A 1 41 ? 11.974 -4.830 -4.425 1.00 0.00 120 GLU A N 20
ATOM 21189 C CA . GLU A 1 41 ? 10.621 -5.240 -4.787 1.00 0.00 120 GLU A CA 20
ATOM 21190 C C . GLU A 1 41 ? 9.642 -4.235 -4.215 1.00 0.00 120 GLU A C 20
ATOM 21191 O O . GLU A 1 41 ? 8.695 -3.812 -4.880 1.00 0.00 120 GLU A O 20
ATOM 21203 N N . VAL A 1 42 ? 9.896 -3.855 -2.974 1.00 0.00 121 VAL A N 20
ATOM 21204 C CA . VAL A 1 42 ? 9.062 -2.890 -2.286 1.00 0.00 121 VAL A CA 20
ATOM 21205 C C . VAL A 1 42 ? 9.085 -1.556 -3.027 1.00 0.00 121 VAL A C 20
ATOM 21206 O O . VAL A 1 42 ? 8.042 -0.973 -3.306 1.00 0.00 121 VAL A O 20
ATOM 21219 N N . ASP A 1 43 ? 10.285 -1.087 -3.351 1.00 0.00 122 ASP A N 20
ATOM 21220 C CA . ASP A 1 43 ? 10.432 0.172 -4.069 1.00 0.00 122 ASP A CA 20
ATOM 21221 C C . ASP A 1 43 ? 9.767 0.101 -5.444 1.00 0.00 122 ASP A C 20
ATOM 21222 O O . ASP A 1 43 ? 9.027 1.005 -5.831 1.00 0.00 122 ASP A O 20
ATOM 21231 N N . GLU A 1 44 ? 10.049 -0.969 -6.186 1.00 0.00 123 GLU A N 20
ATOM 21232 C CA . GLU A 1 44 ? 9.483 -1.131 -7.524 1.00 0.00 123 GLU A CA 20
ATOM 21233 C C . GLU A 1 44 ? 7.963 -1.079 -7.475 1.00 0.00 123 GLU A C 20
ATOM 21234 O O . GLU A 1 44 ? 7.326 -0.443 -8.315 1.00 0.00 123 GLU A O 20
ATOM 21246 N N . MET A 1 45 ? 7.386 -1.733 -6.476 1.00 0.00 124 MET A N 20
ATOM 21247 C CA . MET A 1 45 ? 5.939 -1.737 -6.313 1.00 0.00 124 MET A CA 20
ATOM 21248 C C . MET A 1 45 ? 5.442 -0.321 -6.065 1.00 0.00 124 MET A C 20
ATOM 21249 O O . MET A 1 45 ? 4.429 0.110 -6.617 1.00 0.00 124 MET A O 20
ATOM 21263 N N . ILE A 1 46 ? 6.182 0.390 -5.235 1.00 0.00 125 ILE A N 20
ATOM 21264 C CA . ILE A 1 46 ? 5.852 1.767 -4.898 1.00 0.00 125 ILE A CA 20
ATOM 21265 C C . ILE A 1 46 ? 5.986 2.686 -6.119 1.00 0.00 125 ILE A C 20
ATOM 21266 O O . ILE A 1 46 ? 5.063 3.433 -6.429 1.00 0.00 125 ILE A O 20
ATOM 21282 N N . ARG A 1 47 ? 7.117 2.614 -6.814 1.00 0.00 126 ARG A N 20
ATOM 21283 C CA . ARG A 1 47 ? 7.319 3.449 -7.999 1.00 0.00 126 ARG A CA 20
ATOM 21284 C C . ARG A 1 47 ? 6.331 3.075 -9.096 1.00 0.00 126 ARG A C 20
ATOM 21285 O O . ARG A 1 47 ? 5.836 3.936 -9.822 1.00 0.00 126 ARG A O 20
ATOM 21306 N N . GLU A 1 48 ? 6.053 1.785 -9.207 1.00 0.00 127 GLU A N 20
ATOM 21307 C CA . GLU A 1 48 ? 5.122 1.293 -10.213 1.00 0.00 127 GLU A CA 20
ATOM 21308 C C . GLU A 1 48 ? 3.698 1.765 -9.901 1.00 0.00 127 GLU A C 20
ATOM 21309 O O . GLU A 1 48 ? 2.924 2.081 -10.806 1.00 0.00 127 GLU A O 20
ATOM 21321 N N . ALA A 1 49 ? 3.367 1.817 -8.610 1.00 0.00 128 ALA A N 20
ATOM 21322 C CA . ALA A 1 49 ? 2.035 2.257 -8.175 1.00 0.00 128 ALA A CA 20
ATOM 21323 C C . ALA A 1 49 ? 2.003 3.775 -8.017 1.00 0.00 128 ALA A C 20
ATOM 21324 O O . ALA A 1 49 ? 0.937 4.386 -8.079 1.00 0.00 128 ALA A O 20
ATOM 21331 N N . ASP A 1 50 ? 3.179 4.386 -7.859 1.00 0.00 129 ASP A N 20
ATOM 21332 C CA . ASP A 1 50 ? 3.285 5.842 -7.741 1.00 0.00 129 ASP A CA 20
ATOM 21333 C C . ASP A 1 50 ? 3.680 6.396 -9.070 1.00 0.00 129 ASP A C 20
ATOM 21334 O O . ASP A 1 50 ? 4.670 5.952 -9.643 1.00 0.00 129 ASP A O 20
ATOM 21343 N N . VAL A 1 51 ? 2.939 7.363 -9.564 1.00 0.00 130 VAL A N 20
ATOM 21344 C CA . VAL A 1 51 ? 3.282 7.943 -10.848 1.00 0.00 130 VAL A CA 20
ATOM 21345 C C . VAL A 1 51 ? 3.448 9.467 -10.709 1.00 0.00 130 VAL A C 20
ATOM 21346 O O . VAL A 1 51 ? 3.967 10.135 -11.600 1.00 0.00 130 VAL A O 20
ATOM 21359 N N . ASP A 1 52 ? 3.139 9.955 -9.500 1.00 0.00 131 ASP A N 20
ATOM 21360 C CA . ASP A 1 52 ? 3.420 11.358 -9.135 1.00 0.00 131 ASP A CA 20
ATOM 21361 C C . ASP A 1 52 ? 4.767 11.315 -8.409 1.00 0.00 131 ASP A C 20
ATOM 21362 O O . ASP A 1 52 ? 5.322 12.333 -7.987 1.00 0.00 131 ASP A O 20
ATOM 21371 N N . GLY A 1 53 ? 5.276 10.086 -8.278 1.00 0.00 132 GLY A N 20
ATOM 21372 C CA . GLY A 1 53 ? 6.553 9.825 -7.620 1.00 0.00 132 GLY A CA 20
ATOM 21373 C C . GLY A 1 53 ? 6.527 10.237 -6.152 1.00 0.00 132 GLY A C 20
ATOM 21374 O O . GLY A 1 53 ? 7.570 10.359 -5.512 1.00 0.00 132 GLY A O 20
ATOM 21378 N N . ASP A 1 54 ? 5.327 10.462 -5.635 1.00 0.00 133 ASP A N 20
ATOM 21379 C CA . ASP A 1 54 ? 5.177 10.876 -4.247 1.00 0.00 133 ASP A CA 20
ATOM 21380 C C . ASP A 1 54 ? 5.893 9.896 -3.319 1.00 0.00 133 ASP A C 20
ATOM 21381 O O . ASP A 1 54 ? 6.361 10.274 -2.244 1.00 0.00 133 ASP A O 20
ATOM 21390 N N . GLY A 1 55 ? 5.982 8.637 -3.742 1.00 0.00 134 GLY A N 20
ATOM 21391 C CA . GLY A 1 55 ? 6.652 7.614 -2.941 1.00 0.00 134 GLY A CA 20
ATOM 21392 C C . GLY A 1 55 ? 5.679 6.965 -1.967 1.00 0.00 134 GLY A C 20
ATOM 21393 O O . GLY A 1 55 ? 6.054 6.101 -1.176 1.00 0.00 134 GLY A O 20
ATOM 21397 N N . GLN A 1 56 ? 4.421 7.382 -2.045 1.00 0.00 135 GLN A N 20
ATOM 21398 C CA . GLN A 1 56 ? 3.373 6.840 -1.184 1.00 0.00 135 GLN A CA 20
ATOM 21399 C C . GLN A 1 56 ? 2.166 6.471 -2.023 1.00 0.00 135 GLN A C 20
ATOM 21400 O O . GLN A 1 56 ? 1.883 7.115 -3.037 1.00 0.00 135 GLN A O 20
ATOM 21414 N N . ILE A 1 57 ? 1.444 5.439 -1.599 1.00 0.00 136 ILE A N 20
ATOM 21415 C CA . ILE A 1 57 ? 0.260 5.014 -2.331 1.00 0.00 136 ILE A CA 20
ATOM 21416 C C . ILE A 1 57 ? -0.966 5.524 -1.607 1.00 0.00 136 ILE A C 20
ATOM 21417 O O . ILE A 1 57 ? -1.278 5.083 -0.502 1.00 0.00 136 ILE A O 20
ATOM 21433 N N . ASN A 1 58 ? -1.675 6.439 -2.246 1.00 0.00 137 ASN A N 20
ATOM 21434 C CA . ASN A 1 58 ? -2.886 6.984 -1.664 1.00 0.00 137 ASN A CA 20
ATOM 21435 C C . ASN A 1 58 ? -4.009 5.998 -1.957 1.00 0.00 137 ASN A C 20
ATOM 21436 O O . ASN A 1 58 ? -3.872 5.154 -2.844 1.00 0.00 137 ASN A O 20
ATOM 21447 N N . TYR A 1 59 ? -5.096 6.067 -1.213 1.00 0.00 138 TYR A N 20
ATOM 21448 C CA . TYR A 1 59 ? -6.179 5.123 -1.432 1.00 0.00 138 TYR A CA 20
ATOM 21449 C C . TYR A 1 59 ? -6.564 5.057 -2.911 1.00 0.00 138 TYR A C 20
ATOM 21450 O O . TYR A 1 59 ? -6.501 3.993 -3.522 1.00 0.00 138 TYR A O 20
ATOM 21468 N N . GLU A 1 60 ? -6.967 6.187 -3.479 1.00 0.00 139 GLU A N 20
ATOM 21469 C CA . GLU A 1 60 ? -7.374 6.214 -4.880 1.00 0.00 139 GLU A CA 20
ATOM 21470 C C . GLU A 1 60 ? -6.340 5.522 -5.763 1.00 0.00 139 GLU A C 20
ATOM 21471 O O . GLU A 1 60 ? -6.693 4.750 -6.651 1.00 0.00 139 GLU A O 20
ATOM 21483 N N . GLU A 1 61 ? -5.067 5.800 -5.525 1.00 0.00 140 GLU A N 20
ATOM 21484 C CA . GLU A 1 61 ? -4.009 5.191 -6.319 1.00 0.00 140 GLU A CA 20
ATOM 21485 C C . GLU A 1 61 ? -3.986 3.686 -6.080 1.00 0.00 140 GLU A C 20
ATOM 21486 O O . GLU A 1 61 ? -3.809 2.901 -7.013 1.00 0.00 140 GLU A O 20
ATOM 21498 N N . PHE A 1 62 ? -4.188 3.293 -4.826 1.00 0.00 141 PHE A N 20
ATOM 21499 C CA . PHE A 1 62 ? -4.212 1.877 -4.477 1.00 0.00 141 PHE A CA 20
ATOM 21500 C C . PHE A 1 62 ? -5.351 1.205 -5.229 1.00 0.00 141 PHE A C 20
ATOM 21501 O O . PHE A 1 62 ? -5.201 0.109 -5.768 1.00 0.00 141 PHE A O 20
ATOM 21518 N N . VAL A 1 63 ? -6.487 1.892 -5.268 1.00 0.00 142 VAL A N 20
ATOM 21519 C CA . VAL A 1 63 ? -7.657 1.384 -5.963 1.00 0.00 142 VAL A CA 20
ATOM 21520 C C . VAL A 1 63 ? -7.323 1.180 -7.438 1.00 0.00 142 VAL A C 20
ATOM 21521 O O . VAL A 1 63 ? -7.678 0.163 -8.028 1.00 0.00 142 VAL A O 20
ATOM 21534 N N . LYS A 1 64 ? -6.632 2.152 -8.027 1.00 0.00 143 LYS A N 20
ATOM 21535 C CA . LYS A 1 64 ? -6.250 2.059 -9.432 1.00 0.00 143 LYS A CA 20
ATOM 21536 C C . LYS A 1 64 ? -5.314 0.870 -9.671 1.00 0.00 143 LYS A C 20
ATOM 21537 O O . LYS A 1 64 ? -5.488 0.125 -10.636 1.00 0.00 143 LYS A O 20
ATOM 21556 N N . VAL A 1 65 ? -4.323 0.695 -8.794 1.00 0.00 144 VAL A N 20
ATOM 21557 C CA . VAL A 1 65 ? -3.376 -0.408 -8.932 1.00 0.00 144 VAL A CA 20
ATOM 21558 C C . VAL A 1 65 ? -4.033 -1.764 -8.663 1.00 0.00 144 VAL A C 20
ATOM 21559 O O . VAL A 1 65 ? -3.824 -2.723 -9.404 1.00 0.00 144 VAL A O 20
ATOM 21572 N N . MET A 1 66 ? -4.815 -1.834 -7.590 1.00 0.00 145 MET A N 20
ATOM 21573 C CA . MET A 1 66 ? -5.485 -3.077 -7.218 1.00 0.00 145 MET A CA 20
ATOM 21574 C C . MET A 1 66 ? -6.582 -3.423 -8.213 1.00 0.00 145 MET A C 20
ATOM 21575 O O . MET A 1 66 ? -6.751 -4.579 -8.596 1.00 0.00 145 MET A O 20
ATOM 21589 N N . MET A 1 67 ? -7.321 -2.407 -8.622 1.00 0.00 146 MET A N 20
ATOM 21590 C CA . MET A 1 67 ? -8.408 -2.604 -9.577 1.00 0.00 146 MET A CA 20
ATOM 21591 C C . MET A 1 67 ? -7.867 -3.098 -10.915 1.00 0.00 146 MET A C 20
ATOM 21592 O O . MET A 1 67 ? -8.448 -3.985 -11.539 1.00 0.00 146 MET A O 20
ATOM 21606 N N . ALA A 1 68 ? -6.752 -2.519 -11.352 1.00 0.00 147 ALA A N 20
ATOM 21607 C CA . ALA A 1 68 ? -6.145 -2.909 -12.622 1.00 0.00 147 ALA A CA 20
ATOM 21608 C C . ALA A 1 68 ? -5.292 -4.162 -12.444 1.00 0.00 147 ALA A C 20
ATOM 21609 O O . ALA A 1 68 ? -4.708 -4.666 -13.404 1.00 0.00 147 ALA A O 20
ATOM 21616 N N . LYS A 1 69 ? -5.227 -4.657 -11.212 1.00 0.00 148 LYS A N 20
ATOM 21617 C CA . LYS A 1 69 ? -4.445 -5.853 -10.918 1.00 0.00 148 LYS A CA 20
ATOM 21618 C C . LYS A 1 69 ? -2.993 -5.658 -11.343 1.00 0.00 148 LYS A C 20
ATOM 21619 O O . LYS A 1 69 ? -2.528 -6.428 -12.168 1.00 0.00 148 LYS A O 20
#

Foldseek 3Di:
DVVVVLVVVVCLQPPVNPQKHALVSNCVSCVVVVHHDDPVNSQCVQCVLDVVPPRIQGSVSVCVVVVVD

Secondary structure (DSSP, 8-state):
-HHHHHHHHHHHH-SS-SSEEEHHHHHHHHHHTT----HHHHHHHHHHH-SS-SSEEEHHHHHHHHH--

InterPro domains:
  IPR002048 EF-hand domain [PF13499] (12-73)
  IPR002048 EF-hand domain [PF13499] (83-147)
  IPR002048 EF-hand domain [PS50222] (8-43)
  IPR002048 EF-hand domain [PS50222] (44-79)
  IPR002048 EF-hand domain [PS50222] (81-116)
  IPR002048 EF-hand domain [PS50222] (117-149)
  IPR002048 EF-hand domain [SM00054] (12-40)
  IPR002048 EF-hand domain [SM00054] (48-76)
  IPR002048 EF-hand domain [SM00054] (85-113)
  IPR002048 EF-hand domain [SM00054] (121-149)
  IPR002048 EF-hand domain [cd00051] (12-74)
  IPR002048 EF-hand domain [cd00051] (85-147)
  IPR011992 EF-hand domain pair [SSF47473] (2-147)
  IPR018247 EF-Hand 1, calcium-binding site [PS00018] (21-33)
  IPR018247 EF-Hand 1, calcium-binding site [PS00018] (57-69)
  IPR018247 EF-Hand 1, calcium-binding site [PS00018] (94-106)
  IPR018247 EF-Hand 1, calcium-binding site [PS00018] (130-142)
  IPR050230 Calmodulin/Myosin light chain/Troponin C-like [PTHR23048] (2-148)

Sequence (69 aa):
DSEEELKEAFRVFDKDQNGFISAAELRHVMTNLGEKLTDEEVDEMIREADVDGDGQINYEEFVKVMMAKDSEEELKEAFRVFDKDQNGFISAAELRHVMTNLGEKLTDEEVDEMIREADVDGDGQINYEEFVKVMMAKDSEEELKEAFRVFDKDQNGFISAAELRHVMTNLGEKLTDEEVDEMIREADVDGDGQINYEEFVKVMMAKDSEEELKEAFRVFDKDQNGFISAAELRHVMTNLGEKLTDEEVDEMIREADVDGDGQINYEEFVKVMMAKDSEEELKEAFRVFDKDQNGFISAAELRHVMTNLGEKLTDEEVDEMIREADVDGDGQINYEEFVKVMMAKDSEEELKEAFRVFDKDQNGFISAAELRHVMTNLGEKLTDEEVDEMIREADVDGDGQINYEEFVKVMMAKDSEEELKEAFRVFDKDQNGFISAAELRHVMTNLGEKLTDEEVDEMIREADVDGDGQINYEEFVKVMMAKDSEEELKEAFRVFDKDQNGFISAAELRHVMTNLGEKLTDEEVDEMIREADVDGDGQINYEEFVKVMMAKDSEEELKEAFRVFDKDQNGFISAAELRHVMTNLGEKLTDEEVDEMIREADVDGDGQINYEEFVKVMMAKDSEEELKEAFRVFDKDQNGFISAAELRHVMTNLGEKLTDEEVDEMIREADVDGDGQINYEEFVKVMMAKDSEEELKEAFRVFDKDQNGFISAAELRHVMTNLGEKLTDEEVDEMIREADVDGDGQINYEEFVKVMMAKDSEEELKEAFRVFDKDQNGFISAAELRHVMTNLGEKLTDEEVDEMIREADVDGDGQINYEEFVKVMMAKDSEEELKEAFRVFDKDQNGFISAAELRHVMTNLGEKLTDEEVDEMIREADVDGDGQINYEEFVKVMMAKDSEEELKEAFRVFDKDQNGFISAAELRHVMTNLGEKLTDEEVDEMIREADVDGDGQINYEEFVKVMMAKDSEEELKEAFRVFDKDQNGFISAAELRHVMTNLGEKLTDEEVDEMIREADVDGDGQINYEEFVKVMMAKDSEEELKEAFRVFDKDQNGFISAAELRHVMTNLGEKLTDEEVDEMIREADVDGDGQINYEEFVKVMMAKDSEEELKEAFRVFDKDQNGFISAAELRHVMTNLGEKLTDEEVDEMIREADVDGDGQINYEEFVKVMMAKDSEEELKEAFRVFDKDQNGFISAAELRHVMTNLGEKLTDEEVDEMIREADVDGDGQINYEEFVKVMMAKDSEEELKEAFRVFDKDQNGFISAAELRHVMTNLGEKLTDEEVDEMIREADVDGDGQINYEEFVKVMMAKDSEEELKEAFRVFDKDQNGFISAAELRHVMTNLGEKLTDEEVDEMIREADVDGDGQINYEEFVKVMMAK

Organism: Glycine max (NCBI:txid3847)

Solvent-accessible surface area: 4905 Å² total; per-residue (Å²): 146,99,87,102,118,33,80,98,33,15,134,100,41,1,105,79,96,82,22,76,0,18,35,76,27,2,127,95,13,28,79,111,111,65,91,201,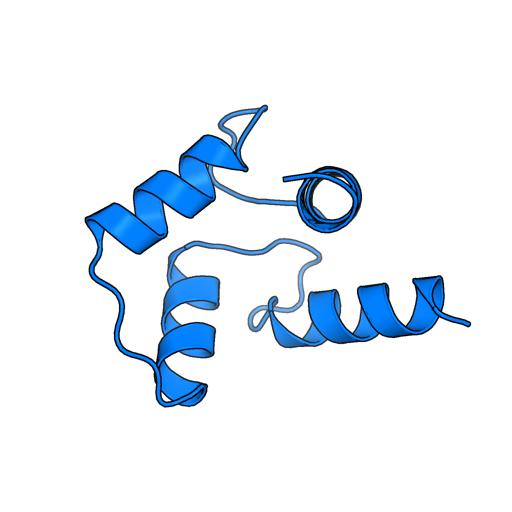58,86,97,109,94,7,53,106,70,6,162,100,3,19,108,110,53,80,31,50,4,39,44,115,5,4,30,118,20,73,155,78,191

Radius of gyration: 11.41 Å; Cα contacts (8 Å, |Δi|>4): 65; chains: 1; bounding box: 34×25×22 Å